Protein AF-0000000086654894 (afdb_homodimer)

Structure (mmCIF, N/CA/C/O backbone):
data_AF-0000000086654894-model_v1
#
loop_
_entity.id
_entity.type
_entity.pdbx_description
1 polymer 'Nicotinate phosphoribosyltransferase'
#
loop_
_atom_site.group_PDB
_atom_site.id
_atom_site.type_symbol
_atom_site.label_atom_id
_atom_site.label_alt_id
_atom_site.label_comp_id
_atom_site.label_asym_id
_atom_site.label_entity_id
_atom_site.label_seq_id
_atom_site.pdbx_PDB_ins_code
_atom_site.Cartn_x
_atom_site.Cartn_y
_atom_site.Cartn_z
_atom_site.occupancy
_atom_site.B_iso_or_equiv
_atom_site.auth_seq_id
_atom_site.auth_comp_id
_atom_site.auth_asym_id
_atom_site.auth_atom_id
_atom_site.pdbx_PDB_model_num
ATOM 1 N N . MET A 1 1 ? 14.734 -8.414 -27.062 1 30.28 1 MET A N 1
ATOM 2 C CA . MET A 1 1 ? 15.023 -7.465 -25.984 1 30.28 1 MET A CA 1
ATOM 3 C C . MET A 1 1 ? 14.812 -6.031 -26.453 1 30.28 1 MET A C 1
ATOM 5 O O . MET A 1 1 ? 15.359 -5.621 -27.484 1 30.28 1 MET A O 1
ATOM 9 N N . MET A 1 2 ? 13.711 -5.523 -26.109 1 38.59 2 MET A N 1
ATOM 10 C CA . MET A 1 2 ? 13.656 -4.133 -26.547 1 38.59 2 MET A CA 1
ATOM 11 C C . MET A 1 2 ? 14.992 -3.436 -26.312 1 38.59 2 MET A C 1
ATOM 13 O O . MET A 1 2 ? 15.648 -3.66 -25.297 1 38.59 2 MET A O 1
ATOM 17 N N . SER A 1 3 ? 15.492 -2.852 -27.281 1 40.12 3 SER A N 1
ATOM 18 C CA . SER A 1 3 ? 16.766 -2.15 -27.141 1 40.12 3 SER A CA 1
ATOM 19 C C . SER A 1 3 ? 16.734 -1.185 -25.953 1 40.12 3 SER A C 1
ATOM 21 O O . SER A 1 3 ? 15.656 -0.736 -25.547 1 40.12 3 SER A O 1
ATOM 23 N N . ASP A 1 4 ? 17.75 -1.019 -25.234 1 44.22 4 ASP A N 1
ATOM 24 C CA . ASP A 1 4 ? 17.953 -0.084 -24.125 1 44.22 4 ASP A CA 1
ATOM 25 C C . ASP A 1 4 ? 17.375 1.287 -24.453 1 44.22 4 ASP A C 1
ATOM 27 O O . ASP A 1 4 ? 16.812 1.954 -23.578 1 44.22 4 ASP A O 1
ATOM 31 N N . ASP A 1 5 ? 17.609 1.62 -25.688 1 45.09 5 ASP A N 1
ATOM 32 C CA . ASP A 1 5 ? 17.203 2.951 -26.125 1 45.09 5 ASP A CA 1
ATOM 33 C C . ASP A 1 5 ? 15.68 3.055 -26.203 1 45.09 5 ASP A C 1
ATOM 35 O O . ASP A 1 5 ? 15.109 4.094 -25.859 1 45.09 5 ASP A O 1
ATOM 39 N N . ASP A 1 6 ? 15.086 2.068 -26.656 1 45.5 6 ASP A N 1
ATOM 40 C CA . ASP A 1 6 ? 13.633 2.062 -26.812 1 45.5 6 ASP A CA 1
ATOM 41 C C . ASP A 1 6 ? 12.945 2.008 -25.438 1 45.5 6 ASP A C 1
ATOM 43 O O . ASP A 1 6 ? 11.883 2.604 -25.25 1 45.5 6 ASP A O 1
ATOM 47 N N . CYS A 1 7 ? 13.547 1.229 -24.688 1 41.44 7 CYS A N 1
ATOM 48 C CA . CYS A 1 7 ? 13.031 1.133 -23.328 1 41.44 7 CYS A CA 1
ATOM 49 C C . CYS A 1 7 ? 13.156 2.467 -22.609 1 41.44 7 CYS A C 1
ATOM 51 O O . CYS A 1 7 ? 12.266 2.852 -21.844 1 41.44 7 CYS A O 1
ATOM 53 N N . LYS A 1 8 ? 14.25 3.074 -22.781 1 43.41 8 LYS A N 1
ATOM 54 C CA . LYS A 1 8 ? 14.492 4.352 -22.125 1 43.41 8 LYS A CA 1
ATOM 55 C C . LYS A 1 8 ? 13.43 5.379 -22.5 1 43.41 8 LYS A C 1
ATOM 57 O O . LYS A 1 8 ? 12.961 6.137 -21.656 1 43.41 8 LYS A O 1
ATOM 62 N N . THR A 1 9 ? 13.289 5.391 -23.812 1 41.38 9 THR A N 1
ATOM 63 C CA . THR A 1 9 ? 12.328 6.379 -24.281 1 41.38 9 THR A CA 1
ATOM 64 C C . THR A 1 9 ? 10.93 6.07 -23.75 1 41.38 9 THR A C 1
ATOM 66 O O . THR A 1 9 ? 10.195 6.977 -23.344 1 41.38 9 THR A O 1
ATOM 69 N N . TRP A 1 10 ? 10.594 4.773 -23.859 1 39.03 10 TRP A N 1
ATOM 70 C CA . TRP A 1 10 ? 9.25 4.41 -23.422 1 39.03 10 TRP A CA 1
ATOM 71 C C . TRP A 1 10 ? 9.102 4.598 -21.906 1 39.03 10 TRP A C 1
ATOM 73 O O . TRP A 1 10 ? 8.07 5.09 -21.438 1 39.03 10 TRP A O 1
ATOM 83 N N . CYS A 1 11 ? 10.156 4.102 -21.219 1 41.5 11 CYS A N 1
ATOM 84 C CA . CYS A 1 11 ? 10.148 4.188 -19.766 1 41.5 11 CYS A CA 1
ATOM 85 C C . CYS A 1 11 ? 10.297 5.633 -19.297 1 41.5 11 CYS A C 1
ATOM 87 O O . CYS A 1 11 ? 9.672 6.039 -18.312 1 41.5 11 CYS A O 1
ATOM 89 N N . GLN A 1 12 ? 11.406 6.223 -19.812 1 41.75 12 GLN A N 1
ATOM 90 C CA . GLN A 1 12 ? 11.75 7.551 -19.328 1 41.75 12 GLN A CA 1
ATOM 91 C C . GLN A 1 12 ? 10.555 8.492 -19.391 1 41.75 12 GLN A C 1
ATOM 93 O O . GLN A 1 12 ? 10.398 9.375 -18.547 1 41.75 12 GLN A O 1
ATOM 98 N N . LEU A 1 13 ? 9.648 8.203 -20.438 1 48.19 13 LEU A N 1
ATOM 99 C CA . LEU A 1 13 ? 8.664 9.242 -20.719 1 48.19 13 LEU A CA 1
ATOM 100 C C . LEU A 1 13 ? 7.359 8.977 -19.969 1 48.19 13 LEU A C 1
ATOM 102 O O . LEU A 1 13 ? 6.504 9.859 -19.859 1 48.19 13 LEU A O 1
ATOM 106 N N . ARG A 1 14 ? 7.332 7.688 -19.297 1 64.69 14 ARG A N 1
ATOM 107 C CA . ARG A 1 14 ? 5.934 7.594 -18.891 1 64.69 14 ARG A CA 1
ATOM 108 C C . ARG A 1 14 ? 5.805 7.461 -17.375 1 64.69 14 ARG A C 1
ATOM 110 O O . ARG A 1 14 ? 6.422 6.582 -16.766 1 64.69 14 ARG A O 1
ATOM 117 N N . GLN A 1 15 ? 5.617 8.516 -16.75 1 73.75 15 GLN A N 1
ATOM 118 C CA . GLN A 1 15 ? 5.215 8.523 -15.352 1 73.75 15 GLN A CA 1
ATOM 119 C C . GLN A 1 15 ? 3.705 8.328 -15.219 1 73.75 15 GLN A C 1
ATOM 121 O O . GLN A 1 15 ? 2.938 8.742 -16.094 1 73.75 15 GLN A O 1
ATOM 126 N N . ASN A 1 16 ? 3.422 7.492 -14.109 1 80.5 16 ASN A N 1
ATOM 127 C CA . ASN A 1 16 ? 2.02 7.316 -13.75 1 80.5 16 ASN A CA 1
ATOM 128 C C . ASN A 1 16 ? 1.263 8.641 -13.766 1 80.5 16 ASN A C 1
ATOM 130 O O . ASN A 1 16 ? 1.67 9.602 -13.109 1 80.5 16 ASN A O 1
ATOM 134 N N . ALA A 1 17 ? 0.176 8.719 -14.445 1 80.5 17 ALA A N 1
ATOM 135 C CA . ALA A 1 17 ? -0.589 9.945 -14.641 1 80.5 17 ALA A CA 1
ATOM 136 C C . ALA A 1 17 ? -1.198 10.422 -13.328 1 80.5 17 ALA A C 1
ATOM 138 O O . ALA A 1 17 ? -1.562 11.594 -13.188 1 80.5 17 ALA A O 1
ATOM 139 N N . VAL A 1 18 ? -1.248 9.508 -12.367 1 89.06 18 VAL A N 1
ATOM 140 C CA . VAL A 1 18 ? -1.782 9.859 -11.055 1 89.06 18 VAL A CA 1
ATOM 141 C C . VAL A 1 18 ? -0.84 10.844 -10.367 1 89.06 18 VAL A C 1
ATOM 143 O O . VAL A 1 18 ? -1.272 11.648 -9.539 1 89.06 18 VAL A O 1
ATOM 146 N N . VAL A 1 19 ? 0.451 10.82 -10.688 1 94.19 19 VAL A N 1
ATOM 147 C CA . VAL A 1 19 ? 1.438 11.727 -10.109 1 94.19 19 VAL A CA 1
ATOM 148 C C . VAL A 1 19 ? 1.34 13.094 -10.773 1 94.19 19 VAL A C 1
ATOM 150 O O . VAL A 1 19 ? 1.906 13.312 -11.852 1 94.19 19 VAL A O 1
ATOM 153 N N . GLN A 1 20 ? 0.674 13.977 -10.164 1 94.88 20 GLN A N 1
ATOM 154 C CA . GLN A 1 20 ? 0.44 15.336 -10.641 1 94.88 20 GLN A CA 1
ATOM 155 C C . GLN A 1 20 ? 0.278 16.312 -9.484 1 94.88 20 GLN A C 1
ATOM 157 O O . GLN A 1 20 ? 0.113 15.898 -8.336 1 94.88 20 GLN A O 1
ATOM 162 N N . PRO A 1 21 ? 0.28 17.594 -9.703 1 95.75 21 PRO A N 1
ATOM 163 C CA . PRO A 1 21 ? 0.321 18.578 -8.617 1 95.75 21 PRO A CA 1
ATOM 164 C C . PRO A 1 21 ? -0.905 18.516 -7.711 1 95.75 21 PRO A C 1
ATOM 166 O O . PRO A 1 21 ? -0.82 18.844 -6.527 1 95.75 21 PRO A O 1
ATOM 169 N N . LEU A 1 22 ? -2.066 18.031 -8.203 1 97 22 LEU A N 1
ATOM 170 C CA . LEU A 1 22 ? -3.279 17.969 -7.395 1 97 22 LEU A CA 1
ATOM 171 C C . LEU A 1 22 ? -3.236 16.781 -6.445 1 97 22 LEU A C 1
ATOM 173 O O . LEU A 1 22 ? -4.051 16.688 -5.523 1 97 22 LEU A O 1
ATOM 177 N N . LEU A 1 23 ? -2.26 15.805 -6.75 1 97.25 23 LEU A N 1
ATOM 178 C CA . LEU A 1 23 ? -2.035 14.75 -5.77 1 97.25 23 LEU A CA 1
ATOM 179 C C . LEU A 1 23 ? -1.363 15.305 -4.516 1 97.25 23 LEU A C 1
ATOM 181 O O . LEU A 1 23 ? -0.184 15.039 -4.273 1 97.25 23 LEU A O 1
ATOM 185 N N . THR A 1 24 ? -2.098 16.078 -3.76 1 98.06 24 THR A N 1
ATOM 186 C CA . THR A 1 24 ? -1.586 16.797 -2.6 1 98.06 24 THR A CA 1
ATOM 187 C C . THR A 1 24 ? -2.68 16.984 -1.552 1 98.06 24 THR A C 1
ATOM 189 O O . THR A 1 24 ? -3.846 16.672 -1.802 1 98.06 24 THR A O 1
ATOM 192 N N . ASP A 1 25 ? -2.318 17.359 -0.374 1 97.88 25 ASP A N 1
ATOM 193 C CA . ASP A 1 25 ? -3.279 17.672 0.675 1 97.88 25 ASP A CA 1
ATOM 194 C C . ASP A 1 25 ? -3.832 19.094 0.495 1 97.88 25 ASP A C 1
ATOM 196 O O . ASP A 1 25 ? -3.105 20 0.097 1 97.88 25 ASP A O 1
ATOM 200 N N . LEU A 1 26 ? -5.031 19.328 0.849 1 97.38 26 LEU A N 1
ATOM 201 C CA . LEU A 1 26 ? -5.691 20.609 0.674 1 97.38 26 LEU A CA 1
ATOM 202 C C . LEU A 1 26 ? -4.945 21.703 1.429 1 97.38 26 LEU A C 1
ATOM 204 O O . LEU A 1 26 ? -4.887 22.859 0.971 1 97.38 26 LEU A O 1
ATOM 208 N N . TYR A 1 27 ? -4.402 21.359 2.596 1 96.75 27 TYR A N 1
ATOM 209 C CA . TYR A 1 27 ? -3.758 22.391 3.4 1 96.75 27 TYR A CA 1
ATOM 210 C C . TYR A 1 27 ? -2.545 22.969 2.682 1 96.75 27 TYR A C 1
ATOM 212 O O . TYR A 1 27 ? -2.115 24.094 2.971 1 96.75 27 TYR A O 1
ATOM 220 N N . GLN A 1 28 ? -1.945 22.25 1.716 1 98.06 28 GLN A N 1
ATOM 221 C CA . GLN A 1 28 ? -0.86 22.812 0.919 1 98.06 28 GLN A CA 1
ATOM 222 C C . GLN A 1 28 ? -1.344 24 0.091 1 98.06 28 GLN A C 1
ATOM 224 O O . GLN A 1 28 ? -0.651 25.016 -0.013 1 98.06 28 GLN A O 1
ATOM 229 N N . ILE A 1 29 ? -2.506 23.891 -0.446 1 97.56 29 ILE A N 1
ATOM 230 C CA . ILE A 1 29 ? -3.08 24.922 -1.303 1 97.56 29 ILE A CA 1
ATOM 231 C C . ILE A 1 29 ? -3.562 26.094 -0.45 1 97.56 29 ILE A C 1
ATOM 233 O O . ILE A 1 29 ? -3.348 27.25 -0.804 1 97.56 29 ILE A O 1
ATOM 237 N N . THR A 1 30 ? -4.238 25.797 0.649 1 97.25 30 THR A N 1
ATOM 238 C CA . THR A 1 30 ? -4.73 26.859 1.505 1 97.25 30 THR A CA 1
ATOM 239 C C . THR A 1 30 ? -3.57 27.656 2.109 1 97.25 30 THR A C 1
ATOM 241 O O . THR A 1 30 ? -3.627 28.875 2.201 1 97.25 30 THR A O 1
ATOM 244 N N . MET A 1 31 ? -2.535 26.969 2.5 1 98 31 MET A N 1
ATOM 245 C CA . MET A 1 31 ? -1.354 27.672 2.994 1 98 31 MET A CA 1
ATOM 246 C C . MET A 1 31 ? -0.723 28.516 1.894 1 98 31 MET A C 1
ATOM 248 O O . MET A 1 31 ? -0.26 29.625 2.148 1 98 31 MET A O 1
ATOM 252 N N . ALA A 1 32 ? -0.694 27.938 0.709 1 97.94 32 ALA A N 1
ATOM 253 C CA . ALA A 1 32 ? -0.158 28.703 -0.413 1 97.94 32 ALA A CA 1
ATOM 254 C C . ALA A 1 32 ? -0.882 30.047 -0.561 1 97.94 32 ALA A C 1
ATOM 256 O O . ALA A 1 32 ? -0.246 31.094 -0.732 1 97.94 32 ALA A O 1
ATOM 257 N N . TYR A 1 33 ? -2.186 30.031 -0.514 1 97.69 33 TYR A N 1
ATOM 258 C CA . TYR A 1 33 ? -2.961 31.266 -0.615 1 97.69 33 TYR A CA 1
ATOM 259 C C . TYR A 1 33 ? -2.66 32.188 0.551 1 97.69 33 TYR A C 1
ATOM 261 O O . TYR A 1 33 ? -2.475 33.406 0.359 1 97.69 33 TYR A O 1
ATOM 269 N N . ALA A 1 34 ? -2.645 31.625 1.759 1 97.44 34 ALA A N 1
ATOM 270 C CA . ALA A 1 34 ? -2.393 32.438 2.941 1 97.44 34 ALA A CA 1
ATOM 271 C C . ALA A 1 34 ? -1.024 33.125 2.861 1 97.44 34 ALA A C 1
ATOM 273 O O . ALA A 1 34 ? -0.879 34.281 3.213 1 97.44 34 ALA A O 1
ATOM 274 N N . TYR A 1 35 ? -0.002 32.344 2.457 1 97.88 35 TYR A N 1
ATOM 275 C CA . TYR A 1 35 ? 1.316 32.938 2.232 1 97.88 35 TYR A CA 1
ATOM 276 C C . TYR A 1 35 ? 1.248 34.062 1.217 1 97.88 35 TYR A C 1
ATOM 278 O O . TYR A 1 35 ? 1.824 35.125 1.431 1 97.88 35 TYR A O 1
ATOM 286 N N . TRP A 1 36 ? 0.594 33.781 0.12 1 97.44 36 TRP A N 1
ATOM 287 C CA . TRP A 1 36 ? 0.449 34.75 -0.967 1 97.44 36 TRP A CA 1
ATOM 288 C C . TRP A 1 36 ? -0.222 36.031 -0.476 1 97.44 36 TRP A C 1
ATOM 290 O O . TRP A 1 36 ? 0.264 37.125 -0.737 1 97.44 36 TRP A O 1
ATOM 300 N N . LYS A 1 37 ? -1.321 35.875 0.218 1 96 37 LYS A N 1
ATOM 301 C CA . LYS A 1 37 ? -2.102 37 0.738 1 96 37 LYS A CA 1
ATOM 302 C C . LYS A 1 37 ? -1.293 37.812 1.747 1 96 37 LYS A C 1
ATOM 304 O O . LYS A 1 37 ? -1.449 39.031 1.84 1 96 37 LYS A O 1
ATOM 309 N N . SER A 1 38 ? -0.415 37.156 2.439 1 95 38 SER A N 1
ATOM 310 C CA . SER A 1 38 ? 0.376 37.781 3.484 1 95 38 SER A CA 1
ATOM 311 C C . SER A 1 38 ? 1.639 38.438 2.908 1 95 38 SER A C 1
ATOM 313 O O . SER A 1 38 ? 2.488 38.906 3.654 1 95 38 SER A O 1
ATOM 315 N N . GLY A 1 39 ? 1.815 38.312 1.611 1 94.06 39 GLY A N 1
ATOM 316 C CA . GLY A 1 39 ? 2.953 38.938 0.965 1 94.06 39 GLY A CA 1
ATOM 317 C C . GLY A 1 39 ? 4.242 38.156 1.118 1 94.06 39 GLY A C 1
ATOM 318 O O . GLY A 1 39 ? 5.332 38.75 1.069 1 94.06 39 GLY A O 1
ATOM 319 N N . LYS A 1 40 ? 4.16 36.906 1.318 1 95.25 40 LYS A N 1
ATOM 320 C CA . LYS A 1 40 ? 5.348 36.094 1.54 1 95.25 40 LYS A CA 1
ATOM 321 C C . LYS A 1 40 ? 5.781 35.406 0.255 1 95.25 40 LYS A C 1
ATOM 323 O O . LYS A 1 40 ? 6.406 34.344 0.299 1 95.25 40 LYS A O 1
ATOM 328 N N . ILE A 1 41 ? 5.438 35.906 -0.871 1 94.38 41 ILE A N 1
ATOM 329 C CA . ILE A 1 41 ? 5.684 35.281 -2.17 1 94.38 41 ILE A CA 1
ATOM 330 C C . ILE A 1 41 ? 7.188 35.188 -2.428 1 94.38 41 ILE A C 1
ATOM 332 O O . ILE A 1 41 ? 7.664 34.281 -3.08 1 94.38 41 ILE A O 1
ATOM 336 N N . ASN A 1 42 ? 7.945 36.125 -1.867 1 93.06 42 ASN A N 1
ATOM 337 C CA . ASN A 1 42 ? 9.367 36.219 -2.174 1 93.06 42 ASN A CA 1
ATOM 338 C C . ASN A 1 42 ? 10.211 35.594 -1.064 1 93.06 42 ASN A C 1
ATOM 340 O O . ASN A 1 42 ? 11.445 35.562 -1.15 1 93.06 42 ASN A O 1
ATOM 344 N N . ASP A 1 43 ? 9.562 35.156 0.006 1 96.88 43 ASP A N 1
ATOM 345 C CA . ASP A 1 43 ? 10.32 34.469 1.047 1 96.88 43 ASP A CA 1
ATOM 346 C C . ASP A 1 43 ? 10.992 33.188 0.502 1 96.88 43 ASP A C 1
ATOM 348 O O . ASP A 1 43 ? 10.422 32.5 -0.347 1 96.88 43 ASP A O 1
ATOM 352 N N . TYR A 1 44 ? 12.211 32.969 0.91 1 98 44 TYR A N 1
ATOM 353 C CA . TYR A 1 44 ? 13.008 31.828 0.476 1 98 44 TYR A CA 1
ATOM 354 C C . TYR A 1 44 ? 13.18 30.828 1.605 1 98 44 TYR A C 1
ATOM 356 O O . TYR A 1 44 ? 13.656 31.172 2.688 1 98 44 TYR A O 1
ATOM 364 N N . ALA A 1 45 ? 12.75 29.562 1.379 1 98.19 45 ALA A N 1
ATOM 365 C CA . ALA A 1 45 ? 12.727 28.578 2.457 1 98.19 45 ALA A CA 1
ATOM 366 C C . ALA A 1 45 ? 13.57 27.344 2.094 1 98.19 45 ALA A C 1
ATOM 368 O O . ALA A 1 45 ? 13.844 27.109 0.917 1 98.19 45 ALA A O 1
ATOM 369 N N . VAL A 1 46 ? 14.008 26.625 3.119 1 98.44 46 VAL A N 1
ATOM 370 C CA . VAL A 1 46 ? 14.711 25.344 3.016 1 98.44 46 VAL A CA 1
ATOM 371 C C . VAL A 1 46 ? 13.945 24.281 3.797 1 98.44 46 VAL A C 1
ATOM 373 O O . VAL A 1 46 ? 13.633 24.469 4.977 1 98.44 46 VAL A O 1
ATOM 376 N N . PHE A 1 47 ? 13.578 23.234 3.107 1 98.56 47 PHE A N 1
ATOM 377 C CA . PHE A 1 47 ? 12.906 22.094 3.729 1 98.56 47 PHE A CA 1
ATOM 378 C C . PHE A 1 47 ? 13.781 20.844 3.643 1 98.56 47 PHE A C 1
ATOM 380 O O . PHE A 1 47 ? 14.477 20.625 2.648 1 98.56 47 PHE A O 1
ATOM 387 N N . ASP A 1 48 ? 13.719 20 4.688 1 98.25 48 ASP A N 1
ATOM 388 C CA . ASP A 1 48 ? 14.336 18.672 4.703 1 98.25 48 ASP A CA 1
ATOM 389 C C . ASP A 1 48 ? 13.273 17.578 4.652 1 98.25 48 ASP A C 1
ATOM 391 O O . ASP A 1 48 ? 12.305 17.609 5.414 1 98.25 48 ASP A O 1
ATOM 395 N N . LEU A 1 49 ? 13.398 16.672 3.711 1 98.69 49 LEU A N 1
ATOM 396 C CA . LEU A 1 49 ? 12.672 15.398 3.742 1 98.69 49 LEU A CA 1
ATOM 397 C C . LEU A 1 49 ? 13.531 14.297 4.348 1 98.69 49 LEU A C 1
ATOM 399 O O . LEU A 1 49 ? 14.594 13.969 3.816 1 98.69 49 LEU A O 1
ATOM 403 N N . PHE A 1 50 ? 13.141 13.734 5.426 1 98.25 50 PHE A N 1
ATOM 404 C CA . PHE A 1 50 ? 13.922 12.727 6.133 1 98.25 50 PHE A CA 1
ATOM 405 C C . PHE A 1 50 ? 13.016 11.805 6.938 1 98.25 50 PHE A C 1
ATOM 407 O O . PHE A 1 50 ? 11.789 11.844 6.785 1 98.25 50 PHE A O 1
ATOM 414 N N . PHE A 1 51 ? 13.516 10.828 7.602 1 97.62 51 PHE A N 1
ATOM 415 C CA . PHE A 1 51 ? 12.805 9.953 8.523 1 97.62 51 PHE A CA 1
ATOM 416 C C . PHE A 1 51 ? 13.523 9.891 9.867 1 97.62 51 PHE A C 1
ATOM 418 O O . PHE A 1 51 ? 14.688 10.266 9.977 1 97.62 51 PHE A O 1
ATOM 425 N N . ARG A 1 52 ? 12.891 9.414 10.875 1 95.69 52 ARG A N 1
ATOM 426 C CA . ARG A 1 52 ? 13.43 9.555 12.227 1 95.69 52 ARG A CA 1
ATOM 427 C C . ARG A 1 52 ? 13.906 8.211 12.766 1 95.69 52 ARG A C 1
ATOM 429 O O . ARG A 1 52 ? 14.688 8.164 13.727 1 95.69 52 ARG A O 1
ATOM 436 N N . LYS A 1 53 ? 13.375 7.172 12.258 1 96.12 53 LYS A N 1
ATOM 437 C CA . LYS A 1 53 ? 13.711 5.832 12.727 1 96.12 53 LYS A CA 1
ATOM 438 C C . LYS A 1 53 ? 13.836 4.855 11.562 1 96.12 53 LYS A C 1
ATOM 440 O O . LYS A 1 53 ? 13.031 4.887 10.633 1 96.12 53 LYS A O 1
ATOM 445 N N . ASN A 1 54 ? 14.883 4 11.68 1 98.06 54 ASN A N 1
ATOM 446 C CA . ASN A 1 54 ? 14.977 2.936 10.688 1 98.06 54 ASN A CA 1
ATOM 447 C C . ASN A 1 54 ? 13.797 1.975 10.781 1 98.06 54 ASN A C 1
ATOM 449 O O . ASN A 1 54 ? 13.242 1.775 11.867 1 98.06 54 ASN A O 1
ATOM 453 N N . PRO A 1 55 ? 13.43 1.411 9.664 1 98 55 PRO A N 1
ATOM 454 C CA . PRO A 1 55 ? 12.289 0.497 9.672 1 98 55 PRO A CA 1
ATOM 455 C C . PRO A 1 55 ? 12.672 -0.927 10.07 1 98 55 PRO A C 1
ATOM 457 O O . PRO A 1 55 ? 13.859 -1.264 10.102 1 98 55 PRO A O 1
ATOM 460 N N . PHE A 1 56 ? 11.641 -1.786 10.438 1 97.25 56 PHE A N 1
ATOM 461 C CA . PHE A 1 56 ? 11.734 -3.229 10.633 1 97.25 56 PHE A CA 1
ATOM 462 C C . PHE A 1 56 ? 12.656 -3.566 11.797 1 97.25 56 PHE A C 1
ATOM 464 O O . PHE A 1 56 ? 13.344 -4.586 11.766 1 97.25 56 PHE A O 1
ATOM 471 N N . GLN A 1 57 ? 12.758 -2.633 12.703 1 95.75 57 GLN A N 1
ATOM 472 C CA . GLN A 1 57 ? 13.656 -2.795 13.844 1 95.75 57 GLN A CA 1
ATOM 473 C C . GLN A 1 57 ? 15.094 -2.992 13.375 1 95.75 57 GLN A C 1
ATOM 475 O O . GLN A 1 57 ? 15.859 -3.727 14.008 1 95.75 57 GLN A O 1
ATOM 480 N N . GLY A 1 58 ? 15.367 -2.441 12.219 1 96.75 58 GLY A N 1
ATOM 481 C CA . GLY A 1 58 ? 16.719 -2.465 11.672 1 96.75 58 GLY A CA 1
ATOM 482 C C . GLY A 1 58 ? 17.469 -1.177 11.906 1 96.75 58 GLY A C 1
ATOM 483 O O . GLY A 1 58 ? 17.016 -0.296 12.633 1 96.75 58 GLY A O 1
ATOM 484 N N . GLU A 1 59 ? 18.703 -1.141 11.289 1 97.69 59 GLU A N 1
ATOM 485 C CA . GLU A 1 59 ? 19.547 0.02 11.57 1 97.69 59 GLU A CA 1
ATOM 486 C C . GLU A 1 59 ? 20.031 0.671 10.281 1 97.69 59 GLU A C 1
ATOM 488 O O . GLU A 1 59 ? 21 1.442 10.297 1 97.69 59 GLU A O 1
ATOM 493 N N . PHE A 1 60 ? 19.359 0.346 9.172 1 98.25 60 PHE A N 1
ATOM 494 C CA . PHE A 1 60 ? 19.656 1.061 7.938 1 98.25 60 PHE A CA 1
ATOM 495 C C . PHE A 1 60 ? 18.406 1.206 7.086 1 98.25 60 PHE A C 1
ATOM 497 O O . PHE A 1 60 ? 17.406 0.515 7.316 1 98.25 60 PHE A O 1
ATOM 504 N N . THR A 1 61 ? 18.422 2.102 6.152 1 98.81 61 THR A N 1
ATOM 505 C CA . THR A 1 61 ? 17.406 2.34 5.137 1 98.81 61 THR A CA 1
ATOM 506 C C . THR A 1 61 ? 18.047 2.568 3.771 1 98.81 61 THR A C 1
ATOM 508 O O . THR A 1 61 ? 19.156 3.096 3.682 1 98.81 61 THR A O 1
ATOM 511 N N . ILE A 1 62 ? 17.438 2.113 2.756 1 98.94 62 ILE A N 1
ATOM 512 C CA . ILE A 1 62 ? 17.859 2.395 1.392 1 98.94 62 ILE A CA 1
ATOM 513 C C . ILE A 1 62 ? 17.062 3.555 0.819 1 98.94 62 ILE A C 1
ATOM 515 O O . ILE A 1 62 ? 15.828 3.545 0.866 1 98.94 62 ILE A O 1
ATOM 519 N N . PHE A 1 63 ? 17.75 4.555 0.317 1 98.88 63 PHE A N 1
ATOM 520 C CA . PHE A 1 63 ? 17.047 5.664 -0.315 1 98.88 63 PHE A CA 1
ATOM 521 C C . PHE A 1 63 ? 16.594 5.289 -1.718 1 98.88 63 PHE A C 1
ATOM 523 O O . PHE A 1 63 ? 17.391 4.832 -2.539 1 98.88 63 PHE A O 1
ATOM 530 N N . ALA A 1 64 ? 15.32 5.461 -2.023 1 98.81 64 ALA A N 1
ATOM 531 C CA . ALA A 1 64 ? 14.727 5.234 -3.338 1 98.81 64 ALA A CA 1
ATOM 532 C C . ALA A 1 64 ? 13.602 6.223 -3.609 1 98.81 64 ALA A C 1
ATOM 534 O O . ALA A 1 64 ? 13.07 6.84 -2.684 1 98.81 64 ALA A O 1
ATOM 535 N N . GLY A 1 65 ? 13.227 6.418 -4.918 1 98.06 65 GLY A N 1
ATOM 536 C CA . GLY A 1 65 ? 12.125 7.281 -5.316 1 98.06 65 GLY A CA 1
ATOM 537 C C . GLY A 1 65 ? 12.586 8.562 -5.988 1 98.06 65 GLY A C 1
ATOM 538 O O . GLY A 1 65 ? 11.773 9.352 -6.465 1 98.06 65 GLY A O 1
ATOM 539 N N . LEU A 1 66 ? 13.891 8.766 -6.098 1 98.5 66 LEU A N 1
ATOM 540 C CA . LEU A 1 66 ? 14.43 10.016 -6.625 1 98.5 66 LEU A CA 1
ATOM 541 C C . LEU A 1 66 ? 14.008 10.219 -8.078 1 98.5 66 LEU A C 1
ATOM 543 O O . LEU A 1 66 ? 13.625 11.328 -8.461 1 98.5 66 LEU A O 1
ATOM 547 N N . GLU A 1 67 ? 14.141 9.18 -8.883 1 96.94 67 GLU A N 1
ATOM 548 C CA . GLU A 1 67 ? 13.781 9.297 -10.297 1 96.94 67 GLU A CA 1
ATOM 549 C C . GLU A 1 67 ? 12.352 9.789 -10.469 1 96.94 67 GLU A C 1
ATOM 551 O O . GLU A 1 67 ? 12.086 10.672 -11.289 1 96.94 67 GLU A O 1
ATOM 556 N N . GLU A 1 68 ? 11.438 9.203 -9.734 1 96.81 68 GLU A N 1
ATOM 557 C CA . GLU A 1 68 ? 10.031 9.602 -9.836 1 96.81 68 GLU A CA 1
ATOM 558 C C . GLU A 1 68 ? 9.836 11.039 -9.375 1 96.81 68 GLU A C 1
ATOM 560 O O . GLU A 1 68 ? 8.977 11.75 -9.898 1 96.81 68 GLU A O 1
ATOM 565 N N . CYS A 1 69 ? 10.57 11.477 -8.352 1 98.12 69 CYS A N 1
ATOM 566 C CA . CYS A 1 69 ? 10.516 12.867 -7.914 1 98.12 69 CYS A CA 1
ATOM 567 C C . CYS A 1 69 ? 10.938 13.812 -9.031 1 98.12 69 CYS A C 1
ATOM 569 O O . CYS A 1 69 ? 10.281 14.828 -9.273 1 98.12 69 CYS A O 1
ATOM 571 N N . ILE A 1 70 ? 12.023 13.453 -9.695 1 97.75 70 ILE A N 1
ATOM 572 C CA . ILE A 1 70 ? 12.555 14.305 -10.75 1 97.75 70 ILE A CA 1
ATOM 573 C C . ILE A 1 70 ? 11.555 14.367 -11.906 1 97.75 70 ILE A C 1
ATOM 575 O O . ILE A 1 70 ? 11.312 15.445 -12.461 1 97.75 70 ILE A O 1
ATOM 579 N N . LYS A 1 71 ? 10.969 13.242 -12.281 1 96.06 71 LYS A N 1
ATOM 580 C CA . LYS A 1 71 ? 9.953 13.211 -13.336 1 96.06 71 LYS A CA 1
ATOM 581 C C . LYS A 1 71 ? 8.766 14.102 -12.977 1 96.06 71 LYS A C 1
ATOM 583 O O . LYS A 1 71 ? 8.219 14.797 -13.836 1 96.06 71 LYS A O 1
ATOM 588 N N . PHE A 1 72 ? 8.414 14.055 -11.789 1 97.31 72 PHE A N 1
ATOM 589 C CA . PHE A 1 72 ? 7.328 14.906 -11.297 1 97.31 72 PHE A CA 1
ATOM 590 C C . PHE A 1 72 ? 7.676 16.375 -11.461 1 97.31 72 PHE A C 1
ATOM 592 O O . PHE A 1 72 ? 6.855 17.172 -11.938 1 97.31 72 PHE A O 1
ATOM 599 N N . LEU A 1 73 ? 8.883 16.719 -11.039 1 97.69 73 LEU A N 1
ATOM 600 C CA . LEU A 1 73 ? 9.328 18.094 -11.148 1 97.69 73 LEU A CA 1
ATOM 601 C C . LEU A 1 73 ? 9.328 18.562 -12.602 1 97.69 73 LEU A C 1
ATOM 603 O O . LEU A 1 73 ? 8.914 19.688 -12.906 1 97.69 73 LEU A O 1
ATOM 607 N N . GLU A 1 74 ? 9.727 17.703 -13.469 1 95.31 74 GLU A N 1
ATOM 608 C CA . GLU A 1 74 ? 9.82 18.031 -14.891 1 95.31 74 GLU A CA 1
ATOM 609 C C . GLU A 1 74 ? 8.438 18.312 -15.477 1 95.31 74 GLU A C 1
ATOM 611 O O . GLU A 1 74 ? 8.305 19.125 -16.391 1 95.31 74 GLU A O 1
ATOM 616 N N . LYS A 1 75 ? 7.445 17.719 -14.891 1 93.69 75 LYS A N 1
ATOM 617 C CA . LYS A 1 75 ? 6.105 17.812 -15.469 1 93.69 75 LYS A CA 1
ATOM 618 C C . LYS A 1 75 ? 5.203 18.703 -14.609 1 93.69 75 LYS A C 1
ATOM 620 O O . LYS A 1 75 ? 3.998 18.781 -14.859 1 93.69 75 LYS A O 1
ATOM 625 N N . PHE A 1 76 ? 5.738 19.344 -13.695 1 96.56 76 PHE A N 1
ATOM 626 C CA . PHE A 1 76 ? 4.945 20.109 -12.734 1 96.56 76 PHE A CA 1
ATOM 627 C C . PHE A 1 76 ? 4.234 21.266 -13.406 1 96.56 76 PHE A C 1
ATOM 629 O O . PHE A 1 76 ? 4.883 22.203 -13.883 1 96.56 76 PHE A O 1
ATOM 636 N N . GLN A 1 77 ? 2.926 21.234 -13.453 1 95.25 77 GLN A N 1
ATOM 637 C CA . GLN A 1 77 ? 2.076 22.281 -14.008 1 95.25 77 GLN A CA 1
ATOM 638 C C . GLN A 1 77 ? 0.611 22.047 -13.656 1 95.25 77 GLN A C 1
ATOM 640 O O . GLN A 1 77 ? 0.109 20.922 -13.773 1 95.25 77 GLN A O 1
ATOM 645 N N . TYR A 1 78 ? -0.027 23.094 -13.148 1 96.94 78 TYR A N 1
ATOM 646 C CA . TYR A 1 78 ? -1.471 23 -12.961 1 96.94 78 TYR A CA 1
ATOM 647 C C . TYR A 1 78 ? -2.205 23.188 -14.281 1 96.94 78 TYR A C 1
ATOM 649 O O . TYR A 1 78 ? -1.916 24.141 -15.031 1 96.94 78 TYR A O 1
ATOM 657 N N . SER A 1 79 ? -3.127 22.328 -14.578 1 94.94 79 SER A N 1
ATOM 658 C CA . SER A 1 79 ? -3.961 22.5 -15.766 1 94.94 79 SER A CA 1
ATOM 659 C C . SER A 1 79 ? -5.094 23.484 -15.5 1 94.94 79 SER A C 1
ATOM 661 O O . SER A 1 79 ? -5.348 23.859 -14.352 1 94.94 79 SER A O 1
ATOM 663 N N . ASN A 1 80 ? -5.746 23.953 -16.594 1 96.06 80 ASN A N 1
ATOM 664 C CA . ASN A 1 80 ? -6.918 24.797 -16.438 1 96.06 80 ASN A CA 1
ATOM 665 C C . ASN A 1 80 ? -8.016 24.109 -15.641 1 96.06 80 ASN A C 1
ATOM 667 O O . ASN A 1 80 ? -8.711 24.75 -14.844 1 96.06 80 ASN A O 1
ATOM 671 N N . SER A 1 81 ? -8.125 22.844 -15.898 1 96 81 SER A N 1
ATOM 672 C CA . SER A 1 81 ? -9.109 22.062 -15.164 1 96 81 SER A CA 1
ATOM 673 C C . SER A 1 81 ? -8.766 22 -13.68 1 96 81 SER A C 1
ATOM 675 O O . SER A 1 81 ? -9.656 22.016 -12.828 1 96 81 SER A O 1
ATOM 677 N N . ASP A 1 82 ? -7.523 21.906 -13.375 1 96.44 82 ASP A N 1
ATOM 678 C CA . ASP A 1 82 ? -7.074 21.906 -11.984 1 96.44 82 ASP A CA 1
ATOM 679 C C . ASP A 1 82 ? -7.422 23.219 -11.297 1 96.44 82 ASP A C 1
ATOM 681 O O . ASP A 1 82 ? -7.945 23.219 -10.18 1 96.44 82 ASP A O 1
ATOM 685 N N . ILE A 1 83 ? -7.133 24.281 -11.945 1 97.69 83 ILE A N 1
ATOM 686 C CA . ILE A 1 83 ? -7.367 25.609 -11.383 1 97.69 83 ILE A CA 1
ATOM 687 C C . ILE A 1 83 ? -8.867 25.812 -11.148 1 97.69 83 ILE A C 1
ATOM 689 O O . ILE A 1 83 ? -9.273 26.359 -10.125 1 97.69 83 ILE A O 1
ATOM 693 N N . LYS A 1 84 ? -9.656 25.391 -12.148 1 97.19 84 LYS A N 1
ATOM 694 C CA . LYS A 1 84 ? -11.109 25.484 -12.008 1 97.19 84 LYS A CA 1
ATOM 695 C C . LYS A 1 84 ? -11.586 24.734 -10.773 1 97.19 84 LYS A C 1
ATOM 697 O O . LYS A 1 84 ? -12.43 25.219 -10.023 1 97.19 84 LYS A O 1
ATOM 702 N N . TYR A 1 85 ? -11.094 23.594 -10.562 1 97.12 85 TYR A N 1
ATOM 703 C CA . TYR A 1 85 ? -11.492 22.797 -9.414 1 97.12 85 TYR A CA 1
ATOM 704 C C . TYR A 1 85 ? -11.039 23.438 -8.117 1 97.12 85 TYR A C 1
ATOM 706 O O . TYR A 1 85 ? -11.805 23.516 -7.148 1 97.12 85 TYR A O 1
ATOM 714 N N . ILE A 1 86 ? -9.781 23.875 -8.039 1 97.44 86 ILE A N 1
ATOM 715 C CA . ILE A 1 86 ? -9.266 24.531 -6.836 1 97.44 86 ILE A CA 1
ATOM 716 C C . ILE A 1 86 ? -10.133 25.734 -6.48 1 97.44 86 ILE A C 1
ATOM 718 O O . ILE A 1 86 ? -10.477 25.938 -5.312 1 97.44 86 ILE A O 1
ATOM 722 N N . LYS A 1 87 ? -10.492 26.469 -7.48 1 96.62 87 LYS A N 1
ATOM 723 C CA . LYS A 1 87 ? -11.352 27.625 -7.281 1 96.62 87 LYS A CA 1
ATOM 724 C C . LYS A 1 87 ? -12.695 27.234 -6.672 1 96.62 87 LYS A C 1
ATOM 726 O O . LYS A 1 87 ? -13.219 27.938 -5.812 1 96.62 87 LYS A O 1
ATOM 731 N N . SER A 1 88 ? -13.203 26.125 -7.086 1 95.81 88 SER A N 1
ATOM 732 C CA . SER A 1 88 ? -14.508 25.672 -6.613 1 95.81 88 SER A CA 1
ATOM 733 C C . SER A 1 88 ? -14.43 25.172 -5.176 1 95.81 88 SER A C 1
ATOM 735 O O . SER A 1 88 ? -15.438 25.141 -4.465 1 95.81 88 SER A O 1
ATOM 737 N N . THR A 1 89 ? -13.289 24.781 -4.723 1 93.81 89 THR A N 1
ATOM 738 C CA . THR A 1 89 ? -13.117 24.188 -3.396 1 93.81 89 THR A CA 1
ATOM 739 C C . THR A 1 89 ? -12.773 25.266 -2.375 1 93.81 89 THR A C 1
ATOM 741 O O . THR A 1 89 ? -13 25.094 -1.177 1 93.81 89 THR A O 1
ATOM 744 N N . MET A 1 90 ? -12.273 26.344 -2.818 1 94.31 90 MET A N 1
ATOM 745 C CA . MET A 1 90 ? -11.852 27.438 -1.937 1 94.31 90 MET A CA 1
ATOM 746 C C . MET A 1 90 ? -12.984 28.422 -1.706 1 94.31 90 MET A C 1
ATOM 748 O O . MET A 1 90 ? -13.93 28.484 -2.496 1 94.31 90 MET A O 1
ATOM 752 N N . PRO A 1 91 ? -12.922 29.141 -0.568 1 93.19 91 PRO A N 1
ATOM 753 C CA . PRO A 1 91 ? -13.961 30.156 -0.33 1 93.19 91 PRO A CA 1
ATOM 754 C C . PRO A 1 91 ? -14.016 31.203 -1.434 1 93.19 91 PRO A C 1
ATOM 756 O O . PRO A 1 91 ? -12.992 31.531 -2.033 1 93.19 91 PRO A O 1
ATOM 759 N N . ALA A 1 92 ? -15.203 31.766 -1.589 1 91 92 ALA A N 1
ATOM 760 C CA . ALA A 1 92 ? -15.414 32.75 -2.625 1 91 92 ALA A CA 1
ATOM 761 C C . ALA A 1 92 ? -14.625 34.031 -2.332 1 91 92 ALA A C 1
ATOM 763 O O . ALA A 1 92 ? -14.375 34.844 -3.232 1 91 92 ALA A O 1
ATOM 764 N N . THR A 1 93 ? -14.234 34.188 -1.155 1 90.69 93 THR A N 1
ATOM 765 C CA . THR A 1 93 ? -13.531 35.406 -0.74 1 90.69 93 THR A CA 1
ATOM 766 C C . THR A 1 93 ? -12.078 35.375 -1.203 1 90.69 93 THR A C 1
ATOM 768 O O . THR A 1 93 ? -11.383 36.375 -1.149 1 90.69 93 THR A O 1
ATOM 771 N N . VAL A 1 94 ? -11.617 34.25 -1.709 1 94.81 94 VAL A N 1
ATOM 772 C CA . VAL A 1 94 ? -10.227 34.125 -2.146 1 94.81 94 VAL A CA 1
ATOM 773 C C . VAL A 1 94 ? -9.969 35.062 -3.33 1 94.81 94 VAL A C 1
ATOM 775 O O . VAL A 1 94 ? -10.812 35.188 -4.227 1 94.81 94 VAL A O 1
ATOM 778 N N . ASP A 1 95 ? -8.867 35.75 -3.312 1 95.81 95 ASP A N 1
ATOM 779 C CA . ASP A 1 95 ? -8.453 36.656 -4.367 1 95.81 95 ASP A CA 1
ATOM 780 C C . ASP A 1 95 ? -8.234 35.938 -5.688 1 95.81 95 ASP A C 1
ATOM 782 O O . ASP A 1 95 ? -7.398 35.031 -5.766 1 95.81 95 ASP A O 1
ATOM 786 N N . PRO A 1 96 ? -8.93 36.312 -6.719 1 96.5 96 PRO A N 1
ATOM 787 C CA . PRO A 1 96 ? -8.797 35.625 -8.008 1 96.5 96 PRO A CA 1
ATOM 788 C C . PRO A 1 96 ? -7.367 35.656 -8.555 1 96.5 96 PRO A C 1
ATOM 790 O O . PRO A 1 96 ? -6.965 34.781 -9.297 1 96.5 96 PRO A O 1
ATOM 793 N N . ALA A 1 97 ? -6.645 36.656 -8.188 1 97.62 97 ALA A N 1
ATOM 794 C CA . ALA A 1 97 ? -5.27 36.781 -8.656 1 97.62 97 ALA A CA 1
ATOM 795 C C . ALA A 1 97 ? -4.414 35.625 -8.164 1 97.62 97 ALA A C 1
ATOM 797 O O . ALA A 1 97 ? -3.391 35.312 -8.773 1 97.62 97 ALA A O 1
ATOM 798 N N . PHE A 1 98 ? -4.816 35.062 -7.129 1 97.75 98 PHE A N 1
ATOM 799 C CA . PHE A 1 98 ? -4.09 33.938 -6.609 1 97.75 98 PHE A CA 1
ATOM 800 C C . PHE A 1 98 ? -4.152 32.75 -7.594 1 97.75 98 PHE A C 1
ATOM 802 O O . PHE A 1 98 ? -3.172 32.031 -7.766 1 97.75 98 PHE A O 1
ATOM 809 N N . PHE A 1 99 ? -5.312 32.562 -8.203 1 97.94 99 PHE A N 1
ATOM 810 C CA . PHE A 1 99 ? -5.465 31.438 -9.133 1 97.94 99 PHE A CA 1
ATOM 811 C C . PHE A 1 99 ? -4.609 31.656 -10.375 1 97.94 99 PHE A C 1
ATOM 813 O O . PHE A 1 99 ? -4.098 30.703 -10.961 1 97.94 99 PHE A O 1
ATOM 820 N N . ASP A 1 100 ? -4.461 32.906 -10.773 1 97.38 100 ASP A N 1
ATOM 821 C CA . ASP A 1 100 ? -3.525 33.219 -11.852 1 97.38 100 ASP A CA 1
ATOM 822 C C . ASP A 1 100 ? -2.088 32.906 -11.438 1 97.38 100 ASP A C 1
ATOM 824 O O . ASP A 1 100 ? -1.307 32.406 -12.242 1 97.38 100 ASP A O 1
ATOM 828 N N . TYR A 1 101 ? -1.822 33.281 -10.227 1 97.12 101 TYR A N 1
ATOM 829 C CA . TYR A 1 101 ? -0.505 32.938 -9.688 1 97.12 101 TYR A CA 1
ATOM 830 C C . TYR A 1 101 ? -0.249 31.453 -9.734 1 97.12 101 TYR A C 1
ATOM 832 O O . TYR A 1 101 ? 0.79 31 -10.227 1 97.12 101 TYR A O 1
ATOM 840 N N . LEU A 1 102 ? -1.202 30.656 -9.219 1 97.06 102 LEU A N 1
ATOM 841 C CA . LEU A 1 102 ? -1.058 29.203 -9.164 1 97.06 102 LEU A CA 1
ATOM 842 C C . LEU A 1 102 ? -0.878 28.625 -10.562 1 97.06 102 LEU A C 1
ATOM 844 O O . LEU A 1 102 ? -0.116 27.672 -10.75 1 97.06 102 LEU A O 1
ATOM 848 N N . LYS A 1 103 ? -1.609 29.141 -11.492 1 96.44 103 LYS A N 1
ATOM 849 C CA . LYS A 1 103 ? -1.553 28.656 -12.867 1 96.44 103 LYS A CA 1
ATOM 850 C C . LYS A 1 103 ? -0.157 28.844 -13.461 1 96.44 103 LYS A C 1
ATOM 852 O O . LYS A 1 103 ? 0.277 28.062 -14.297 1 96.44 103 LYS A O 1
ATOM 857 N N . ASN A 1 104 ? 0.54 29.797 -12.969 1 95.56 104 ASN A N 1
ATOM 858 C CA . ASN A 1 104 ? 1.813 30.172 -13.578 1 95.56 104 ASN A CA 1
ATOM 859 C C . ASN A 1 104 ? 2.994 29.719 -12.719 1 95.56 104 ASN A C 1
ATOM 861 O O . ASN A 1 104 ? 4.148 30.016 -13.039 1 95.56 104 ASN A O 1
ATOM 865 N N . VAL A 1 105 ? 2.717 29.062 -11.664 1 96 105 VAL A N 1
ATOM 866 C CA . VAL A 1 105 ? 3.779 28.547 -10.805 1 96 105 VAL A CA 1
ATOM 867 C C . VAL A 1 105 ? 4.652 27.578 -11.594 1 96 105 VAL A C 1
ATOM 869 O O . VAL A 1 105 ? 4.148 26.781 -12.383 1 96 105 VAL A O 1
ATOM 872 N N . ASN A 1 106 ? 5.906 27.688 -11.477 1 95.88 106 ASN A N 1
ATOM 873 C CA . ASN A 1 106 ? 6.879 26.75 -12.023 1 95.88 106 ASN A CA 1
ATOM 874 C C . ASN A 1 106 ? 8.008 26.484 -11.039 1 95.88 106 ASN A C 1
ATOM 876 O O . ASN A 1 106 ? 8.039 27.047 -9.945 1 95.88 106 ASN A O 1
ATOM 880 N N . LEU A 1 107 ? 8.953 25.641 -11.398 1 97.88 107 LEU A N 1
ATOM 881 C CA . LEU A 1 107 ? 9.945 25.172 -10.445 1 97.88 107 LEU A CA 1
ATOM 882 C C . LEU A 1 107 ? 11.344 25.672 -10.82 1 97.88 107 LEU A C 1
ATOM 884 O O . LEU A 1 107 ? 12.344 25.062 -10.438 1 97.88 107 LEU A O 1
ATOM 888 N N . ASN A 1 108 ? 11.43 26.781 -11.578 1 97.5 108 ASN A N 1
ATOM 889 C CA . ASN A 1 108 ? 12.711 27.297 -12.055 1 97.5 108 ASN A CA 1
ATOM 890 C C . ASN A 1 108 ? 13.57 27.797 -10.898 1 97.5 108 ASN A C 1
ATOM 892 O O . ASN A 1 108 ? 14.805 27.766 -10.977 1 97.5 108 ASN A O 1
ATOM 896 N N . ASP A 1 109 ? 12.945 28.297 -9.852 1 97.81 109 ASP A N 1
ATOM 897 C CA . ASP A 1 109 ? 13.68 28.891 -8.734 1 97.81 109 ASP A CA 1
ATOM 898 C C . ASP A 1 109 ? 13.852 27.891 -7.598 1 97.81 109 ASP A C 1
ATOM 900 O O . ASP A 1 109 ? 14.164 28.266 -6.469 1 97.81 109 ASP A O 1
ATOM 904 N N . VAL A 1 110 ? 13.578 26.625 -7.848 1 98.56 110 VAL A N 1
ATOM 905 C CA . VAL A 1 110 ? 13.711 25.562 -6.855 1 98.56 110 VAL A CA 1
ATOM 906 C C . VAL A 1 110 ? 15.023 24.812 -7.074 1 98.56 110 VAL A C 1
ATOM 908 O O . VAL A 1 110 ? 15.422 24.562 -8.219 1 98.56 110 VAL A O 1
ATOM 911 N N . THR A 1 111 ? 15.719 24.516 -6.055 1 98.81 111 THR A N 1
ATOM 912 C CA . THR A 1 111 ? 16.891 23.641 -6.078 1 98.81 111 THR A CA 1
ATOM 913 C C . THR A 1 111 ? 16.672 22.422 -5.18 1 98.81 111 THR A C 1
ATOM 915 O O . THR A 1 111 ? 16.219 22.562 -4.039 1 98.81 111 THR A O 1
ATOM 918 N N . ILE A 1 112 ? 16.984 21.281 -5.695 1 98.75 112 ILE A N 1
ATOM 919 C CA . ILE A 1 112 ? 16.844 20.062 -4.914 1 98.75 112 ILE A CA 1
ATOM 920 C C . ILE A 1 112 ? 18.219 19.375 -4.789 1 98.75 112 ILE A C 1
ATOM 922 O O . ILE A 1 112 ? 18.844 19.062 -5.797 1 98.75 112 ILE A O 1
ATOM 926 N N . TYR A 1 113 ? 18.672 19.25 -3.574 1 98.69 113 TYR A N 1
ATOM 927 C CA . TYR A 1 113 ? 19.797 18.406 -3.213 1 98.69 113 TYR A CA 1
ATOM 928 C C . TYR A 1 113 ? 19.312 17.016 -2.795 1 98.69 113 TYR A C 1
ATOM 930 O O . TYR A 1 113 ? 18.328 16.891 -2.061 1 98.69 113 TYR A O 1
ATOM 938 N N . ALA A 1 114 ? 19.922 15.984 -3.301 1 98.69 114 ALA A N 1
ATOM 939 C CA . ALA A 1 114 ? 19.484 14.641 -2.939 1 98.69 114 ALA A CA 1
ATOM 940 C C . ALA A 1 114 ? 20.672 13.695 -2.773 1 98.69 114 ALA A C 1
ATOM 942 O O . ALA A 1 114 ? 21.734 13.922 -3.355 1 98.69 114 ALA A O 1
ATOM 943 N N . MET A 1 115 ? 20.469 12.742 -1.948 1 98.06 115 MET A N 1
ATOM 944 C CA . MET A 1 115 ? 21.375 11.602 -1.947 1 98.06 115 MET A CA 1
ATOM 945 C C . MET A 1 115 ? 21.25 10.805 -3.24 1 98.06 115 MET A C 1
ATOM 947 O O . MET A 1 115 ? 20.234 10.906 -3.941 1 98.06 115 MET A O 1
ATOM 951 N N . GLN A 1 116 ? 22.281 10.031 -3.506 1 97.81 116 GLN A N 1
ATOM 952 C CA . GLN A 1 116 ? 22.172 9.156 -4.668 1 97.81 116 GLN A CA 1
ATOM 953 C C . GLN A 1 116 ? 21.188 8.023 -4.414 1 97.81 116 GLN A C 1
ATOM 955 O O . GLN A 1 116 ? 21.219 7.391 -3.354 1 97.81 116 GLN A O 1
ATOM 960 N N . GLU A 1 117 ? 20.297 7.844 -5.348 1 98.5 117 GLU A N 1
ATOM 961 C CA . GLU A 1 117 ? 19.359 6.738 -5.211 1 98.5 117 GLU A CA 1
ATOM 962 C C . GLU A 1 117 ? 20.078 5.402 -5.105 1 98.5 117 GLU A C 1
ATOM 964 O O . GLU A 1 117 ? 21.062 5.168 -5.816 1 98.5 117 GLU A O 1
ATOM 969 N N . GLY A 1 118 ? 19.656 4.566 -4.184 1 98.69 118 GLY A N 1
ATOM 970 C CA . GLY A 1 118 ? 20.297 3.295 -3.922 1 98.69 118 GLY A CA 1
ATOM 971 C C . GLY A 1 118 ? 21.297 3.357 -2.777 1 98.69 118 GLY A C 1
ATOM 972 O O . GLY A 1 118 ? 21.844 2.332 -2.361 1 98.69 118 GLY A O 1
ATOM 973 N N . SER A 1 119 ? 21.5 4.512 -2.174 1 98.5 119 SER A N 1
ATOM 974 C CA . SER A 1 119 ? 22.438 4.672 -1.064 1 98.5 119 SER A CA 1
ATOM 975 C C . SER A 1 119 ? 21.812 4.227 0.253 1 98.5 119 SER A C 1
ATOM 977 O O . SER A 1 119 ? 20.609 4.418 0.472 1 98.5 119 SER A O 1
ATOM 979 N N . VAL A 1 120 ? 22.688 3.627 1.109 1 98.62 120 VAL A N 1
ATOM 980 C CA . VAL A 1 120 ? 22.266 3.396 2.49 1 98.62 120 VAL A CA 1
ATOM 981 C C . VAL A 1 120 ? 22.172 4.73 3.23 1 98.62 120 VAL A C 1
ATOM 983 O O . VAL A 1 120 ? 23.031 5.598 3.068 1 98.62 120 VAL A O 1
ATOM 986 N N . THR A 1 121 ? 21.109 4.922 3.91 1 98.62 121 THR A N 1
ATOM 987 C CA . THR A 1 121 ? 20.859 6.184 4.602 1 98.62 121 THR A CA 1
ATOM 988 C C . THR A 1 121 ? 20.391 5.934 6.035 1 98.62 121 THR A C 1
ATOM 990 O O . THR A 1 121 ? 20.109 4.797 6.41 1 98.62 121 THR A O 1
ATOM 993 N N . PHE A 1 122 ? 20.391 7.004 6.859 1 98.38 122 PHE A N 1
ATOM 994 C CA . PHE A 1 122 ? 20.141 6.867 8.289 1 98.38 122 PHE A CA 1
ATOM 995 C C . PHE A 1 122 ? 19.219 7.973 8.789 1 98.38 122 PHE A C 1
ATOM 997 O O . PHE A 1 122 ? 19.031 8.984 8.109 1 98.38 122 PHE A O 1
ATOM 1004 N N . PRO A 1 123 ? 18.578 7.75 9.93 1 97 123 PRO A N 1
ATOM 1005 C CA . PRO A 1 123 ? 17.641 8.727 10.484 1 97 123 PRO A CA 1
ATOM 1006 C C . PRO A 1 123 ? 18.234 10.117 10.617 1 97 123 PRO A C 1
ATOM 1008 O O . PRO A 1 123 ? 19.406 10.266 11 1 97 123 PRO A O 1
ATOM 1011 N N . ARG A 1 124 ? 17.406 11.156 10.242 1 95.81 124 ARG A N 1
ATOM 1012 C CA . ARG A 1 124 ? 17.703 12.57 10.453 1 95.81 124 ARG A CA 1
ATOM 1013 C C . ARG A 1 124 ? 18.578 13.117 9.344 1 95.81 124 ARG A C 1
ATOM 1015 O O . ARG A 1 124 ? 18.703 14.336 9.188 1 95.81 124 ARG A O 1
ATOM 1022 N N . ILE A 1 125 ? 19.25 12.281 8.617 1 97.69 125 ILE A N 1
ATOM 1023 C CA . ILE A 1 125 ? 19.922 12.758 7.422 1 97.69 125 ILE A CA 1
ATOM 1024 C C . ILE A 1 125 ? 18.906 13.047 6.324 1 97.69 125 ILE A C 1
ATOM 1026 O O . ILE A 1 125 ? 18.156 12.156 5.914 1 97.69 125 ILE A O 1
ATOM 1030 N N . PRO A 1 126 ? 18.844 14.25 5.812 1 98.31 126 PRO A N 1
ATOM 1031 C CA . PRO A 1 126 ? 17.875 14.531 4.754 1 98.31 126 PRO A CA 1
ATOM 1032 C C . PRO A 1 126 ? 18.078 13.648 3.521 1 98.31 126 PRO A C 1
ATOM 1034 O O . PRO A 1 126 ? 19.203 13.523 3.025 1 98.31 126 PRO A O 1
ATOM 1037 N N . LEU A 1 127 ? 17.016 13.031 3.094 1 98.81 127 LEU A N 1
ATOM 1038 C CA . LEU A 1 127 ? 17.031 12.344 1.806 1 98.81 127 LEU A CA 1
ATOM 1039 C C . LEU A 1 127 ? 17 13.344 0.656 1 98.81 127 LEU A C 1
ATOM 1041 O O . LEU A 1 127 ? 17.656 13.141 -0.369 1 98.81 127 LEU A O 1
ATOM 1045 N N . LEU A 1 128 ? 16.203 14.344 0.851 1 98.81 128 LEU A N 1
ATOM 1046 C CA . LEU A 1 128 ? 16.094 15.5 -0.026 1 98.81 128 LEU A CA 1
ATOM 1047 C C . LEU A 1 128 ? 16.172 16.797 0.777 1 98.81 128 LEU A C 1
ATOM 1049 O O . LEU A 1 128 ? 15.547 16.906 1.839 1 98.81 128 LEU A O 1
ATOM 1053 N N . ARG A 1 129 ? 16.938 17.688 0.345 1 98.69 129 ARG A N 1
ATOM 1054 C CA . ARG A 1 129 ? 16.844 19.078 0.769 1 98.69 129 ARG A CA 1
ATOM 1055 C C . ARG A 1 129 ? 16.281 19.953 -0.344 1 98.69 129 ARG A C 1
ATOM 1057 O O . ARG A 1 129 ? 16.828 20 -1.445 1 98.69 129 ARG A O 1
ATOM 1064 N N . VAL A 1 130 ? 15.203 20.578 -0.093 1 98.81 130 VAL A N 1
ATOM 1065 C CA . VAL A 1 130 ? 14.453 21.359 -1.077 1 98.81 130 VAL A CA 1
ATOM 1066 C C . VAL A 1 130 ? 14.516 22.844 -0.721 1 98.81 130 VAL A C 1
ATOM 1068 O O . VAL A 1 130 ? 14.148 23.234 0.386 1 98.81 130 VAL A O 1
ATOM 1071 N N . GLU A 1 131 ? 14.977 23.703 -1.633 1 98.38 131 GLU A N 1
ATOM 1072 C CA . GLU A 1 131 ? 15.094 25.141 -1.392 1 98.38 131 GLU A CA 1
ATOM 1073 C C . GLU A 1 131 ? 14.43 25.938 -2.51 1 98.38 131 GLU A C 1
ATOM 1075 O O . GLU A 1 131 ? 14.461 25.531 -3.674 1 98.38 131 GLU A O 1
ATOM 1080 N N . GLY A 1 132 ? 13.883 27 -2.152 1 98.62 132 GLY A N 1
ATOM 1081 C CA . GLY A 1 132 ? 13.242 27.875 -3.125 1 98.62 132 GLY A CA 1
ATOM 1082 C C . GLY A 1 132 ? 12.203 28.781 -2.512 1 98.62 132 GLY A C 1
ATOM 1083 O O . GLY A 1 132 ? 12.148 28.938 -1.29 1 98.62 132 GLY A O 1
ATOM 1084 N N . PRO A 1 133 ? 11.445 29.5 -3.373 1 98.5 133 PRO A N 1
ATOM 1085 C CA . PRO A 1 133 ? 10.352 30.312 -2.844 1 98.5 133 PRO A CA 1
ATOM 1086 C C . PRO A 1 133 ? 9.414 29.531 -1.934 1 98.5 133 PRO A C 1
ATOM 1088 O O . PRO A 1 133 ? 9.016 28.406 -2.273 1 98.5 133 PRO A O 1
ATOM 1091 N N . LEU A 1 134 ? 9.094 30.094 -0.813 1 98.31 134 LEU A N 1
ATOM 1092 C CA . LEU A 1 134 ? 8.398 29.422 0.277 1 98.31 134 LEU A CA 1
ATOM 1093 C C . LEU A 1 134 ? 7.145 28.719 -0.234 1 98.31 134 LEU A C 1
ATOM 1095 O O . LEU A 1 134 ? 6.953 27.531 0.019 1 98.31 134 LEU A O 1
ATOM 1099 N N . ILE A 1 135 ? 6.305 29.406 -0.993 1 98.38 135 ILE A N 1
ATOM 1100 C CA . ILE A 1 135 ? 5.02 28.875 -1.44 1 98.38 135 ILE A CA 1
ATOM 1101 C C . ILE A 1 135 ? 5.25 27.656 -2.322 1 98.38 135 ILE A C 1
ATOM 1103 O O . ILE A 1 135 ? 4.574 26.641 -2.164 1 98.38 135 ILE A O 1
ATOM 1107 N N . ILE A 1 136 ? 6.219 27.734 -3.197 1 98.38 136 ILE A N 1
ATOM 1108 C CA . ILE A 1 136 ? 6.453 26.703 -4.199 1 98.38 136 ILE A CA 1
ATOM 1109 C C . ILE A 1 136 ? 6.996 25.438 -3.521 1 98.38 136 ILE A C 1
ATOM 1111 O O . ILE A 1 136 ? 6.504 24.328 -3.768 1 98.38 136 ILE A O 1
ATOM 1115 N N . VAL A 1 137 ? 8.008 25.547 -2.684 1 98.5 137 VAL A N 1
ATOM 1116 C CA . VAL A 1 137 ? 8.625 24.375 -2.07 1 98.5 137 VAL A CA 1
ATOM 1117 C C . VAL A 1 137 ? 7.668 23.75 -1.061 1 98.5 137 VAL A C 1
ATOM 1119 O O . VAL A 1 137 ? 7.73 22.547 -0.796 1 98.5 137 VAL A O 1
ATOM 1122 N N . GLN A 1 138 ? 6.754 24.562 -0.483 1 98.06 138 GLN A N 1
ATOM 1123 C CA . GLN A 1 138 ? 5.711 24.031 0.385 1 98.06 138 GLN A CA 1
ATOM 1124 C C . GLN A 1 138 ? 4.742 23.156 -0.401 1 98.06 138 GLN A C 1
ATOM 1126 O O . GLN A 1 138 ? 4.328 22.094 0.079 1 98.06 138 GLN A O 1
ATOM 1131 N N . LEU A 1 139 ? 4.387 23.516 -1.595 1 98.31 139 LEU A N 1
ATOM 1132 C CA . LEU A 1 139 ? 3.436 22.828 -2.449 1 98.31 139 LEU A CA 1
ATOM 1133 C C . LEU A 1 139 ? 3.963 21.438 -2.834 1 98.31 139 LEU A C 1
ATOM 1135 O O . LEU A 1 139 ? 3.186 20.547 -3.178 1 98.31 139 LEU A O 1
ATOM 1139 N N . LEU A 1 140 ? 5.266 21.203 -2.73 1 98.56 140 LEU A N 1
ATOM 1140 C CA . LEU A 1 140 ? 5.883 19.969 -3.199 1 98.56 140 LEU A CA 1
ATOM 1141 C C . LEU A 1 140 ? 5.844 18.906 -2.117 1 98.56 140 LEU A C 1
ATOM 1143 O O . LEU A 1 140 ? 6.07 17.719 -2.396 1 98.56 140 LEU A O 1
ATOM 1147 N N . GLU A 1 141 ? 5.496 19.219 -0.898 1 98.56 141 GLU A N 1
ATOM 1148 C CA . GLU A 1 141 ? 5.66 18.375 0.285 1 98.56 141 GLU A CA 1
ATOM 1149 C C . GLU A 1 141 ? 4.977 17.031 0.103 1 98.56 141 GLU A C 1
ATOM 1151 O O . GLU A 1 141 ? 5.633 15.984 0.144 1 98.56 141 GLU A O 1
ATOM 1156 N N . THR A 1 142 ? 3.699 17.062 -0.153 1 98.44 142 THR A N 1
ATOM 1157 C CA . THR A 1 142 ? 2.891 15.844 -0.106 1 98.44 142 THR A CA 1
ATOM 1158 C C . THR A 1 142 ? 3.318 14.867 -1.195 1 98.44 142 THR A C 1
ATOM 1160 O O . THR A 1 142 ? 3.486 13.672 -0.934 1 98.44 142 THR A O 1
ATOM 1163 N N . THR A 1 143 ? 3.5 15.367 -2.422 1 98.31 143 THR A N 1
ATOM 1164 C CA . THR A 1 143 ? 3.84 14.5 -3.543 1 98.31 143 THR A CA 1
ATOM 1165 C C . THR A 1 143 ? 5.215 13.867 -3.342 1 98.31 143 THR A C 1
ATOM 1167 O O . THR A 1 143 ? 5.398 12.672 -3.584 1 98.31 143 THR A O 1
ATOM 1170 N N . LEU A 1 144 ? 6.188 14.68 -2.896 1 98.75 144 LEU A N 1
ATOM 1171 C CA . LEU A 1 144 ? 7.523 14.148 -2.666 1 98.75 144 LEU A CA 1
ATOM 1172 C C . LEU A 1 144 ? 7.504 13.07 -1.588 1 98.75 144 LEU A C 1
ATOM 1174 O O . LEU A 1 144 ? 8.164 12.039 -1.723 1 98.75 144 LEU A O 1
ATOM 1178 N N . LEU A 1 145 ? 6.766 13.328 -0.536 1 98.75 145 LEU A N 1
ATOM 1179 C CA . LEU A 1 145 ? 6.648 12.336 0.528 1 98.75 145 LEU A CA 1
ATOM 1180 C C . LEU A 1 145 ? 6.031 11.039 0.001 1 98.75 145 LEU A C 1
ATOM 1182 O O . LEU A 1 145 ? 6.5 9.945 0.33 1 98.75 145 LEU A O 1
ATOM 1186 N N . THR A 1 146 ? 4.98 11.125 -0.81 1 98.19 146 THR A N 1
ATOM 1187 C CA . THR A 1 146 ? 4.289 9.969 -1.359 1 98.19 146 THR A CA 1
ATOM 1188 C C . THR A 1 146 ? 5.23 9.141 -2.232 1 98.19 146 THR A C 1
ATOM 1190 O O . THR A 1 146 ? 5.168 7.91 -2.23 1 98.19 146 THR A O 1
ATOM 1193 N N . LEU A 1 147 ? 6.105 9.812 -2.959 1 98.31 147 LEU A N 1
ATOM 1194 C CA . LEU A 1 147 ? 6.969 9.148 -3.932 1 98.31 147 LEU A CA 1
ATOM 1195 C C . LEU A 1 147 ? 8.172 8.516 -3.248 1 98.31 147 LEU A C 1
ATOM 1197 O O . LEU A 1 147 ? 8.711 7.52 -3.732 1 98.31 147 LEU A O 1
ATOM 1201 N N . VAL A 1 148 ? 8.617 8.992 -2.074 1 98.69 148 VAL A N 1
ATOM 1202 C CA . VAL A 1 148 ? 9.859 8.555 -1.448 1 98.69 148 VAL A CA 1
ATOM 1203 C C . VAL A 1 148 ? 9.555 7.527 -0.361 1 98.69 148 VAL A C 1
ATOM 1205 O O . VAL A 1 148 ? 10.297 6.555 -0.192 1 98.69 148 VAL A O 1
ATOM 1208 N N . ASN A 1 149 ? 8.438 7.703 0.365 1 98.62 149 ASN A N 1
ATOM 1209 C CA . ASN A 1 149 ? 8.133 6.93 1.565 1 98.62 149 ASN A CA 1
ATOM 1210 C C . ASN A 1 149 ? 8.094 5.434 1.271 1 98.62 149 ASN A C 1
ATOM 1212 O O . ASN A 1 149 ? 8.875 4.664 1.839 1 98.62 149 ASN A O 1
ATOM 1216 N N . TYR A 1 150 ? 7.223 5.012 0.374 1 98.69 150 TYR A N 1
ATOM 1217 C CA . TYR A 1 150 ? 7.062 3.592 0.081 1 98.69 150 TYR A CA 1
ATOM 1218 C C . TYR A 1 150 ? 8.258 3.057 -0.695 1 98.69 150 TYR A C 1
ATOM 1220 O O . TYR A 1 150 ? 8.703 1.929 -0.466 1 98.69 150 TYR A O 1
ATOM 1228 N N . ALA A 1 151 ? 8.773 3.846 -1.663 1 98.75 151 ALA A N 1
ATOM 1229 C CA . ALA A 1 151 ? 9.906 3.42 -2.482 1 98.75 151 ALA A CA 1
ATOM 1230 C C . ALA A 1 151 ? 11.094 3.035 -1.61 1 98.75 151 ALA A C 1
ATOM 1232 O O . ALA A 1 151 ? 11.68 1.966 -1.79 1 98.75 151 ALA A O 1
ATOM 1233 N N . SER A 1 152 ? 11.445 3.904 -0.655 1 98.94 152 SER A N 1
ATOM 1234 C CA . SER A 1 152 ? 12.578 3.652 0.234 1 98.94 152 SER A CA 1
ATOM 1235 C C . SER A 1 152 ? 12.289 2.48 1.168 1 98.94 152 SER A C 1
ATOM 1237 O O . SER A 1 152 ? 13.172 1.649 1.414 1 98.94 152 SER A O 1
ATOM 1239 N N . LEU A 1 153 ? 11.07 2.412 1.668 1 98.88 153 LEU A N 1
ATOM 1240 C CA . LEU A 1 153 ? 10.672 1.317 2.547 1 98.88 153 LEU A CA 1
ATOM 1241 C C . LEU A 1 153 ? 10.789 -0.024 1.831 1 98.88 153 LEU A C 1
ATOM 1243 O O . LEU A 1 153 ? 11.344 -0.978 2.375 1 98.88 153 LEU A O 1
ATOM 1247 N N . MET A 1 154 ? 10.227 -0.098 0.644 1 98.81 154 MET A N 1
ATOM 1248 C CA . MET A 1 154 ? 10.188 -1.325 -0.146 1 98.81 154 MET A CA 1
ATOM 1249 C C . MET A 1 154 ? 11.586 -1.784 -0.519 1 98.81 154 MET A C 1
ATOM 1251 O O . MET A 1 154 ? 11.898 -2.975 -0.443 1 98.81 154 MET A O 1
ATOM 1255 N N . ALA A 1 155 ? 12.414 -0.833 -0.978 1 98.88 155 ALA A N 1
ATOM 1256 C CA . ALA A 1 155 ? 13.789 -1.169 -1.311 1 98.88 155 ALA A CA 1
ATOM 1257 C C . ALA A 1 155 ? 14.539 -1.705 -0.09 1 98.88 155 ALA A C 1
ATOM 1259 O O . ALA A 1 155 ? 15.336 -2.637 -0.203 1 98.88 155 ALA A O 1
ATOM 1260 N N . THR A 1 156 ? 14.328 -1.084 1.063 1 98.81 156 THR A N 1
ATOM 1261 C CA . THR A 1 156 ? 14.953 -1.53 2.305 1 98.81 156 THR A CA 1
ATOM 1262 C C . THR A 1 156 ? 14.492 -2.941 2.662 1 98.81 156 THR A C 1
ATOM 1264 O O . THR A 1 156 ? 15.312 -3.793 3.018 1 98.81 156 THR A O 1
ATOM 1267 N N . ASN A 1 157 ? 13.18 -3.139 2.576 1 98.62 157 ASN A N 1
ATOM 1268 C CA . ASN A 1 157 ? 12.617 -4.457 2.848 1 98.62 157 ASN A CA 1
ATOM 1269 C C . ASN A 1 157 ? 13.242 -5.527 1.953 1 98.62 157 ASN A C 1
ATOM 1271 O O . ASN A 1 157 ? 13.648 -6.586 2.434 1 98.62 157 ASN A O 1
ATOM 1275 N N . ALA A 1 158 ? 13.305 -5.254 0.713 1 98.75 158 ALA A N 1
ATOM 1276 C CA . ALA A 1 158 ? 13.875 -6.184 -0.262 1 98.75 158 ALA A CA 1
ATOM 1277 C C . ALA A 1 158 ? 15.344 -6.453 0.035 1 98.75 158 ALA A C 1
ATOM 1279 O O . ALA A 1 158 ? 15.812 -7.594 -0.077 1 98.75 158 ALA A O 1
ATOM 1280 N N . ALA A 1 159 ? 16.078 -5.418 0.342 1 98.62 159 ALA A N 1
ATOM 1281 C CA . ALA A 1 159 ? 17.5 -5.574 0.667 1 98.62 159 ALA A CA 1
ATOM 1282 C C . ALA A 1 159 ? 17.688 -6.5 1.863 1 98.62 159 ALA A C 1
ATOM 1284 O O . ALA A 1 159 ? 18.641 -7.285 1.902 1 98.62 159 ALA A O 1
ATOM 1285 N N . ARG A 1 160 ? 16.859 -6.379 2.842 1 97.94 160 ARG A N 1
ATOM 1286 C CA . ARG A 1 160 ? 16.953 -7.242 4.016 1 97.94 160 ARG A CA 1
ATOM 1287 C C . ARG A 1 160 ? 16.703 -8.695 3.643 1 97.94 160 ARG A C 1
ATOM 1289 O O . ARG A 1 160 ? 17.391 -9.594 4.133 1 97.94 160 ARG A O 1
ATOM 1296 N N . TYR A 1 161 ? 15.695 -8.961 2.812 1 98.25 161 TYR A N 1
ATOM 1297 C CA . TYR A 1 161 ? 15.461 -10.312 2.318 1 98.25 161 TYR A CA 1
ATOM 1298 C C . TYR A 1 161 ? 16.703 -10.867 1.622 1 98.25 161 TYR A C 1
ATOM 1300 O O . TYR A 1 161 ? 17.062 -12.023 1.817 1 98.25 161 TYR A O 1
ATOM 1308 N N . ARG A 1 162 ? 17.281 -10.055 0.771 1 98.12 162 ARG A N 1
ATOM 1309 C CA . ARG A 1 162 ? 18.484 -10.461 0.044 1 98.12 162 ARG A CA 1
ATOM 1310 C C . ARG A 1 162 ? 19.609 -10.82 1.005 1 98.12 162 ARG A C 1
ATOM 1312 O O . ARG A 1 162 ? 20.297 -11.828 0.817 1 98.12 162 ARG A O 1
ATOM 1319 N N . LEU A 1 163 ? 19.812 -10.047 2.025 1 97 163 LEU A N 1
ATOM 1320 C CA . LEU A 1 163 ? 20.875 -10.273 3 1 97 163 LEU A CA 1
ATOM 1321 C C . LEU A 1 163 ? 20.688 -11.625 3.688 1 97 163 LEU A C 1
ATOM 1323 O O . LEU A 1 163 ? 21.656 -12.367 3.867 1 97 163 LEU A O 1
ATOM 1327 N N . VAL A 1 164 ? 19.453 -11.961 4.031 1 96.5 164 VAL A N 1
ATOM 1328 C CA . VAL A 1 164 ? 19.219 -13.18 4.805 1 96.5 164 VAL A CA 1
ATOM 1329 C C . VAL A 1 164 ? 19.234 -14.391 3.873 1 96.5 164 VAL A C 1
ATOM 1331 O O . VAL A 1 164 ? 19.609 -15.492 4.281 1 96.5 164 VAL A O 1
ATOM 1334 N N . ALA A 1 165 ? 18.734 -14.203 2.658 1 97.12 165 ALA A N 1
ATOM 1335 C CA . ALA A 1 165 ? 18.656 -15.312 1.708 1 97.12 165 ALA A CA 1
ATOM 1336 C C . ALA A 1 165 ? 20.031 -15.688 1.19 1 97.12 165 ALA A C 1
ATOM 1338 O O . ALA A 1 165 ? 20.297 -16.859 0.888 1 97.12 165 ALA A O 1
ATOM 1339 N N . GLY A 1 166 ? 20.891 -14.68 1.072 1 95.19 166 GLY A N 1
ATOM 1340 C CA . GLY A 1 166 ? 22.219 -14.898 0.502 1 95.19 166 GLY A CA 1
ATOM 1341 C C . GLY A 1 166 ? 22.266 -14.648 -0.994 1 95.19 166 GLY A C 1
ATOM 1342 O O . GLY A 1 166 ? 21.234 -14.57 -1.651 1 95.19 166 GLY A O 1
ATOM 1343 N N . LYS A 1 167 ? 23.484 -14.648 -1.56 1 93.31 167 LYS A N 1
ATOM 1344 C CA . LYS A 1 167 ? 23.703 -14.266 -2.951 1 93.31 167 LYS A CA 1
ATOM 1345 C C . LYS A 1 167 ? 23.391 -15.422 -3.896 1 93.31 167 LYS A C 1
ATOM 1347 O O . LYS A 1 167 ? 23.094 -15.203 -5.074 1 93.31 167 LYS A O 1
ATOM 1352 N N . ASN A 1 168 ? 23.406 -16.562 -3.391 1 95.12 168 ASN A N 1
ATOM 1353 C CA . ASN A 1 168 ? 23.281 -17.734 -4.25 1 95.12 168 ASN A CA 1
ATOM 1354 C C . ASN A 1 168 ? 21.828 -18.141 -4.445 1 95.12 168 ASN A C 1
ATOM 1356 O O . ASN A 1 168 ? 21.516 -18.984 -5.293 1 95.12 168 ASN A O 1
ATOM 1360 N N . ILE A 1 169 ? 20.984 -17.625 -3.668 1 98 169 ILE A N 1
ATOM 1361 C CA . ILE A 1 169 ? 19.562 -17.938 -3.764 1 98 169 ILE A CA 1
ATOM 1362 C C . ILE A 1 169 ? 18.859 -16.922 -4.668 1 98 169 ILE A C 1
ATOM 1364 O O . ILE A 1 169 ? 19.062 -15.719 -4.52 1 98 169 ILE A O 1
ATOM 1368 N N . THR A 1 170 ? 18.078 -17.391 -5.609 1 98.25 170 THR A N 1
ATOM 1369 C CA . THR A 1 170 ? 17.297 -16.5 -6.457 1 98.25 170 THR A CA 1
ATOM 1370 C C . THR A 1 170 ? 16.078 -15.984 -5.715 1 98.25 170 THR A C 1
ATOM 1372 O O . THR A 1 170 ? 15.375 -16.75 -5.055 1 98.25 170 THR A O 1
ATOM 1375 N N . LEU A 1 171 ? 15.828 -14.688 -5.777 1 98.5 171 LEU A N 1
ATOM 1376 C CA . LEU A 1 171 ? 14.656 -14.062 -5.164 1 98.5 171 LEU A CA 1
ATOM 1377 C C . LEU A 1 171 ? 13.734 -13.477 -6.227 1 98.5 171 LEU A C 1
ATOM 1379 O O . LEU A 1 171 ? 14.172 -12.68 -7.062 1 98.5 171 LEU A O 1
ATOM 1383 N N . LEU A 1 172 ? 12.469 -13.844 -6.215 1 98.5 172 LEU A N 1
ATOM 1384 C CA . LEU A 1 172 ? 11.469 -13.352 -7.156 1 98.5 172 LEU A CA 1
ATOM 1385 C C . LEU A 1 172 ? 10.312 -12.688 -6.422 1 98.5 172 LEU A C 1
ATOM 1387 O O . LEU A 1 172 ? 9.836 -13.203 -5.406 1 98.5 172 LEU A O 1
ATOM 1391 N N . GLU A 1 173 ? 9.859 -11.5 -6.887 1 98.31 173 GLU A N 1
ATOM 1392 C CA . GLU A 1 173 ? 8.695 -10.805 -6.336 1 98.31 173 GLU A CA 1
ATOM 1393 C C . GLU A 1 173 ? 7.402 -11.32 -6.949 1 98.31 173 GLU A C 1
ATOM 1395 O O . GLU A 1 173 ? 7.195 -11.211 -8.164 1 98.31 173 GLU A O 1
ATOM 1400 N N . PHE A 1 174 ? 6.492 -11.867 -6.117 1 97.25 174 PHE A N 1
ATOM 1401 C CA . PHE A 1 174 ? 5.242 -12.484 -6.539 1 97.25 174 PHE A CA 1
ATOM 1402 C C . PHE A 1 174 ? 4.047 -11.797 -5.887 1 97.25 174 PHE A C 1
ATOM 1404 O O . PHE A 1 174 ? 3.006 -12.414 -5.672 1 97.25 174 PHE A O 1
ATOM 1411 N N . GLY A 1 175 ? 4.121 -10.5 -5.574 1 96.88 175 GLY A N 1
ATOM 1412 C CA . GLY A 1 175 ? 3.16 -9.945 -4.633 1 96.88 175 GLY A CA 1
ATOM 1413 C C . GLY A 1 175 ? 2.109 -9.078 -5.297 1 96.88 175 GLY A C 1
ATOM 1414 O O . GLY A 1 175 ? 1.293 -8.453 -4.613 1 96.88 175 GLY A O 1
ATOM 1415 N N . LEU A 1 176 ? 1.934 -9.008 -6.625 1 97.62 176 LEU A N 1
ATOM 1416 C CA . LEU A 1 176 ? 1.075 -8.062 -7.328 1 97.62 176 LEU A CA 1
ATOM 1417 C C . LEU A 1 176 ? -0.372 -8.195 -6.863 1 97.62 176 LEU A C 1
ATOM 1419 O O . LEU A 1 176 ? -1.041 -7.188 -6.613 1 97.62 176 LEU A O 1
ATOM 1423 N N . ARG A 1 177 ? -0.854 -9.367 -6.645 1 96.31 177 ARG A N 1
ATOM 1424 C CA . ARG A 1 177 ? -2.258 -9.648 -6.359 1 96.31 177 ARG A CA 1
ATOM 1425 C C . ARG A 1 177 ? -2.654 -9.125 -4.984 1 96.31 177 ARG A C 1
ATOM 1427 O O . ARG A 1 177 ? -3.842 -8.984 -4.688 1 96.31 177 ARG A O 1
ATOM 1434 N N . ARG A 1 178 ? -1.697 -8.844 -4.129 1 96.81 178 ARG A N 1
ATOM 1435 C CA . ARG A 1 178 ? -1.99 -8.453 -2.754 1 96.81 178 ARG A CA 1
ATOM 1436 C C . ARG A 1 178 ? -1.496 -7.039 -2.467 1 96.81 178 ARG A C 1
ATOM 1438 O O . ARG A 1 178 ? -1.63 -6.543 -1.346 1 96.81 178 ARG A O 1
ATOM 1445 N N . ALA A 1 179 ? -0.932 -6.395 -3.469 1 97.69 179 ALA A N 1
ATOM 1446 C CA . ALA A 1 179 ? -0.392 -5.047 -3.309 1 97.69 179 ALA A CA 1
ATOM 1447 C C . ALA A 1 179 ? -1.504 -4.043 -3.027 1 97.69 179 ALA A C 1
ATOM 1449 O O . ALA A 1 179 ? -2.68 -4.32 -3.279 1 97.69 179 ALA A O 1
ATOM 1450 N N . GLN A 1 180 ? -1.18 -2.93 -2.412 1 97.75 180 GLN A N 1
ATOM 1451 C CA . GLN A 1 180 ? -2.158 -1.879 -2.162 1 97.75 180 GLN A CA 1
ATOM 1452 C C . GLN A 1 180 ? -2.33 -0.981 -3.385 1 97.75 180 GLN A C 1
ATOM 1454 O O . GLN A 1 180 ? -1.725 0.09 -3.465 1 97.75 180 GLN A O 1
ATOM 1459 N N . GLY A 1 181 ? -3.209 -1.485 -4.336 1 94.5 181 GLY A N 1
ATOM 1460 C CA . GLY A 1 181 ? -3.506 -0.756 -5.559 1 94.5 181 GLY A CA 1
ATOM 1461 C C . GLY A 1 181 ? -2.576 -1.11 -6.707 1 94.5 181 GLY A C 1
ATOM 1462 O O . GLY A 1 181 ? -1.519 -1.708 -6.492 1 94.5 181 GLY A O 1
ATOM 1463 N N . PRO A 1 182 ? -2.932 -0.667 -7.926 1 95.88 182 PRO A N 1
ATOM 1464 C CA . PRO A 1 182 ? -2.16 -1 -9.125 1 95.88 182 PRO A CA 1
ATOM 1465 C C . PRO A 1 182 ? -0.756 -0.403 -9.109 1 95.88 182 PRO A C 1
ATOM 1467 O O . PRO A 1 182 ? 0.217 -1.096 -9.422 1 95.88 182 PRO A O 1
ATOM 1470 N N . ASP A 1 183 ? -0.64 0.855 -8.672 1 96.06 183 ASP A N 1
ATOM 1471 C CA . ASP A 1 183 ? 0.681 1.476 -8.633 1 96.06 183 ASP A CA 1
ATOM 1472 C C . ASP A 1 183 ? 1.499 0.951 -7.453 1 96.06 183 ASP A C 1
ATOM 1474 O O . ASP A 1 183 ? 2.729 0.904 -7.516 1 96.06 183 ASP A O 1
ATOM 1478 N N . GLY A 1 184 ? 0.78 0.615 -6.348 1 96.31 184 GLY A N 1
ATOM 1479 C CA . GLY A 1 184 ? 1.494 -0.055 -5.273 1 96.31 184 GLY A CA 1
ATOM 1480 C C . GLY A 1 184 ? 2.189 -1.326 -5.719 1 96.31 184 GLY A C 1
ATOM 1481 O O . GLY A 1 184 ? 3.328 -1.589 -5.328 1 96.31 184 GLY A O 1
ATOM 1482 N N . GLY A 1 185 ? 1.487 -2.088 -6.562 1 97.5 185 GLY A N 1
ATOM 1483 C CA . GLY A 1 185 ? 2.07 -3.301 -7.113 1 97.5 185 GLY A CA 1
ATOM 1484 C C . GLY A 1 185 ? 3.227 -3.031 -8.055 1 97.5 185 GLY A C 1
ATOM 1485 O O . GLY A 1 185 ? 4.254 -3.709 -7.996 1 97.5 185 GLY A O 1
ATOM 1486 N N . LEU A 1 186 ? 3.074 -2.049 -8.953 1 96.81 186 LEU A N 1
ATOM 1487 C CA . LEU A 1 186 ? 4.121 -1.679 -9.898 1 96.81 186 LEU A CA 1
ATOM 1488 C C . LEU A 1 186 ? 5.359 -1.169 -9.172 1 96.81 186 LEU A C 1
ATOM 1490 O O . LEU A 1 186 ? 6.484 -1.54 -9.516 1 96.81 186 LEU A O 1
ATOM 1494 N N . SER A 1 187 ? 5.164 -0.308 -8.148 1 97.12 187 SER A N 1
ATOM 1495 C CA . SER A 1 187 ? 6.262 0.222 -7.344 1 97.12 187 SER A CA 1
ATOM 1496 C C . SER A 1 187 ? 6.973 -0.888 -6.578 1 97.12 187 SER A C 1
ATOM 1498 O O . SER A 1 187 ? 8.203 -0.871 -6.449 1 97.12 187 SER A O 1
ATOM 1500 N N . ALA A 1 188 ? 6.176 -1.82 -6.082 1 98.38 188 ALA A N 1
ATOM 1501 C CA . ALA A 1 188 ? 6.773 -2.938 -5.355 1 98.38 188 ALA A CA 1
ATOM 1502 C C . ALA A 1 188 ? 7.727 -3.727 -6.25 1 98.38 188 ALA A C 1
ATOM 1504 O O . ALA A 1 188 ? 8.812 -4.117 -5.816 1 98.38 188 ALA A O 1
ATOM 1505 N N . SER A 1 189 ? 7.301 -3.988 -7.473 1 98.44 189 SER A N 1
ATOM 1506 C CA . SER A 1 189 ? 8.156 -4.707 -8.414 1 98.44 189 SER A CA 1
ATOM 1507 C C . SER A 1 189 ? 9.445 -3.934 -8.688 1 98.44 189 SER A C 1
ATOM 1509 O O . SER A 1 189 ? 10.539 -4.504 -8.648 1 98.44 189 SER A O 1
ATOM 1511 N N . LYS A 1 190 ? 9.312 -2.645 -8.922 1 98.25 190 LYS A N 1
ATOM 1512 C CA . LYS A 1 190 ? 10.438 -1.78 -9.25 1 98.25 190 LYS A CA 1
ATOM 1513 C C . LYS A 1 190 ? 11.445 -1.735 -8.102 1 98.25 190 LYS A C 1
ATOM 1515 O O . LYS A 1 190 ? 12.641 -1.96 -8.305 1 98.25 190 LYS A O 1
ATOM 1520 N N . TYR A 1 191 ? 10.984 -1.538 -6.922 1 98.75 191 TYR A N 1
ATOM 1521 C CA . TYR A 1 191 ? 11.898 -1.234 -5.824 1 98.75 191 TYR A CA 1
ATOM 1522 C C . TYR A 1 191 ? 12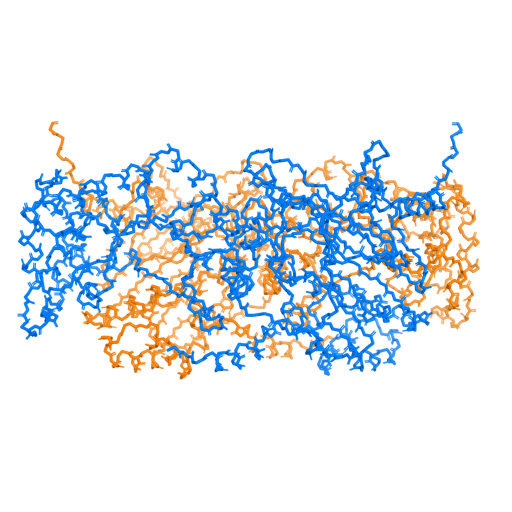.344 -2.51 -5.121 1 98.75 191 TYR A C 1
ATOM 1524 O O . TYR A 1 191 ? 13.352 -2.51 -4.406 1 98.75 191 TYR A O 1
ATOM 1532 N N . SER A 1 192 ? 11.602 -3.652 -5.305 1 98.75 192 SER A N 1
ATOM 1533 C CA . SER A 1 192 ? 12.172 -4.926 -4.883 1 98.75 192 SER A CA 1
ATOM 1534 C C . SER A 1 192 ? 13.398 -5.281 -5.715 1 98.75 192 SER A C 1
ATOM 1536 O O . SER A 1 192 ? 14.391 -5.793 -5.184 1 98.75 192 SER A O 1
ATOM 1538 N N . TYR A 1 193 ? 13.32 -4.996 -7.027 1 98.75 193 TYR A N 1
ATOM 1539 C CA . TYR A 1 193 ? 14.477 -5.207 -7.895 1 98.75 193 TYR A CA 1
ATOM 1540 C C . TYR A 1 193 ? 15.656 -4.352 -7.449 1 98.75 193 TYR A C 1
ATOM 1542 O O . TYR A 1 193 ? 16.781 -4.84 -7.363 1 98.75 193 TYR A O 1
ATOM 1550 N N . VAL A 1 194 ? 15.398 -3.129 -7.113 1 98.62 194 VAL A N 1
ATOM 1551 C CA . VAL A 1 194 ? 16.406 -2.201 -6.609 1 98.62 194 VAL A CA 1
ATOM 1552 C C . VAL A 1 194 ? 17.047 -2.766 -5.344 1 98.62 194 VAL A C 1
ATOM 1554 O O . VAL A 1 194 ? 18.266 -2.672 -5.156 1 98.62 194 VAL A O 1
ATOM 1557 N N . GLY A 1 195 ? 16.266 -3.363 -4.52 1 98.62 195 GLY A N 1
ATOM 1558 C CA . GLY A 1 195 ? 16.719 -3.859 -3.232 1 98.62 195 GLY A CA 1
ATOM 1559 C C . GLY A 1 195 ? 17.469 -5.172 -3.332 1 98.62 195 GLY A C 1
ATOM 1560 O O . GLY A 1 195 ? 18.016 -5.664 -2.338 1 98.62 195 GLY A O 1
ATOM 1561 N N . GLY A 1 196 ? 17.453 -5.801 -4.523 1 98.5 196 GLY A N 1
ATOM 1562 C CA . GLY A 1 196 ? 18.297 -6.973 -4.672 1 98.5 196 GLY A CA 1
ATOM 1563 C C . GLY A 1 196 ? 17.562 -8.18 -5.207 1 98.5 196 GLY A C 1
ATOM 1564 O O . GLY A 1 196 ? 18.156 -9.234 -5.43 1 98.5 196 GLY A O 1
ATOM 1565 N N . PHE A 1 197 ? 16.297 -8.117 -5.43 1 98.62 197 PHE A N 1
ATOM 1566 C CA . PHE A 1 197 ? 15.578 -9.227 -6.039 1 98.62 197 PHE A CA 1
ATOM 1567 C C . PHE A 1 197 ? 16 -9.422 -7.488 1 98.62 197 PHE A C 1
ATOM 1569 O O . PHE A 1 197 ? 16.484 -8.492 -8.133 1 98.62 197 PHE A O 1
ATOM 1576 N N . ASP A 1 198 ? 15.805 -10.617 -7.992 1 98.44 198 ASP A N 1
ATOM 1577 C CA . ASP A 1 198 ? 16.359 -10.984 -9.289 1 98.44 198 ASP A CA 1
ATOM 1578 C C . ASP A 1 198 ? 15.312 -10.836 -10.398 1 98.44 198 ASP A C 1
ATOM 1580 O O . ASP A 1 198 ? 15.656 -10.797 -11.578 1 98.44 198 ASP A O 1
ATOM 1584 N N . GLY A 1 199 ? 14.109 -10.789 -10.039 1 98.12 199 GLY A N 1
ATOM 1585 C CA . GLY A 1 199 ? 13.047 -10.664 -11.016 1 98.12 199 GLY A CA 1
ATOM 1586 C C . GLY A 1 199 ? 11.672 -10.531 -10.391 1 98.12 199 GLY A C 1
ATOM 1587 O O . GLY A 1 199 ? 11.547 -10.445 -9.164 1 98.12 199 GLY A O 1
ATOM 1588 N N . THR A 1 200 ? 10.641 -10.445 -11.227 1 98.44 200 THR A N 1
ATOM 1589 C CA . THR A 1 200 ? 9.25 -10.281 -10.805 1 98.44 200 THR A CA 1
ATOM 1590 C C . THR A 1 200 ? 8.32 -11.109 -11.672 1 98.44 200 THR A C 1
ATOM 1592 O O . THR A 1 200 ? 8.688 -11.516 -12.781 1 98.44 200 THR A O 1
ATOM 1595 N N . SER A 1 201 ? 7.152 -11.43 -11.125 1 97.94 201 SER A N 1
ATOM 1596 C CA . SER A 1 201 ? 6.117 -12.047 -11.945 1 97.94 201 SER A CA 1
ATOM 1597 C C . SER A 1 201 ? 5.316 -11 -12.703 1 97.94 201 SER A C 1
ATOM 1599 O O . SER A 1 201 ? 4.57 -11.328 -13.633 1 97.94 201 SER A O 1
ATOM 1601 N N . ASN A 1 202 ? 5.395 -9.719 -12.391 1 98.38 202 ASN A N 1
ATOM 1602 C CA . ASN A 1 202 ? 4.625 -8.609 -12.938 1 98.38 202 ASN A CA 1
ATOM 1603 C C . ASN A 1 202 ? 5.078 -8.258 -14.352 1 98.38 202 ASN A C 1
ATOM 1605 O O . ASN A 1 202 ? 6.121 -7.625 -14.539 1 98.38 202 ASN A O 1
ATOM 1609 N N . VAL A 1 203 ? 4.238 -8.523 -15.344 1 98.25 203 VAL A N 1
ATOM 1610 C CA . VAL A 1 203 ? 4.609 -8.391 -16.75 1 98.25 203 VAL A CA 1
ATOM 1611 C C . VAL A 1 203 ? 4.719 -6.914 -17.125 1 98.25 203 VAL A C 1
ATOM 1613 O O . VAL A 1 203 ? 5.617 -6.523 -17.875 1 98.25 203 VAL A O 1
ATOM 1616 N N . LEU A 1 204 ? 3.824 -6.09 -16.625 1 97.56 204 LEU A N 1
ATOM 1617 C CA . LEU A 1 204 ? 3.881 -4.664 -16.922 1 97.56 204 LEU A CA 1
ATOM 1618 C C . LEU A 1 204 ? 5.176 -4.051 -16.391 1 97.56 204 LEU A C 1
ATOM 1620 O O . LEU A 1 204 ? 5.777 -3.203 -17.047 1 97.56 204 LEU A O 1
ATOM 1624 N N . ALA A 1 205 ? 5.59 -4.414 -15.18 1 97.56 205 ALA A N 1
ATOM 1625 C CA . ALA A 1 205 ? 6.848 -3.926 -14.617 1 97.56 205 ALA A CA 1
ATOM 1626 C C . ALA A 1 205 ? 8.031 -4.328 -15.492 1 97.56 205 ALA A C 1
ATOM 1628 O O . ALA A 1 205 ? 8.984 -3.561 -15.656 1 97.56 205 ALA A O 1
ATOM 1629 N N . GLY A 1 206 ? 7.992 -5.609 -15.984 1 97.81 206 GLY A N 1
ATOM 1630 C CA . GLY A 1 206 ? 9.031 -6.02 -16.922 1 97.81 206 GLY A CA 1
ATOM 1631 C C . GLY A 1 206 ? 9.125 -5.121 -18.141 1 97.81 206 GLY A C 1
ATOM 1632 O O . GLY A 1 206 ? 10.219 -4.684 -18.5 1 97.81 206 GLY A O 1
ATOM 1633 N N . LYS A 1 207 ? 8 -4.809 -18.719 1 96.69 207 LYS A N 1
ATOM 1634 C CA . LYS A 1 207 ? 7.953 -3.986 -19.922 1 96.69 207 LYS A CA 1
ATOM 1635 C C . LYS A 1 207 ? 8.438 -2.568 -19.641 1 96.69 207 LYS A C 1
ATOM 1637 O O . LYS A 1 207 ? 9.25 -2.023 -20.391 1 96.69 207 LYS A O 1
ATOM 1642 N N . LEU A 1 208 ? 7.977 -1.995 -18.531 1 94.88 208 LEU A N 1
ATOM 1643 C CA . LEU A 1 208 ? 8.203 -0.58 -18.25 1 94.88 208 LEU A CA 1
ATOM 1644 C C . LEU A 1 208 ? 9.609 -0.345 -17.719 1 94.88 208 LEU A C 1
ATOM 1646 O O . LEU A 1 208 ? 10.211 0.696 -17.984 1 94.88 208 LEU A O 1
ATOM 1650 N N . PHE A 1 209 ? 10.164 -1.344 -16.922 1 95.81 209 PHE A N 1
ATOM 1651 C CA . PHE A 1 209 ? 11.391 -1.075 -16.188 1 95.81 209 PHE A CA 1
ATOM 1652 C C . PHE A 1 209 ? 12.5 -2.025 -16.609 1 95.81 209 PHE A C 1
ATOM 1654 O O . PHE A 1 209 ? 13.602 -1.994 -16.062 1 95.81 209 PHE A O 1
ATOM 1661 N N . ASN A 1 210 ? 12.203 -2.916 -17.547 1 95.5 210 ASN A N 1
ATOM 1662 C CA . ASN A 1 210 ? 13.172 -3.896 -18.031 1 95.5 210 ASN A CA 1
ATOM 1663 C C . ASN A 1 210 ? 13.656 -4.809 -16.906 1 95.5 210 ASN A C 1
ATOM 1665 O O . ASN A 1 210 ? 14.859 -5.035 -16.766 1 95.5 210 ASN A O 1
ATOM 1669 N N . ILE A 1 211 ? 12.758 -5.168 -16.078 1 97.69 211 ILE A N 1
ATOM 1670 C CA . ILE A 1 211 ? 13.016 -6.129 -15.016 1 97.69 211 ILE A CA 1
ATOM 1671 C C . ILE A 1 211 ? 12.734 -7.543 -15.523 1 97.69 211 ILE A C 1
ATOM 1673 O O . ILE A 1 211 ? 11.703 -7.789 -16.156 1 97.69 211 ILE A O 1
ATOM 1677 N N . PRO A 1 212 ? 13.664 -8.492 -15.289 1 97.69 212 PRO A N 1
ATOM 1678 C CA . PRO A 1 212 ? 13.383 -9.867 -15.711 1 97.69 212 PRO A CA 1
ATOM 1679 C C . PRO A 1 212 ? 12.078 -10.398 -15.133 1 97.69 212 PRO A C 1
ATOM 1681 O O . PRO A 1 212 ? 11.797 -10.227 -13.945 1 97.69 212 PRO A O 1
ATOM 1684 N N . VAL A 1 213 ? 11.305 -11 -16.016 1 97.5 213 VAL A N 1
ATOM 1685 C CA . VAL A 1 213 ? 10.031 -11.555 -15.57 1 97.5 213 VAL A CA 1
ATOM 1686 C C . VAL A 1 213 ? 10.141 -13.078 -15.477 1 97.5 213 VAL A C 1
ATOM 1688 O O . VAL A 1 213 ? 10.828 -13.703 -16.281 1 97.5 213 VAL A O 1
ATOM 1691 N N . SER A 1 214 ? 9.516 -13.625 -14.414 1 94 214 SER A N 1
ATOM 1692 C CA . SER A 1 214 ? 9.516 -15.062 -14.18 1 94 214 SER A CA 1
ATOM 1693 C C . SER A 1 214 ? 8.148 -15.547 -13.703 1 94 214 SER A C 1
ATOM 1695 O O . SER A 1 214 ? 7.344 -14.75 -13.211 1 94 214 SER A O 1
ATOM 1697 N N . GLY A 1 215 ? 7.914 -16.781 -13.984 1 87.75 215 GLY A N 1
ATOM 1698 C CA . GLY A 1 215 ? 6.672 -17.406 -13.547 1 87.75 215 GLY A CA 1
ATOM 1699 C C . GLY A 1 215 ? 6.582 -18.875 -13.883 1 87.75 215 GLY A C 1
ATOM 1700 O O . GLY A 1 215 ? 7.312 -19.359 -14.75 1 87.75 215 GLY A O 1
ATOM 1701 N N . THR A 1 216 ? 5.812 -19.531 -13.164 1 87.62 216 THR A N 1
ATOM 1702 C CA . THR A 1 216 ? 5.555 -20.938 -13.406 1 87.62 216 THR A CA 1
ATOM 1703 C C . THR A 1 216 ? 4.125 -21.156 -13.891 1 87.62 216 THR A C 1
ATOM 1705 O O . THR A 1 216 ? 3.766 -20.703 -14.984 1 87.62 216 THR A O 1
ATOM 1708 N N . HIS A 1 217 ? 3.375 -21.984 -13.422 1 93.69 217 HIS A N 1
ATOM 1709 C CA . HIS A 1 217 ? 1.938 -22.141 -13.609 1 93.69 217 HIS A CA 1
ATOM 1710 C C . HIS A 1 217 ? 1.218 -22.297 -12.273 1 93.69 217 HIS A C 1
ATOM 1712 O O . HIS A 1 217 ? 1.859 -22.453 -11.234 1 93.69 217 HIS A O 1
ATOM 1718 N N . ALA A 1 218 ? -0.073 -22.141 -12.32 1 94.25 218 ALA A N 1
ATOM 1719 C CA . ALA A 1 218 ? -0.876 -22.156 -11.094 1 94.25 218 ALA A CA 1
ATOM 1720 C C . ALA A 1 218 ? -1.624 -23.469 -10.953 1 94.25 218 ALA A C 1
ATOM 1722 O O . ALA A 1 218 ? -1.565 -24.328 -11.844 1 94.25 218 ALA A O 1
ATOM 1723 N N . HIS A 1 219 ? -2.248 -23.656 -9.828 1 92.88 219 HIS A N 1
ATOM 1724 C CA . HIS A 1 219 ? -3.035 -24.859 -9.547 1 92.88 219 HIS A CA 1
ATOM 1725 C C . HIS A 1 219 ? -4.18 -25.016 -10.539 1 92.88 219 HIS A C 1
ATOM 1727 O O . HIS A 1 219 ? -4.586 -26.141 -10.852 1 92.88 219 HIS A O 1
ATOM 1733 N N . SER A 1 220 ? -4.703 -23.906 -10.992 1 94.88 220 SER A N 1
ATOM 1734 C CA . SER A 1 220 ? -5.809 -23.969 -11.945 1 94.88 220 SER A CA 1
ATOM 1735 C C . SER A 1 220 ? -5.406 -24.719 -13.219 1 94.88 220 SER A C 1
ATOM 1737 O O . SER A 1 220 ? -6.234 -25.391 -13.836 1 94.88 220 SER A O 1
ATOM 1739 N N . TYR A 1 221 ? -4.141 -24.594 -13.641 1 97 221 TYR A N 1
ATOM 1740 C CA . TYR A 1 221 ? -3.691 -25.344 -14.805 1 97 221 TYR A CA 1
ATOM 1741 C C . TYR A 1 221 ? -3.775 -26.844 -14.555 1 97 221 TYR A C 1
ATOM 1743 O O . TYR A 1 221 ? -4.27 -27.594 -15.398 1 97 221 TYR A O 1
ATOM 1751 N N . ILE A 1 222 ? -3.295 -27.281 -13.414 1 95.31 222 ILE A N 1
ATOM 1752 C CA . ILE A 1 222 ? -3.287 -28.688 -13.055 1 95.31 222 ILE A CA 1
ATOM 1753 C C . ILE A 1 222 ? -4.723 -29.203 -12.961 1 95.31 222 ILE A C 1
ATOM 1755 O O . ILE A 1 222 ? -5.051 -30.25 -13.531 1 95.31 222 ILE A O 1
ATOM 1759 N N . THR A 1 223 ? -5.566 -28.438 -12.336 1 92.81 223 THR A N 1
ATOM 1760 C CA . THR A 1 223 ? -6.918 -28.906 -12.07 1 92.81 223 THR A CA 1
ATOM 1761 C C . THR A 1 223 ? -7.789 -28.812 -13.32 1 92.81 223 THR A C 1
ATOM 1763 O O . THR A 1 223 ? -8.898 -29.344 -13.352 1 92.81 223 THR A O 1
ATOM 1766 N N . SER A 1 224 ? -7.312 -28.203 -14.344 1 95.25 224 SER A N 1
ATOM 1767 C CA . SER A 1 224 ? -8.039 -28.172 -15.602 1 95.25 224 SER A CA 1
ATOM 1768 C C . SER A 1 224 ? -7.949 -29.5 -16.328 1 95.25 224 SER A C 1
ATOM 1770 O O . SER A 1 224 ? -8.68 -29.734 -17.297 1 95.25 224 SER A O 1
ATOM 1772 N N . PHE A 1 225 ? -7.078 -30.406 -15.898 1 94.25 225 PHE A N 1
ATOM 1773 C CA . PHE A 1 225 ? -6.969 -31.766 -16.406 1 94.25 225 PHE A CA 1
ATOM 1774 C C . PHE A 1 225 ? -7.516 -32.75 -15.391 1 94.25 225 PHE A C 1
ATOM 1776 O O . PHE A 1 225 ? -6.973 -32.906 -14.297 1 94.25 225 PHE A O 1
ATOM 1783 N N . ILE A 1 226 ? -8.492 -33.5 -15.781 1 87.69 226 ILE A N 1
ATOM 1784 C CA . ILE A 1 226 ? -9.156 -34.406 -14.859 1 87.69 226 ILE A CA 1
ATOM 1785 C C . ILE A 1 226 ? -8.586 -35.812 -15.031 1 87.69 226 ILE A C 1
ATOM 1787 O O . ILE A 1 226 ? -8.391 -36.531 -14.047 1 87.69 226 ILE A O 1
ATOM 1791 N N . SER A 1 227 ? -8.328 -36.188 -16.219 1 91.56 227 SER A N 1
ATOM 1792 C CA . SER A 1 227 ? -7.797 -37.5 -16.562 1 91.56 227 SER A CA 1
ATOM 1793 C C . SER A 1 227 ? -6.809 -37.406 -17.719 1 91.56 227 SER A C 1
ATOM 1795 O O . SER A 1 227 ? -6.621 -36.344 -18.312 1 91.56 227 SER A O 1
ATOM 1797 N N . ILE A 1 228 ? -6.215 -38.531 -18.031 1 95.25 228 ILE A N 1
ATOM 1798 C CA . ILE A 1 228 ? -5.266 -38.625 -19.125 1 95.25 228 ILE A CA 1
ATOM 1799 C C . ILE A 1 228 ? -5.969 -38.281 -20.438 1 95.25 228 ILE A C 1
ATOM 1801 O O . ILE A 1 228 ? -5.348 -37.75 -21.359 1 95.25 228 ILE A O 1
ATOM 1805 N N . ASP A 1 229 ? -7.289 -38.5 -20.5 1 93.38 229 ASP A N 1
ATOM 1806 C CA . ASP A 1 229 ? -8.078 -38.281 -21.719 1 93.38 229 ASP A CA 1
ATOM 1807 C C . ASP A 1 229 ? -8.156 -36.812 -22.047 1 93.38 229 ASP A C 1
ATOM 1809 O O . ASP A 1 229 ? -8.477 -36.438 -23.188 1 93.38 229 ASP A O 1
ATOM 1813 N N . ASP A 1 230 ? -7.863 -36 -21.125 1 93.19 230 ASP A N 1
ATOM 1814 C CA . ASP A 1 230 ? -7.887 -34.531 -21.344 1 93.19 230 ASP A CA 1
ATOM 1815 C C . ASP A 1 230 ? -6.664 -34.094 -22.141 1 93.19 230 ASP A C 1
ATOM 1817 O O . ASP A 1 230 ? -6.629 -32.969 -22.641 1 93.19 230 ASP A O 1
ATOM 1821 N N . LEU A 1 231 ? -5.688 -34.938 -22.172 1 95.25 231 LEU A N 1
ATOM 1822 C CA . LEU A 1 231 ? -4.48 -34.656 -22.938 1 95.25 231 LEU A CA 1
ATOM 1823 C C . LEU A 1 231 ? -4.719 -34.875 -24.422 1 95.25 231 LEU A C 1
ATOM 1825 O O . LEU A 1 231 ? -4.766 -36 -24.891 1 95.25 231 LEU A O 1
ATOM 1829 N N . LYS A 1 232 ? -4.855 -33.844 -25.188 1 91.12 232 LYS A N 1
ATOM 1830 C CA . LYS A 1 232 ? -5.137 -33.969 -26.625 1 91.12 232 LYS A CA 1
ATOM 1831 C C . LYS A 1 232 ? -3.846 -34.094 -27.422 1 91.12 232 LYS A C 1
ATOM 1833 O O . LYS A 1 232 ? -3.732 -35 -28.266 1 91.12 232 LYS A O 1
ATOM 1838 N N . ALA A 1 233 ? -2.924 -33.219 -27.203 1 91.31 233 ALA A N 1
ATOM 1839 C CA . ALA A 1 233 ? -1.599 -33.312 -27.812 1 91.31 233 ALA A CA 1
ATOM 1840 C C . ALA A 1 233 ? -0.646 -34.125 -26.922 1 91.31 233 ALA A C 1
ATOM 1842 O O . ALA A 1 233 ? -0.43 -33.75 -25.766 1 91.31 233 ALA A O 1
ATOM 1843 N N . LYS A 1 234 ? -0.084 -35.188 -27.469 1 95.25 234 LYS A N 1
ATOM 1844 C CA . LYS A 1 234 ? 0.732 -36.031 -26.609 1 95.25 234 LYS A CA 1
ATOM 1845 C C . LYS A 1 234 ? 2.141 -36.188 -27.172 1 95.25 234 LYS A C 1
ATOM 1847 O O . LYS A 1 234 ? 2.996 -36.844 -26.562 1 95.25 234 LYS A O 1
ATOM 1852 N N . THR A 1 235 ? 2.398 -35.594 -28.344 1 96.88 235 THR A N 1
ATOM 1853 C CA . THR A 1 235 ? 3.67 -35.875 -29.016 1 96.88 235 THR A CA 1
ATOM 1854 C C . THR A 1 235 ? 4.582 -34.656 -28.906 1 96.88 235 THR A C 1
ATOM 1856 O O . THR A 1 235 ? 4.113 -33.531 -28.719 1 96.88 235 THR A O 1
ATOM 1859 N N . LEU A 1 236 ? 5.832 -34.844 -28.984 1 97.5 236 LEU A N 1
ATOM 1860 C CA . LEU A 1 236 ? 6.879 -33.812 -28.969 1 97.5 236 LEU A CA 1
ATOM 1861 C C . LEU A 1 236 ? 8.062 -34.25 -29.828 1 97.5 236 LEU A C 1
ATOM 1863 O O . LEU A 1 236 ? 8.469 -35.438 -29.797 1 97.5 236 LEU A O 1
ATOM 1867 N N . ALA A 1 237 ? 8.539 -33.375 -30.625 1 97.12 237 ALA A N 1
ATOM 1868 C CA . ALA A 1 237 ? 9.68 -33.656 -31.484 1 97.12 237 ALA A CA 1
ATOM 1869 C C . ALA A 1 237 ? 10.984 -33.625 -30.688 1 97.12 237 ALA A C 1
ATOM 1871 O O . ALA A 1 237 ? 11.164 -32.781 -29.812 1 97.12 237 ALA A O 1
ATOM 1872 N N . HIS A 1 238 ? 11.82 -34.625 -30.969 1 97.94 238 HIS A N 1
ATOM 1873 C CA . HIS A 1 238 ? 13.164 -34.594 -30.422 1 97.94 238 HIS A CA 1
ATOM 1874 C C . HIS A 1 238 ? 13.906 -33.312 -30.781 1 97.94 238 HIS A C 1
ATOM 1876 O O . HIS A 1 238 ? 13.859 -32.875 -31.938 1 97.94 238 HIS A O 1
ATOM 1882 N N . LYS A 1 239 ? 14.555 -32.75 -29.812 1 96.56 239 LYS A N 1
ATOM 1883 C CA . LYS A 1 239 ? 15.141 -31.406 -29.969 1 96.56 239 LYS A CA 1
ATOM 1884 C C . LYS A 1 239 ? 16.172 -31.406 -31.094 1 96.56 239 LYS A C 1
ATOM 1886 O O . LYS A 1 239 ? 16.219 -30.453 -31.891 1 96.56 239 LYS A O 1
ATOM 1891 N N . GLN A 1 240 ? 16.984 -32.469 -31.344 1 96.44 240 GLN A N 1
ATOM 1892 C CA . GLN A 1 240 ? 18.094 -32.5 -32.281 1 96.44 240 GLN A CA 1
ATOM 1893 C C . GLN A 1 240 ? 17.656 -33.156 -33.594 1 96.44 240 GLN A C 1
ATOM 1895 O O . GLN A 1 240 ? 17.969 -32.625 -34.688 1 96.44 240 GLN A O 1
ATOM 1900 N N . THR A 1 241 ? 16.906 -34.281 -33.562 1 97.19 241 THR A N 1
ATOM 1901 C CA . THR A 1 241 ? 16.641 -35.094 -34.75 1 97.19 241 THR A CA 1
ATOM 1902 C C . THR A 1 241 ? 15.312 -34.688 -35.375 1 97.19 241 THR A C 1
ATOM 1904 O O . THR A 1 241 ? 15.062 -35 -36.531 1 97.19 241 THR A O 1
ATOM 1907 N N . GLY A 1 242 ? 14.391 -34.219 -34.594 1 96 242 GLY A N 1
ATOM 1908 C CA . GLY A 1 242 ? 13.086 -33.844 -35.094 1 96 242 GLY A CA 1
ATOM 1909 C C . GLY A 1 242 ? 12.094 -35 -35.125 1 96 242 GLY A C 1
ATOM 1910 O O . GLY A 1 242 ? 10.922 -34.812 -35.438 1 96 242 GLY A O 1
ATOM 1911 N N . GLU A 1 243 ? 12.609 -36.156 -34.75 1 97.62 243 GLU A N 1
ATOM 1912 C CA . GLU A 1 243 ? 11.719 -37.312 -34.688 1 97.62 243 GLU A CA 1
ATOM 1913 C C . GLU A 1 243 ? 10.641 -37.094 -33.625 1 97.62 243 GLU A C 1
ATOM 1915 O O . GLU A 1 243 ? 10.93 -36.625 -32.531 1 97.62 243 GLU A O 1
ATOM 1920 N N . VAL A 1 244 ? 9.445 -37.406 -33.969 1 98 244 VAL A N 1
ATOM 1921 C CA . VAL A 1 244 ? 8.305 -37.156 -33.094 1 98 244 VAL A CA 1
ATOM 1922 C C . VAL A 1 244 ? 8.07 -38.375 -32.188 1 98 244 VAL A C 1
ATOM 1924 O O . VAL A 1 244 ? 8.023 -39.5 -32.656 1 98 244 VAL A O 1
ATOM 1927 N N . PHE A 1 245 ? 7.945 -38.125 -30.891 1 98.31 245 PHE A N 1
ATOM 1928 C CA . PHE A 1 245 ? 7.719 -39.188 -29.906 1 98.31 245 PHE A CA 1
ATOM 1929 C C . PHE A 1 245 ? 6.441 -38.938 -29.125 1 98.31 245 PHE A C 1
ATOM 1931 O O . PHE A 1 245 ? 5.98 -37.781 -29.031 1 98.31 245 PHE A O 1
ATOM 1938 N N . ASP A 1 246 ? 5.891 -40 -28.609 1 98.25 246 ASP A N 1
ATOM 1939 C CA . ASP A 1 246 ? 4.758 -39.906 -27.688 1 98.25 246 ASP A CA 1
ATOM 1940 C C . ASP A 1 246 ? 5.227 -39.688 -26.25 1 98.25 246 ASP A C 1
ATOM 1942 O O . ASP A 1 246 ? 5.672 -40.625 -25.594 1 98.25 246 ASP A O 1
ATOM 1946 N N . LEU A 1 247 ? 5.047 -38.5 -25.812 1 98.25 247 LEU A N 1
ATOM 1947 C CA . LEU A 1 247 ? 5.562 -38.125 -24.5 1 98.25 247 LEU A CA 1
ATOM 1948 C C . LEU A 1 247 ? 4.754 -38.812 -23.406 1 98.25 247 LEU A C 1
ATOM 1950 O O . LEU A 1 247 ? 5.285 -39.094 -22.328 1 98.25 247 LEU A O 1
ATOM 1954 N N . LEU A 1 248 ? 3.449 -39 -23.578 1 98.19 248 LEU A N 1
ATOM 1955 C CA . LEU A 1 248 ? 2.631 -39.719 -22.609 1 98.19 248 LEU A CA 1
ATOM 1956 C C . LEU A 1 248 ? 3.154 -41.156 -22.391 1 98.19 248 LEU A C 1
ATOM 1958 O O . LEU A 1 248 ? 3.256 -41.594 -21.25 1 98.19 248 LEU A O 1
ATOM 1962 N N . GLU A 1 249 ? 3.443 -41.812 -23.469 1 98.19 249 GLU A N 1
ATOM 1963 C CA . GLU A 1 249 ? 3.965 -43.188 -23.375 1 98.19 249 GLU A CA 1
ATOM 1964 C C . GLU A 1 249 ? 5.293 -43.219 -22.625 1 98.19 249 GLU A C 1
ATOM 1966 O O . GLU A 1 249 ? 5.492 -44.031 -21.734 1 98.19 249 GLU A O 1
ATOM 1971 N N . LEU A 1 250 ? 6.191 -42.312 -23.047 1 98.56 250 LEU A N 1
ATOM 1972 C CA . LEU A 1 250 ? 7.5 -42.25 -22.422 1 98.56 250 LEU A CA 1
ATOM 1973 C C . LEU A 1 250 ? 7.371 -41.938 -20.922 1 98.56 250 LEU A C 1
ATOM 1975 O O . LEU A 1 250 ? 7.977 -42.594 -20.094 1 98.56 250 LEU A O 1
ATOM 1979 N N . ALA A 1 251 ? 6.613 -40.938 -20.578 1 98.62 251 ALA A N 1
ATOM 1980 C CA . ALA A 1 251 ? 6.441 -40.5 -19.188 1 98.62 251 ALA A CA 1
ATOM 1981 C C . ALA A 1 251 ? 5.785 -41.594 -18.344 1 98.62 251 ALA A C 1
ATOM 1983 O O . ALA A 1 251 ? 6.137 -41.781 -17.188 1 98.62 251 ALA A O 1
ATOM 1984 N N . SER A 1 252 ? 4.805 -42.281 -18.953 1 98 252 SER A N 1
ATOM 1985 C CA . SER A 1 252 ? 4.137 -43.344 -18.234 1 98 252 SER A CA 1
ATOM 1986 C C . SER A 1 252 ? 5.105 -44.5 -17.922 1 98 252 SER A C 1
ATOM 1988 O O . SER A 1 252 ? 5.059 -45.062 -16.828 1 98 252 SER A O 1
ATOM 1990 N N . LYS A 1 253 ? 5.914 -44.844 -18.859 1 98.19 253 LYS A N 1
ATOM 1991 C CA . LYS A 1 253 ? 6.938 -45.844 -18.641 1 98.19 253 LYS A CA 1
ATOM 1992 C C . LYS A 1 253 ? 7.863 -45.438 -17.5 1 98.19 253 LYS A C 1
ATOM 1994 O O . LYS A 1 253 ? 8.18 -46.281 -16.641 1 98.19 253 LYS A O 1
ATOM 1999 N N . TYR A 1 254 ? 8.281 -44.219 -17.531 1 98.38 254 TYR A N 1
ATOM 2000 C CA . TYR A 1 254 ? 9.172 -43.75 -16.469 1 98.38 254 TYR A CA 1
ATOM 2001 C C . TYR A 1 254 ? 8.445 -43.719 -15.125 1 98.38 254 TYR A C 1
ATOM 2003 O O . TYR A 1 254 ? 9.039 -44 -14.086 1 98.38 254 TYR A O 1
ATOM 2011 N N . ARG A 1 255 ? 7.191 -43.188 -15.133 1 98 255 ARG A N 1
ATOM 2012 C CA . ARG A 1 255 ? 6.422 -43.125 -13.898 1 98 255 ARG A CA 1
ATOM 2013 C C . ARG A 1 255 ? 6.395 -44.5 -13.219 1 98 255 ARG A C 1
ATOM 2015 O O . ARG A 1 255 ? 6.566 -44.594 -12 1 98 255 ARG A O 1
ATOM 2022 N N . ASP A 1 256 ? 6.207 -45.562 -13.992 1 97.38 256 ASP A N 1
ATOM 2023 C CA . ASP A 1 256 ? 6.188 -46.938 -13.484 1 97.38 256 ASP A CA 1
ATOM 2024 C C . ASP A 1 256 ? 7.57 -47.344 -12.984 1 97.38 256 ASP A C 1
ATOM 2026 O O . ASP A 1 256 ? 7.691 -48 -11.938 1 97.38 256 ASP A O 1
ATOM 2030 N N . ALA A 1 257 ? 8.508 -47 -13.656 1 97.5 257 ALA A N 1
ATOM 2031 C CA . ALA A 1 257 ? 9.867 -47.469 -13.398 1 97.5 257 ALA A CA 1
ATOM 2032 C C . ALA A 1 257 ? 10.43 -46.812 -12.125 1 97.5 257 ALA A C 1
ATOM 2034 O O . ALA A 1 257 ? 11.211 -47.438 -11.406 1 97.5 257 ALA A O 1
ATOM 2035 N N . ILE A 1 258 ? 9.977 -45.594 -11.828 1 97.19 258 ILE A N 1
ATOM 2036 C CA . ILE A 1 258 ? 10.68 -44.906 -10.766 1 97.19 258 ILE A CA 1
ATOM 2037 C C . ILE A 1 258 ? 9.82 -44.844 -9.508 1 97.19 258 ILE A C 1
ATOM 2039 O O . ILE A 1 258 ? 10.258 -44.375 -8.461 1 97.19 258 ILE A O 1
ATOM 2043 N N . ALA A 1 259 ? 8.648 -45.281 -9.547 1 95.75 259 ALA A N 1
ATOM 2044 C CA . ALA A 1 259 ? 7.73 -45.219 -8.414 1 95.75 259 ALA A CA 1
ATOM 2045 C C . ALA A 1 259 ? 8.367 -45.812 -7.164 1 95.75 259 ALA A C 1
ATOM 2047 O O . ALA A 1 259 ? 8.305 -45.219 -6.086 1 95.75 259 ALA A O 1
ATOM 2048 N N . ASP A 1 260 ? 8.984 -46.938 -7.305 1 92.12 260 ASP A N 1
ATOM 2049 C CA . ASP A 1 260 ? 9.594 -47.625 -6.168 1 92.12 260 ASP A CA 1
ATOM 2050 C C . ASP A 1 260 ? 10.812 -46.844 -5.656 1 92.12 260 ASP A C 1
ATOM 2052 O O . ASP A 1 260 ? 11.102 -46.875 -4.457 1 92.12 260 ASP A O 1
ATOM 2056 N N . ASP A 1 261 ? 11.531 -46.281 -6.531 1 91.19 261 ASP A N 1
ATOM 2057 C CA . ASP A 1 261 ? 12.727 -45.531 -6.164 1 91.19 261 ASP A CA 1
ATOM 2058 C C . ASP A 1 261 ? 12.383 -44.406 -5.199 1 91.19 261 ASP A C 1
ATOM 2060 O O . ASP A 1 261 ? 13.211 -44 -4.371 1 91.19 261 ASP A O 1
ATOM 2064 N N . ILE A 1 262 ? 11.156 -43.938 -5.32 1 90.19 262 ILE A N 1
ATOM 2065 C CA . ILE A 1 262 ? 10.836 -42.75 -4.523 1 90.19 262 ILE A CA 1
ATOM 2066 C C . ILE A 1 262 ? 9.844 -43.125 -3.426 1 90.19 262 ILE A C 1
ATOM 2068 O O . ILE A 1 262 ? 9.25 -42.25 -2.793 1 90.19 262 ILE A O 1
ATOM 2072 N N . GLY A 1 263 ? 9.688 -44.406 -3.285 1 86.44 263 GLY A N 1
ATOM 2073 C CA . GLY A 1 263 ? 8.812 -44.906 -2.236 1 86.44 263 GLY A CA 1
ATOM 2074 C C . GLY A 1 263 ? 7.344 -44.625 -2.504 1 86.44 263 GLY A C 1
ATOM 2075 O O . GLY A 1 263 ? 6.562 -44.438 -1.569 1 86.44 263 GLY A O 1
ATOM 2076 N N . GLY A 1 264 ? 7.008 -44.531 -3.764 1 87.31 264 GLY A N 1
ATOM 2077 C CA . GLY A 1 264 ? 5.629 -44.219 -4.125 1 87.31 264 GLY A CA 1
ATOM 2078 C C . GLY A 1 264 ? 4.93 -45.375 -4.809 1 87.31 264 GLY A C 1
ATOM 2079 O O . GLY A 1 264 ? 5.535 -46.438 -5.039 1 87.31 264 GLY A O 1
ATOM 2080 N N . ILE A 1 265 ? 3.611 -45.219 -4.938 1 89.19 265 ILE A N 1
ATOM 2081 C CA . ILE A 1 265 ? 2.75 -46.156 -5.652 1 89.19 265 ILE A CA 1
ATOM 2082 C C . ILE A 1 265 ? 2.043 -45.438 -6.801 1 89.19 265 ILE A C 1
ATOM 2084 O O . ILE A 1 265 ? 1.372 -44.406 -6.582 1 89.19 265 ILE A O 1
ATOM 2088 N N . VAL A 1 266 ? 2.188 -45.969 -7.98 1 91.38 266 VAL A N 1
ATOM 2089 C CA . VAL A 1 266 ? 1.69 -45.312 -9.188 1 91.38 266 VAL A CA 1
ATOM 2090 C C . VAL A 1 266 ? 0.189 -45.062 -9.055 1 91.38 266 VAL A C 1
ATOM 2092 O O . VAL A 1 266 ? -0.308 -44 -9.461 1 91.38 266 VAL A O 1
ATOM 2095 N N . SER A 1 267 ? -0.486 -46 -8.469 1 89 267 SER A N 1
ATOM 2096 C CA . SER A 1 267 ? -1.94 -45.906 -8.391 1 89 267 SER A CA 1
ATOM 2097 C C . SER A 1 267 ? -2.375 -44.781 -7.469 1 89 267 SER A C 1
ATOM 2099 O O . SER A 1 267 ? -3.527 -44.344 -7.508 1 89 267 SER A O 1
ATOM 2101 N N . GLU A 1 268 ? -1.482 -44.25 -6.719 1 88.38 268 GLU A N 1
ATOM 2102 C CA . GLU A 1 268 ? -1.789 -43.156 -5.789 1 88.38 268 GLU A CA 1
ATOM 2103 C C . GLU A 1 268 ? -1.551 -41.812 -6.434 1 88.38 268 GLU A C 1
ATOM 2105 O O . GLU A 1 268 ? -2.023 -40.781 -5.934 1 88.38 268 GLU A O 1
ATOM 2110 N N . ALA A 1 269 ? -0.863 -41.844 -7.484 1 92.06 269 ALA A N 1
ATOM 2111 C CA . ALA A 1 269 ? -0.541 -40.594 -8.164 1 92.06 269 ALA A CA 1
ATOM 2112 C C . ALA A 1 269 ? -1.676 -40.156 -9.086 1 92.06 269 ALA A C 1
ATOM 2114 O O . ALA A 1 269 ? -2.367 -41 -9.664 1 92.06 269 ALA A O 1
ATOM 2115 N N . SER A 1 270 ? -1.891 -38.906 -9.211 1 92.12 270 SER A N 1
ATOM 2116 C CA . SER A 1 270 ? -2.977 -38.375 -10.016 1 92.12 270 SER A CA 1
ATOM 2117 C C . SER A 1 270 ? -2.656 -38.438 -11.5 1 92.12 270 SER A C 1
ATOM 2119 O O . SER A 1 270 ? -1.663 -37.875 -11.961 1 92.12 270 SER A O 1
ATOM 2121 N N . ASP A 1 271 ? -3.533 -39.062 -12.273 1 95 271 ASP A N 1
ATOM 2122 C CA . ASP A 1 271 ? -3.398 -39.125 -13.727 1 95 271 ASP A CA 1
ATOM 2123 C C . ASP A 1 271 ? -3.658 -37.781 -14.367 1 95 271 ASP A C 1
ATOM 2125 O O . ASP A 1 271 ? -3.049 -37.438 -15.383 1 95 271 ASP A O 1
ATOM 2129 N N . GLY A 1 272 ? -4.621 -37.031 -13.766 1 93.75 272 GLY A N 1
ATOM 2130 C CA . GLY A 1 272 ? -4.871 -35.688 -14.242 1 93.75 272 GLY A CA 1
ATOM 2131 C C . GLY A 1 272 ? -3.662 -34.781 -14.117 1 93.75 272 GLY A C 1
ATOM 2132 O O . GLY A 1 272 ? -3.408 -33.938 -15 1 93.75 272 GLY A O 1
ATOM 2133 N N . GLU A 1 273 ? -2.99 -34.938 -13.023 1 95.44 273 GLU A N 1
ATOM 2134 C CA . GLU A 1 273 ? -1.774 -34.156 -12.812 1 95.44 273 GLU A CA 1
ATOM 2135 C C . GLU A 1 273 ? -0.703 -34.531 -13.836 1 95.44 273 GLU A C 1
ATOM 2137 O O . GLU A 1 273 ? -0.031 -33.656 -14.375 1 95.44 273 GLU A O 1
ATOM 2142 N N . LEU A 1 274 ? -0.519 -35.812 -14.109 1 97.69 274 LEU A N 1
ATOM 2143 C CA . LEU A 1 274 ? 0.43 -36.25 -15.133 1 97.69 274 LEU A CA 1
ATOM 2144 C C . LEU A 1 274 ? 0.086 -35.625 -16.484 1 97.69 274 LEU A C 1
ATOM 2146 O O . LEU A 1 274 ? 0.967 -35.125 -17.188 1 97.69 274 LEU A O 1
ATOM 2150 N N . ALA A 1 275 ? -1.208 -35.719 -16.828 1 97.88 275 ALA A N 1
ATOM 2151 C CA . ALA A 1 275 ? -1.671 -35.156 -18.094 1 97.88 275 ALA A CA 1
ATOM 2152 C C . ALA A 1 275 ? -1.353 -33.656 -18.188 1 97.88 275 ALA A C 1
ATOM 2154 O O . ALA A 1 275 ? -0.892 -33.188 -19.219 1 97.88 275 ALA A O 1
ATOM 2155 N N . ALA A 1 276 ? -1.634 -32.969 -17.125 1 97.56 276 ALA A N 1
ATOM 2156 C CA . ALA A 1 276 ? -1.385 -31.516 -17.078 1 97.56 276 ALA A CA 1
ATOM 2157 C C . ALA A 1 276 ? 0.101 -31.203 -17.25 1 97.56 276 ALA A C 1
ATOM 2159 O O . ALA A 1 276 ? 0.469 -30.281 -17.984 1 97.56 276 ALA A O 1
ATOM 2160 N N . LEU A 1 277 ? 0.96 -31.938 -16.547 1 98.25 277 LEU A N 1
ATOM 2161 C CA . LEU A 1 277 ? 2.398 -31.703 -16.609 1 98.25 277 LEU A CA 1
ATOM 2162 C C . LEU A 1 277 ? 2.949 -32.031 -18 1 98.25 277 LEU A C 1
ATOM 2164 O O . LEU A 1 277 ? 3.816 -31.297 -18.5 1 98.25 277 LEU A O 1
ATOM 2168 N N . ILE A 1 278 ? 2.457 -33.125 -18.609 1 98.56 278 ILE A N 1
ATOM 2169 C CA . ILE A 1 278 ? 2.867 -33.438 -19.969 1 98.56 278 ILE A CA 1
ATOM 2170 C C . ILE A 1 278 ? 2.465 -32.344 -20.922 1 98.56 278 ILE A C 1
ATOM 2172 O O . ILE A 1 278 ? 3.266 -31.906 -21.766 1 98.56 278 ILE A O 1
ATOM 2176 N N . SER A 1 279 ? 1.224 -31.891 -20.781 1 98.12 279 SER A N 1
ATOM 2177 C CA . SER A 1 279 ? 0.724 -30.812 -21.625 1 98.12 279 SER A CA 1
ATOM 2178 C C . SER A 1 279 ? 1.59 -29.562 -21.5 1 98.12 279 SER A C 1
ATOM 2180 O O . SER A 1 279 ? 1.92 -28.938 -22.5 1 98.12 279 SER A O 1
ATOM 2182 N N . TYR A 1 280 ? 1.944 -29.219 -20.281 1 98.06 280 TYR A N 1
ATOM 2183 C CA . TYR A 1 280 ? 2.775 -28.047 -20.047 1 98.06 280 TYR A CA 1
ATOM 2184 C C . TYR A 1 280 ? 4.176 -28.234 -20.609 1 98.06 280 TYR A C 1
ATOM 2186 O O . TYR A 1 280 ? 4.77 -27.312 -21.156 1 98.06 280 TYR A O 1
ATOM 2194 N N . ALA A 1 281 ? 4.723 -29.406 -20.5 1 98 281 ALA A N 1
ATOM 2195 C CA . ALA A 1 281 ? 6.039 -29.734 -21.031 1 98 281 ALA A CA 1
ATOM 2196 C C . ALA A 1 281 ? 6.059 -29.625 -22.547 1 98 281 ALA A C 1
ATOM 2198 O O . ALA A 1 281 ? 7.062 -29.219 -23.141 1 98 281 ALA A O 1
ATOM 2199 N N . ILE A 1 282 ? 5.004 -30.062 -23.156 1 97.62 282 ILE A N 1
ATOM 2200 C CA . ILE A 1 282 ? 4.906 -29.984 -24.609 1 97.62 282 ILE A CA 1
ATOM 2201 C C . ILE A 1 282 ? 4.895 -28.516 -25.047 1 97.62 282 ILE A C 1
ATOM 2203 O O . ILE A 1 282 ? 5.535 -28.156 -26.031 1 97.62 282 ILE A O 1
ATOM 2207 N N . ALA A 1 283 ? 4.207 -27.703 -24.281 1 96.69 283 ALA A N 1
ATOM 2208 C CA . ALA A 1 283 ? 4.145 -26.281 -24.578 1 96.69 283 ALA A CA 1
ATOM 2209 C C . ALA A 1 283 ? 5.492 -25.609 -24.344 1 96.69 283 ALA A C 1
ATOM 2211 O O . ALA A 1 283 ? 5.891 -24.719 -25.094 1 96.69 283 ALA A O 1
ATOM 2212 N N . PHE A 1 284 ? 6.164 -26.016 -23.266 1 96.69 284 PHE A N 1
ATOM 2213 C CA . PHE A 1 284 ? 7.422 -25.391 -22.875 1 96.69 284 PHE A CA 1
ATOM 2214 C C . PHE A 1 284 ? 8.484 -26.453 -22.594 1 96.69 284 PHE A C 1
ATOM 2216 O O . PHE A 1 284 ? 8.977 -26.562 -21.469 1 96.69 284 PHE A O 1
ATOM 2223 N N . PRO A 1 285 ? 8.977 -27.078 -23.578 1 96.56 285 PRO A N 1
ATOM 2224 C CA . PRO A 1 285 ? 9.906 -28.188 -23.359 1 96.56 285 PRO A CA 1
ATOM 2225 C C . PRO A 1 285 ? 11.25 -27.719 -22.797 1 96.56 285 PRO A C 1
ATOM 2227 O O . PRO A 1 285 ? 11.938 -28.469 -22.109 1 96.56 285 PRO A O 1
ATOM 2230 N N . GLU A 1 286 ? 11.617 -26.453 -23.047 1 95.31 286 GLU A N 1
ATOM 2231 C CA . GLU A 1 286 ? 12.906 -25.953 -22.594 1 95.31 286 GLU A CA 1
ATOM 2232 C C . GLU A 1 286 ? 12.773 -25.172 -21.297 1 95.31 286 GLU A C 1
ATOM 2234 O O . GLU A 1 286 ? 13.773 -24.734 -20.719 1 95.31 286 GLU A O 1
ATOM 2239 N N . ARG A 1 287 ? 11.586 -24.922 -20.859 1 95.12 287 ARG A N 1
ATOM 2240 C CA . ARG A 1 287 ? 11.344 -24.141 -19.672 1 95.12 287 ARG A CA 1
ATOM 2241 C C . ARG A 1 287 ? 10.336 -24.828 -18.75 1 95.12 287 ARG A C 1
ATOM 2243 O O . ARG A 1 287 ? 9.477 -24.172 -18.156 1 95.12 287 ARG A O 1
ATOM 2250 N N . PHE A 1 288 ? 10.453 -26.109 -18.719 1 97.25 288 PHE A N 1
ATOM 2251 C CA . PHE A 1 288 ? 9.477 -26.891 -17.969 1 97.25 288 PHE A CA 1
ATOM 2252 C C . PHE A 1 288 ? 9.727 -26.781 -16.469 1 97.25 288 PHE A C 1
ATOM 2254 O O . PHE A 1 288 ? 10.758 -27.234 -15.969 1 97.25 288 PHE A O 1
ATOM 2261 N N . THR A 1 289 ? 8.93 -26.062 -15.75 1 97.31 289 THR A N 1
ATOM 2262 C CA . THR A 1 289 ? 8.828 -25.938 -14.305 1 97.31 289 THR A CA 1
ATOM 2263 C C . THR A 1 289 ? 7.422 -26.297 -13.828 1 97.31 289 THR A C 1
ATOM 2265 O O . THR A 1 289 ? 6.43 -25.812 -14.383 1 97.31 289 THR A O 1
ATOM 2268 N N . ALA A 1 290 ? 7.352 -27.094 -12.766 1 97.38 290 ALA A N 1
ATOM 2269 C CA . ALA A 1 290 ? 6.027 -27.625 -12.438 1 97.38 290 ALA A CA 1
ATOM 2270 C C . ALA A 1 290 ? 5.684 -27.375 -10.977 1 97.38 290 ALA A C 1
ATOM 2272 O O . ALA A 1 290 ? 6.539 -27.516 -10.094 1 97.38 290 ALA A O 1
ATOM 2273 N N . LEU A 1 291 ? 4.492 -26.906 -10.766 1 96.19 291 LEU A N 1
ATOM 2274 C CA . LEU A 1 291 ? 3.898 -26.906 -9.438 1 96.19 291 LEU A CA 1
ATOM 2275 C C . LEU A 1 291 ? 3.514 -28.328 -9.016 1 96.19 291 LEU A C 1
ATOM 2277 O O . LEU A 1 291 ? 2.789 -29.016 -9.734 1 96.19 291 LEU A O 1
ATOM 2281 N N . VAL A 1 292 ? 3.928 -28.781 -7.766 1 95.19 292 VAL A N 1
ATOM 2282 C CA . VAL A 1 292 ? 3.846 -30.219 -7.512 1 95.19 292 VAL A CA 1
ATOM 2283 C C . VAL A 1 292 ? 3.021 -30.484 -6.25 1 95.19 292 VAL A C 1
ATOM 2285 O O . VAL A 1 292 ? 3.002 -31.594 -5.73 1 95.19 292 VAL A O 1
ATOM 2288 N N . ASP A 1 293 ? 2.322 -29.453 -5.754 1 91.56 293 ASP A N 1
ATOM 2289 C CA . ASP A 1 293 ? 1.641 -29.656 -4.477 1 91.56 293 ASP A CA 1
ATOM 2290 C C . ASP A 1 293 ? 0.127 -29.531 -4.641 1 91.56 293 ASP A C 1
ATOM 2292 O O . ASP A 1 293 ? -0.58 -29.188 -3.691 1 91.56 293 ASP A O 1
ATOM 2296 N N . THR A 1 294 ? -0.433 -29.703 -5.816 1 89.38 294 THR A N 1
ATOM 2297 C CA . THR A 1 294 ? -1.869 -29.594 -6.047 1 89.38 294 THR A CA 1
ATOM 2298 C C . THR A 1 294 ? -2.621 -30.703 -5.328 1 89.38 294 THR A C 1
ATOM 2300 O O . THR A 1 294 ? -3.688 -30.469 -4.754 1 89.38 294 THR A O 1
ATOM 2303 N N . TYR A 1 295 ? -2.078 -31.953 -5.352 1 87.5 295 TYR A N 1
ATOM 2304 C CA . TYR A 1 295 ? -2.713 -33.094 -4.703 1 87.5 295 TYR A CA 1
ATOM 2305 C C . TYR A 1 295 ? -1.869 -33.594 -3.537 1 87.5 295 TYR A C 1
ATOM 2307 O O . TYR A 1 295 ? -2.309 -33.562 -2.385 1 87.5 295 TYR A O 1
ATOM 2315 N N . ASP A 1 296 ? -0.707 -34.031 -3.852 1 88.25 296 ASP A N 1
ATOM 2316 C CA . ASP A 1 296 ? 0.293 -34.469 -2.873 1 88.25 296 ASP A CA 1
ATOM 2317 C C . ASP A 1 296 ? 1.706 -34.281 -3.428 1 88.25 296 ASP A C 1
ATOM 2319 O O . ASP A 1 296 ? 1.994 -34.719 -4.547 1 88.25 296 ASP A O 1
ATOM 2323 N N . VAL A 1 297 ? 2.539 -33.781 -2.594 1 91.94 297 VAL A N 1
ATOM 2324 C CA . VAL A 1 297 ? 3.871 -33.438 -3.078 1 91.94 297 VAL A CA 1
ATOM 2325 C C . VAL A 1 297 ? 4.652 -34.688 -3.391 1 91.94 297 VAL A C 1
ATOM 2327 O O . VAL A 1 297 ? 5.141 -34.875 -4.512 1 91.94 297 VAL A O 1
ATOM 2330 N N . LYS A 1 298 ? 4.797 -35.625 -2.486 1 88.69 298 LYS A N 1
ATOM 2331 C CA . LYS A 1 298 ? 5.672 -36.781 -2.613 1 88.69 298 LYS A CA 1
ATOM 2332 C C . LYS A 1 298 ? 4.996 -37.906 -3.408 1 88.69 298 LYS A C 1
ATOM 2334 O O . LYS A 1 298 ? 5.59 -38.438 -4.332 1 88.69 298 LYS A O 1
ATOM 2339 N N . ARG A 1 299 ? 3.727 -38.125 -3.176 1 88.62 299 ARG A N 1
ATOM 2340 C CA . ARG A 1 299 ? 3.041 -39.312 -3.715 1 88.62 299 ARG A CA 1
ATOM 2341 C C . ARG A 1 299 ? 2.596 -39.062 -5.152 1 88.62 299 ARG A C 1
ATOM 2343 O O . ARG A 1 299 ? 2.373 -40 -5.906 1 88.62 299 ARG A O 1
ATOM 2350 N N . SER A 1 300 ? 2.439 -37.844 -5.488 1 93.31 300 SER A N 1
ATOM 2351 C CA . SER A 1 300 ? 1.915 -37.594 -6.824 1 93.31 300 SER A CA 1
ATOM 2352 C C . SER A 1 300 ? 2.783 -36.562 -7.57 1 93.31 300 SER A C 1
ATOM 2354 O O . SER A 1 300 ? 3.334 -36.875 -8.633 1 93.31 300 SER A O 1
ATOM 2356 N N . GLY A 1 301 ? 2.975 -35.438 -6.996 1 95.5 301 GLY A N 1
ATOM 2357 C CA . GLY A 1 301 ? 3.613 -34.312 -7.684 1 95.5 301 GLY A CA 1
ATOM 2358 C C . GLY A 1 301 ? 5.035 -34.625 -8.117 1 95.5 301 GLY A C 1
ATOM 2359 O O . GLY A 1 301 ? 5.363 -34.5 -9.305 1 95.5 301 GLY A O 1
ATOM 2360 N N . ILE A 1 302 ? 5.867 -35.031 -7.223 1 97.44 302 ILE A N 1
ATOM 2361 C CA . ILE A 1 302 ? 7.277 -35.281 -7.504 1 97.44 302 ILE A CA 1
ATOM 2362 C C . ILE A 1 302 ? 7.41 -36.469 -8.453 1 97.44 302 ILE A C 1
ATOM 2364 O O . ILE A 1 302 ? 8.219 -36.438 -9.383 1 97.44 302 ILE A O 1
ATOM 2368 N N . LEU A 1 303 ? 6.637 -37.531 -8.242 1 97.56 303 LEU A N 1
ATOM 2369 C CA . LEU A 1 303 ? 6.656 -38.688 -9.117 1 97.56 303 LEU A CA 1
ATOM 2370 C C . LEU A 1 303 ? 6.324 -38.312 -10.555 1 97.56 303 LEU A C 1
ATOM 2372 O O . LEU A 1 303 ? 7.055 -38.656 -11.484 1 97.56 303 LEU A O 1
ATOM 2376 N N . ASN A 1 304 ? 5.215 -37.562 -10.695 1 98.19 304 ASN A N 1
ATOM 2377 C CA . ASN A 1 304 ? 4.77 -37.156 -12.031 1 98.19 304 ASN A CA 1
ATOM 2378 C C . ASN A 1 304 ? 5.77 -36.219 -12.688 1 98.19 304 ASN A C 1
ATOM 2380 O O . ASN A 1 304 ? 6.035 -36.344 -13.883 1 98.19 304 ASN A O 1
ATOM 2384 N N . PHE A 1 305 ? 6.32 -35.344 -11.945 1 98.5 305 PHE A N 1
ATOM 2385 C CA . PHE A 1 305 ? 7.305 -34.406 -12.492 1 98.5 305 PHE A CA 1
ATOM 2386 C C . PHE A 1 305 ? 8.531 -35.156 -13 1 98.5 305 PHE A C 1
ATOM 2388 O O . PHE A 1 305 ? 8.984 -34.938 -14.125 1 98.5 305 PHE A O 1
ATOM 2395 N N . CYS A 1 306 ? 9.078 -36 -12.156 1 98.69 306 CYS A N 1
ATOM 2396 C CA . CYS A 1 306 ? 10.289 -36.719 -12.516 1 98.69 306 CYS A CA 1
ATOM 2397 C C . CYS A 1 306 ? 10.062 -37.594 -13.75 1 98.69 306 CYS A C 1
ATOM 2399 O O . CYS A 1 306 ? 10.93 -37.688 -14.617 1 98.69 306 CYS A O 1
ATOM 2401 N N . ALA A 1 307 ? 8.922 -38.219 -13.812 1 98.69 307 ALA A N 1
ATOM 2402 C CA . ALA A 1 307 ? 8.586 -39.031 -14.977 1 98.69 307 ALA A CA 1
ATOM 2403 C C . ALA A 1 307 ? 8.617 -38.188 -16.25 1 98.69 307 ALA A C 1
ATOM 2405 O O . ALA A 1 307 ? 9.211 -38.594 -17.25 1 98.69 307 ALA A O 1
ATOM 2406 N N . VAL A 1 308 ? 7.992 -37.031 -16.203 1 98.81 308 VAL A N 1
ATOM 2407 C CA . VAL A 1 308 ? 7.918 -36.156 -17.359 1 98.81 308 VAL A CA 1
ATOM 2408 C C . VAL A 1 308 ? 9.305 -35.625 -17.688 1 98.81 308 VAL A C 1
ATOM 2410 O O . VAL A 1 308 ? 9.688 -35.5 -18.844 1 98.81 308 VAL A O 1
ATOM 2413 N N . ALA A 1 309 ? 10.039 -35.25 -16.656 1 98.81 309 ALA A N 1
ATOM 2414 C CA . ALA A 1 309 ? 11.375 -34.688 -16.828 1 98.81 309 ALA A CA 1
ATOM 2415 C C . ALA A 1 309 ? 12.305 -35.719 -17.484 1 98.81 309 ALA A C 1
ATOM 2417 O O . ALA A 1 309 ? 13.117 -35.344 -18.344 1 98.81 309 ALA A O 1
ATOM 2418 N N . LEU A 1 310 ? 12.242 -36.938 -17.047 1 98.75 310 LEU A N 1
ATOM 2419 C CA . LEU A 1 310 ? 13.047 -38 -17.641 1 98.75 310 LEU A CA 1
ATOM 2420 C C . LEU A 1 310 ? 12.648 -38.25 -19.094 1 98.75 310 LEU A C 1
ATOM 2422 O O . LEU A 1 310 ? 13.508 -38.5 -19.953 1 98.75 310 LEU A O 1
ATOM 2426 N N . ALA A 1 311 ? 11.336 -38.25 -19.328 1 98.81 311 ALA A N 1
ATOM 2427 C CA . ALA A 1 311 ? 10.859 -38.375 -20.719 1 98.81 311 ALA A CA 1
ATOM 2428 C C . ALA A 1 311 ? 11.398 -37.25 -21.594 1 98.81 311 ALA A C 1
ATOM 2430 O O . ALA A 1 311 ? 11.797 -37.5 -22.734 1 98.81 311 ALA A O 1
ATOM 2431 N N . LEU A 1 312 ? 11.398 -36 -21.109 1 98.69 312 LEU A N 1
ATOM 2432 C CA . LEU A 1 312 ? 11.961 -34.875 -21.828 1 98.69 312 LEU A CA 1
ATOM 2433 C C . LEU A 1 312 ? 13.445 -35.094 -22.109 1 98.69 312 LEU A C 1
ATOM 2435 O O . LEU A 1 312 ? 13.93 -34.719 -23.188 1 98.69 312 LEU A O 1
ATOM 2439 N N . ASN A 1 313 ? 14.117 -35.625 -21.109 1 98.56 313 ASN A N 1
ATOM 2440 C CA . ASN A 1 313 ? 15.539 -35.906 -21.281 1 98.56 313 ASN A CA 1
ATOM 2441 C C . ASN A 1 313 ? 15.781 -36.844 -22.469 1 98.56 313 ASN A C 1
ATOM 2443 O O . ASN A 1 313 ? 16.75 -36.656 -23.203 1 98.56 313 ASN A O 1
ATOM 2447 N N . ASP A 1 314 ? 14.938 -37.844 -22.688 1 98.25 314 ASP A N 1
ATOM 2448 C CA . ASP A 1 314 ? 15.039 -38.75 -23.812 1 98.25 314 ASP A CA 1
ATOM 2449 C C . ASP A 1 314 ? 14.977 -38 -25.141 1 98.25 314 ASP A C 1
ATOM 2451 O O . ASP A 1 314 ? 15.461 -38.469 -26.172 1 98.25 314 ASP A O 1
ATOM 2455 N N . LEU A 1 315 ? 14.344 -36.906 -25.125 1 98.31 315 LEU A N 1
ATOM 2456 C CA . LEU A 1 315 ? 14.172 -36.125 -26.344 1 98.31 315 LEU A CA 1
ATOM 2457 C C . LEU A 1 315 ? 15.156 -34.938 -26.375 1 98.31 315 LEU A C 1
ATOM 2459 O O . LEU A 1 315 ? 14.977 -34 -27.141 1 98.31 315 LEU A O 1
ATOM 2463 N N . ASP A 1 316 ? 16.109 -34.906 -25.484 1 98 316 ASP A N 1
ATOM 2464 C CA . ASP A 1 316 ? 17.234 -33.969 -25.422 1 98 316 ASP A CA 1
ATOM 2465 C C . ASP A 1 316 ? 16.812 -32.625 -24.875 1 98 316 ASP A C 1
ATOM 2467 O O . ASP A 1 316 ? 17.359 -31.594 -25.25 1 98 316 ASP A O 1
ATOM 2471 N N . TYR A 1 317 ? 15.695 -32.594 -24.156 1 98.06 317 TYR A N 1
ATOM 2472 C CA . TYR A 1 317 ? 15.305 -31.391 -23.406 1 98.06 317 TYR A CA 1
ATOM 2473 C C . TYR A 1 317 ? 15.68 -31.547 -21.938 1 98.06 317 TYR A C 1
ATOM 2475 O O . TYR A 1 317 ? 15.867 -32.656 -21.438 1 98.06 317 TYR A O 1
ATOM 2483 N N . LYS A 1 318 ? 15.898 -30.453 -21.25 1 97.94 318 LYS A N 1
ATOM 2484 C CA . LYS A 1 318 ? 16.188 -30.422 -19.828 1 97.94 318 LYS A CA 1
ATOM 2485 C C . LYS A 1 318 ? 15.125 -29.625 -19.062 1 97.94 318 LYS A C 1
ATOM 2487 O O . LYS A 1 318 ? 14.922 -28.438 -19.344 1 97.94 318 LYS A O 1
ATOM 2492 N N . ALA A 1 319 ? 14.438 -30.328 -18.188 1 98.06 319 ALA A N 1
ATOM 2493 C CA . ALA A 1 319 ? 13.508 -29.625 -17.297 1 98.06 319 ALA A CA 1
ATOM 2494 C C . ALA A 1 319 ? 14.25 -28.625 -16.422 1 98.06 319 ALA A C 1
ATOM 2496 O O . ALA A 1 319 ? 15.461 -28.734 -16.219 1 98.06 319 ALA A O 1
ATOM 2497 N N . ILE A 1 320 ? 13.547 -27.609 -15.914 1 97.5 320 ILE A N 1
ATOM 2498 C CA . ILE A 1 320 ? 14.156 -26.578 -15.094 1 97.5 320 ILE A CA 1
ATOM 2499 C C . ILE A 1 320 ? 14.023 -26.938 -13.617 1 97.5 320 ILE A C 1
ATOM 2501 O O . ILE A 1 320 ? 14.953 -26.734 -12.828 1 97.5 320 ILE A O 1
ATOM 2505 N N . GLY A 1 321 ? 12.805 -27.344 -13.227 1 98.06 321 GLY A N 1
ATOM 2506 C CA . GLY A 1 321 ? 12.633 -27.688 -11.82 1 98.06 321 GLY A CA 1
ATOM 2507 C C . GLY A 1 321 ? 11.18 -27.672 -11.375 1 98.06 321 GLY A C 1
ATOM 2508 O O . GLY A 1 321 ? 10.281 -27.922 -12.18 1 98.06 321 GLY A O 1
ATOM 2509 N N . ILE A 1 322 ? 10.992 -27.531 -10 1 98.31 322 ILE A N 1
ATOM 2510 C CA . ILE A 1 322 ? 9.656 -27.625 -9.43 1 98.31 322 ILE A CA 1
ATOM 2511 C C . ILE A 1 322 ? 9.398 -26.422 -8.531 1 98.31 322 ILE A C 1
ATOM 2513 O O . ILE A 1 322 ? 10.32 -25.672 -8.188 1 98.31 322 ILE A O 1
ATOM 2517 N N . ARG A 1 323 ? 8.148 -26.188 -8.203 1 97.69 323 ARG A N 1
ATOM 2518 C CA . ARG A 1 323 ? 7.746 -25.188 -7.215 1 97.69 323 ARG A CA 1
ATOM 2519 C C . ARG A 1 323 ? 6.922 -25.828 -6.102 1 97.69 323 ARG A C 1
ATOM 2521 O O . ARG A 1 323 ? 6.004 -26.609 -6.367 1 97.69 323 ARG A O 1
ATOM 2528 N N . LEU A 1 324 ? 7.348 -25.578 -4.898 1 96.06 324 LEU A N 1
ATOM 2529 C CA . LEU A 1 324 ? 6.629 -25.953 -3.684 1 96.06 324 LEU A CA 1
ATOM 2530 C C . LEU A 1 324 ? 5.852 -24.766 -3.129 1 96.06 324 LEU A C 1
ATOM 2532 O O . LEU A 1 324 ? 6.426 -23.703 -2.893 1 96.06 324 LEU A O 1
ATOM 2536 N N . ASP A 1 325 ? 4.543 -24.891 -2.873 1 92.06 325 ASP A N 1
ATOM 2537 C CA . ASP A 1 325 ? 3.725 -23.781 -2.402 1 92.06 325 ASP A CA 1
ATOM 2538 C C . ASP A 1 325 ? 2.994 -24.141 -1.111 1 92.06 325 ASP A C 1
ATOM 2540 O O . ASP A 1 325 ? 2.049 -23.453 -0.714 1 92.06 325 ASP A O 1
ATOM 2544 N N . SER A 1 326 ? 3.312 -25.281 -0.513 1 89 326 SER A N 1
ATOM 2545 C CA . SER A 1 326 ? 2.66 -25.672 0.733 1 89 326 SER A CA 1
ATOM 2546 C C . SER A 1 326 ? 3.492 -26.703 1.492 1 89 326 SER A C 1
ATOM 2548 O O . SER A 1 326 ? 4.48 -27.219 0.968 1 89 326 SER A O 1
ATOM 2550 N N . GLY A 1 327 ? 3.102 -26.906 2.742 1 89 327 GLY A N 1
ATOM 2551 C CA . GLY A 1 327 ? 3.738 -27.922 3.561 1 89 327 GLY A CA 1
ATOM 2552 C C . GLY A 1 327 ? 5.016 -27.438 4.223 1 89 327 GLY A C 1
ATOM 2553 O O . GLY A 1 327 ? 5.285 -26.25 4.266 1 89 327 GLY A O 1
ATOM 2554 N N . ASP A 1 328 ? 5.703 -28.375 4.832 1 94 328 ASP A N 1
ATOM 2555 C CA . ASP A 1 328 ? 6.996 -28.109 5.453 1 94 328 ASP A CA 1
ATOM 2556 C C . ASP A 1 328 ? 8.086 -27.938 4.398 1 94 328 ASP A C 1
ATOM 2558 O O . ASP A 1 328 ? 8.719 -28.922 3.992 1 94 328 ASP A O 1
ATOM 2562 N N . LEU A 1 329 ? 8.375 -26.734 4.117 1 96.31 329 LEU A N 1
ATOM 2563 C CA . LEU A 1 329 ? 9.219 -26.406 2.975 1 96.31 329 LEU A CA 1
ATOM 2564 C C . LEU A 1 329 ? 10.625 -26.969 3.164 1 96.31 329 LEU A C 1
ATOM 2566 O O . LEU A 1 329 ? 11.258 -27.406 2.201 1 96.31 329 LEU A O 1
ATOM 2570 N N . ALA A 1 330 ? 11.172 -26.875 4.352 1 97.25 330 ALA A N 1
ATOM 2571 C CA . ALA A 1 330 ? 12.5 -27.422 4.605 1 97.25 330 ALA A CA 1
ATOM 2572 C C . ALA A 1 330 ? 12.531 -28.938 4.355 1 97.25 330 ALA A C 1
ATOM 2574 O O . ALA A 1 330 ? 13.383 -29.422 3.611 1 97.25 330 ALA A O 1
ATOM 2575 N N . TYR A 1 331 ? 11.617 -29.641 4.938 1 97.38 331 TYR A N 1
ATOM 2576 C CA . TYR A 1 331 ? 11.539 -31.078 4.777 1 97.38 331 TYR A CA 1
ATOM 2577 C C . TYR A 1 331 ? 11.328 -31.453 3.316 1 97.38 331 TYR A C 1
ATOM 2579 O O . TYR A 1 331 ? 12.039 -32.312 2.785 1 97.38 331 TYR A O 1
ATOM 2587 N N . LEU A 1 332 ? 10.367 -30.828 2.684 1 97 332 LEU A N 1
ATOM 2588 C CA . LEU A 1 332 ? 10 -31.188 1.317 1 97 332 LEU A CA 1
ATOM 2589 C C . LEU A 1 332 ? 11.133 -30.859 0.349 1 97 332 LEU A C 1
ATOM 2591 O O . LEU A 1 332 ? 11.352 -31.594 -0.622 1 97 332 LEU A O 1
ATOM 2595 N N . SER A 1 333 ? 11.844 -29.75 0.559 1 98.25 333 SER A N 1
ATOM 2596 C CA . SER A 1 333 ? 12.961 -29.406 -0.317 1 98.25 333 SER A CA 1
ATOM 2597 C C . SER A 1 333 ? 14.078 -30.438 -0.203 1 98.25 333 SER A C 1
ATOM 2599 O O . SER A 1 333 ? 14.672 -30.844 -1.211 1 98.25 333 SER A O 1
ATOM 2601 N N . ASN A 1 334 ? 14.414 -30.875 1.001 1 98.38 334 ASN A N 1
ATOM 2602 C CA . ASN A 1 334 ? 15.445 -31.875 1.214 1 98.38 334 ASN A CA 1
ATOM 2603 C C . ASN A 1 334 ? 15.047 -33.219 0.598 1 98.38 334 ASN A C 1
ATOM 2605 O O . ASN A 1 334 ? 15.859 -33.875 -0.074 1 98.38 334 ASN A O 1
ATOM 2609 N N . ALA A 1 335 ? 13.797 -33.625 0.88 1 97.19 335 ALA A N 1
ATOM 2610 C CA . ALA A 1 335 ? 13.305 -34.875 0.316 1 97.19 335 ALA A CA 1
ATOM 2611 C C . ALA A 1 335 ? 13.352 -34.844 -1.209 1 97.19 335 ALA A C 1
ATOM 2613 O O . ALA A 1 335 ? 13.727 -35.844 -1.843 1 97.19 335 ALA A O 1
ATOM 2614 N N . THR A 1 336 ? 12.953 -33.75 -1.765 1 98 336 THR A N 1
ATOM 2615 C CA . THR A 1 336 ? 12.938 -33.594 -3.213 1 98 336 THR A CA 1
ATOM 2616 C C . THR A 1 336 ? 14.352 -33.656 -3.779 1 98 336 THR A C 1
ATOM 2618 O O . THR A 1 336 ? 14.594 -34.344 -4.781 1 98 336 THR A O 1
ATOM 2621 N N . ARG A 1 337 ? 15.297 -32.969 -3.18 1 98.56 337 ARG A N 1
ATOM 2622 C CA . ARG A 1 337 ? 16.688 -32.969 -3.623 1 98.56 337 ARG A CA 1
ATOM 2623 C C . ARG A 1 337 ? 17.266 -34.375 -3.584 1 98.56 337 ARG A C 1
ATOM 2625 O O . ARG A 1 337 ? 17.953 -34.812 -4.508 1 98.56 337 ARG A O 1
ATOM 2632 N N . ASP A 1 338 ? 16.969 -35.094 -2.562 1 98.12 338 ASP A N 1
ATOM 2633 C CA . ASP A 1 338 ? 17.422 -36.469 -2.445 1 98.12 338 ASP A CA 1
ATOM 2634 C C . ASP A 1 338 ? 16.922 -37.312 -3.619 1 98.12 338 ASP A C 1
ATOM 2636 O O . ASP A 1 338 ? 17.672 -38.125 -4.168 1 98.12 338 ASP A O 1
ATOM 2640 N N . ILE A 1 339 ? 15.711 -37.156 -3.959 1 98 339 ILE A N 1
ATOM 2641 C CA . ILE A 1 339 ? 15.109 -37.906 -5.062 1 98 339 ILE A CA 1
ATOM 2642 C C . ILE A 1 339 ? 15.805 -37.531 -6.371 1 98 339 ILE A C 1
ATOM 2644 O O . ILE A 1 339 ? 16.125 -38.406 -7.176 1 98 339 ILE A O 1
ATOM 2648 N N . PHE A 1 340 ? 16 -36.219 -6.602 1 98.5 340 PHE A N 1
ATOM 2649 C CA . PHE A 1 340 ? 16.688 -35.781 -7.805 1 98.5 340 PHE A CA 1
ATOM 2650 C C . PHE A 1 340 ? 18.062 -36.406 -7.922 1 98.5 340 PHE A C 1
ATOM 2652 O O . PHE A 1 340 ? 18.453 -36.875 -8.992 1 98.5 340 PHE A O 1
ATOM 2659 N N . GLU A 1 341 ? 18.781 -36.406 -6.824 1 98.44 341 GLU A N 1
ATOM 2660 C CA . GLU A 1 341 ? 20.141 -36.938 -6.805 1 98.44 341 GLU A CA 1
ATOM 2661 C C . GLU A 1 341 ? 20.125 -38.469 -7.062 1 98.44 341 GLU A C 1
ATOM 2663 O O . GLU A 1 341 ? 20.953 -38.969 -7.809 1 98.44 341 GLU A O 1
ATOM 2668 N N . LYS A 1 342 ? 19.203 -39.125 -6.426 1 98.06 342 LYS A N 1
ATOM 2669 C CA . LYS A 1 342 ? 19.062 -40.562 -6.613 1 98.06 342 LYS A CA 1
ATOM 2670 C C . LYS A 1 342 ? 18.812 -40.906 -8.078 1 98.06 342 LYS A C 1
ATOM 2672 O O . LYS A 1 342 ? 19.438 -41.812 -8.625 1 98.06 342 LYS A O 1
ATOM 2677 N N . LEU A 1 343 ? 17.891 -40.219 -8.711 1 98.19 343 LEU A N 1
ATOM 2678 C CA . LEU A 1 343 ? 17.547 -40.5 -10.102 1 98.19 343 LEU A CA 1
ATOM 2679 C C . LEU A 1 343 ? 18.672 -40.094 -11.031 1 98.19 343 LEU A C 1
ATOM 2681 O O . LEU A 1 343 ? 18.891 -40.719 -12.07 1 98.19 343 LEU A O 1
ATOM 2685 N N . ALA A 1 344 ? 19.375 -39 -10.672 1 98.56 344 ALA A N 1
ATOM 2686 C CA . ALA A 1 344 ? 20.531 -38.562 -11.453 1 98.56 344 ALA A CA 1
ATOM 2687 C C . ALA A 1 344 ? 21.562 -39.688 -11.547 1 98.56 344 ALA A C 1
ATOM 2689 O O . ALA A 1 344 ? 22.156 -39.906 -12.609 1 98.56 344 ALA A O 1
ATOM 2690 N N . VAL A 1 345 ? 21.797 -40.375 -10.477 1 98.12 345 VAL A N 1
ATOM 2691 C CA . VAL A 1 345 ? 22.766 -41.469 -10.422 1 98.12 345 VAL A CA 1
ATOM 2692 C C . VAL A 1 345 ? 22.203 -42.656 -11.18 1 98.12 345 VAL A C 1
ATOM 2694 O O . VAL A 1 345 ? 22.906 -43.25 -12.016 1 98.12 345 VAL A O 1
ATOM 2697 N N . LYS A 1 346 ? 20.969 -43.031 -10.898 1 98.06 346 LYS A N 1
ATOM 2698 C CA . LYS A 1 346 ? 20.344 -44.219 -11.477 1 98.06 346 LYS A CA 1
ATOM 2699 C C . LYS A 1 346 ? 20.375 -44.156 -13 1 98.06 346 LYS A C 1
ATOM 2701 O O . LYS A 1 346 ? 20.641 -45.156 -13.664 1 98.06 346 LYS A O 1
ATOM 2706 N N . TYR A 1 347 ? 20.109 -43 -13.531 1 98.12 347 TYR A N 1
ATOM 2707 C CA . TYR A 1 347 ? 19.969 -42.906 -14.984 1 98.12 347 TYR A CA 1
ATOM 2708 C C . TYR A 1 347 ? 21.172 -42.219 -15.594 1 98.12 347 TYR A C 1
ATOM 2710 O O . TYR A 1 347 ? 21.188 -41.906 -16.797 1 98.12 347 TYR A O 1
ATOM 2718 N N . ASN A 1 348 ? 22.234 -41.906 -14.891 1 98.06 348 ASN A N 1
ATOM 2719 C CA . ASN A 1 348 ? 23.484 -41.281 -15.32 1 98.06 348 ASN A CA 1
ATOM 2720 C C . ASN A 1 348 ? 23.234 -39.969 -16.047 1 98.06 348 ASN A C 1
ATOM 2722 O O . ASN A 1 348 ? 23.688 -39.781 -17.188 1 98.06 348 ASN A O 1
ATOM 2726 N N . ILE A 1 349 ? 22.469 -39.094 -15.508 1 98.19 349 ILE A N 1
ATOM 2727 C CA . ILE A 1 349 ? 22.141 -37.75 -15.984 1 98.19 349 ILE A CA 1
ATOM 2728 C C . ILE A 1 349 ? 22.453 -36.75 -14.898 1 98.19 349 ILE A C 1
ATOM 2730 O O . ILE A 1 349 ? 21.531 -36.219 -14.258 1 98.19 349 ILE A O 1
ATOM 2734 N N . PRO A 1 350 ? 23.641 -36.219 -14.742 1 97.94 350 PRO A N 1
ATOM 2735 C CA . PRO A 1 350 ? 24.094 -35.375 -13.617 1 97.94 350 PRO A CA 1
ATOM 2736 C C . PRO A 1 350 ? 23.297 -34.094 -13.469 1 97.94 350 PRO A C 1
ATOM 2738 O O . PRO A 1 350 ? 23.078 -33.625 -12.344 1 97.94 350 PRO A O 1
ATOM 2741 N N . TRP A 1 351 ? 22.844 -33.469 -14.555 1 97.81 351 TRP A N 1
ATOM 2742 C CA . TRP A 1 351 ? 22.141 -32.219 -14.469 1 97.81 351 TRP A CA 1
ATOM 2743 C C . TRP A 1 351 ? 20.828 -32.375 -13.688 1 97.81 351 TRP A C 1
ATOM 2745 O O . TRP A 1 351 ? 20.328 -31.391 -13.117 1 97.81 351 TRP A O 1
ATOM 2755 N N . PHE A 1 352 ? 20.25 -33.562 -13.633 1 98.56 352 PHE A N 1
ATOM 2756 C CA . PHE A 1 352 ? 19 -33.844 -12.961 1 98.56 352 PHE A CA 1
ATOM 2757 C C . PHE A 1 352 ? 19.109 -33.562 -11.461 1 98.56 352 PHE A C 1
ATOM 2759 O O . PHE A 1 352 ? 18.125 -33.188 -10.82 1 98.56 352 PHE A O 1
ATOM 2766 N N . ALA A 1 353 ? 20.312 -33.719 -10.891 1 98.38 353 ALA A N 1
ATOM 2767 C CA . ALA A 1 353 ? 20.562 -33.469 -9.477 1 98.38 353 ALA A CA 1
ATOM 2768 C C . ALA A 1 353 ? 20.5 -31.984 -9.148 1 98.38 353 ALA A C 1
ATOM 2770 O O . ALA A 1 353 ? 20.344 -31.594 -7.988 1 98.38 353 ALA A O 1
ATOM 2771 N N . GLN A 1 354 ? 20.578 -31.172 -10.188 1 97.81 354 GLN A N 1
ATOM 2772 C CA . GLN A 1 354 ? 20.688 -29.719 -9.992 1 97.81 354 GLN A CA 1
ATOM 2773 C C . GLN A 1 354 ? 19.391 -29.016 -10.344 1 97.81 354 GLN A C 1
ATOM 2775 O O . GLN A 1 354 ? 19.359 -27.781 -10.445 1 97.81 354 GLN A O 1
ATOM 2780 N N . LEU A 1 355 ? 18.344 -29.797 -10.531 1 98.62 355 LEU A N 1
ATOM 2781 C CA . LEU A 1 355 ? 17.047 -29.219 -10.82 1 98.62 355 LEU A CA 1
ATOM 2782 C C . LEU A 1 355 ? 16.672 -28.172 -9.766 1 98.62 355 LEU A C 1
ATOM 2784 O O . LEU A 1 355 ? 16.922 -28.375 -8.578 1 98.62 355 LEU A O 1
ATOM 2788 N N . THR A 1 356 ? 16.109 -27.109 -10.203 1 98.38 356 THR A N 1
ATOM 2789 C CA . THR A 1 356 ? 15.789 -25.984 -9.328 1 98.38 356 THR A CA 1
ATOM 2790 C C . THR A 1 356 ? 14.578 -26.312 -8.453 1 98.38 356 THR A C 1
ATOM 2792 O O . THR A 1 356 ? 13.586 -26.859 -8.938 1 98.38 356 THR A O 1
ATOM 2795 N N . ILE A 1 357 ? 14.633 -25.984 -7.223 1 98.56 357 ILE A N 1
ATOM 2796 C CA . ILE A 1 357 ? 13.516 -26.078 -6.289 1 98.56 357 ILE A CA 1
ATOM 2797 C C . ILE A 1 357 ? 13.094 -24.688 -5.855 1 98.56 357 ILE A C 1
ATOM 2799 O O . ILE A 1 357 ? 13.812 -24 -5.121 1 98.56 357 ILE A O 1
ATOM 2803 N N . VAL A 1 358 ? 11.922 -24.266 -6.309 1 98.06 358 VAL A N 1
ATOM 2804 C CA . VAL A 1 358 ? 11.344 -22.969 -5.957 1 98.06 358 VAL A CA 1
ATOM 2805 C C . VAL A 1 358 ? 10.367 -23.141 -4.789 1 98.06 358 VAL A C 1
ATOM 2807 O O . VAL A 1 358 ? 9.602 -24.109 -4.746 1 98.06 358 VAL A O 1
ATOM 2810 N N . ALA A 1 359 ? 10.453 -22.281 -3.832 1 97.44 359 ALA A N 1
ATOM 2811 C CA . ALA A 1 359 ? 9.508 -22.281 -2.717 1 97.44 359 ALA A CA 1
ATOM 2812 C C . ALA A 1 359 ? 8.734 -20.969 -2.66 1 97.44 359 ALA A C 1
ATOM 2814 O O . ALA A 1 359 ? 9.312 -19.891 -2.859 1 97.44 359 ALA A O 1
ATOM 2815 N N . SER A 1 360 ? 7.504 -21.141 -2.539 1 94.19 360 SER A N 1
ATOM 2816 C CA . SER A 1 360 ? 6.609 -20.016 -2.361 1 94.19 360 SER A CA 1
ATOM 2817 C C . SER A 1 360 ? 5.52 -20.312 -1.337 1 94.19 360 SER A C 1
ATOM 2819 O O . SER A 1 360 ? 5.18 -21.484 -1.117 1 94.19 360 SER A O 1
ATOM 2821 N N . ASN A 1 361 ? 5.191 -19.516 -0.312 1 88.25 361 ASN A N 1
ATOM 2822 C CA . ASN A 1 361 ? 4.121 -19.641 0.672 1 88.25 361 ASN A CA 1
ATOM 2823 C C . ASN A 1 361 ? 4.441 -18.859 1.948 1 88.25 361 ASN A C 1
ATOM 2825 O O . ASN A 1 361 ? 5.047 -19.406 2.873 1 88.25 361 ASN A O 1
ATOM 2829 N N . ASP A 1 362 ? 3.904 -17.703 1.935 1 87.25 362 ASP A N 1
ATOM 2830 C CA . ASP A 1 362 ? 3.961 -16.875 3.137 1 87.25 362 ASP A CA 1
ATOM 2831 C C . ASP A 1 362 ? 5.398 -16.719 3.633 1 87.25 362 ASP A C 1
ATOM 2833 O O . ASP A 1 362 ? 5.668 -16.891 4.824 1 87.25 362 ASP A O 1
ATOM 2837 N N . ILE A 1 363 ? 6.312 -16.594 2.738 1 95.75 363 ILE A N 1
ATOM 2838 C CA . ILE A 1 363 ? 7.727 -16.422 3.062 1 95.75 363 ILE A CA 1
ATOM 2839 C C . ILE A 1 363 ? 7.988 -14.992 3.518 1 95.75 363 ILE A C 1
ATOM 2841 O O . ILE A 1 363 ? 7.562 -14.039 2.863 1 95.75 363 ILE A O 1
ATOM 2845 N N . ASN A 1 364 ? 8.57 -14.828 4.66 1 95.81 364 ASN A N 1
ATOM 2846 C CA . ASN A 1 364 ? 9.086 -13.555 5.152 1 95.81 364 ASN A CA 1
ATOM 2847 C C . ASN A 1 364 ? 10.523 -13.688 5.648 1 95.81 364 ASN A C 1
ATOM 2849 O O . ASN A 1 364 ? 11.148 -14.734 5.473 1 95.81 364 ASN A O 1
ATOM 2853 N N . GLU A 1 365 ? 11.086 -12.648 6.168 1 95.88 365 GLU A N 1
ATOM 2854 C CA . GLU A 1 365 ? 12.477 -12.633 6.605 1 95.88 365 GLU A CA 1
ATOM 2855 C C . GLU A 1 365 ? 12.742 -13.719 7.641 1 95.88 365 GLU A C 1
ATOM 2857 O O . GLU A 1 365 ? 13.719 -14.469 7.523 1 95.88 365 GLU A O 1
ATOM 2862 N N . GLU A 1 366 ? 11.922 -13.844 8.633 1 95.62 366 GLU A N 1
ATOM 2863 C CA . GLU A 1 366 ? 12.078 -14.812 9.711 1 95.62 366 GLU A CA 1
ATOM 2864 C C . GLU A 1 366 ? 11.984 -16.25 9.188 1 95.62 366 GLU A C 1
ATOM 2866 O O . GLU A 1 366 ? 12.711 -17.125 9.648 1 95.62 366 GLU A O 1
ATOM 2871 N N . THR A 1 367 ? 11.07 -16.453 8.281 1 96.31 367 THR A N 1
ATOM 2872 C CA . THR A 1 367 ? 10.914 -17.781 7.691 1 96.31 367 THR A CA 1
ATOM 2873 C C . THR A 1 367 ? 12.18 -18.188 6.957 1 96.31 367 THR A C 1
ATOM 2875 O O . THR A 1 367 ? 12.602 -19.359 7.035 1 96.31 367 THR A O 1
ATOM 2878 N N . ILE A 1 368 ? 12.781 -17.281 6.238 1 97.5 368 ILE A N 1
ATOM 2879 C CA . ILE A 1 368 ? 14 -17.594 5.5 1 97.5 368 ILE A CA 1
ATOM 2880 C C . ILE A 1 368 ? 15.109 -17.953 6.477 1 97.5 368 ILE A C 1
ATOM 2882 O O . ILE A 1 368 ? 15.852 -18.922 6.254 1 97.5 368 ILE A O 1
ATOM 2886 N N . ILE A 1 369 ? 15.258 -17.203 7.547 1 96.38 369 ILE A N 1
ATOM 2887 C CA . ILE A 1 369 ? 16.266 -17.484 8.562 1 96.38 369 ILE A CA 1
ATOM 2888 C C . ILE A 1 369 ? 16.047 -18.891 9.133 1 96.38 369 ILE A C 1
ATOM 2890 O O . ILE A 1 369 ? 17 -19.656 9.266 1 96.38 369 ILE A O 1
ATOM 2894 N N . SER A 1 370 ? 14.82 -19.188 9.422 1 96.69 370 SER A N 1
ATOM 2895 C CA . SER A 1 370 ? 14.477 -20.5 9.961 1 96.69 370 SER A CA 1
ATOM 2896 C C . SER A 1 370 ? 14.812 -21.609 8.969 1 96.69 370 SER A C 1
ATOM 2898 O O . SER A 1 370 ? 15.336 -22.656 9.352 1 96.69 370 SER A O 1
ATOM 2900 N N . LEU A 1 371 ? 14.469 -21.391 7.738 1 97.5 371 LEU A N 1
ATOM 2901 C CA . LEU A 1 371 ? 14.75 -22.359 6.695 1 97.5 371 LEU A CA 1
ATOM 2902 C C . LEU A 1 371 ? 16.25 -22.578 6.547 1 97.5 371 LEU A C 1
ATOM 2904 O O . LEU A 1 371 ? 16.703 -23.703 6.359 1 97.5 371 LEU A O 1
ATOM 2908 N N . ASN A 1 372 ? 17 -21.5 6.602 1 96.44 372 ASN A N 1
ATOM 2909 C CA . ASN A 1 372 ? 18.453 -21.609 6.551 1 96.44 372 ASN A CA 1
ATOM 2910 C C . ASN A 1 372 ? 19 -22.484 7.688 1 96.44 372 ASN A C 1
ATOM 2912 O O . ASN A 1 372 ? 19.875 -23.312 7.477 1 96.44 372 ASN A O 1
ATOM 2916 N N . GLU A 1 373 ? 18.5 -22.266 8.852 1 96.69 373 GLU A N 1
ATOM 2917 C CA . GLU A 1 373 ? 18.922 -23.031 10.023 1 96.69 373 GLU A CA 1
ATOM 2918 C C . GLU A 1 373 ? 18.609 -24.516 9.859 1 96.69 373 GLU A C 1
ATOM 2920 O O . GLU A 1 373 ? 19.312 -25.359 10.414 1 96.69 373 GLU A O 1
ATOM 2925 N N . GLN A 1 374 ? 17.625 -24.75 9.086 1 97.06 374 GLN A N 1
ATOM 2926 C CA . GLN A 1 374 ? 17.188 -26.141 8.875 1 97.06 374 GLN A CA 1
ATOM 2927 C C . GLN A 1 374 ? 17.922 -26.766 7.688 1 97.06 374 GLN A C 1
ATOM 2929 O O . GLN A 1 374 ? 17.609 -27.891 7.293 1 97.06 374 GLN A O 1
ATOM 2934 N N . SER A 1 375 ? 18.812 -26.078 7.098 1 96.88 375 SER A N 1
ATOM 2935 C CA . SER A 1 375 ? 19.609 -26.547 5.98 1 96.88 375 SER A CA 1
ATOM 2936 C C . SER A 1 375 ? 18.734 -27.016 4.82 1 96.88 375 SER A C 1
ATOM 2938 O O . SER A 1 375 ? 18.891 -28.141 4.328 1 96.88 375 SER A O 1
ATOM 2940 N N . HIS A 1 376 ? 17.891 -26.172 4.43 1 97.75 376 HIS A N 1
ATOM 2941 C CA . HIS A 1 376 ? 16.984 -26.469 3.328 1 97.75 376 HIS A CA 1
ATOM 2942 C C . HIS A 1 376 ? 17.734 -26.578 2.008 1 97.75 376 HIS A C 1
ATOM 2944 O O . HIS A 1 376 ? 18.938 -26.25 1.938 1 97.75 376 HIS A O 1
ATOM 2950 N N . LYS A 1 377 ? 17.078 -27.078 0.928 1 98.5 377 LYS A N 1
ATOM 2951 C CA . LYS A 1 377 ? 17.672 -27.219 -0.398 1 98.5 377 LYS A CA 1
ATOM 2952 C C . LYS A 1 377 ? 16.938 -26.375 -1.429 1 98.5 377 LYS A C 1
ATOM 2954 O O . LYS A 1 377 ? 16.875 -26.734 -2.605 1 98.5 377 LYS A O 1
ATOM 2959 N N . ILE A 1 378 ? 16.312 -25.312 -0.996 1 98.44 378 ILE A N 1
ATOM 2960 C CA . ILE A 1 378 ? 15.594 -24.391 -1.869 1 98.44 378 ILE A CA 1
ATOM 2961 C C . ILE A 1 378 ? 16.594 -23.547 -2.662 1 98.44 378 ILE A C 1
ATOM 2963 O O . ILE A 1 378 ? 17.562 -23.031 -2.105 1 98.44 378 ILE A O 1
ATOM 2967 N N . ASP A 1 379 ? 16.312 -23.406 -3.975 1 98.44 379 ASP A N 1
ATOM 2968 C CA . ASP A 1 379 ? 17.219 -22.641 -4.848 1 98.44 379 ASP A CA 1
ATOM 2969 C C . ASP A 1 379 ? 16.656 -21.266 -5.148 1 98.44 379 ASP A C 1
ATOM 2971 O O . ASP A 1 379 ? 17.391 -20.359 -5.57 1 98.44 379 ASP A O 1
ATOM 2975 N N . CYS A 1 380 ? 15.383 -21.125 -4.992 1 98.12 380 CYS A N 1
ATOM 2976 C CA . CYS A 1 380 ? 14.688 -19.906 -5.383 1 98.12 380 CYS A CA 1
ATOM 2977 C C . CYS A 1 380 ? 13.492 -19.656 -4.48 1 98.12 380 CYS A C 1
ATOM 2979 O O . CYS A 1 380 ? 12.719 -20.562 -4.191 1 98.12 380 CYS A O 1
ATOM 2981 N N . PHE A 1 381 ? 13.312 -18.422 -3.975 1 98.31 381 PHE A N 1
ATOM 2982 C CA . PHE A 1 381 ? 12.141 -18.031 -3.211 1 98.31 381 PHE A CA 1
ATOM 2983 C C . PHE A 1 381 ? 11.25 -17.109 -4.035 1 98.31 381 PHE A C 1
ATOM 2985 O O . PHE A 1 381 ? 11.727 -16.125 -4.613 1 98.31 381 PHE A O 1
ATOM 2992 N N . GLY A 1 382 ? 9.977 -17.438 -4.234 1 97.69 382 GLY A N 1
ATOM 2993 C CA . GLY A 1 382 ? 8.945 -16.5 -4.656 1 97.69 382 GLY A CA 1
ATOM 2994 C C . GLY A 1 382 ? 8.211 -15.852 -3.496 1 97.69 382 GLY A C 1
ATOM 2995 O O . GLY A 1 382 ? 7.492 -16.531 -2.76 1 97.69 382 GLY A O 1
ATOM 2996 N N . ILE A 1 383 ? 8.383 -14.594 -3.297 1 98.12 383 ILE A N 1
ATOM 2997 C CA . ILE A 1 383 ? 7.871 -13.922 -2.109 1 98.12 383 ILE A CA 1
ATOM 2998 C C . ILE A 1 383 ? 6.809 -12.898 -2.514 1 98.12 383 ILE A C 1
ATOM 3000 O O . ILE A 1 383 ? 7.043 -12.07 -3.395 1 98.12 383 ILE A O 1
ATOM 3004 N N . GLY A 1 384 ? 5.66 -12.945 -1.847 1 96.94 384 GLY A N 1
ATOM 3005 C CA . GLY A 1 384 ? 4.535 -12.141 -2.287 1 96.94 384 GLY A CA 1
ATOM 3006 C C . GLY A 1 384 ? 4.074 -11.133 -1.245 1 96.94 384 GLY A C 1
ATOM 3007 O O . GLY A 1 384 ? 4.676 -10.07 -1.094 1 96.94 384 GLY A O 1
ATOM 3008 N N . THR A 1 385 ? 3.107 -11.453 -0.407 1 97.31 385 THR A N 1
ATOM 3009 C CA . THR A 1 385 ? 2.338 -10.57 0.463 1 97.31 385 THR A CA 1
ATOM 3010 C C . THR A 1 385 ? 3.25 -9.875 1.467 1 97.31 385 THR A C 1
ATOM 3012 O O . THR A 1 385 ? 3.189 -8.648 1.62 1 97.31 385 THR A O 1
ATOM 3015 N N . HIS A 1 386 ? 4.117 -10.594 2.156 1 97.19 386 HIS A N 1
ATOM 3016 C CA . HIS A 1 386 ? 4.957 -10.047 3.213 1 97.19 386 HIS A CA 1
ATOM 3017 C C . HIS A 1 386 ? 5.945 -9.031 2.656 1 97.19 386 HIS A C 1
ATOM 3019 O O . HIS A 1 386 ? 6.309 -8.07 3.342 1 97.19 386 HIS A O 1
ATOM 3025 N N . LEU A 1 387 ? 6.305 -9.266 1.425 1 98.31 387 LEU A N 1
ATOM 3026 C CA . LEU A 1 387 ? 7.25 -8.359 0.782 1 98.31 387 LEU A CA 1
ATOM 3027 C C . LEU A 1 387 ? 6.551 -7.09 0.304 1 98.31 387 LEU A C 1
ATOM 3029 O O . LEU A 1 387 ? 6.902 -5.984 0.727 1 98.31 387 LEU A O 1
ATOM 3033 N N . VAL A 1 388 ? 5.484 -7.184 -0.473 1 98.19 388 VAL A N 1
ATOM 3034 C CA . VAL A 1 388 ? 4.957 -6.062 -1.242 1 98.19 388 VAL A CA 1
ATOM 3035 C C . VAL A 1 388 ? 4.18 -5.125 -0.321 1 98.19 388 VAL A C 1
ATOM 3037 O O . VAL A 1 388 ? 4.07 -3.926 -0.594 1 98.19 388 VAL A O 1
ATOM 3040 N N . THR A 1 389 ? 3.631 -5.609 0.8 1 98.12 389 THR A N 1
ATOM 3041 C CA . THR A 1 389 ? 2.889 -4.758 1.725 1 98.12 389 THR A CA 1
ATOM 3042 C C . THR A 1 389 ? 3.793 -4.27 2.854 1 98.12 389 THR A C 1
ATOM 3044 O O . THR A 1 389 ? 3.369 -3.473 3.693 1 98.12 389 THR A O 1
ATOM 3047 N N . CYS A 1 390 ? 5.031 -4.758 2.84 1 98.12 390 CYS A N 1
ATOM 3048 C CA . CYS A 1 390 ? 5.879 -4.512 4 1 98.12 390 CYS A CA 1
ATOM 3049 C C . CYS A 1 390 ? 5.133 -4.812 5.297 1 98.12 390 CYS A C 1
ATOM 3051 O O . CYS A 1 390 ? 5.07 -3.971 6.191 1 98.12 390 CYS A O 1
ATOM 3053 N N . GLN A 1 391 ? 4.684 -6.02 5.402 1 95.88 391 GLN A N 1
ATOM 3054 C CA . GLN A 1 391 ? 3.689 -6.414 6.391 1 95.88 391 GLN A CA 1
ATOM 3055 C C . GLN A 1 391 ? 4.156 -6.078 7.805 1 95.88 391 GLN A C 1
ATOM 3057 O O . GLN A 1 391 ? 3.355 -5.668 8.648 1 95.88 391 GLN A O 1
ATOM 3062 N N . ARG A 1 392 ? 5.422 -6.18 8.133 1 94.69 392 ARG A N 1
ATOM 3063 C CA . ARG A 1 392 ? 5.961 -5.922 9.461 1 94.69 392 ARG A CA 1
ATOM 3064 C C . ARG A 1 392 ? 5.809 -4.453 9.844 1 94.69 392 ARG A C 1
ATOM 3066 O O . ARG A 1 392 ? 5.668 -4.121 11.016 1 94.69 392 ARG A O 1
ATOM 3073 N N . GLN A 1 393 ? 5.945 -3.617 8.828 1 97.12 393 GLN A N 1
ATOM 3074 C CA . GLN A 1 393 ? 5.844 -2.17 8.969 1 97.12 393 GLN A CA 1
ATOM 3075 C C . GLN A 1 393 ? 5.488 -1.51 7.641 1 97.12 393 GLN A C 1
ATOM 3077 O O . GLN A 1 393 ? 6.379 -1.147 6.867 1 97.12 393 GLN A O 1
ATOM 3082 N N . PRO A 1 394 ? 4.273 -1.19 7.477 1 97.5 394 PRO A N 1
ATOM 3083 C CA . PRO A 1 394 ? 3.809 -0.852 6.129 1 97.5 394 PRO A CA 1
ATOM 3084 C C . PRO A 1 394 ? 4.07 0.607 5.766 1 97.5 394 PRO A C 1
ATOM 3086 O O . PRO A 1 394 ? 3.674 1.06 4.688 1 97.5 394 PRO A O 1
ATOM 3089 N N . ALA A 1 395 ? 4.766 1.423 6.645 1 97.56 395 ALA A N 1
ATOM 3090 C CA . ALA A 1 395 ? 5.156 2.793 6.316 1 97.56 395 ALA A CA 1
ATOM 3091 C C . ALA A 1 395 ? 6.492 3.152 6.961 1 97.56 395 ALA A C 1
ATOM 3093 O O . ALA A 1 395 ? 6.773 2.748 8.094 1 97.56 395 ALA A O 1
ATOM 3094 N N . LEU A 1 396 ? 7.328 3.916 6.234 1 97.94 396 LEU A N 1
ATOM 3095 C CA . LEU A 1 396 ? 8.625 4.359 6.742 1 97.94 396 LEU A CA 1
ATOM 3096 C C . LEU A 1 396 ? 8.461 5.539 7.695 1 97.94 396 LEU A C 1
ATOM 3098 O O . LEU A 1 396 ? 9.219 5.672 8.656 1 97.94 396 LEU A O 1
ATOM 3102 N N . GLY A 1 397 ? 7.527 6.41 7.398 1 96.56 397 GLY A N 1
ATOM 3103 C CA . GLY A 1 397 ? 7.297 7.562 8.25 1 96.56 397 GLY A CA 1
ATOM 3104 C C . GLY A 1 397 ? 8.164 8.758 7.898 1 96.56 397 GLY A C 1
ATOM 3105 O O . GLY A 1 397 ? 8.672 9.445 8.781 1 96.56 397 GLY A O 1
ATOM 3106 N N . CYS A 1 398 ? 8.344 9.031 6.664 1 97.69 398 CYS A N 1
ATOM 3107 C CA . CYS A 1 398 ? 9.07 10.219 6.234 1 97.69 398 CYS A CA 1
ATOM 3108 C C . CYS A 1 398 ? 8.32 11.492 6.625 1 97.69 398 CYS A C 1
ATOM 3110 O O . CYS A 1 398 ? 7.094 11.492 6.703 1 97.69 398 CYS A O 1
ATOM 3112 N N . VAL A 1 399 ? 9.086 12.516 6.891 1 96.94 399 VAL A N 1
ATOM 3113 C CA . VAL A 1 399 ? 8.531 13.828 7.215 1 96.94 399 VAL A CA 1
ATOM 3114 C C . VAL A 1 399 ? 9.188 14.898 6.344 1 96.94 399 VAL A C 1
ATOM 3116 O O . VAL A 1 399 ? 10.219 14.648 5.719 1 96.94 399 VAL A O 1
ATOM 3119 N N . TYR A 1 400 ? 8.594 15.953 6.191 1 97.69 400 TYR A N 1
ATOM 3120 C CA . TYR A 1 400 ? 9.008 17.141 5.457 1 97.69 400 TYR A CA 1
ATOM 3121 C C . TYR A 1 400 ? 8.922 18.375 6.34 1 97.69 400 TYR A C 1
ATOM 3123 O O . TYR A 1 400 ? 7.824 18.844 6.672 1 97.69 400 TYR A O 1
ATOM 3131 N N . LYS A 1 401 ? 10.109 18.984 6.707 1 96.75 401 LYS A N 1
ATOM 3132 C CA . LYS A 1 401 ? 10.117 20.031 7.727 1 96.75 401 LYS A CA 1
ATOM 3133 C C . LYS A 1 401 ? 10.883 21.266 7.246 1 96.75 401 LYS A C 1
ATOM 3135 O O . LYS A 1 401 ? 11.969 21.141 6.684 1 96.75 401 LYS A O 1
ATOM 3140 N N . MET A 1 402 ? 10.297 22.406 7.457 1 96.81 402 MET A N 1
ATOM 3141 C CA . MET A 1 402 ? 11 23.656 7.195 1 96.81 402 MET A CA 1
ATOM 3142 C C . MET A 1 402 ? 12.133 23.859 8.195 1 96.81 402 MET A C 1
ATOM 3144 O O . MET A 1 402 ? 11.914 23.828 9.406 1 96.81 402 MET A O 1
ATOM 3148 N N . VAL A 1 403 ? 13.336 24.109 7.73 1 96.5 403 VAL A N 1
ATOM 3149 C CA . VAL A 1 403 ? 14.469 24.219 8.641 1 96.5 403 VAL A CA 1
ATOM 3150 C C . VAL A 1 403 ? 15.062 25.625 8.578 1 96.5 403 VAL A C 1
ATOM 3152 O O . VAL A 1 403 ? 15.867 26 9.438 1 96.5 403 VAL A O 1
ATOM 3155 N N . GLU A 1 404 ? 14.688 26.328 7.578 1 96.19 404 GLU A N 1
ATOM 3156 C CA . GLU A 1 404 ? 15.203 27.688 7.398 1 96.19 404 GLU A CA 1
ATOM 3157 C C . GLU A 1 404 ? 14.266 28.516 6.531 1 96.19 404 GLU A C 1
ATOM 3159 O O . GLU A 1 404 ? 13.633 28 5.609 1 96.19 404 GLU A O 1
ATOM 3164 N N . ILE A 1 405 ? 14.117 29.812 6.812 1 96.12 405 ILE A N 1
ATOM 3165 C CA . ILE A 1 405 ? 13.398 30.766 5.969 1 96.12 405 ILE A CA 1
ATOM 3166 C C . ILE A 1 405 ? 14.125 32.094 5.965 1 96.12 405 ILE A C 1
ATOM 3168 O O . ILE A 1 405 ? 14.445 32.656 7.023 1 96.12 405 ILE A O 1
ATOM 3172 N N . ASN A 1 406 ? 14.422 32.656 4.801 1 95.81 406 ASN A N 1
ATOM 3173 C CA . ASN A 1 406 ? 15.156 33.875 4.637 1 95.81 406 ASN A CA 1
ATOM 3174 C C . ASN A 1 406 ? 16.438 33.906 5.473 1 95.81 406 ASN A C 1
ATOM 3176 O O . ASN A 1 406 ? 16.688 34.844 6.223 1 95.81 406 ASN A O 1
ATOM 3180 N N . ASP A 1 407 ? 17.141 32.781 5.461 1 93.25 407 ASP A N 1
ATOM 3181 C CA . ASP A 1 407 ? 18.453 32.594 6.074 1 93.25 407 ASP A CA 1
ATOM 3182 C C . ASP A 1 407 ? 18.344 32.562 7.598 1 93.25 407 ASP A C 1
ATOM 3184 O O . ASP A 1 407 ? 19.344 32.719 8.297 1 93.25 407 ASP A O 1
ATOM 3188 N N . GLN A 1 408 ? 17.188 32.469 8.078 1 91.75 408 GLN A N 1
ATOM 3189 C CA . GLN A 1 408 ? 16.969 32.312 9.508 1 91.75 408 GLN A CA 1
ATOM 3190 C C . GLN A 1 408 ? 16.562 30.891 9.852 1 91.75 408 GLN A C 1
ATOM 3192 O O . GLN A 1 408 ? 15.539 30.406 9.375 1 91.75 408 GLN A O 1
ATOM 3197 N N . PRO A 1 409 ? 17.312 30.266 10.703 1 92.25 409 PRO A N 1
ATOM 3198 C CA . PRO A 1 409 ? 16.984 28.891 11.086 1 92.25 409 PRO A CA 1
ATOM 3199 C C . PRO A 1 409 ? 15.641 28.797 11.82 1 92.25 409 PRO A C 1
ATOM 3201 O O . PRO A 1 409 ? 15.297 29.688 12.609 1 92.25 409 PRO A O 1
ATOM 3204 N N . ARG A 1 410 ? 14.938 27.734 11.531 1 88.19 410 ARG A N 1
ATOM 3205 C CA . ARG A 1 410 ? 13.656 27.484 12.164 1 88.19 410 ARG A CA 1
ATOM 3206 C C . ARG A 1 410 ? 13.656 26.141 12.891 1 88.19 410 ARG A C 1
ATOM 3208 O O . ARG A 1 410 ? 14.258 25.172 12.414 1 88.19 410 ARG A O 1
ATOM 3215 N N . ILE A 1 411 ? 13.008 26.109 14.086 1 81.94 411 ILE A N 1
ATOM 3216 C CA . ILE A 1 411 ? 12.945 24.875 14.859 1 81.94 411 ILE A CA 1
ATOM 3217 C C . ILE A 1 411 ? 11.539 24.672 15.406 1 81.94 411 ILE A C 1
ATOM 3219 O O . ILE A 1 411 ? 10.875 25.641 15.789 1 81.94 411 ILE A O 1
ATOM 3223 N N . LYS A 1 412 ? 10.953 23.531 15.172 1 77.62 412 LYS A N 1
ATOM 3224 C CA . LYS A 1 412 ? 9.742 23.156 15.898 1 77.62 412 LYS A CA 1
ATOM 3225 C C . LYS A 1 412 ? 10.078 22.562 17.25 1 77.62 412 LYS A C 1
ATOM 3227 O O . LYS A 1 412 ? 10.867 21.609 17.344 1 77.62 412 LYS A O 1
ATOM 3232 N N . LEU A 1 413 ? 9.531 23.203 18.297 1 74.06 413 LEU A N 1
ATOM 3233 C CA . LEU A 1 413 ? 9.742 22.641 19.625 1 74.06 413 LEU A CA 1
ATOM 3234 C C . LEU A 1 413 ? 8.789 21.484 19.891 1 74.06 413 LEU A C 1
ATOM 3236 O O . LEU A 1 413 ? 7.641 21.5 19.453 1 74.06 413 LEU A O 1
ATOM 3240 N N . SER A 1 414 ? 9.305 20.344 20.266 1 66.88 414 SER A N 1
ATOM 3241 C CA . SER A 1 414 ? 8.469 19.188 20.594 1 66.88 414 SER A CA 1
ATOM 3242 C C . SER A 1 414 ? 8.617 18.812 22.062 1 66.88 414 SER A C 1
ATOM 3244 O O . SER A 1 414 ? 9.656 19.062 22.688 1 66.88 414 SER A O 1
ATOM 3246 N N . GLN A 1 415 ? 7.465 18.344 22.516 1 65.25 415 GLN A N 1
ATOM 3247 C CA . GLN A 1 415 ? 7.523 17.797 23.859 1 65.25 415 GLN A CA 1
ATOM 3248 C C . GLN A 1 415 ? 8.445 16.578 23.922 1 65.25 415 GLN A C 1
ATOM 3250 O O . GLN A 1 415 ? 8.992 16.266 24.984 1 65.25 415 GLN A O 1
ATOM 3255 N N . GLU A 1 416 ? 8.461 16 22.781 1 68.62 416 GLU A N 1
ATOM 3256 C CA . GLU A 1 416 ? 9.359 14.859 22.672 1 68.62 416 GLU A CA 1
ATOM 3257 C C . GLU A 1 416 ? 10.648 15.242 21.938 1 68.62 416 GLU A C 1
ATOM 3259 O O . GLU A 1 416 ? 10.625 15.531 20.734 1 68.62 416 GLU A O 1
ATOM 3264 N N . VAL A 1 417 ? 11.711 15.156 22.594 1 68.12 417 VAL A N 1
ATOM 3265 C CA . VAL A 1 417 ? 13.008 15.539 22.062 1 68.12 417 VAL A CA 1
ATOM 3266 C C . VAL A 1 417 ? 13.289 14.773 20.766 1 68.12 417 VAL A C 1
ATOM 3268 O O . VAL A 1 417 ? 13.859 15.32 19.828 1 68.12 417 VAL A O 1
ATOM 3271 N N . GLY A 1 418 ? 12.828 13.586 20.781 1 72.62 418 GLY A N 1
ATOM 3272 C CA . GLY A 1 418 ? 13.062 12.742 19.625 1 72.62 418 GLY A CA 1
ATOM 3273 C C . GLY A 1 418 ? 12.352 13.234 18.375 1 72.62 418 GLY A C 1
ATOM 3274 O O . GLY A 1 418 ? 12.734 12.883 17.25 1 72.62 418 GLY A O 1
ATOM 3275 N N . LYS A 1 419 ? 11.469 14.172 18.438 1 77 419 LYS A N 1
ATOM 3276 C CA . LYS A 1 419 ? 10.695 14.656 17.297 1 77 419 LYS A CA 1
ATOM 3277 C C . LYS A 1 419 ? 11.156 16.047 16.875 1 77 419 LYS A C 1
ATOM 3279 O O . LYS A 1 419 ? 10.648 16.594 15.891 1 77 419 LYS A O 1
ATOM 3284 N N . MET A 1 420 ? 12.164 16.453 17.453 1 79.5 420 MET A N 1
ATOM 3285 C CA . MET A 1 420 ? 12.688 17.75 17.078 1 79.5 420 MET A CA 1
ATOM 3286 C C . MET A 1 420 ? 13.461 17.688 15.766 1 79.5 420 MET A C 1
ATOM 3288 O O . MET A 1 420 ? 14.172 16.703 15.516 1 79.5 420 MET A O 1
ATOM 3292 N N . ASN A 1 421 ? 13.273 18.672 14.977 1 87.19 421 ASN A N 1
ATOM 3293 C CA . ASN A 1 421 ? 14.07 18.719 13.75 1 87.19 421 ASN A CA 1
ATOM 3294 C C . ASN A 1 421 ? 15.367 19.484 13.953 1 87.19 421 ASN A C 1
ATOM 3296 O O . ASN A 1 421 ? 15.469 20.312 14.867 1 87.19 421 ASN A O 1
ATOM 3300 N N . ILE A 1 422 ? 16.344 19.266 13.18 1 92.06 422 ILE A N 1
ATOM 3301 C CA . ILE A 1 422 ? 17.609 19.984 13.203 1 92.06 422 ILE A CA 1
ATOM 3302 C C . ILE A 1 422 ? 17.5 21.234 12.336 1 92.06 422 ILE A C 1
ATOM 3304 O O . ILE A 1 422 ? 17.281 21.141 11.125 1 92.06 422 ILE A O 1
ATOM 3308 N N . PRO A 1 423 ? 17.641 22.391 12.891 1 93.44 423 PRO A N 1
ATOM 3309 C CA . PRO A 1 423 ? 17.359 23.656 12.195 1 93.44 423 PRO A CA 1
ATOM 3310 C C . PRO A 1 423 ? 18.469 24.031 11.219 1 93.44 423 PRO A C 1
ATOM 3312 O O . PRO A 1 423 ? 19.594 23.562 11.336 1 93.44 423 PRO A O 1
ATOM 3315 N N . GLY A 1 424 ? 18.109 24.906 10.25 1 95 424 GLY A N 1
ATOM 3316 C CA . GLY A 1 424 ? 19.062 25.516 9.344 1 95 424 GLY A CA 1
ATOM 3317 C C . GLY A 1 424 ? 19.391 24.656 8.141 1 95 424 GLY A C 1
ATOM 3318 O O . GLY A 1 424 ? 19.094 23.453 8.133 1 95 424 GLY A O 1
ATOM 3319 N N . LYS A 1 425 ? 20 25.312 7.191 1 96.62 425 LYS A N 1
ATOM 3320 C CA . LYS A 1 425 ? 20.531 24.609 6.027 1 96.62 425 LYS A CA 1
ATOM 3321 C C . LYS A 1 425 ? 21.766 23.812 6.387 1 96.62 425 LYS A C 1
ATOM 3323 O O . LYS A 1 425 ? 22.703 24.328 7.012 1 96.62 425 LYS A O 1
ATOM 3328 N N . LYS A 1 426 ? 21.75 22.531 5.988 1 97.44 426 LYS A N 1
ATOM 3329 C CA . LYS A 1 426 ? 22.828 21.656 6.422 1 97.44 426 LYS A CA 1
ATOM 3330 C C . LYS A 1 426 ? 23.438 20.906 5.238 1 97.44 426 LYS A C 1
ATOM 3332 O O . LYS A 1 426 ? 22.75 20.656 4.242 1 97.44 426 LYS A O 1
ATOM 3337 N N . ASN A 1 427 ? 24.672 20.625 5.383 1 98 427 ASN A N 1
ATOM 3338 C CA . ASN A 1 427 ? 25.344 19.641 4.559 1 98 427 ASN A CA 1
ATOM 3339 C C . ASN A 1 427 ? 25.609 18.359 5.332 1 98 427 ASN A C 1
ATOM 3341 O O . ASN A 1 427 ? 25.797 18.391 6.547 1 98 427 ASN A O 1
ATOM 3345 N N . ALA A 1 428 ? 25.562 17.281 4.652 1 98.56 428 ALA A N 1
ATOM 3346 C CA . ALA A 1 428 ? 25.797 15.977 5.281 1 98.56 428 ALA A CA 1
ATOM 3347 C C . ALA A 1 428 ? 26.984 15.266 4.645 1 98.56 428 ALA A C 1
ATOM 3349 O O . ALA A 1 428 ? 27.172 15.32 3.428 1 98.56 428 ALA A O 1
ATOM 3350 N N . TYR A 1 429 ? 27.844 14.664 5.461 1 98.62 429 TYR A N 1
ATOM 3351 C CA . TYR A 1 429 ? 29 13.906 5.027 1 98.62 429 TYR A CA 1
ATOM 3352 C C . TYR A 1 429 ? 29.047 12.539 5.703 1 98.62 429 TYR A C 1
ATOM 3354 O O . TYR A 1 429 ? 28.594 12.391 6.84 1 98.62 429 TYR A O 1
ATOM 3362 N N . ARG A 1 430 ? 29.547 11.609 5.027 1 98.5 430 ARG A N 1
ATOM 3363 C CA . ARG A 1 430 ? 29.875 10.312 5.602 1 98.5 430 ARG A CA 1
ATOM 3364 C C . ARG A 1 430 ? 31.375 10.141 5.762 1 98.5 430 ARG A C 1
ATOM 3366 O O . ARG A 1 430 ? 32.125 10.305 4.801 1 98.5 430 ARG A O 1
ATOM 3373 N N . LEU A 1 431 ? 31.797 9.781 6.934 1 98.31 431 LEU A N 1
ATOM 3374 C CA . LEU A 1 431 ? 33.219 9.578 7.25 1 98.31 431 LEU A CA 1
ATOM 3375 C C . LEU A 1 431 ? 33.531 8.086 7.316 1 98.31 431 LEU A C 1
ATOM 3377 O O . LEU A 1 431 ? 32.812 7.316 7.961 1 98.31 431 LEU A O 1
ATOM 3381 N N . TYR A 1 432 ? 34.594 7.75 6.652 1 97.75 432 TYR A N 1
ATOM 3382 C CA . TYR A 1 432 ? 35 6.352 6.594 1 97.75 432 TYR A CA 1
ATOM 3383 C C . TYR A 1 432 ? 36.281 6.125 7.367 1 97.75 432 TYR A C 1
ATOM 3385 O O . TYR A 1 432 ? 37.094 7.039 7.508 1 97.75 432 TYR A O 1
ATOM 3393 N N . GLY A 1 433 ? 36.375 4.934 7.828 1 95.06 433 GLY A N 1
ATOM 3394 C CA . GLY A 1 433 ? 37.594 4.52 8.477 1 95.06 433 GLY A CA 1
ATOM 3395 C C . GLY A 1 433 ? 38.594 3.902 7.52 1 95.06 433 GLY A C 1
ATOM 3396 O O . GLY A 1 433 ? 38.312 3.742 6.332 1 95.06 433 GLY A O 1
ATOM 3397 N N . ALA A 1 434 ? 39.75 3.576 8.102 1 93.56 434 ALA A N 1
ATOM 3398 C CA . ALA A 1 434 ? 40.844 2.996 7.312 1 93.56 434 ALA A CA 1
ATOM 3399 C C . ALA A 1 434 ? 40.438 1.631 6.758 1 93.56 434 ALA A C 1
ATOM 3401 O O . ALA A 1 434 ? 40.938 1.218 5.703 1 93.56 434 ALA A O 1
ATOM 3402 N N . ASP A 1 435 ? 39.594 1.042 7.41 1 94 435 ASP A N 1
ATOM 3403 C CA . ASP A 1 435 ? 39.156 -0.289 7 1 94 435 ASP A CA 1
ATOM 3404 C C . ASP A 1 435 ? 38.125 -0.206 5.875 1 94 435 ASP A C 1
ATOM 3406 O O . ASP A 1 435 ? 37.688 -1.231 5.348 1 94 435 ASP A O 1
ATOM 3410 N N . GLY A 1 436 ? 37.688 0.946 5.551 1 93.12 436 GLY A N 1
ATOM 3411 C CA . GLY A 1 436 ? 36.75 1.116 4.441 1 93.12 436 GLY A CA 1
ATOM 3412 C C . GLY A 1 436 ? 35.312 1.146 4.875 1 93.12 436 GLY A C 1
ATOM 3413 O O . GLY A 1 436 ? 34.406 1.38 4.055 1 93.12 436 GLY A O 1
ATOM 3414 N N . TYR A 1 437 ? 35.094 0.949 6.16 1 96.56 437 TYR A N 1
ATOM 3415 C CA . TYR A 1 437 ? 33.719 0.971 6.672 1 96.56 437 TYR A CA 1
ATOM 3416 C C . TYR A 1 437 ? 33.281 2.395 6.992 1 96.56 437 TYR A C 1
ATOM 3418 O O . TYR A 1 437 ? 34.125 3.227 7.398 1 96.56 437 TYR A O 1
ATOM 3426 N N . ALA A 1 438 ? 32 2.611 6.738 1 97.5 438 ALA A N 1
ATOM 3427 C CA . ALA A 1 438 ? 31.406 3.865 7.188 1 97.5 438 ALA A CA 1
ATOM 3428 C C . ALA A 1 438 ? 31.375 3.949 8.711 1 97.5 438 ALA A C 1
ATOM 3430 O O . ALA A 1 438 ? 30.953 3.012 9.383 1 97.5 438 ALA A O 1
ATOM 3431 N N . LEU A 1 439 ? 31.891 5.023 9.211 1 96.62 439 LEU A N 1
ATOM 3432 C CA . LEU A 1 439 ? 32 5.176 10.656 1 96.62 439 LEU A CA 1
ATOM 3433 C C . LEU A 1 439 ? 30.828 5.984 11.211 1 96.62 439 LEU A C 1
ATOM 3435 O O . LEU A 1 439 ? 30.281 5.656 12.266 1 96.62 439 LEU A O 1
ATOM 3439 N N . ILE A 1 440 ? 30.562 7.055 10.523 1 97.44 440 ILE A N 1
ATOM 3440 C CA . ILE A 1 440 ? 29.609 8 11.07 1 97.44 440 ILE A CA 1
ATOM 3441 C C . ILE A 1 440 ? 29.125 8.953 9.969 1 97.44 440 ILE A C 1
ATOM 3443 O O . ILE A 1 440 ? 29.875 9.242 9.031 1 97.44 440 ILE A O 1
ATOM 3447 N N . ASP A 1 441 ? 27.859 9.289 9.953 1 98.44 441 ASP A N 1
ATOM 3448 C CA . ASP A 1 441 ? 27.359 10.422 9.188 1 98.44 441 ASP A CA 1
ATOM 3449 C C . ASP A 1 441 ? 27.328 11.688 10.047 1 98.44 441 ASP A C 1
ATOM 3451 O O . ASP A 1 441 ? 26.938 11.641 11.219 1 98.44 441 ASP A O 1
ATOM 3455 N N . ILE A 1 442 ? 27.734 12.781 9.477 1 98.25 442 ILE A N 1
ATOM 3456 C CA . ILE A 1 442 ? 27.797 14.016 10.25 1 98.25 442 ILE A CA 1
ATOM 3457 C C . ILE A 1 442 ? 27.062 15.133 9.5 1 98.25 442 ILE A C 1
ATOM 3459 O O . ILE A 1 442 ? 27.219 15.266 8.281 1 98.25 442 ILE A O 1
ATOM 3463 N N . LEU A 1 443 ? 26.172 15.789 10.172 1 98.31 443 LEU A N 1
ATOM 3464 C CA . LEU A 1 443 ? 25.516 17 9.672 1 98.31 443 LEU A CA 1
ATOM 3465 C C . LEU A 1 443 ? 26.266 18.25 10.117 1 98.31 443 LEU A C 1
ATOM 3467 O O . LEU A 1 443 ? 26.703 18.344 11.266 1 98.31 443 LEU A O 1
ATOM 3471 N N . GLN A 1 444 ? 26.438 19.141 9.172 1 97.5 444 GLN A N 1
ATOM 3472 C CA . GLN A 1 444 ? 27.078 20.422 9.43 1 97.5 444 GLN A CA 1
ATOM 3473 C C . GLN A 1 444 ? 26.266 21.578 8.859 1 97.5 444 GLN A C 1
ATOM 3475 O O . GLN A 1 444 ? 25.484 21.391 7.914 1 97.5 444 GLN A O 1
ATOM 3480 N N . ARG A 1 445 ? 26.422 22.719 9.508 1 96.19 445 ARG A N 1
ATOM 3481 C CA . ARG A 1 445 ? 25.844 23.891 8.867 1 96.19 445 ARG A CA 1
ATOM 3482 C C . ARG A 1 445 ? 26.422 24.094 7.469 1 96.19 445 ARG A C 1
ATOM 3484 O O . ARG A 1 445 ? 27.594 23.812 7.234 1 96.19 445 ARG A O 1
ATOM 3491 N N . SER A 1 446 ? 25.609 24.625 6.605 1 95.31 446 SER A N 1
ATOM 3492 C CA . SER A 1 446 ? 26.031 24.75 5.211 1 95.31 446 SER A CA 1
ATOM 3493 C C . SER A 1 446 ? 27.219 25.703 5.078 1 95.31 446 SER A C 1
ATOM 3495 O O . SER A 1 446 ? 27.953 25.641 4.086 1 95.31 446 SER A O 1
ATOM 3497 N N . THR A 1 447 ? 27.5 26.516 6.062 1 94.5 447 THR A N 1
ATOM 3498 C CA . THR A 1 447 ? 28.578 27.5 6.016 1 94.5 447 THR A CA 1
ATOM 3499 C C . THR A 1 447 ? 29.891 26.906 6.516 1 94.5 447 THR A C 1
ATOM 3501 O O . THR A 1 447 ? 30.953 27.516 6.359 1 94.5 447 THR A O 1
ATOM 3504 N N . GLU A 1 448 ? 29.812 25.734 7.121 1 96.38 448 GLU A N 1
ATOM 3505 C CA . GLU A 1 448 ? 31 25.094 7.656 1 96.38 448 GLU A CA 1
ATOM 3506 C C . GLU A 1 448 ? 31.828 24.453 6.543 1 96.38 448 GLU A C 1
ATOM 3508 O O . GLU A 1 448 ? 31.281 24.016 5.531 1 96.38 448 GLU A O 1
ATOM 3513 N N . GLU A 1 449 ? 33.094 24.469 6.797 1 96.31 449 GLU A N 1
ATOM 3514 C CA . GLU A 1 449 ? 33.969 23.734 5.867 1 96.31 449 GLU A CA 1
ATOM 3515 C C . GLU A 1 449 ? 33.75 22.234 5.992 1 96.31 449 GLU A C 1
ATOM 3517 O O . GLU A 1 449 ? 33.5 21.719 7.09 1 96.31 449 GLU A O 1
ATOM 3522 N N . ALA A 1 450 ? 33.938 21.547 4.895 1 97.25 450 ALA A N 1
ATOM 3523 C CA . ALA A 1 450 ? 33.781 20.094 4.891 1 97.25 450 ALA A CA 1
ATOM 3524 C C . ALA A 1 450 ? 34.875 19.438 5.746 1 97.25 450 ALA A C 1
ATOM 3526 O O . ALA A 1 450 ? 36 19.953 5.836 1 97.25 450 ALA A O 1
ATOM 3527 N N . PRO A 1 451 ? 34.5 18.297 6.402 1 97.25 451 PRO A N 1
ATOM 3528 C CA . PRO A 1 451 ? 35.562 17.562 7.086 1 97.25 451 PRO A CA 1
ATOM 3529 C C . PRO A 1 451 ? 36.719 17.156 6.152 1 97.25 451 PRO A C 1
ATOM 3531 O O . PRO A 1 451 ? 36.469 16.875 4.973 1 97.25 451 PRO A O 1
ATOM 3534 N N . GLN A 1 452 ? 37.875 17.172 6.703 1 97.12 452 GLN A N 1
ATOM 3535 C CA . GLN A 1 452 ? 39.062 16.828 5.898 1 97.12 452 GLN A CA 1
ATOM 3536 C C . GLN A 1 452 ? 39.625 15.469 6.289 1 97.12 452 GLN A C 1
ATOM 3538 O O . GLN A 1 452 ? 39.594 15.094 7.461 1 97.12 452 GLN A O 1
ATOM 3543 N N . ILE A 1 453 ? 40.188 14.859 5.289 1 96.69 453 ILE A N 1
ATOM 3544 C CA . ILE A 1 453 ? 40.812 13.57 5.508 1 96.69 453 ILE A CA 1
ATOM 3545 C C . ILE A 1 453 ? 41.969 13.727 6.5 1 96.69 453 ILE A C 1
ATOM 3547 O O . ILE A 1 453 ? 42.719 14.695 6.438 1 96.69 453 ILE A O 1
ATOM 3551 N N . LYS A 1 454 ? 42.125 12.82 7.422 1 95.5 454 LYS A N 1
ATOM 3552 C CA . LYS A 1 454 ? 43.219 12.703 8.391 1 95.5 454 LYS A CA 1
ATOM 3553 C C . LYS A 1 454 ? 43.156 13.844 9.406 1 95.5 454 LYS A C 1
ATOM 3555 O O . LYS A 1 454 ? 44.125 14.055 10.156 1 95.5 454 LYS A O 1
ATOM 3560 N N . GLN A 1 455 ? 42.125 14.594 9.43 1 96.06 455 GLN A N 1
ATOM 3561 C CA . GLN A 1 455 ? 41.938 15.633 10.438 1 96.06 455 GLN A CA 1
ATOM 3562 C C . GLN A 1 455 ? 40.875 15.234 11.453 1 96.06 455 GLN A C 1
ATOM 3564 O O . GLN A 1 455 ? 39.844 14.711 11.086 1 96.06 455 GLN A O 1
ATOM 3569 N N . LYS A 1 456 ? 41.25 15.5 12.594 1 95.69 456 LYS A N 1
ATOM 3570 C CA . LYS A 1 456 ? 40.344 15.164 13.695 1 95.69 456 LYS A CA 1
ATOM 3571 C C . LYS A 1 456 ? 39.062 15.969 13.625 1 95.69 456 LYS A C 1
ATOM 3573 O O . LYS A 1 456 ? 39.094 17.188 13.492 1 95.69 456 LYS A O 1
ATOM 3578 N N . VAL A 1 457 ? 37.906 15.266 13.734 1 96 457 VAL A N 1
ATOM 3579 C CA . VAL A 1 457 ? 36.594 15.891 13.68 1 96 457 VAL A CA 1
ATOM 3580 C C . VAL A 1 457 ? 35.812 15.547 14.945 1 96 457 VAL A C 1
ATOM 3582 O O . VAL A 1 457 ? 35.656 14.375 15.297 1 96 457 VAL A O 1
ATOM 3585 N N . LEU A 1 458 ? 35.406 16.531 15.664 1 96.69 458 LEU A N 1
ATOM 3586 C CA . LEU A 1 458 ? 34.531 16.297 16.828 1 96.69 458 LEU A CA 1
ATOM 3587 C C . LEU A 1 458 ? 33.094 16.047 16.406 1 96.69 458 LEU A C 1
ATOM 3589 O O . LEU A 1 458 ? 32.469 16.938 15.82 1 96.69 458 LEU A O 1
ATOM 3593 N N . CYS A 1 459 ? 32.562 14.867 16.656 1 97.12 459 CYS A N 1
ATOM 3594 C CA . CYS A 1 459 ? 31.203 14.453 16.328 1 97.12 459 CYS A CA 1
ATOM 3595 C C . CYS A 1 459 ? 30.328 14.328 17.578 1 97.12 459 CYS A C 1
ATOM 3597 O O . CYS A 1 459 ? 30.688 13.617 18.516 1 97.12 459 CYS A O 1
ATOM 3599 N N . ARG A 1 460 ? 29.172 14.953 17.469 1 96.62 460 ARG A N 1
ATOM 3600 C CA . ARG A 1 460 ? 28.312 14.977 18.656 1 96.62 460 ARG A CA 1
ATOM 3601 C C . ARG A 1 460 ? 26.906 14.484 18.328 1 96.62 460 ARG A C 1
ATOM 3603 O O . ARG A 1 460 ? 26.391 14.727 17.234 1 96.62 460 ARG A O 1
ATOM 3610 N N . HIS A 1 461 ? 26.344 13.758 19.312 1 93.88 461 HIS A N 1
ATOM 3611 C CA . HIS A 1 461 ? 24.922 13.469 19.172 1 93.88 461 HIS A CA 1
ATOM 3612 C C . HIS A 1 461 ? 24.094 14.742 19.25 1 93.88 461 HIS A C 1
ATOM 3614 O O . HIS A 1 461 ? 24.344 15.602 20.094 1 93.88 461 HIS A O 1
ATOM 3620 N N . PRO A 1 462 ? 23.109 14.828 18.438 1 90.25 462 PRO A N 1
ATOM 3621 C CA . PRO A 1 462 ? 22.375 16.094 18.375 1 90.25 462 PRO A CA 1
ATOM 3622 C C . PRO A 1 462 ? 21.656 16.406 19.688 1 90.25 462 PRO A C 1
ATOM 3624 O O . PRO A 1 462 ? 21.453 17.578 20.016 1 90.25 462 PRO A O 1
ATOM 3627 N N . PHE A 1 463 ? 21.25 15.391 20.484 1 87.81 463 PHE A N 1
ATOM 3628 C CA . PHE A 1 463 ? 20.359 15.664 21.609 1 87.81 463 PHE A CA 1
ATOM 3629 C C . PHE A 1 463 ? 20.906 15.094 22.906 1 87.81 463 PHE A C 1
ATOM 3631 O O . PHE A 1 463 ? 20.391 15.375 23.984 1 87.81 463 PHE A O 1
ATOM 3638 N N . GLN A 1 464 ? 21.922 14.273 22.797 1 89.69 464 GLN A N 1
ATOM 3639 C CA . GLN A 1 464 ? 22.547 13.703 23.984 1 89.69 464 GLN A CA 1
ATOM 3640 C C . GLN A 1 464 ? 23.953 14.273 24.188 1 89.69 464 GLN A C 1
ATOM 3642 O O . GLN A 1 464 ? 24.906 13.812 23.562 1 89.69 464 GLN A O 1
ATOM 3647 N N . GLU A 1 465 ? 24.141 15.016 25.141 1 87.06 465 GLU A N 1
ATOM 3648 C CA . GLU A 1 465 ? 25.359 15.781 25.375 1 87.06 465 GLU A CA 1
ATOM 3649 C C . GLU A 1 465 ? 26.547 14.859 25.656 1 87.06 465 GLU A C 1
ATOM 3651 O O . GLU A 1 465 ? 27.672 15.148 25.25 1 87.06 465 GLU A O 1
ATOM 3656 N N . SER A 1 466 ? 26.281 13.789 26.297 1 90.69 466 SER A N 1
ATOM 3657 C CA . SER A 1 466 ? 27.359 12.898 26.734 1 90.69 466 SER A CA 1
ATOM 3658 C C . SER A 1 466 ? 27.891 12.062 25.578 1 90.69 466 SER A C 1
ATOM 3660 O O . SER A 1 466 ? 28.984 11.492 25.656 1 90.69 466 SER A O 1
ATOM 3662 N N . LYS A 1 467 ? 27.188 12.047 24.562 1 93.31 467 LYS A N 1
ATOM 3663 C CA . LYS A 1 467 ? 27.578 11.211 23.438 1 93.31 467 LYS A CA 1
ATOM 3664 C C . LYS A 1 467 ? 28.359 12.008 22.406 1 93.31 467 LYS A C 1
ATOM 3666 O O . LYS A 1 467 ? 27.781 12.656 21.531 1 93.31 467 LYS A O 1
ATOM 3671 N N . ARG A 1 468 ? 29.641 11.984 22.5 1 93.31 468 ARG A N 1
ATOM 3672 C CA . ARG A 1 468 ? 30.547 12.664 21.578 1 93.31 468 ARG A CA 1
ATOM 3673 C C . ARG A 1 468 ? 31.781 11.812 21.297 1 93.31 468 ARG A C 1
ATOM 3675 O O . ARG A 1 468 ? 32.156 10.961 22.109 1 93.31 468 ARG A O 1
ATOM 3682 N N . ALA A 1 469 ? 32.312 11.992 20.172 1 94.94 469 ALA A N 1
ATOM 3683 C CA . ALA A 1 469 ? 33.5 11.242 19.781 1 94.94 469 ALA A CA 1
ATOM 3684 C C . ALA A 1 469 ? 34.344 12.008 18.75 1 94.94 469 ALA A C 1
ATOM 3686 O O . ALA A 1 469 ? 33.781 12.836 18.016 1 94.94 469 ALA A O 1
ATOM 3687 N N . TYR A 1 470 ? 35.625 11.844 18.812 1 96.62 470 TYR A N 1
ATOM 3688 C CA . TYR A 1 470 ? 36.5 12.32 17.75 1 96.62 470 TYR A CA 1
ATOM 3689 C C . TYR A 1 470 ? 36.688 11.258 16.672 1 96.62 470 TYR A C 1
ATOM 3691 O O . TYR A 1 470 ? 36.875 10.086 16.984 1 96.62 470 TYR A O 1
ATOM 3699 N N . VAL A 1 471 ? 36.562 11.672 15.406 1 96.69 471 VAL A N 1
ATOM 3700 C CA . VAL A 1 471 ? 36.75 10.758 14.281 1 96.69 471 VAL A CA 1
ATOM 3701 C C . VAL A 1 471 ? 37.844 11.289 13.352 1 96.69 471 VAL A C 1
ATOM 3703 O O . VAL A 1 471 ? 37.875 12.484 13.07 1 96.69 471 VAL A O 1
ATOM 3706 N N . ILE A 1 472 ? 38.781 10.469 12.961 1 97.19 472 ILE A N 1
ATOM 3707 C CA . ILE A 1 472 ? 39.781 10.789 11.953 1 97.19 472 ILE A CA 1
ATOM 3708 C C . ILE A 1 472 ? 39.5 10 10.672 1 97.19 472 ILE A C 1
ATOM 3710 O O . ILE A 1 472 ? 39.969 8.875 10.516 1 97.19 472 ILE A O 1
ATOM 3714 N N . PRO A 1 473 ? 38.812 10.656 9.758 1 97.25 473 PRO A N 1
ATOM 3715 C CA . PRO A 1 473 ? 38.375 9.898 8.586 1 97.25 473 PRO A CA 1
ATOM 3716 C C . PRO A 1 473 ? 39.5 9.664 7.582 1 97.25 473 PRO A C 1
ATOM 3718 O O . PRO A 1 473 ? 40.344 10.531 7.383 1 97.25 473 PRO A O 1
ATOM 3721 N N . THR A 1 474 ? 39.469 8.555 6.945 1 97.5 474 THR A N 1
ATOM 3722 C CA . THR A 1 474 ? 40.375 8.25 5.836 1 97.5 474 THR A CA 1
ATOM 3723 C C . THR A 1 474 ? 39.719 8.609 4.5 1 97.5 474 THR A C 1
ATOM 3725 O O . THR A 1 474 ? 40.406 8.719 3.48 1 97.5 474 THR A O 1
ATOM 3728 N N . HIS A 1 475 ? 38.469 8.727 4.488 1 97.38 475 HIS A N 1
ATOM 3729 C CA . HIS A 1 475 ? 37.688 9.156 3.338 1 97.38 475 HIS A CA 1
ATOM 3730 C C . HIS A 1 475 ? 36.438 9.953 3.775 1 97.38 475 HIS A C 1
ATOM 3732 O O . HIS A 1 475 ? 35.812 9.617 4.781 1 97.38 475 HIS A O 1
ATOM 3738 N N . VAL A 1 476 ? 36.188 11.047 3.105 1 98.12 476 VAL A N 1
ATOM 3739 C CA . VAL A 1 476 ? 35.031 11.891 3.373 1 98.12 476 VAL A CA 1
ATOM 3740 C C . VAL A 1 476 ? 34.125 11.961 2.133 1 98.12 476 VAL A C 1
ATOM 3742 O O . VAL A 1 476 ? 34.594 12.336 1.053 1 98.12 476 VAL A O 1
ATOM 3745 N N . GLU A 1 477 ? 32.875 11.562 2.285 1 98.06 477 GLU A N 1
ATOM 3746 C CA . GLU A 1 477 ? 31.969 11.562 1.158 1 98.06 477 GLU A CA 1
ATOM 3747 C C . GLU A 1 477 ? 30.812 12.531 1.393 1 98.06 477 GLU A C 1
ATOM 3749 O O . GLU A 1 477 ? 30.016 12.344 2.318 1 98.06 477 GLU A O 1
ATOM 3754 N N . PRO A 1 478 ? 30.719 13.633 0.536 1 98.31 478 PRO A N 1
ATOM 3755 C CA . PRO A 1 478 ? 29.484 14.398 0.58 1 98.31 478 PRO A CA 1
ATOM 3756 C C . PRO A 1 478 ? 28.25 13.57 0.193 1 98.31 478 PRO A C 1
ATOM 3758 O O . PRO A 1 478 ? 28.297 12.836 -0.801 1 98.31 478 PRO A O 1
ATOM 3761 N N . LEU A 1 479 ? 27.203 13.672 0.947 1 98.56 479 LEU A N 1
ATOM 3762 C CA . LEU A 1 479 ? 26.078 12.75 0.768 1 98.56 479 LEU A CA 1
ATOM 3763 C C . LEU A 1 479 ? 25.078 13.312 -0.237 1 98.56 479 LEU A C 1
ATOM 3765 O O . LEU A 1 479 ? 24.234 12.578 -0.754 1 98.56 479 LEU A O 1
ATOM 3769 N N . HIS A 1 480 ? 25.109 14.648 -0.505 1 98.5 480 HIS A N 1
ATOM 3770 C CA . HIS A 1 480 ? 24.109 15.242 -1.386 1 98.5 480 HIS A CA 1
ATOM 3771 C C . HIS A 1 480 ? 24.75 15.812 -2.645 1 98.5 480 HIS A C 1
ATOM 3773 O O . HIS A 1 480 ? 25.891 16.281 -2.607 1 98.5 480 HIS A O 1
ATOM 3779 N N . LYS A 1 481 ? 24.062 15.734 -3.707 1 98 481 LYS A N 1
ATOM 3780 C CA . LYS A 1 481 ? 24.344 16.406 -4.969 1 98 481 LYS A CA 1
ATOM 3781 C C . LYS A 1 481 ? 23.156 17.234 -5.438 1 98 481 LYS A C 1
ATOM 3783 O O . LYS A 1 481 ? 22.016 16.984 -5.02 1 98 481 LYS A O 1
ATOM 3788 N N . VAL A 1 482 ? 23.406 18.234 -6.234 1 98.56 482 VAL A N 1
ATOM 3789 C CA . VAL A 1 482 ? 22.328 19.016 -6.812 1 98.56 482 VAL A CA 1
ATOM 3790 C C . VAL A 1 482 ? 21.719 18.25 -7.988 1 98.56 482 VAL A C 1
ATOM 3792 O O . VAL A 1 482 ? 22.375 18.016 -9 1 98.56 482 VAL A O 1
ATOM 3795 N N . TYR A 1 483 ? 20.469 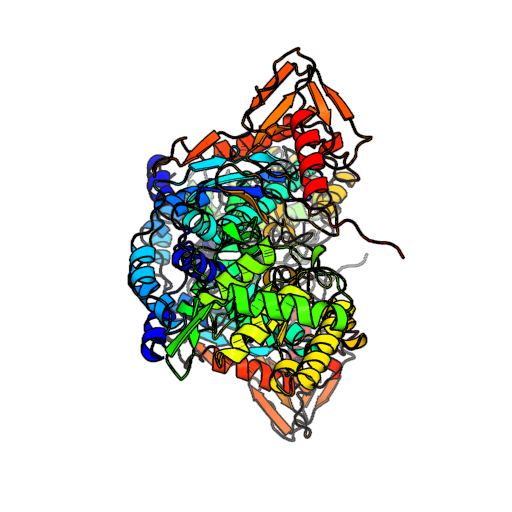17.859 -7.879 1 98.56 483 TYR A N 1
ATOM 3796 C CA . TYR A 1 483 ? 19.828 17.094 -8.93 1 98.56 483 TYR A CA 1
ATOM 3797 C C . TYR A 1 483 ? 18.875 17.969 -9.742 1 98.56 483 TYR A C 1
ATOM 3799 O O . TYR A 1 483 ? 18.562 17.656 -10.891 1 98.56 483 TYR A O 1
ATOM 3807 N N . TRP A 1 484 ? 18.375 19.031 -9.211 1 98.62 484 TRP A N 1
ATOM 3808 C CA . TRP A 1 484 ? 17.453 19.953 -9.875 1 98.62 484 TRP A CA 1
ATOM 3809 C C . TRP A 1 484 ? 17.844 21.406 -9.586 1 98.62 484 TRP A C 1
ATOM 3811 O O . TRP A 1 484 ? 18.016 21.781 -8.43 1 98.62 484 TRP A O 1
ATOM 3821 N N . LYS A 1 485 ? 17.984 22.188 -10.531 1 98.44 485 LYS A N 1
ATOM 3822 C CA . LYS A 1 485 ? 18.297 23.625 -10.43 1 98.44 485 LYS A CA 1
ATOM 3823 C C . LYS A 1 485 ? 17.953 24.344 -11.719 1 98.44 485 LYS A C 1
ATOM 3825 O O . LYS A 1 485 ? 18.125 23.812 -12.812 1 98.44 485 LYS A O 1
ATOM 3830 N N . ASN A 1 486 ? 17.422 25.516 -11.594 1 97.25 486 ASN A N 1
ATOM 3831 C CA . ASN A 1 486 ? 17.094 26.359 -12.734 1 97.25 486 ASN A CA 1
ATOM 3832 C C . ASN A 1 486 ? 16.141 25.641 -13.695 1 97.25 486 ASN A C 1
ATOM 3834 O O . ASN A 1 486 ? 16.328 25.703 -14.914 1 97.25 486 ASN A O 1
ATOM 3838 N N . GLY A 1 487 ? 15.32 24.828 -13.164 1 96.69 487 GLY A N 1
ATOM 3839 C CA . GLY A 1 487 ? 14.266 24.188 -13.938 1 96.69 487 GLY A CA 1
ATOM 3840 C C . GLY A 1 487 ? 14.75 23 -14.734 1 96.69 487 GLY A C 1
ATOM 3841 O O . GLY A 1 487 ? 14.07 22.547 -15.664 1 96.69 487 GLY A O 1
ATOM 3842 N N . LYS A 1 488 ? 15.891 22.5 -14.336 1 96.81 488 LYS A N 1
ATOM 3843 C CA . LYS A 1 488 ? 16.438 21.406 -15.133 1 96.81 488 LYS A CA 1
ATOM 3844 C C . LYS A 1 488 ? 17.125 20.359 -14.25 1 96.81 488 LYS A C 1
ATOM 3846 O O . LYS A 1 488 ? 17.562 20.688 -13.141 1 96.81 488 LYS A O 1
ATOM 3851 N N . LEU A 1 489 ? 17.188 19.141 -14.766 1 97.25 489 LEU A N 1
ATOM 3852 C CA . LEU A 1 489 ? 17.969 18.062 -14.156 1 97.25 489 LEU A CA 1
ATOM 3853 C C . LEU A 1 489 ? 19.453 18.344 -14.258 1 97.25 489 LEU A C 1
ATOM 3855 O O . LEU A 1 489 ? 19.969 18.672 -15.336 1 97.25 489 LEU A O 1
ATOM 3859 N N . CYS A 1 490 ? 20.203 18.203 -13.188 1 97.62 490 CYS A N 1
ATOM 3860 C CA . CYS A 1 490 ? 21.609 18.625 -13.164 1 97.62 490 CYS A CA 1
ATOM 3861 C C . CYS A 1 490 ? 22.531 17.406 -13.164 1 97.62 490 CYS A C 1
ATOM 3863 O O . CYS A 1 490 ? 23.719 17.531 -13.477 1 97.62 490 CYS A O 1
ATOM 3865 N N . GLU A 1 491 ? 22.109 16.297 -12.695 1 95.44 491 GLU A N 1
ATOM 3866 C CA . GLU A 1 491 ? 22.844 15.039 -12.688 1 95.44 491 GLU A CA 1
ATOM 3867 C C . GLU A 1 491 ? 22.078 13.953 -13.445 1 95.44 491 GLU A C 1
ATOM 3869 O O . GLU A 1 491 ? 20.859 13.852 -13.328 1 95.44 491 GLU A O 1
ATOM 3874 N N . PRO A 1 492 ? 22.828 13.25 -14.273 1 94.88 492 PRO A N 1
ATOM 3875 C CA . PRO A 1 492 ? 22.109 12.164 -14.93 1 94.88 492 PRO A CA 1
ATOM 3876 C C . PRO A 1 492 ? 21.516 11.164 -13.945 1 94.88 492 PRO A C 1
ATOM 3878 O O . PRO A 1 492 ? 22.125 10.859 -12.922 1 94.88 492 PRO A O 1
ATOM 3881 N N . LEU A 1 493 ? 20.344 10.688 -14.258 1 95.56 493 LEU A N 1
ATOM 3882 C CA . LEU A 1 493 ? 19.703 9.672 -13.422 1 95.56 493 LEU A CA 1
ATOM 3883 C C . LEU A 1 493 ? 20.219 8.281 -13.773 1 95.56 493 LEU A C 1
ATOM 3885 O O . LEU A 1 493 ? 20.406 7.957 -14.945 1 95.56 493 LEU A O 1
ATOM 3889 N N . PRO A 1 494 ? 20.469 7.527 -12.789 1 96.31 494 PRO A N 1
ATOM 3890 C CA . PRO A 1 494 ? 20.969 6.168 -13.031 1 96.31 494 PRO A CA 1
ATOM 3891 C C . PRO A 1 494 ? 19.891 5.227 -13.555 1 96.31 494 PRO A C 1
ATOM 3893 O O . PRO A 1 494 ? 18.703 5.492 -13.383 1 96.31 494 PRO A O 1
ATOM 3896 N N . THR A 1 495 ? 20.328 4.199 -14.242 1 95.38 495 THR A N 1
ATOM 3897 C CA . THR A 1 495 ? 19.422 3.113 -14.609 1 95.38 495 THR A CA 1
ATOM 3898 C C . THR A 1 495 ? 19.062 2.277 -13.383 1 95.38 495 THR A C 1
ATOM 3900 O O . THR A 1 495 ? 19.703 2.393 -12.336 1 95.38 495 THR A O 1
ATOM 3903 N N . LEU A 1 496 ? 18.078 1.49 -13.562 1 96.44 496 LEU A N 1
ATOM 3904 C CA . LEU A 1 496 ? 17.625 0.658 -12.453 1 96.44 496 LEU A CA 1
ATOM 3905 C C . LEU A 1 496 ? 18.734 -0.304 -12.016 1 96.44 496 LEU A C 1
ATOM 3907 O O . LEU A 1 496 ? 18.891 -0.557 -10.82 1 96.44 496 LEU A O 1
ATOM 3911 N N . ILE A 1 497 ? 19.469 -0.881 -12.914 1 96.88 497 ILE A N 1
ATOM 3912 C CA . ILE A 1 497 ? 20.547 -1.814 -12.617 1 96.88 497 ILE A CA 1
ATOM 3913 C C . ILE A 1 497 ? 21.656 -1.094 -11.852 1 96.88 497 ILE A C 1
ATOM 3915 O O . ILE A 1 497 ? 22.234 -1.65 -10.914 1 96.88 497 ILE A O 1
ATOM 3919 N N . GLN A 1 498 ? 21.938 0.148 -12.273 1 97.62 498 GLN A N 1
ATOM 3920 C CA . GLN A 1 498 ? 22.953 0.941 -11.586 1 97.62 498 GLN A CA 1
ATOM 3921 C C . GLN A 1 498 ? 22.547 1.225 -10.141 1 97.62 498 GLN A C 1
ATOM 3923 O O . GLN A 1 498 ? 23.375 1.217 -9.242 1 97.62 498 GLN A O 1
ATOM 3928 N N . ILE A 1 499 ? 21.281 1.518 -9.938 1 98.56 499 ILE A N 1
ATOM 3929 C CA . ILE A 1 499 ? 20.781 1.766 -8.586 1 98.56 499 ILE A CA 1
ATOM 3930 C C . ILE A 1 499 ? 20.906 0.494 -7.75 1 98.56 499 ILE A C 1
ATOM 3932 O O . ILE A 1 499 ? 21.328 0.542 -6.598 1 98.56 499 ILE A O 1
ATOM 3936 N N . ARG A 1 500 ? 20.469 -0.615 -8.312 1 98.25 500 ARG A N 1
ATOM 3937 C CA . ARG A 1 500 ? 20.562 -1.91 -7.648 1 98.25 500 ARG A CA 1
ATOM 3938 C C . ARG A 1 500 ? 22 -2.203 -7.238 1 98.25 500 ARG A C 1
ATOM 3940 O O . ARG A 1 500 ? 22.266 -2.652 -6.117 1 98.25 500 ARG A O 1
ATOM 3947 N N . ASP A 1 501 ? 22.969 -2.002 -8.133 1 98.06 501 ASP A N 1
ATOM 3948 C CA . ASP A 1 501 ? 24.375 -2.203 -7.84 1 98.06 501 ASP A CA 1
ATOM 3949 C C . ASP A 1 501 ? 24.844 -1.291 -6.707 1 98.06 501 ASP A C 1
ATOM 3951 O O . ASP A 1 501 ? 25.625 -1.706 -5.852 1 98.06 501 ASP A O 1
ATOM 3955 N N . ARG A 1 502 ? 24.391 -0.075 -6.734 1 98.31 502 ARG A N 1
ATOM 3956 C CA . ARG A 1 502 ? 24.766 0.868 -5.684 1 98.31 502 ARG A CA 1
ATOM 3957 C C . ARG A 1 502 ? 24.266 0.396 -4.324 1 98.31 502 ARG A C 1
ATOM 3959 O O . ARG A 1 502 ? 24.938 0.595 -3.307 1 98.31 502 ARG A O 1
ATOM 3966 N N . VAL A 1 503 ? 23.031 -0.163 -4.273 1 98.69 503 VAL A N 1
ATOM 3967 C CA . VAL A 1 503 ? 22.516 -0.712 -3.023 1 98.69 503 VAL A CA 1
ATOM 3968 C C . VAL A 1 503 ? 23.5 -1.733 -2.463 1 98.69 503 VAL A C 1
ATOM 3970 O O . VAL A 1 503 ? 23.859 -1.67 -1.287 1 98.69 503 VAL A O 1
ATOM 3973 N N . GLN A 1 504 ? 23.953 -2.639 -3.273 1 97.06 504 GLN A N 1
ATOM 3974 C CA . GLN A 1 504 ? 24.875 -3.691 -2.846 1 97.06 504 GLN A CA 1
ATOM 3975 C C . GLN A 1 504 ? 26.219 -3.107 -2.4 1 97.06 504 GLN A C 1
ATOM 3977 O O . GLN A 1 504 ? 26.75 -3.498 -1.362 1 97.06 504 GLN A O 1
ATOM 3982 N N . GLU A 1 505 ? 26.703 -2.193 -3.189 1 97.25 505 GLU A N 1
ATOM 3983 C CA . GLU A 1 505 ? 28 -1.574 -2.875 1 97.25 505 GLU A CA 1
ATOM 3984 C C . GLU A 1 505 ? 27.922 -0.768 -1.582 1 97.25 505 GLU A C 1
ATOM 3986 O O . GLU A 1 505 ? 28.828 -0.81 -0.762 1 97.25 505 GLU A O 1
ATOM 3991 N N . SER A 1 506 ? 26.844 -0.046 -1.468 1 97.81 506 SER A N 1
ATOM 3992 C CA . SER A 1 506 ? 26.656 0.783 -0.281 1 97.81 506 SER A CA 1
ATOM 3993 C C . SER A 1 506 ? 26.531 -0.072 0.977 1 97.81 506 SER A C 1
ATOM 3995 O O . SER A 1 506 ? 27.078 0.276 2.025 1 97.81 506 SER A O 1
ATOM 3997 N N . LEU A 1 507 ? 25.859 -1.163 0.906 1 97.81 507 LEU A N 1
ATOM 3998 C CA . LEU A 1 507 ? 25.672 -2.055 2.047 1 97.81 507 LEU A CA 1
ATOM 3999 C C . LEU A 1 507 ? 27 -2.68 2.465 1 97.81 507 LEU A C 1
ATOM 4001 O O . LEU A 1 507 ? 27.219 -2.963 3.646 1 97.81 507 LEU A O 1
ATOM 4005 N N . LYS A 1 508 ? 27.875 -2.865 1.528 1 96.31 508 LYS A N 1
ATOM 4006 C CA . LYS A 1 508 ? 29.188 -3.455 1.814 1 96.31 508 LYS A CA 1
ATOM 4007 C C . LYS A 1 508 ? 30.031 -2.523 2.68 1 96.31 508 LYS A C 1
ATOM 4009 O O . LYS A 1 508 ? 30.969 -2.969 3.35 1 96.31 508 LYS A O 1
ATOM 4014 N N . THR A 1 509 ? 29.703 -1.266 2.648 1 96.75 509 THR A N 1
ATOM 4015 C CA . THR A 1 509 ? 30.469 -0.298 3.426 1 96.75 509 THR A CA 1
ATOM 4016 C C . THR A 1 509 ? 30.031 -0.307 4.887 1 96.75 509 THR A C 1
ATOM 4018 O O . THR A 1 509 ? 30.672 0.312 5.738 1 96.75 509 THR A O 1
ATOM 4021 N N . LEU A 1 510 ? 28.984 -0.989 5.27 1 97.5 510 LEU A N 1
ATOM 4022 C CA . LEU A 1 510 ? 28.516 -1.082 6.648 1 97.5 510 LEU A CA 1
ATOM 4023 C C . LEU A 1 510 ? 29.094 -2.309 7.34 1 97.5 510 LEU A C 1
ATOM 4025 O O . LEU A 1 510 ? 29.219 -3.375 6.734 1 97.5 510 LEU A O 1
ATOM 4029 N N . ARG A 1 511 ? 29.438 -2.098 8.516 1 96.31 511 ARG A N 1
ATOM 4030 C CA . ARG A 1 511 ? 29.859 -3.242 9.32 1 96.31 511 ARG A CA 1
ATOM 4031 C C . ARG A 1 511 ? 28.719 -4.238 9.484 1 96.31 511 ARG A C 1
ATOM 4033 O O . ARG A 1 511 ? 27.547 -3.857 9.469 1 96.31 511 ARG A O 1
ATOM 4040 N N . ASN A 1 512 ? 29.047 -5.449 9.773 1 95.12 512 ASN A N 1
ATOM 4041 C CA . ASN A 1 512 ? 28.062 -6.52 9.875 1 95.12 512 ASN A CA 1
ATOM 4042 C C . ASN A 1 512 ? 27.141 -6.324 11.078 1 95.12 512 ASN A C 1
ATOM 4044 O O . ASN A 1 512 ? 25.984 -6.723 11.047 1 95.12 512 ASN A O 1
ATOM 4048 N N . ASP A 1 513 ? 27.625 -5.719 12.102 1 96.12 513 ASP A N 1
ATOM 4049 C CA . ASP A 1 513 ? 26.828 -5.562 13.305 1 96.12 513 ASP A CA 1
ATOM 4050 C C . ASP A 1 513 ? 25.656 -4.598 13.078 1 96.12 513 ASP A C 1
ATOM 4052 O O . ASP A 1 513 ? 24.672 -4.625 13.805 1 96.12 513 ASP A O 1
ATOM 4056 N N . HIS A 1 514 ? 25.781 -3.703 12.039 1 96.94 514 HIS A N 1
ATOM 4057 C CA . HIS A 1 514 ? 24.688 -2.811 11.68 1 96.94 514 HIS A CA 1
ATOM 4058 C C . HIS A 1 514 ? 23.625 -3.541 10.875 1 96.94 514 HIS A C 1
ATOM 4060 O O . HIS A 1 514 ? 22.469 -3.088 10.789 1 96.94 514 HIS A O 1
ATOM 4066 N N . LYS A 1 515 ? 23.984 -4.652 10.25 1 96.31 515 LYS A N 1
ATOM 4067 C CA . LYS A 1 515 ? 23.125 -5.305 9.266 1 96.31 515 LYS A CA 1
ATOM 4068 C C . LYS A 1 515 ? 22.469 -6.551 9.852 1 96.31 515 LYS A C 1
ATOM 4070 O O . LYS A 1 515 ? 21.656 -7.199 9.188 1 96.31 515 LYS A O 1
ATOM 4075 N N . ARG A 1 516 ? 22.703 -6.77 11.141 1 93.56 516 ARG A N 1
ATOM 4076 C CA . ARG A 1 516 ? 22.156 -7.969 11.766 1 93.56 516 ARG A CA 1
ATOM 4077 C C . ARG A 1 516 ? 20.641 -7.879 11.883 1 93.56 516 ARG A C 1
ATOM 4079 O O . ARG A 1 516 ? 20.078 -6.785 12 1 93.56 516 ARG A O 1
ATOM 4086 N N . ASN A 1 517 ? 20.047 -9.07 11.867 1 88.75 517 ASN A N 1
ATOM 4087 C CA . ASN A 1 517 ? 18.594 -9.148 11.969 1 88.75 517 ASN A CA 1
ATOM 4088 C C . ASN A 1 517 ? 18.125 -8.922 13.406 1 88.75 517 ASN A C 1
ATOM 4090 O O . ASN A 1 517 ? 17.031 -8.383 13.633 1 88.75 517 ASN A O 1
ATOM 4094 N N . LEU A 1 518 ? 18.938 -9.406 14.297 1 90.06 518 LEU A N 1
ATOM 4095 C CA . LEU A 1 518 ? 18.547 -9.32 15.703 1 90.06 518 LEU A CA 1
ATOM 4096 C C . LEU A 1 518 ? 19.438 -8.336 16.453 1 90.06 518 LEU A C 1
ATOM 4098 O O . LEU A 1 518 ? 20.656 -8.492 16.484 1 90.06 518 LEU A O 1
ATOM 4102 N N . ASN A 1 519 ? 18.906 -7.328 17.016 1 92.5 519 ASN A N 1
ATOM 4103 C CA . ASN A 1 519 ? 19.562 -6.332 17.859 1 92.5 519 ASN A CA 1
ATOM 4104 C C . ASN A 1 519 ? 20.766 -5.719 17.141 1 92.5 519 ASN A C 1
ATOM 4106 O O . ASN A 1 519 ? 21.875 -5.719 17.688 1 92.5 519 ASN A O 1
ATOM 4110 N N . PRO A 1 520 ? 20.516 -5.242 16.031 1 95.94 520 PRO A N 1
ATOM 4111 C CA . PRO A 1 520 ? 21.625 -4.59 15.344 1 95.94 520 PRO A CA 1
ATOM 4112 C C . PRO A 1 520 ? 22.156 -3.373 16.109 1 95.94 520 PRO A C 1
ATOM 4114 O O . PRO A 1 520 ? 21.391 -2.709 16.812 1 95.94 520 PRO A O 1
ATOM 4117 N N . THR A 1 521 ? 23.469 -3.156 15.938 1 96.19 521 THR A N 1
ATOM 4118 C CA . THR A 1 521 ? 24.078 -1.989 16.562 1 96.19 521 THR A CA 1
ATOM 4119 C C . THR A 1 521 ? 23.672 -0.709 15.836 1 96.19 521 THR A C 1
ATOM 4121 O O . THR A 1 521 ? 23.766 -0.621 14.609 1 96.19 521 THR A O 1
ATOM 4124 N N . PRO A 1 522 ? 23.266 0.202 16.547 1 94.88 522 PRO A N 1
ATOM 4125 C CA . PRO A 1 522 ? 22.875 1.46 15.906 1 94.88 522 PRO A CA 1
ATOM 4126 C C . PRO A 1 522 ? 24.031 2.15 15.188 1 94.88 522 PRO A C 1
ATOM 4128 O O . PRO A 1 522 ? 25.156 2.158 15.703 1 94.88 522 PRO A O 1
ATOM 4131 N N . TYR A 1 523 ? 23.766 2.576 14.023 1 95.88 523 TYR A N 1
ATOM 4132 C CA . TYR A 1 523 ? 24.719 3.416 13.305 1 95.88 523 TYR A CA 1
ATOM 4133 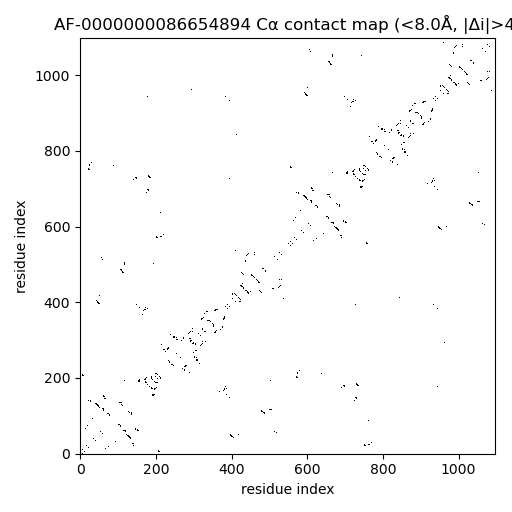C C . TYR A 1 523 ? 24.719 4.832 13.867 1 95.88 523 TYR A C 1
ATOM 4135 O O . TYR A 1 523 ? 23.688 5.348 14.289 1 95.88 523 TYR A O 1
ATOM 4143 N N . LYS A 1 524 ? 25.828 5.5 13.867 1 94.5 524 LYS A N 1
ATOM 4144 C CA . LYS A 1 524 ? 25.953 6.809 14.5 1 94.5 524 LYS A CA 1
ATOM 4145 C C . LYS A 1 524 ? 25.672 7.934 13.508 1 94.5 524 LYS A C 1
ATOM 4147 O O . LYS A 1 524 ? 26.25 7.965 12.422 1 94.5 524 LYS A O 1
ATOM 4152 N N . VAL A 1 525 ? 24.812 8.719 13.844 1 96.56 525 VAL A N 1
ATOM 4153 C CA . VAL A 1 525 ? 24.547 9.992 13.172 1 96.56 525 VAL A CA 1
ATOM 4154 C C . VAL A 1 525 ? 24.859 11.148 14.117 1 96.56 525 VAL A C 1
ATOM 4156 O O . VAL A 1 525 ? 24.328 11.203 15.234 1 96.56 525 VAL A O 1
ATOM 4159 N N . ALA A 1 526 ? 25.703 12.047 13.648 1 97.5 526 ALA A N 1
ATOM 4160 C CA . ALA A 1 526 ? 26.188 13.117 14.523 1 97.5 526 ALA A CA 1
ATOM 4161 C C . ALA A 1 526 ? 26.016 14.484 13.867 1 97.5 526 ALA A C 1
ATOM 4163 O O . ALA A 1 526 ? 25.641 14.578 12.703 1 97.5 526 ALA A O 1
ATOM 4164 N N . VAL A 1 527 ? 26.219 15.461 14.664 1 97.5 527 VAL A N 1
ATOM 4165 C CA . VAL A 1 527 ? 26.312 16.844 14.195 1 97.5 527 VAL A CA 1
ATOM 4166 C C . VAL A 1 527 ? 27.688 17.406 14.578 1 97.5 527 VAL A C 1
ATOM 4168 O O . VAL A 1 527 ? 28.359 16.891 15.477 1 97.5 527 VAL A O 1
ATOM 4171 N N . SER A 1 528 ? 28.094 18.391 13.797 1 97.12 528 SER A N 1
ATOM 4172 C CA . SER A 1 528 ? 29.344 19.078 14.156 1 97.12 528 SER A CA 1
ATOM 4173 C C . SER A 1 528 ? 29.203 19.812 15.477 1 97.12 528 SER A C 1
ATOM 4175 O O . SER A 1 528 ? 28.094 20.047 15.953 1 97.12 528 SER A O 1
ATOM 4177 N N . ASP A 1 529 ? 30.359 20.141 16.016 1 95.31 529 ASP A N 1
ATOM 4178 C CA . ASP A 1 529 ? 30.359 20.922 17.25 1 95.31 529 ASP A CA 1
ATOM 4179 C C . ASP A 1 529 ? 29.641 22.266 17.047 1 95.31 529 ASP A C 1
ATOM 4181 O O . ASP A 1 529 ? 28.906 22.719 17.922 1 95.31 529 ASP A O 1
ATOM 4185 N N . ASN A 1 530 ? 29.906 22.828 15.969 1 95.31 530 ASN A N 1
ATOM 4186 C CA . ASN A 1 530 ? 29.281 24.109 15.641 1 95.31 530 ASN A CA 1
ATOM 4187 C C . ASN A 1 530 ? 27.766 23.969 15.531 1 95.31 530 ASN A C 1
ATOM 4189 O O . ASN A 1 530 ? 27.016 24.781 16.078 1 95.31 530 ASN A O 1
ATOM 4193 N N . LEU A 1 531 ? 27.312 23.016 14.836 1 95.31 531 LEU A N 1
ATOM 4194 C CA . LEU A 1 531 ? 25.875 22.781 14.672 1 95.31 531 LEU A CA 1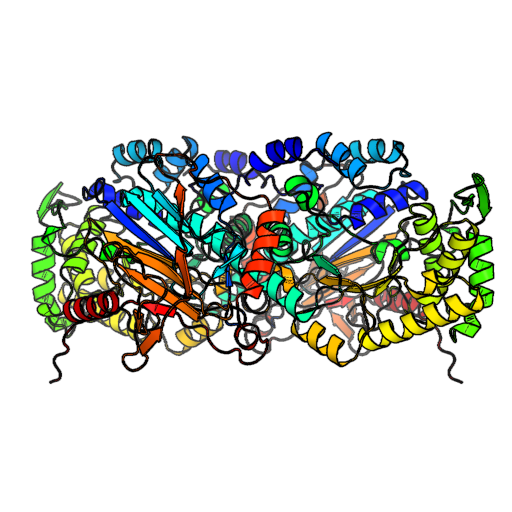
ATOM 4195 C C . LEU A 1 531 ? 25.234 22.422 16 1 95.31 531 LEU A C 1
ATOM 4197 O O . LEU A 1 531 ? 24.109 22.844 16.281 1 95.31 531 LEU A O 1
ATOM 4201 N N . TYR A 1 532 ? 25.953 21.625 16.766 1 94.5 532 TYR A N 1
ATOM 4202 C CA . TYR A 1 532 ? 25.438 21.266 18.094 1 94.5 532 TYR A CA 1
ATOM 4203 C C . TYR A 1 532 ? 25.172 22.516 18.922 1 94.5 532 TYR A C 1
ATOM 4205 O O . TYR A 1 532 ? 24.094 22.656 19.5 1 94.5 532 TYR A O 1
ATOM 4213 N N . SER A 1 533 ? 26.141 23.375 18.953 1 92.69 533 SER A N 1
ATOM 4214 C CA . SER A 1 533 ? 26 24.625 19.703 1 92.69 533 SER A CA 1
ATOM 4215 C C . SER A 1 533 ? 24.875 25.484 19.141 1 92.69 533 SER A C 1
ATOM 4217 O O . SER A 1 533 ? 24.141 26.125 19.891 1 92.69 533 SER A O 1
ATOM 4219 N N . PHE A 1 534 ? 24.875 25.469 17.906 1 91.06 534 PHE A N 1
ATOM 4220 C CA . PHE A 1 534 ? 23.844 26.234 17.219 1 91.06 534 PHE A CA 1
ATOM 4221 C C . PHE A 1 534 ? 22.453 25.766 17.609 1 91.06 534 PHE A C 1
ATOM 4223 O O . PHE A 1 534 ? 21.562 26.562 17.906 1 91.06 534 PHE A O 1
ATOM 4230 N N . ILE A 1 535 ? 22.188 24.453 17.594 1 89.62 535 ILE A N 1
ATOM 4231 C CA . ILE A 1 535 ? 20.906 23.844 17.953 1 89.62 535 ILE A CA 1
ATOM 4232 C C . ILE A 1 535 ? 20.547 24.219 19.391 1 89.62 535 ILE A C 1
ATOM 4234 O O . ILE A 1 535 ? 19.422 24.641 19.656 1 89.62 535 ILE A O 1
ATOM 4238 N N . HIS A 1 536 ? 21.469 24.078 20.25 1 86.75 536 HIS A N 1
ATOM 4239 C CA . HIS A 1 536 ? 21.234 24.328 21.672 1 86.75 536 HIS A CA 1
ATOM 4240 C C . HIS A 1 536 ? 20.922 25.797 21.922 1 86.75 536 HIS A C 1
ATOM 4242 O O . HIS A 1 536 ? 20.062 26.125 22.734 1 86.75 536 HIS A O 1
ATOM 4248 N N . ASN A 1 537 ? 21.656 26.641 21.281 1 87.12 537 ASN A N 1
ATOM 4249 C CA . ASN A 1 537 ? 21.391 28.062 21.422 1 87.12 537 ASN A CA 1
ATOM 4250 C C . ASN A 1 537 ? 20 28.438 20.922 1 87.12 537 ASN A C 1
ATOM 4252 O O . ASN A 1 537 ? 19.297 29.219 21.562 1 87.12 537 ASN A O 1
ATOM 4256 N N . LEU A 1 538 ? 19.688 27.906 19.844 1 84.44 538 LEU A N 1
ATOM 4257 C CA . LEU A 1 538 ? 18.375 28.188 19.266 1 84.44 538 LEU A CA 1
ATOM 4258 C C . LEU A 1 538 ? 17.266 27.625 20.141 1 84.44 538 LEU A C 1
ATOM 4260 O O . LEU A 1 538 ? 16.203 28.25 20.281 1 84.44 538 LEU A O 1
ATOM 4264 N N . TRP A 1 539 ? 17.469 26.422 20.656 1 80.75 539 TRP A N 1
ATOM 4265 C CA . TRP A 1 539 ? 16.5 25.812 21.547 1 80.75 539 TRP A CA 1
ATOM 4266 C C . TRP A 1 539 ? 16.281 26.656 22.797 1 80.75 539 TRP A C 1
ATOM 4268 O O . TRP A 1 539 ? 15.141 26.875 23.203 1 80.75 539 TRP A O 1
ATOM 4278 N N . LEU A 1 540 ? 17.297 27.188 23.375 1 78.25 540 LEU A N 1
ATOM 4279 C CA . LEU A 1 540 ? 17.234 28.031 24.562 1 78.25 540 LEU A CA 1
ATOM 4280 C C . LEU A 1 540 ? 16.5 29.328 24.281 1 78.25 540 LEU A C 1
ATOM 4282 O O . LEU A 1 540 ? 15.781 29.844 25.141 1 78.25 540 LEU A O 1
ATOM 4286 N N . GLN A 1 541 ? 16.672 29.766 23.156 1 76.25 541 GLN A N 1
ATOM 4287 C CA . GLN A 1 541 ? 16.047 31.031 22.75 1 76.25 541 GLN A CA 1
ATOM 4288 C C . GLN A 1 541 ? 14.539 30.859 22.562 1 76.25 541 GLN A C 1
ATOM 4290 O O . GLN A 1 541 ? 13.773 31.797 22.766 1 76.25 541 GLN A O 1
ATOM 4295 N N . ASN A 1 542 ? 14.148 29.688 22.219 1 73.31 542 ASN A N 1
ATOM 4296 C CA . ASN A 1 542 ? 12.75 29.5 21.828 1 73.31 542 ASN A CA 1
ATOM 4297 C C . ASN A 1 542 ? 11.969 28.75 22.891 1 73.31 542 ASN A C 1
ATOM 4299 O O . ASN A 1 542 ? 10.742 28.734 22.875 1 73.31 542 ASN A O 1
ATOM 4303 N N . ALA A 1 543 ? 12.625 28.047 23.828 1 70.06 543 ALA A N 1
ATOM 4304 C CA . ALA A 1 543 ? 11.961 27.281 24.875 1 70.06 543 ALA A CA 1
ATOM 4305 C C . ALA A 1 543 ? 11.367 28.203 25.938 1 70.06 543 ALA A C 1
ATOM 4307 O O . ALA A 1 543 ? 12.055 29.094 26.453 1 70.06 543 ALA A O 1
ATOM 4308 N N . PRO A 1 544 ? 10.07 27.938 26.219 1 64.25 544 PRO A N 1
ATOM 4309 C CA . PRO A 1 544 ? 9.484 28.766 27.281 1 64.25 544 PRO A CA 1
ATOM 4310 C C . PRO A 1 544 ? 10.141 28.516 28.641 1 64.25 544 PRO A C 1
ATOM 4312 O O . PRO A 1 544 ? 10.555 27.406 28.938 1 64.25 544 PRO A O 1
ATOM 4315 N N . ILE A 1 545 ? 10.477 29.547 29.359 1 59.59 545 ILE A N 1
ATOM 4316 C CA . ILE A 1 545 ? 10.977 29.438 30.734 1 59.59 545 ILE A CA 1
ATOM 4317 C C . ILE A 1 545 ? 9.805 29.391 31.703 1 59.59 545 ILE A C 1
ATOM 4319 O O . ILE A 1 545 ? 9 30.328 31.766 1 59.59 545 ILE A O 1
ATOM 4323 N N . GLY A 1 546 ? 9.516 28.109 32.156 1 58.5 546 GLY A N 1
ATOM 4324 C CA . GLY A 1 546 ? 8.43 27.953 33.094 1 58.5 546 GLY A CA 1
ATOM 4325 C C . GLY A 1 546 ? 8.711 28.609 34.438 1 58.5 546 GLY A C 1
ATOM 4326 O O . GLY A 1 546 ? 9.867 28.781 34.812 1 58.5 546 GLY A O 1
ATOM 4327 N N . GLU A 1 547 ? 7.68 29.406 34.906 1 53.38 547 GLU A N 1
ATOM 4328 C CA . GLU A 1 547 ? 7.766 29.906 36.281 1 53.38 547 GLU A CA 1
ATOM 4329 C C . GLU A 1 547 ? 7.176 28.922 37.25 1 53.38 547 GLU A C 1
ATOM 4331 O O . GLU A 1 547 ? 6.082 28.391 37.062 1 53.38 547 GLU A O 1
ATOM 4336 N N . LEU A 1 548 ? 8.047 28.234 37.969 1 54.38 548 LEU A N 1
ATOM 4337 C CA . LEU A 1 548 ? 7.551 27.391 39.031 1 54.38 548 LEU A CA 1
ATOM 4338 C C . LEU A 1 548 ? 7.234 28.219 40.281 1 54.38 548 LEU A C 1
ATOM 4340 O O . LEU A 1 548 ? 8.016 29.094 40.656 1 54.38 548 LEU A O 1
ATOM 4344 N N . SER A 1 549 ? 5.902 28.375 40.5 1 44.34 549 SER A N 1
ATOM 4345 C CA . SER A 1 549 ? 5.57 28.938 41.812 1 44.34 549 SER A CA 1
ATOM 4346 C C . SER A 1 549 ? 5.262 27.828 42.812 1 44.34 549 SER A C 1
ATOM 4348 O O . SER A 1 549 ? 4.809 26.75 42.438 1 44.34 549 SER A O 1
ATOM 4350 N N . MET B 1 1 ? -19.422 23.766 -7.633 1 30.44 1 MET B N 1
ATOM 4351 C CA . MET B 1 1 ? -19.562 22.312 -7.59 1 30.44 1 MET B CA 1
ATOM 4352 C C . MET B 1 1 ? -19.625 21.734 -9 1 30.44 1 MET B C 1
ATOM 4354 O O . MET B 1 1 ? -20.438 22.172 -9.82 1 30.44 1 MET B O 1
ATOM 4358 N N . MET B 1 2 ? -18.531 21.25 -9.414 1 38.69 2 MET B N 1
ATOM 4359 C CA . MET B 1 2 ? -18.734 20.656 -10.727 1 38.69 2 MET B CA 1
ATOM 4360 C C . MET B 1 2 ? -20.047 19.875 -10.773 1 38.69 2 MET B C 1
ATOM 4362 O O . MET B 1 2 ? -20.406 19.203 -9.805 1 38.69 2 MET B O 1
ATOM 4366 N N . SER B 1 3 ? -20.828 20.141 -11.688 1 40.59 3 SER B N 1
ATOM 4367 C CA . SER B 1 3 ? -22.094 19.422 -11.805 1 40.59 3 SER B CA 1
ATOM 4368 C C . SER B 1 3 ? -21.875 17.906 -11.789 1 40.59 3 SER B C 1
ATOM 4370 O O . SER B 1 3 ? -20.797 17.422 -12.109 1 40.59 3 SER B O 1
ATOM 4372 N N . ASP B 1 4 ? -22.719 17.156 -11.211 1 44 4 ASP B N 1
ATOM 4373 C CA . ASP B 1 4 ? -22.75 15.695 -11.172 1 44 4 ASP B CA 1
ATOM 4374 C C . ASP B 1 4 ? -22.406 15.094 -12.531 1 44 4 ASP B C 1
ATOM 4376 O O . ASP B 1 4 ? -21.719 14.07 -12.609 1 44 4 ASP B O 1
ATOM 4380 N N . ASP B 1 5 ? -22.969 15.75 -13.5 1 44.97 5 ASP B N 1
ATOM 4381 C CA . ASP B 1 5 ? -22.812 15.242 -14.859 1 44.97 5 ASP B CA 1
ATOM 4382 C C . ASP B 1 5 ? -21.375 15.398 -15.344 1 44.97 5 ASP B C 1
ATOM 4384 O O . ASP B 1 5 ? -20.844 14.531 -16.031 1 44.97 5 ASP B O 1
ATOM 4388 N N . ASP B 1 6 ? -20.797 16.469 -15.023 1 45.69 6 ASP B N 1
ATOM 4389 C CA . ASP B 1 6 ? -19.422 16.734 -15.453 1 45.69 6 ASP B CA 1
ATOM 4390 C C . ASP B 1 6 ? -18.438 15.844 -14.719 1 45.69 6 ASP B C 1
ATOM 4392 O O . ASP B 1 6 ? -17.422 15.43 -15.289 1 45.69 6 ASP B O 1
ATOM 4396 N N . CYS B 1 7 ? -18.766 15.727 -13.531 1 41.66 7 CYS B N 1
ATOM 4397 C CA . CYS B 1 7 ? -17.938 14.836 -12.727 1 41.66 7 CYS B CA 1
ATOM 4398 C C . CYS B 1 7 ? -18.016 13.398 -13.234 1 41.66 7 CYS B C 1
ATOM 4400 O O . CYS B 1 7 ? -17.016 12.688 -13.266 1 41.66 7 CYS B O 1
ATOM 4402 N N . LYS B 1 8 ? -19.172 13.016 -13.547 1 43.53 8 LYS B N 1
ATOM 4403 C CA . LYS B 1 8 ? -19.375 11.648 -14.031 1 43.53 8 LYS B CA 1
ATOM 4404 C C . LYS B 1 8 ? -18.547 11.375 -15.281 1 43.53 8 LYS B C 1
ATOM 4406 O O . LYS B 1 8 ? -17.969 10.305 -15.43 1 43.53 8 LYS B O 1
ATOM 4411 N N . THR B 1 9 ? -18.719 12.359 -16.156 1 41.88 9 THR B N 1
ATOM 4412 C CA . THR B 1 9 ? -18.016 12.164 -17.406 1 41.88 9 THR B CA 1
ATOM 4413 C C . THR B 1 9 ? -16.5 12.133 -17.188 1 41.88 9 THR B C 1
ATOM 4415 O O . THR B 1 9 ? -15.797 11.312 -17.781 1 41.88 9 THR B O 1
ATOM 4418 N N . TRP B 1 10 ? -16.062 13.102 -16.375 1 39.59 10 TRP B N 1
ATOM 4419 C CA . TRP B 1 10 ? -14.625 13.18 -16.156 1 39.59 10 TRP B CA 1
ATOM 4420 C C . TRP B 1 10 ? -14.125 11.961 -15.375 1 39.59 10 TRP B C 1
ATOM 4422 O O . TRP B 1 10 ? -13.078 11.398 -15.695 1 39.59 10 TRP B O 1
ATOM 4432 N N . CYS B 1 11 ? -14.922 11.656 -14.344 1 41.78 11 CYS B N 1
ATOM 4433 C CA . CYS B 1 11 ? -14.562 10.523 -13.492 1 41.78 11 CYS B CA 1
ATOM 4434 C C . CYS B 1 11 ? -14.75 9.203 -14.234 1 41.78 11 CYS B C 1
ATOM 4436 O O . CYS B 1 11 ? -13.953 8.281 -14.07 1 41.78 11 CYS B O 1
ATOM 4438 N N . GLN B 1 12 ? -16.016 9.07 -14.734 1 41.94 12 GLN B N 1
ATOM 4439 C CA . GLN B 1 12 ? -16.375 7.789 -15.344 1 41.94 12 GLN B CA 1
ATOM 4440 C C . GLN B 1 12 ? -15.32 7.359 -16.359 1 41.94 12 GLN B C 1
ATOM 4442 O O . GLN B 1 12 ? -15.047 6.168 -16.516 1 41.94 12 GLN B O 1
ATOM 4447 N N . LEU B 1 13 ? -14.672 8.422 -17.016 1 48.03 13 LEU B N 1
ATOM 4448 C CA . LEU B 1 13 ? -13.883 8.055 -18.188 1 48.03 13 LEU B CA 1
ATOM 4449 C C . LEU B 1 13 ? -12.422 7.809 -17.797 1 48.03 13 LEU B C 1
ATOM 4451 O O . LEU B 1 13 ? -11.664 7.238 -18.594 1 48.03 13 LEU B O 1
ATOM 4455 N N . ARG B 1 14 ? -12.102 8.164 -16.438 1 63.03 14 ARG B N 1
ATOM 4456 C CA . ARG B 1 14 ? -10.648 8.078 -16.438 1 63.03 14 ARG B CA 1
ATOM 4457 C C . ARG B 1 14 ? -10.164 7.035 -15.438 1 63.03 14 ARG B C 1
ATOM 4459 O O . ARG B 1 14 ? -10.508 7.102 -14.258 1 63.03 14 ARG B O 1
ATOM 4466 N N . GLN B 1 15 ? -9.992 5.898 -15.875 1 72.38 15 GLN B N 1
ATOM 4467 C CA . GLN B 1 15 ? -9.289 4.875 -15.109 1 72.38 15 GLN B CA 1
ATOM 4468 C C . GLN B 1 15 ? -7.773 5.062 -15.195 1 72.38 15 GLN B C 1
ATOM 4470 O O . GLN B 1 15 ? -7.258 5.52 -16.219 1 72.38 15 GLN B O 1
ATOM 4475 N N . ASN B 1 16 ? -7.184 4.816 -13.945 1 79.38 16 ASN B N 1
ATOM 4476 C CA . ASN B 1 16 ? -5.727 4.812 -13.875 1 79.38 16 ASN B CA 1
ATOM 4477 C C . ASN B 1 16 ? -5.109 4.02 -15.023 1 79.38 16 ASN B C 1
ATOM 4479 O O . ASN B 1 16 ? -5.465 2.861 -15.242 1 79.38 16 ASN B O 1
ATOM 4483 N N . ALA B 1 17 ? -4.219 4.586 -15.75 1 80.12 17 ALA B N 1
ATOM 4484 C CA . ALA B 1 17 ? -3.619 3.99 -16.938 1 80.12 17 ALA B CA 1
ATOM 4485 C C . ALA B 1 17 ? -2.789 2.762 -16.578 1 80.12 17 ALA B C 1
ATOM 4487 O O . ALA B 1 17 ? -2.516 1.917 -17.438 1 80.12 17 ALA B O 1
ATOM 4488 N N . VAL B 1 18 ? -2.449 2.684 -15.305 1 89.06 18 VAL B N 1
ATOM 4489 C CA . VAL B 1 18 ? -1.679 1.532 -14.844 1 89.06 18 VAL B CA 1
ATOM 4490 C C . VAL B 1 18 ? -2.539 0.273 -14.922 1 89.06 18 VAL B C 1
ATOM 4492 O O . VAL B 1 18 ? -2.018 -0.833 -15.086 1 89.06 18 VAL B O 1
ATOM 4495 N N . VAL B 1 19 ? -3.863 0.398 -14.82 1 94.25 19 VAL B N 1
ATOM 4496 C CA . VAL B 1 19 ? -4.785 -0.733 -14.898 1 94.25 19 VAL B CA 1
ATOM 4497 C C . VAL B 1 19 ? -4.984 -1.14 -16.359 1 94.25 19 VAL B C 1
ATOM 4499 O O . VAL B 1 19 ? -5.812 -0.556 -17.062 1 94.25 19 VAL B O 1
ATOM 4502 N N . GLN B 1 20 ? -4.285 -2.115 -16.766 1 94.88 20 GLN B N 1
ATOM 4503 C CA . GLN B 1 20 ? -4.309 -2.641 -18.125 1 94.88 20 GLN B CA 1
ATOM 4504 C C . GLN B 1 20 ? -3.984 -4.133 -18.141 1 94.88 20 GLN B C 1
ATOM 4506 O O . GLN B 1 20 ? -3.523 -4.684 -17.141 1 94.88 20 GLN B O 1
ATOM 4511 N N . PRO B 1 21 ? -4.16 -4.82 -19.25 1 95.75 21 PRO B N 1
ATOM 4512 C CA . PRO B 1 21 ? -4.047 -6.281 -19.281 1 95.75 21 PRO B CA 1
ATOM 4513 C C . PRO B 1 21 ? -2.648 -6.777 -18.922 1 95.75 21 PRO B C 1
ATOM 4515 O O . PRO B 1 21 ? -2.494 -7.883 -18.391 1 95.75 21 PRO B O 1
ATOM 4518 N N . LEU B 1 22 ? -1.589 -5.965 -19.141 1 97 22 LEU B N 1
ATOM 4519 C CA . LEU B 1 22 ? -0.224 -6.395 -18.844 1 97 22 LEU B CA 1
ATOM 4520 C C . LEU B 1 22 ? 0.07 -6.309 -17.359 1 97 22 LEU B C 1
ATOM 4522 O O . LEU B 1 22 ? 1.08 -6.84 -16.891 1 97 22 LEU B O 1
ATOM 4526 N N . LEU B 1 23 ? -0.849 -5.539 -16.609 1 97.31 23 LEU B N 1
ATOM 4527 C CA . LEU B 1 23 ? -0.741 -5.586 -15.156 1 97.31 23 LEU B CA 1
ATOM 4528 C C . LEU B 1 23 ? -1.164 -6.953 -14.625 1 97.31 23 LEU B C 1
ATOM 4530 O O . LEU B 1 23 ? -2.225 -7.082 -14.008 1 97.31 23 LEU B O 1
ATOM 4534 N N . THR B 1 24 ? -0.356 -7.957 -14.875 1 98.06 24 THR B N 1
ATOM 4535 C CA . THR B 1 24 ? -0.658 -9.344 -14.562 1 98.06 24 THR B CA 1
ATOM 4536 C C . THR B 1 24 ? 0.622 -10.133 -14.281 1 98.06 24 THR B C 1
ATOM 4538 O O . THR B 1 24 ? 1.725 -9.609 -14.461 1 98.06 24 THR B O 1
ATOM 4541 N N . ASP B 1 25 ? 0.499 -11.289 -13.75 1 97.88 25 ASP B N 1
ATOM 4542 C CA . ASP B 1 25 ? 1.637 -12.18 -13.539 1 97.88 25 ASP B CA 1
ATOM 4543 C C . ASP B 1 25 ? 1.987 -12.93 -14.82 1 97.88 25 ASP B C 1
ATOM 4545 O O . ASP B 1 25 ? 1.098 -13.328 -15.578 1 97.88 25 ASP B O 1
ATOM 4549 N N . LEU B 1 26 ? 3.209 -13.219 -15.047 1 97.44 26 LEU B N 1
ATOM 4550 C CA . LEU B 1 26 ? 3.674 -13.883 -16.25 1 97.44 26 LEU B CA 1
ATOM 4551 C C . LEU B 1 26 ? 3.012 -15.25 -16.422 1 97.44 26 LEU B C 1
ATOM 4553 O O . LEU B 1 26 ? 2.734 -15.68 -17.531 1 97.44 26 LEU B O 1
ATOM 4557 N N . TYR B 1 27 ? 2.793 -15.938 -15.297 1 96.75 27 TYR B N 1
ATOM 4558 C CA . TYR B 1 27 ? 2.246 -17.281 -15.398 1 96.75 27 TYR B CA 1
ATOM 4559 C C . TYR B 1 27 ? 0.847 -17.266 -16 1 96.75 27 TYR B C 1
ATOM 4561 O O . TYR B 1 27 ? 0.383 -18.266 -16.547 1 96.75 27 TYR B O 1
ATOM 4569 N N . GLN B 1 28 ? 0.108 -16.141 -15.945 1 98.06 28 GLN B N 1
ATOM 4570 C CA . GLN B 1 28 ? -1.182 -16.031 -16.625 1 98.06 28 GLN B CA 1
ATOM 4571 C C . GLN B 1 28 ? -1.024 -16.156 -18.125 1 98.06 28 GLN B C 1
ATOM 4573 O O . GLN B 1 28 ? -1.819 -16.844 -18.781 1 98.06 28 GLN B O 1
ATOM 4578 N N . ILE B 1 29 ? -0.008 -15.562 -18.656 1 97.62 29 ILE B N 1
ATOM 4579 C CA . ILE B 1 29 ? 0.246 -15.562 -20.094 1 97.62 29 ILE B CA 1
ATOM 4580 C C . ILE B 1 29 ? 0.787 -16.922 -20.531 1 97.62 29 ILE B C 1
ATOM 4582 O O . ILE B 1 29 ? 0.38 -17.453 -21.562 1 97.62 29 ILE B O 1
ATOM 4586 N N . THR B 1 30 ? 1.726 -17.469 -19.75 1 97.31 30 THR B N 1
ATOM 4587 C CA . THR B 1 30 ? 2.287 -18.766 -20.125 1 97.31 30 THR B CA 1
ATOM 4588 C C . THR B 1 30 ? 1.222 -19.844 -20.047 1 97.31 30 THR B C 1
ATOM 4590 O O . THR B 1 30 ? 1.169 -20.734 -20.922 1 97.31 30 THR B O 1
ATOM 4593 N N . MET B 1 31 ? 0.379 -19.781 -19.062 1 98 31 MET B N 1
ATOM 4594 C CA . MET B 1 31 ? -0.724 -20.75 -19 1 98 31 MET B CA 1
ATOM 4595 C C . MET B 1 31 ? -1.672 -20.562 -20.188 1 98 31 MET B C 1
ATOM 4597 O O . MET B 1 31 ? -2.172 -21.531 -20.75 1 98 31 MET B O 1
ATOM 4601 N N . ALA B 1 32 ? -1.921 -19.312 -20.5 1 98 32 ALA B N 1
ATOM 4602 C CA . ALA B 1 32 ? -2.775 -19.047 -21.656 1 98 32 ALA B CA 1
ATOM 4603 C C . ALA B 1 32 ? -2.244 -19.75 -22.906 1 98 32 ALA B C 1
ATOM 4605 O O . ALA B 1 32 ? -3.008 -20.391 -23.641 1 98 32 ALA B O 1
ATOM 4606 N N . TYR B 1 33 ? -0.971 -19.641 -23.156 1 97.69 33 TYR B N 1
ATOM 4607 C CA . TYR B 1 33 ? -0.37 -20.297 -24.312 1 97.69 33 TYR B CA 1
ATOM 4608 C C . TYR B 1 33 ? -0.49 -21.812 -24.203 1 97.69 33 TYR B C 1
ATOM 4610 O O . TYR B 1 33 ? -0.838 -22.5 -25.172 1 97.69 33 TYR B O 1
ATOM 4618 N N . ALA B 1 34 ? -0.163 -22.344 -23.016 1 97.5 34 ALA B N 1
ATOM 4619 C CA . ALA B 1 34 ? -0.22 -23.781 -22.812 1 97.5 34 ALA B CA 1
ATOM 4620 C C . ALA B 1 34 ? -1.632 -24.312 -23.047 1 97.5 34 ALA B C 1
ATOM 4622 O O . ALA B 1 34 ? -1.812 -25.375 -23.656 1 97.5 34 ALA B O 1
ATOM 4623 N N . TYR B 1 35 ? -2.643 -23.609 -22.5 1 97.88 35 TYR B N 1
ATOM 4624 C CA . TYR B 1 35 ? -4.027 -23.969 -22.766 1 97.88 35 TYR B CA 1
ATOM 4625 C C . TYR B 1 35 ? -4.309 -23.969 -24.266 1 97.88 35 TYR B C 1
ATOM 4627 O O . TYR B 1 35 ? -4.926 -24.891 -24.797 1 97.88 35 TYR B O 1
ATOM 4635 N N . TRP B 1 36 ? -3.9 -22.891 -24.906 1 97.5 36 TRP B N 1
ATOM 4636 C CA . TRP B 1 36 ? -4.105 -22.719 -26.344 1 97.5 36 TRP B CA 1
ATOM 4637 C C . TRP B 1 36 ? -3.479 -23.859 -27.125 1 97.5 36 TRP B C 1
ATOM 4639 O O . TRP B 1 36 ? -4.121 -24.453 -28 1 97.5 36 TRP B O 1
ATOM 4649 N N . LYS B 1 37 ? -2.229 -24.172 -26.828 1 96.06 37 LYS B N 1
ATOM 4650 C CA . LYS B 1 37 ? -1.472 -25.219 -27.5 1 96.06 37 LYS B CA 1
ATOM 4651 C C . LYS B 1 37 ? -2.109 -26.578 -27.281 1 96.06 37 LYS B C 1
ATOM 4653 O O . LYS B 1 37 ? -2.061 -27.453 -28.156 1 96.06 37 LYS B O 1
ATOM 4658 N N . SER B 1 38 ? -2.742 -26.75 -26.156 1 95 38 SER B N 1
ATOM 4659 C CA . SER B 1 38 ? -3.338 -28.031 -25.781 1 95 38 SER B CA 1
ATOM 4660 C C . SER B 1 38 ? -4.758 -28.156 -26.328 1 95 38 SER B C 1
ATOM 4662 O O . SER B 1 38 ? -5.465 -29.109 -26.016 1 95 38 SER B O 1
ATOM 4664 N N . GLY B 1 39 ? -5.211 -27.141 -27.031 1 94.06 39 GLY B N 1
ATOM 4665 C CA . GLY B 1 39 ? -6.527 -27.203 -27.656 1 94.06 39 GLY B CA 1
ATOM 4666 C C . GLY B 1 39 ? -7.66 -26.922 -26.688 1 94.06 39 GLY B C 1
ATOM 4667 O O . GLY B 1 39 ? -8.781 -27.406 -26.891 1 94.06 39 GLY B O 1
ATOM 4668 N N . LYS B 1 40 ? -7.406 -26.234 -25.656 1 95.31 40 LYS B N 1
ATOM 4669 C CA . LYS B 1 40 ? -8.414 -25.969 -24.641 1 95.31 40 LYS B CA 1
ATOM 4670 C C . LYS B 1 40 ? -9.055 -24.594 -24.844 1 95.31 40 LYS B C 1
ATOM 4672 O O . LYS B 1 40 ? -9.547 -24 -23.891 1 95.31 40 LYS B O 1
ATOM 4677 N N . ILE B 1 41 ? -9.039 -24.062 -26 1 94.44 41 ILE B N 1
ATOM 4678 C CA . ILE B 1 41 ? -9.516 -22.719 -26.312 1 94.44 41 ILE B CA 1
ATOM 4679 C C . ILE B 1 41 ? -11.016 -22.625 -26.078 1 94.44 41 ILE B C 1
ATOM 4681 O O . ILE B 1 41 ? -11.531 -21.578 -25.688 1 94.44 41 ILE B O 1
ATOM 4685 N N . ASN B 1 42 ? -11.719 -23.734 -26.234 1 93.12 42 ASN B N 1
ATOM 4686 C CA . ASN B 1 42 ? -13.172 -23.703 -26.156 1 93.12 42 ASN B CA 1
ATOM 4687 C C . ASN B 1 42 ? -13.672 -24.203 -24.797 1 93.12 42 ASN B C 1
ATOM 4689 O O . ASN B 1 42 ? -14.875 -24.25 -24.547 1 93.12 42 ASN B O 1
ATOM 4693 N N . ASP B 1 43 ? -12.758 -24.625 -23.938 1 96.88 43 ASP B N 1
ATOM 4694 C CA . ASP B 1 43 ? -13.188 -25.031 -22.594 1 96.88 43 ASP B CA 1
ATOM 4695 C C . ASP B 1 43 ? -13.82 -23.844 -21.859 1 96.88 43 ASP B C 1
ATOM 4697 O O . ASP B 1 43 ? -13.398 -22.703 -22.016 1 96.88 43 ASP B O 1
ATOM 4701 N N . TYR B 1 44 ? -14.883 -24.125 -21.156 1 98 44 TYR B N 1
ATOM 4702 C CA . TYR B 1 44 ? -15.641 -23.125 -20.406 1 98 44 TYR B CA 1
ATOM 4703 C C . TYR B 1 44 ? -15.445 -23.312 -18.906 1 98 44 TYR B C 1
ATOM 4705 O O . TYR B 1 44 ? -15.695 -24.391 -18.375 1 98 44 TYR B O 1
ATOM 4713 N N . ALA B 1 45 ? -14.945 -22.266 -18.219 1 98.19 45 ALA B N 1
ATOM 4714 C CA . ALA B 1 45 ? -14.586 -22.406 -16.812 1 98.19 45 ALA B CA 1
ATOM 4715 C C . ALA B 1 45 ? -15.352 -21.406 -15.938 1 98.19 45 ALA B C 1
ATOM 4717 O O . ALA B 1 45 ? -15.859 -20.406 -16.438 1 98.19 45 ALA B O 1
ATOM 4718 N N . VAL B 1 46 ? -15.469 -21.734 -14.656 1 98.44 46 VAL B N 1
ATOM 4719 C CA . VAL B 1 46 ? -16.031 -20.875 -13.617 1 98.44 46 VAL B CA 1
ATOM 4720 C C . VAL B 1 46 ? -15.008 -20.672 -12.508 1 98.44 46 VAL B C 1
ATOM 4722 O O . VAL B 1 46 ? -14.453 -21.625 -11.969 1 98.44 46 VAL B O 1
ATOM 4725 N N . PHE B 1 47 ? -14.695 -19.422 -12.25 1 98.56 47 PHE B N 1
ATOM 4726 C CA . PHE B 1 47 ? -13.789 -19.047 -11.164 1 98.56 47 PHE B CA 1
ATOM 4727 C C . PHE B 1 47 ? -14.523 -18.25 -10.102 1 98.56 47 PHE B C 1
ATOM 4729 O O . PHE B 1 47 ? -15.406 -17.438 -10.414 1 98.56 47 PHE B O 1
ATOM 4736 N N . ASP B 1 48 ? -14.141 -18.438 -8.828 1 98.25 48 ASP B N 1
ATOM 4737 C CA . ASP B 1 48 ? -14.594 -17.641 -7.699 1 98.25 48 ASP B CA 1
ATOM 4738 C C . ASP B 1 48 ? -13.469 -16.75 -7.164 1 98.25 48 ASP B C 1
ATOM 4740 O O . ASP B 1 48 ? -12.359 -17.234 -6.926 1 98.25 48 ASP B O 1
ATOM 4744 N N . LEU B 1 49 ? -13.711 -15.469 -7.059 1 98.69 49 LEU B N 1
ATOM 4745 C CA . LEU B 1 49 ? -12.867 -14.578 -6.27 1 98.69 49 LEU B CA 1
ATOM 4746 C C . LEU B 1 49 ? -13.445 -14.375 -4.875 1 98.69 49 LEU B C 1
ATOM 4748 O O . LEU B 1 49 ? -14.562 -13.875 -4.727 1 98.69 49 LEU B O 1
ATOM 4752 N N . PHE B 1 50 ? -12.766 -14.758 -3.863 1 98.25 50 PHE B N 1
ATOM 4753 C CA . PHE B 1 50 ? -13.258 -14.695 -2.492 1 98.25 50 PHE B CA 1
ATOM 4754 C C . PHE B 1 50 ? -12.094 -14.578 -1.507 1 98.25 50 PHE B C 1
ATOM 4756 O O . PHE B 1 50 ? -10.953 -14.367 -1.91 1 98.25 50 PHE B O 1
ATOM 4763 N N . PHE B 1 51 ? -12.328 -14.469 -0.246 1 97.62 51 PHE B N 1
ATOM 4764 C CA . PHE B 1 51 ? -11.336 -14.5 0.824 1 97.62 51 PHE B CA 1
ATOM 4765 C C . PHE B 1 51 ? -11.719 -15.523 1.885 1 97.62 51 PHE B C 1
ATOM 4767 O O . PHE B 1 51 ? -12.867 -15.969 1.941 1 97.62 51 PHE B O 1
ATOM 4774 N N . ARG B 1 52 ? -10.828 -15.891 2.73 1 95.75 52 ARG B N 1
ATOM 4775 C CA . ARG B 1 52 ? -11.055 -17.047 3.602 1 95.75 52 ARG B CA 1
ATOM 4776 C C . ARG B 1 52 ? -11.258 -16.609 5.047 1 95.75 52 ARG B C 1
ATOM 4778 O O . ARG B 1 52 ? -11.789 -17.359 5.863 1 95.75 52 ARG B O 1
ATOM 4785 N N . LYS B 1 53 ? -10.758 -15.469 5.375 1 96.19 53 LYS B N 1
ATOM 4786 C CA . LYS B 1 53 ? -10.836 -14.961 6.742 1 96.19 53 LYS B CA 1
ATOM 4787 C C . LYS B 1 53 ? -11.117 -13.461 6.758 1 96.19 53 LYS B C 1
ATOM 4789 O O . LYS B 1 53 ? -10.555 -12.711 5.961 1 96.19 53 LYS B O 1
ATOM 4794 N N . ASN B 1 54 ? -12.031 -13.086 7.691 1 98.06 54 ASN B N 1
ATOM 4795 C CA . ASN B 1 54 ? -12.234 -11.656 7.875 1 98.06 54 ASN B CA 1
ATOM 4796 C C . ASN B 1 54 ? -10.969 -10.969 8.383 1 98.06 54 ASN B C 1
ATOM 4798 O O . ASN B 1 54 ? -10.164 -11.578 9.086 1 98.06 54 ASN B O 1
ATOM 4802 N N . PRO B 1 55 ? -10.812 -9.719 7.996 1 98 55 PRO B N 1
ATOM 4803 C CA . PRO B 1 55 ? -9.602 -9.008 8.422 1 98 55 PRO B CA 1
ATOM 4804 C C . PRO B 1 55 ? -9.734 -8.391 9.812 1 98 55 PRO B C 1
ATOM 4806 O O . PRO B 1 55 ? -10.844 -8.312 10.352 1 98 55 PRO B O 1
ATOM 4809 N N . PHE B 1 56 ? -8.57 -7.996 10.453 1 97.31 56 PHE B N 1
ATOM 4810 C CA . PHE B 1 56 ? -8.453 -7.191 11.664 1 97.31 56 PHE B CA 1
ATOM 4811 C C . PHE B 1 56 ? -9.055 -7.926 12.859 1 97.31 56 PHE B C 1
ATOM 4813 O O . PHE B 1 56 ? -9.617 -7.305 13.758 1 97.31 56 PHE B O 1
ATOM 4820 N N . GLN B 1 57 ? -9.039 -9.234 12.766 1 95.75 57 GLN B N 1
ATOM 4821 C CA . GLN B 1 57 ? -9.633 -10.062 13.805 1 95.75 57 GLN B CA 1
ATOM 4822 C C . GLN B 1 57 ? -11.117 -9.742 13.984 1 95.75 57 GLN B C 1
ATOM 4824 O O . GLN B 1 57 ? -11.641 -9.805 15.102 1 95.75 57 GLN B O 1
ATOM 4829 N N . GLY B 1 58 ? -11.688 -9.273 12.906 1 96.75 58 GLY B N 1
ATOM 4830 C CA . GLY B 1 58 ? -13.117 -8.992 12.891 1 96.75 58 GLY B CA 1
ATOM 4831 C C . GLY B 1 58 ? -13.938 -10.102 12.266 1 96.75 58 GLY B C 1
ATOM 4832 O O . GLY B 1 58 ? -13.414 -11.172 11.969 1 96.75 58 GLY B O 1
ATOM 4833 N N . GLU B 1 59 ? -15.273 -9.789 12.125 1 97.69 59 GLU B N 1
ATOM 4834 C CA . GLU B 1 59 ? -16.141 -10.852 11.633 1 97.69 59 GLU B CA 1
ATOM 4835 C C . GLU B 1 59 ? -16.984 -10.383 10.453 1 97.69 59 GLU B C 1
ATOM 4837 O O . GLU B 1 59 ? -17.984 -11 10.109 1 97.69 59 GLU B O 1
ATOM 4842 N N . PHE B 1 60 ? -16.547 -9.266 9.836 1 98.25 60 PHE B N 1
ATOM 4843 C CA . PHE B 1 60 ? -17.188 -8.859 8.594 1 98.25 60 PHE B CA 1
ATOM 4844 C C . PHE B 1 60 ? -16.188 -8.195 7.66 1 98.25 60 PHE B C 1
ATOM 4846 O O . PHE B 1 60 ? -15.102 -7.801 8.094 1 98.25 60 PHE B O 1
ATOM 4853 N N . THR B 1 61 ? -16.516 -8.102 6.414 1 98.81 61 THR B N 1
ATOM 4854 C CA . THR B 1 61 ? -15.781 -7.406 5.363 1 98.81 61 THR B CA 1
ATOM 4855 C C . THR B 1 61 ? -16.734 -6.613 4.473 1 98.81 61 THR B C 1
ATOM 4857 O O . THR B 1 61 ? -17.891 -7.008 4.285 1 98.81 61 THR B O 1
ATOM 4860 N N . ILE B 1 62 ? -16.328 -5.5 4.023 1 98.94 62 ILE B N 1
ATOM 4861 C CA . ILE B 1 62 ? -17.094 -4.723 3.053 1 98.94 62 ILE B CA 1
ATOM 4862 C C . ILE B 1 62 ? -16.562 -4.988 1.646 1 98.94 62 ILE B C 1
ATOM 4864 O O . ILE B 1 62 ? -15.352 -4.891 1.402 1 98.94 62 ILE B O 1
ATOM 4868 N N . PHE B 1 63 ? -17.453 -5.352 0.745 1 98.88 63 PHE B N 1
ATOM 4869 C CA . PHE B 1 63 ? -17.031 -5.555 -0.637 1 98.88 63 PHE B CA 1
ATOM 4870 C C . PHE B 1 63 ? -16.859 -4.219 -1.352 1 98.88 63 PHE B C 1
ATOM 4872 O O . PHE B 1 63 ? -17.781 -3.391 -1.354 1 98.88 63 PHE B O 1
ATOM 4879 N N . ALA B 1 64 ? -15.727 -3.975 -1.963 1 98.81 64 ALA B N 1
ATOM 4880 C CA . ALA B 1 64 ? -15.43 -2.789 -2.762 1 98.81 64 ALA B CA 1
ATOM 4881 C C . ALA B 1 64 ? -14.5 -3.131 -3.924 1 98.81 64 ALA B C 1
ATOM 4883 O O . ALA B 1 64 ? -13.844 -4.172 -3.914 1 98.81 64 ALA B O 1
ATOM 4884 N N . GLY B 1 65 ? -14.453 -2.254 -4.984 1 98.06 65 GLY B N 1
ATOM 4885 C CA . GLY B 1 65 ? -13.57 -2.422 -6.129 1 98.06 65 GLY B CA 1
ATOM 4886 C C . GLY B 1 65 ? -14.305 -2.824 -7.395 1 98.06 65 GLY B C 1
ATOM 4887 O O . GLY B 1 65 ? -13.703 -2.912 -8.469 1 98.06 65 GLY B O 1
ATOM 4888 N N . LEU B 1 66 ? -15.609 -3.012 -7.324 1 98.44 66 LEU B N 1
ATOM 4889 C CA . LEU B 1 66 ? -16.391 -3.506 -8.453 1 98.44 66 LEU B CA 1
ATOM 4890 C C . LEU B 1 66 ? -16.328 -2.527 -9.625 1 98.44 66 LEU B C 1
ATOM 4892 O O . LEU B 1 66 ? -16.156 -2.938 -10.773 1 98.44 66 LEU B O 1
ATOM 4896 N N . GLU B 1 67 ? -16.531 -1.252 -9.328 1 96.88 67 GLU B N 1
ATOM 4897 C CA . GLU B 1 67 ? -16.516 -0.249 -10.391 1 96.88 67 GLU B CA 1
ATOM 4898 C C . GLU B 1 67 ? -15.219 -0.308 -11.188 1 96.88 67 GLU B C 1
ATOM 4900 O O . GLU B 1 67 ? -15.242 -0.262 -12.422 1 96.88 67 GLU B O 1
ATOM 4905 N N . GLU B 1 68 ? -14.102 -0.363 -10.508 1 96.75 68 GLU B N 1
ATOM 4906 C CA . GLU B 1 68 ? -12.812 -0.406 -11.188 1 96.75 68 GLU B CA 1
ATOM 4907 C C . GLU B 1 68 ? -12.656 -1.685 -12.008 1 96.75 68 GLU B C 1
ATOM 4909 O O . GLU B 1 68 ? -12.023 -1.682 -13.062 1 96.75 68 GLU B O 1
ATOM 4914 N N . CYS B 1 69 ? -13.188 -2.805 -11.508 1 98.06 69 CYS B N 1
ATOM 4915 C CA . CYS B 1 69 ? -13.18 -4.051 -12.273 1 98.06 69 CYS B CA 1
ATOM 4916 C C . CYS B 1 69 ? -13.938 -3.895 -13.586 1 98.06 69 CYS B C 1
ATOM 4918 O O . CYS B 1 69 ? -13.461 -4.324 -14.633 1 98.06 69 CYS B O 1
ATOM 4920 N N . ILE B 1 70 ? -15.109 -3.277 -13.492 1 97.75 70 ILE B N 1
ATOM 4921 C CA . ILE B 1 70 ? -15.953 -3.113 -14.672 1 97.75 70 ILE B CA 1
ATOM 4922 C C . ILE B 1 70 ? -15.25 -2.199 -15.68 1 97.75 70 ILE B C 1
ATOM 4924 O O . ILE B 1 70 ? -15.242 -2.48 -16.875 1 97.75 70 ILE B O 1
ATOM 4928 N N . LYS B 1 71 ? -14.648 -1.109 -15.211 1 96 71 LYS B N 1
ATOM 4929 C CA . LYS B 1 71 ? -13.906 -0.21 -16.094 1 96 71 LYS B CA 1
ATOM 4930 C C . LYS B 1 71 ? -12.766 -0.945 -16.797 1 96 71 LYS B C 1
ATOM 4932 O O . LYS B 1 71 ? -12.508 -0.714 -17.969 1 96 71 LYS B O 1
ATOM 4937 N N . PHE B 1 72 ? -12.148 -1.756 -16.078 1 97.25 72 PHE B N 1
ATOM 4938 C CA . PHE B 1 72 ? -11.078 -2.568 -16.641 1 97.25 72 PHE B CA 1
ATOM 4939 C C . PHE B 1 72 ? -11.602 -3.463 -17.766 1 97.25 72 PHE B C 1
ATOM 4941 O O . PHE B 1 72 ? -11 -3.553 -18.828 1 97.25 72 PHE B O 1
ATOM 4948 N N . LEU B 1 73 ? -12.711 -4.129 -17.469 1 97.69 73 LEU B N 1
ATOM 4949 C CA . LEU B 1 73 ? -13.305 -5.016 -18.453 1 97.69 73 LEU B CA 1
ATOM 4950 C C . LEU B 1 73 ? -13.688 -4.246 -19.719 1 97.69 73 LEU B C 1
ATOM 4952 O O . LEU B 1 73 ? -13.469 -4.73 -20.828 1 97.69 73 LEU B O 1
ATOM 4956 N N . GLU B 1 74 ? -14.18 -3.084 -19.547 1 95.31 74 GLU B N 1
ATOM 4957 C CA . GLU B 1 74 ? -14.625 -2.254 -20.656 1 95.31 74 GLU B CA 1
ATOM 4958 C C . GLU B 1 74 ? -13.453 -1.873 -21.562 1 95.31 74 GLU B C 1
ATOM 4960 O O . GLU B 1 74 ? -13.625 -1.729 -22.781 1 95.31 74 GLU B O 1
ATOM 4965 N N . LYS B 1 75 ? -12.297 -1.799 -20.984 1 93.62 75 LYS B N 1
ATOM 4966 C CA . LYS B 1 75 ? -11.141 -1.305 -21.734 1 93.62 75 LYS B CA 1
ATOM 4967 C C . LYS B 1 75 ? -10.164 -2.432 -22.031 1 93.62 75 LYS B C 1
ATOM 4969 O O . LYS B 1 75 ? -9.062 -2.186 -22.531 1 93.62 75 LYS B O 1
ATOM 4974 N N . PHE B 1 76 ? -10.547 -3.594 -21.828 1 96.56 76 PHE B N 1
ATOM 4975 C CA . PHE B 1 76 ? -9.633 -4.727 -21.953 1 96.56 76 PHE B CA 1
ATOM 4976 C C . PHE B 1 76 ? -9.227 -4.934 -23.406 1 96.56 76 PHE B C 1
ATOM 4978 O O . PHE B 1 76 ? -10.055 -5.281 -24.25 1 96.56 76 PHE B O 1
ATOM 4985 N N . GLN B 1 77 ? -7.961 -4.727 -23.703 1 95.19 77 GLN B N 1
ATOM 4986 C CA . GLN B 1 77 ? -7.371 -4.93 -25.016 1 95.19 77 GLN B CA 1
ATOM 4987 C C . GLN B 1 77 ? -5.848 -4.883 -24.953 1 95.19 77 GLN B C 1
ATOM 4989 O O . GLN B 1 77 ? -5.273 -3.994 -24.328 1 95.19 77 GLN B O 1
ATOM 4994 N N . TYR B 1 78 ? -5.223 -5.898 -25.547 1 96.88 78 TYR B N 1
ATOM 4995 C CA . TYR B 1 78 ? -3.771 -5.828 -25.703 1 96.88 78 TYR B CA 1
ATOM 4996 C C . TYR B 1 78 ? -3.383 -4.906 -26.844 1 96.88 78 TYR B C 1
ATOM 4998 O O . TYR B 1 78 ? -3.928 -5.012 -27.953 1 96.88 78 TYR B O 1
ATOM 5006 N N . SER B 1 79 ? -2.465 -4.004 -26.594 1 94.94 79 SER B N 1
ATOM 5007 C CA . SER B 1 79 ? -1.946 -3.162 -27.672 1 94.94 79 SER B CA 1
ATOM 5008 C C . SER B 1 79 ? -0.891 -3.896 -28.484 1 94.94 79 SER B C 1
ATOM 5010 O O . SER B 1 79 ? -0.414 -4.961 -28.094 1 94.94 79 SER B O 1
ATOM 5012 N N . ASN B 1 80 ? -0.565 -3.338 -29.672 1 96.06 80 ASN B N 1
ATOM 5013 C CA . ASN B 1 80 ? 0.52 -3.898 -30.469 1 96.06 80 ASN B CA 1
ATOM 5014 C C . ASN B 1 80 ? 1.835 -3.914 -29.703 1 96.06 80 ASN B C 1
ATOM 5016 O O . ASN B 1 80 ? 2.623 -4.852 -29.828 1 96.06 80 ASN B O 1
ATOM 5020 N N . SER B 1 81 ? 2.014 -2.863 -28.953 1 96 81 SER B N 1
ATOM 5021 C CA . SER B 1 81 ? 3.217 -2.787 -28.141 1 96 81 SER B CA 1
ATOM 5022 C C . SER B 1 81 ? 3.225 -3.877 -27.078 1 96 81 SER B C 1
ATOM 5024 O O . SER B 1 81 ? 4.281 -4.426 -26.75 1 96 81 SER B O 1
ATOM 5026 N N . ASP B 1 82 ? 2.102 -4.16 -26.531 1 96.44 82 ASP B N 1
ATOM 5027 C CA . ASP B 1 82 ? 1.982 -5.234 -25.547 1 96.44 82 ASP B CA 1
ATOM 5028 C C . ASP B 1 82 ? 2.344 -6.582 -26.156 1 96.44 82 ASP B C 1
ATOM 5030 O O . ASP B 1 82 ? 3.104 -7.355 -25.578 1 96.44 82 ASP B O 1
ATOM 5034 N N . ILE B 1 83 ? 1.809 -6.852 -27.297 1 97.69 83 ILE B N 1
ATOM 5035 C CA . ILE B 1 83 ? 2.029 -8.125 -27.969 1 97.69 83 ILE B CA 1
ATOM 5036 C C . ILE B 1 83 ? 3.51 -8.273 -28.312 1 97.69 83 ILE B C 1
ATOM 5038 O O . ILE B 1 83 ? 4.082 -9.359 -28.156 1 97.69 83 ILE B O 1
ATOM 5042 N N . LYS B 1 84 ? 4.09 -7.176 -28.812 1 97.19 84 LYS B N 1
ATOM 5043 C CA . LYS B 1 84 ? 5.516 -7.199 -29.125 1 97.19 84 LYS B CA 1
ATOM 5044 C C . LYS B 1 84 ? 6.344 -7.551 -27.891 1 97.19 84 LYS B C 1
ATOM 5046 O O . LYS B 1 84 ? 7.277 -8.352 -27.969 1 97.19 84 LYS B O 1
ATOM 5051 N N . TYR B 1 85 ? 6.023 -6.988 -26.797 1 97.12 85 TYR B N 1
ATOM 5052 C CA . TYR B 1 85 ? 6.754 -7.266 -25.578 1 97.12 85 TYR B CA 1
ATOM 5053 C C . TYR B 1 85 ? 6.547 -8.703 -25.125 1 97.12 85 TYR B C 1
ATOM 5055 O O . TYR B 1 85 ? 7.5 -9.391 -24.734 1 97.12 85 TYR B O 1
ATOM 5063 N N . ILE B 1 86 ? 5.305 -9.195 -25.109 1 97.44 86 ILE B N 1
ATOM 5064 C CA . ILE B 1 86 ? 5.008 -10.562 -24.719 1 97.44 86 ILE B CA 1
ATOM 5065 C C . ILE B 1 86 ? 5.812 -11.539 -25.578 1 97.44 86 ILE B C 1
ATOM 5067 O O . ILE B 1 86 ? 6.387 -12.5 -25.062 1 97.44 86 ILE B O 1
ATOM 5071 N N . LYS B 1 87 ? 5.848 -11.25 -26.828 1 96.69 87 LYS B N 1
ATOM 5072 C CA . LYS B 1 87 ? 6.602 -12.086 -27.766 1 96.69 87 LYS B CA 1
ATOM 5073 C C . LYS B 1 87 ? 8.078 -12.133 -27.375 1 96.69 87 LYS B C 1
ATOM 5075 O O . LYS B 1 87 ? 8.719 -13.18 -27.469 1 96.69 87 LYS B O 1
ATOM 5080 N N . SER B 1 88 ? 8.594 -11.039 -26.938 1 95.88 88 SER B N 1
ATOM 5081 C CA . SER B 1 88 ? 10.016 -10.953 -26.594 1 95.88 88 SER B CA 1
ATOM 5082 C C . SER B 1 88 ? 10.32 -11.695 -25.297 1 95.88 88 SER B C 1
ATOM 5084 O O . SER B 1 88 ? 11.461 -12.094 -25.062 1 95.88 88 SER B O 1
ATOM 5086 N N . THR B 1 89 ? 9.367 -11.883 -24.469 1 93.94 89 THR B N 1
ATOM 5087 C CA . THR B 1 89 ? 9.562 -12.492 -23.156 1 93.94 89 THR B CA 1
ATOM 5088 C C . THR B 1 89 ? 9.344 -14 -23.234 1 93.94 89 THR B C 1
ATOM 5090 O O . THR B 1 89 ? 9.852 -14.75 -22.391 1 93.94 89 THR B O 1
ATOM 5093 N N . MET B 1 90 ? 8.648 -14.438 -24.203 1 94.44 90 MET B N 1
ATOM 5094 C CA . MET B 1 90 ? 8.328 -15.852 -24.344 1 94.44 90 MET B CA 1
ATOM 5095 C C . MET B 1 90 ? 9.383 -16.562 -25.188 1 94.44 90 MET B C 1
ATOM 5097 O O . MET B 1 90 ? 10.117 -15.922 -25.938 1 94.44 90 MET B O 1
ATOM 5101 N N . PRO B 1 91 ? 9.516 -17.891 -24.984 1 93.31 91 PRO B N 1
ATOM 5102 C CA . PRO B 1 91 ? 10.461 -18.625 -25.812 1 93.31 91 PRO B CA 1
ATOM 5103 C C . PRO B 1 91 ? 10.156 -18.516 -27.312 1 93.31 91 PRO B C 1
ATOM 5105 O O . PRO B 1 91 ? 8.992 -18.391 -27.703 1 93.31 91 PRO B O 1
ATOM 5108 N N . ALA B 1 92 ? 11.211 -18.641 -28.094 1 91.19 92 ALA B N 1
ATOM 5109 C CA . ALA B 1 92 ? 11.078 -18.516 -29.547 1 91.19 92 ALA B CA 1
ATOM 5110 C C . ALA B 1 92 ? 10.242 -19.656 -30.109 1 91.19 92 ALA B C 1
ATOM 5112 O O . ALA B 1 92 ? 9.711 -19.562 -31.219 1 91.19 92 ALA B O 1
ATOM 5113 N N . THR B 1 93 ? 10.125 -20.672 -29.391 1 90.88 93 THR B N 1
ATOM 5114 C CA . THR B 1 93 ? 9.414 -21.859 -29.859 1 90.88 93 THR B CA 1
ATOM 5115 C C . THR B 1 93 ? 7.902 -21.641 -29.797 1 90.88 93 THR B C 1
ATOM 5117 O O . THR B 1 93 ? 7.137 -22.438 -30.359 1 90.88 93 THR B O 1
ATOM 5120 N N . VAL B 1 94 ? 7.453 -20.594 -29.203 1 94.94 94 VAL B N 1
ATOM 5121 C CA . VAL B 1 94 ? 6.023 -20.328 -29.062 1 94.94 94 VAL B CA 1
ATOM 5122 C C . VAL B 1 94 ? 5.41 -20.094 -30.438 1 94.94 94 VAL B C 1
ATOM 5124 O O . VAL B 1 94 ? 6.004 -19.438 -31.297 1 94.94 94 VAL B O 1
ATOM 5127 N N . ASP B 1 95 ? 4.266 -20.672 -30.688 1 95.88 95 ASP B N 1
ATOM 5128 C CA . ASP B 1 95 ? 3.533 -20.547 -31.938 1 95.88 95 ASP B CA 1
ATOM 5129 C C . ASP B 1 95 ? 3.096 -19.109 -32.188 1 95.88 95 ASP B C 1
ATOM 5131 O O . ASP B 1 95 ? 2.357 -18.531 -31.375 1 95.88 95 ASP B O 1
ATOM 5135 N N . PRO B 1 96 ? 3.49 -18.531 -33.281 1 96.5 96 PRO B N 1
ATOM 5136 C CA . PRO B 1 96 ? 3.137 -17.141 -33.562 1 96.5 96 PRO B CA 1
ATOM 5137 C C . PRO B 1 96 ? 1.627 -16.906 -33.594 1 96.5 96 PRO B C 1
ATOM 5139 O O . PRO B 1 96 ? 1.158 -15.805 -33.312 1 96.5 96 PRO B O 1
ATOM 5142 N N . ALA B 1 97 ? 0.906 -17.922 -33.938 1 97.62 97 ALA B N 1
ATOM 5143 C CA . ALA B 1 97 ? -0.548 -17.812 -34.031 1 97.62 97 ALA B CA 1
ATOM 5144 C C . ALA B 1 97 ? -1.146 -17.484 -32.656 1 97.62 97 ALA B C 1
ATOM 5146 O O . ALA B 1 97 ? -2.242 -16.922 -32.562 1 97.62 97 ALA B O 1
ATOM 5147 N N . PHE B 1 98 ? -0.464 -17.844 -31.688 1 97.81 98 PHE B N 1
ATOM 5148 C CA . PHE B 1 98 ? -0.929 -17.531 -30.344 1 97.81 98 PHE B CA 1
ATOM 5149 C C . PHE B 1 98 ? -0.971 -16.016 -30.109 1 97.81 98 PHE B C 1
ATOM 5151 O O . PHE B 1 98 ? -1.887 -15.508 -29.469 1 97.81 98 PHE B O 1
ATOM 5158 N N . PHE B 1 99 ? 0.041 -15.312 -30.609 1 98 99 PHE B N 1
ATOM 5159 C CA . PHE B 1 99 ? 0.09 -13.867 -30.406 1 98 99 PHE B CA 1
ATOM 5160 C C . PHE B 1 99 ? -1.043 -13.188 -31.156 1 98 99 PHE B C 1
ATOM 5162 O O . PHE B 1 99 ? -1.574 -12.172 -30.703 1 98 99 PHE B O 1
ATOM 5169 N N . ASP B 1 100 ? -1.405 -13.719 -32.312 1 97.38 100 ASP B N 1
ATOM 5170 C CA . ASP B 1 100 ? -2.588 -13.242 -33 1 97.38 100 ASP B CA 1
ATOM 5171 C C . ASP B 1 100 ? -3.854 -13.477 -32.188 1 97.38 100 ASP B C 1
ATOM 5173 O O . ASP B 1 100 ? -4.742 -12.625 -32.156 1 97.38 100 ASP B O 1
ATOM 5177 N N . TYR B 1 101 ? -3.871 -14.648 -31.641 1 97.19 101 TYR B N 1
ATOM 5178 C CA . TYR B 1 101 ? -4.992 -14.969 -30.766 1 97.19 101 TYR B CA 1
ATOM 5179 C C . TYR B 1 101 ? -5.094 -13.969 -29.609 1 97.19 101 TYR B C 1
ATOM 5181 O O . TYR B 1 101 ? -6.168 -13.414 -29.359 1 97.19 101 TYR B O 1
ATOM 5189 N N . LEU B 1 102 ? -3.977 -13.719 -28.922 1 97.06 102 LEU B N 1
ATOM 5190 C CA . LEU B 1 102 ? -3.955 -12.805 -27.781 1 97.06 102 LEU B CA 1
ATOM 5191 C C . LEU B 1 102 ? -4.387 -11.406 -28.203 1 97.06 102 LEU B C 1
ATOM 5193 O O . LEU B 1 102 ? -5.07 -10.711 -27.453 1 97.06 102 LEU B O 1
ATOM 5197 N N . LYS B 1 103 ? -3.943 -10.992 -29.328 1 96.5 103 LYS B N 1
ATOM 5198 C CA . LYS B 1 103 ? -4.266 -9.656 -29.844 1 96.5 103 LYS B CA 1
ATOM 5199 C C . LYS B 1 103 ? -5.77 -9.492 -30.031 1 96.5 103 LYS B C 1
ATOM 5201 O O . LYS B 1 103 ? -6.301 -8.391 -29.891 1 96.5 103 LYS B O 1
ATOM 5206 N N . ASN B 1 104 ? -6.434 -10.562 -30.281 1 95.62 104 ASN B N 1
ATOM 5207 C CA . ASN B 1 104 ? -7.844 -10.492 -30.641 1 95.62 104 ASN B CA 1
ATOM 5208 C C . ASN B 1 104 ? -8.742 -10.945 -29.5 1 95.62 104 ASN B C 1
ATOM 5210 O O . ASN B 1 104 ? -9.969 -11.008 -29.656 1 95.62 104 ASN B O 1
ATOM 5214 N N . VAL B 1 105 ? -8.172 -11.266 -28.406 1 96.06 105 VAL B N 1
ATOM 5215 C CA . VAL B 1 105 ? -8.945 -11.664 -27.234 1 96.06 105 VAL B CA 1
ATOM 5216 C C . VAL B 1 105 ? -9.867 -10.523 -26.812 1 96.06 105 VAL B C 1
ATOM 5218 O O . VAL B 1 105 ? -9.477 -9.352 -26.844 1 96.06 105 VAL B O 1
ATOM 5221 N N . ASN B 1 106 ? -11.062 -10.805 -26.547 1 95.88 106 ASN B N 1
ATOM 5222 C CA . ASN B 1 106 ? -12.031 -9.875 -25.969 1 95.88 106 ASN B CA 1
ATOM 5223 C C . ASN B 1 106 ? -12.875 -10.539 -24.891 1 95.88 106 ASN B C 1
ATOM 5225 O O . ASN B 1 106 ? -12.703 -11.727 -24.609 1 95.88 106 ASN B O 1
ATOM 5229 N N . LEU B 1 107 ? -13.789 -9.812 -24.281 1 97.88 107 LEU B N 1
ATOM 5230 C CA . LEU B 1 107 ? -14.484 -10.312 -23.094 1 97.88 107 LEU B CA 1
ATOM 5231 C C . LEU B 1 107 ? -15.977 -10.5 -23.391 1 97.88 107 LEU B C 1
ATOM 5233 O O . LEU B 1 107 ? -16.797 -10.484 -22.469 1 97.88 107 LEU B O 1
ATOM 5237 N N . ASN B 1 108 ? -16.344 -10.695 -24.656 1 97.5 108 ASN B N 1
ATOM 5238 C CA . ASN B 1 108 ? -17.734 -10.82 -25.062 1 97.5 108 ASN B CA 1
ATOM 5239 C C . ASN B 1 108 ? -18.359 -12.102 -24.516 1 97.5 108 ASN B C 1
ATOM 5241 O O . ASN B 1 108 ? -19.562 -12.148 -24.25 1 97.5 108 ASN B O 1
ATOM 5245 N N . ASP B 1 109 ? -17.562 -13.133 -24.344 1 97.81 109 ASP B N 1
ATOM 5246 C CA . ASP B 1 109 ? -18.078 -14.43 -23.906 1 97.81 109 ASP B CA 1
ATOM 5247 C C . ASP B 1 109 ? -17.891 -14.617 -22.406 1 97.81 109 ASP B C 1
ATOM 5249 O O . ASP B 1 109 ? -17.969 -15.742 -21.906 1 97.81 109 ASP B O 1
ATOM 5253 N N . VAL B 1 110 ? -17.562 -13.57 -21.688 1 98.56 110 VAL B N 1
ATOM 5254 C CA . VAL B 1 110 ? -17.344 -13.609 -20.25 1 98.56 110 VAL B CA 1
ATOM 5255 C C . VAL B 1 110 ? -18.594 -13.086 -19.531 1 98.56 110 VAL B C 1
ATOM 5257 O O . VAL B 1 110 ? -19.219 -12.117 -19.984 1 98.56 110 VAL B O 1
ATOM 5260 N N . THR B 1 111 ? -19 -13.703 -18.516 1 98.75 111 THR B N 1
ATOM 5261 C CA . THR B 1 111 ? -20.047 -13.234 -17.609 1 98.75 111 THR B CA 1
ATOM 5262 C C . THR B 1 111 ? -19.5 -13.062 -16.188 1 98.75 111 THR B C 1
ATOM 5264 O O . THR B 1 111 ? -18.828 -13.953 -15.68 1 98.75 111 THR B O 1
ATOM 5267 N N . ILE B 1 112 ? -19.812 -11.961 -15.609 1 98.75 112 ILE B N 1
ATOM 5268 C CA . ILE B 1 112 ? -19.375 -11.711 -14.234 1 98.75 112 ILE B CA 1
ATOM 5269 C C . ILE B 1 112 ? -20.594 -11.492 -13.344 1 98.75 112 ILE B C 1
ATOM 5271 O O . ILE B 1 112 ? -21.406 -10.594 -13.594 1 98.75 112 ILE B O 1
ATOM 5275 N N . TYR B 1 113 ? -20.75 -12.359 -12.383 1 98.69 113 TYR B N 1
ATOM 5276 C CA . TYR B 1 113 ? -21.672 -12.172 -11.258 1 98.69 113 TYR B CA 1
ATOM 5277 C C . TYR B 1 113 ? -20.969 -11.508 -10.086 1 98.69 113 TYR B C 1
ATOM 5279 O O . TYR B 1 113 ? -19.828 -11.867 -9.75 1 98.69 113 TYR B O 1
ATOM 5287 N N . ALA B 1 114 ? -21.562 -10.508 -9.5 1 98.69 114 ALA B N 1
ATOM 5288 C CA . ALA B 1 114 ? -20.906 -9.836 -8.375 1 98.69 114 ALA B CA 1
ATOM 5289 C C . ALA B 1 114 ? -21.922 -9.461 -7.305 1 98.69 114 ALA B C 1
ATOM 5291 O O . ALA B 1 114 ? -23.109 -9.289 -7.594 1 98.69 114 ALA B O 1
ATOM 5292 N N . MET B 1 115 ? -21.453 -9.414 -6.125 1 98.06 115 MET B N 1
ATOM 5293 C CA . MET B 1 115 ? -22.203 -8.75 -5.066 1 98.06 115 MET B CA 1
ATOM 5294 C C . MET B 1 115 ? -22.297 -7.246 -5.324 1 98.06 115 MET B C 1
ATOM 5296 O O . MET B 1 115 ? -21.484 -6.695 -6.078 1 98.06 115 MET B O 1
ATOM 5300 N N . GLN B 1 116 ? -23.281 -6.641 -4.684 1 97.81 116 GLN B N 1
ATOM 5301 C CA . GLN B 1 116 ? -23.344 -5.188 -4.797 1 97.81 116 GLN B CA 1
ATOM 5302 C C . GLN B 1 116 ? -22.219 -4.52 -4.027 1 97.81 116 GLN B C 1
ATOM 5304 O O . GLN B 1 116 ? -21.938 -4.883 -2.883 1 97.81 116 GLN B O 1
ATOM 5309 N N . GLU B 1 117 ? -21.547 -3.621 -4.691 1 98.5 117 GLU B N 1
ATOM 5310 C CA . GLU B 1 117 ? -20.484 -2.889 -4.004 1 98.5 117 GLU B CA 1
ATOM 5311 C C . GLU B 1 117 ? -21.031 -2.152 -2.781 1 98.5 117 GLU B C 1
ATOM 5313 O O . GLU B 1 117 ? -22.125 -1.574 -2.832 1 98.5 117 GLU B O 1
ATOM 5318 N N . GLY B 1 118 ? -20.312 -2.229 -1.679 1 98.69 118 GLY B N 1
ATOM 5319 C CA . GLY B 1 118 ? -20.75 -1.643 -0.422 1 98.69 118 GLY B CA 1
ATOM 5320 C C . GLY B 1 118 ? -21.453 -2.635 0.483 1 98.69 118 GLY B C 1
ATOM 5321 O O . GLY B 1 118 ? -21.766 -2.318 1.631 1 98.69 118 GLY B O 1
ATOM 5322 N N . SER B 1 119 ? -21.641 -3.873 0.059 1 98.5 119 SER B N 1
ATOM 5323 C CA . SER B 1 119 ? -22.312 -4.898 0.857 1 98.5 119 SER B CA 1
ATOM 5324 C C . SER B 1 119 ? -21.359 -5.508 1.881 1 98.5 119 SER B C 1
ATOM 5326 O O . SER B 1 119 ? -20.172 -5.68 1.604 1 98.5 119 SER B O 1
ATOM 5328 N N . VAL B 1 120 ? -21.938 -5.824 3.068 1 98.62 120 VAL B N 1
ATOM 5329 C CA . VAL B 1 120 ? -21.203 -6.648 4.02 1 98.62 120 VAL B CA 1
ATOM 5330 C C . VAL B 1 120 ? -21.078 -8.07 3.48 1 98.62 120 VAL B C 1
ATOM 5332 O O . VAL B 1 120 ? -22.047 -8.617 2.934 1 98.62 120 VAL B O 1
ATOM 5335 N N . THR B 1 121 ? -19.906 -8.594 3.521 1 98.62 121 THR B N 1
ATOM 5336 C CA . THR B 1 121 ? -19.641 -9.922 2.971 1 98.62 121 THR B CA 1
ATOM 5337 C C . THR B 1 121 ? -18.844 -10.766 3.957 1 98.62 121 THR B C 1
ATOM 5339 O O . THR B 1 121 ? -18.375 -10.258 4.977 1 98.62 121 THR B O 1
ATOM 5342 N N . PHE B 1 122 ? -18.766 -12.086 3.686 1 98.38 122 PHE B N 1
ATOM 5343 C CA . PHE B 1 122 ? -18.188 -13.031 4.633 1 98.38 122 PHE B CA 1
ATOM 5344 C C . PHE B 1 122 ? -17.297 -14.039 3.92 1 98.38 122 PHE B C 1
ATOM 5346 O O . PHE B 1 122 ? -17.375 -14.188 2.697 1 98.38 122 PHE B O 1
ATOM 5353 N N . PRO B 1 123 ? -16.391 -14.672 4.664 1 97.06 123 PRO B N 1
ATOM 5354 C CA . PRO B 1 123 ? -15.445 -15.633 4.078 1 97.06 123 PRO B CA 1
ATOM 5355 C C . PRO B 1 123 ? -16.141 -16.719 3.262 1 97.06 123 PRO B C 1
ATOM 5357 O O . PRO B 1 123 ? -17.203 -17.219 3.662 1 97.06 123 PRO B O 1
ATOM 5360 N N . ARG B 1 124 ? -15.531 -17.031 2.07 1 95.81 124 ARG B N 1
ATOM 5361 C CA . ARG B 1 124 ? -15.906 -18.156 1.224 1 95.81 124 ARG B CA 1
ATOM 5362 C C . ARG B 1 124 ? -17.078 -17.797 0.312 1 95.81 124 ARG B C 1
ATOM 5364 O O . ARG B 1 124 ? -17.359 -18.5 -0.662 1 95.81 124 ARG B O 1
ATOM 5371 N N . ILE B 1 125 ? -17.797 -16.781 0.632 1 97.69 125 ILE B N 1
ATOM 5372 C CA . ILE B 1 125 ? -18.781 -16.281 -0.322 1 97.69 125 ILE B CA 1
ATOM 5373 C C . ILE B 1 125 ? -18.078 -15.562 -1.465 1 97.69 125 ILE B C 1
ATOM 5375 O O . ILE B 1 125 ? -17.359 -14.594 -1.238 1 97.69 125 ILE B O 1
ATOM 5379 N N . PRO B 1 126 ? -18.266 -15.984 -2.689 1 98.31 126 PRO B N 1
ATOM 5380 C CA . PRO B 1 126 ? -17.594 -15.289 -3.791 1 98.31 126 PRO B CA 1
ATOM 5381 C C . PRO B 1 126 ? -17.984 -13.812 -3.877 1 98.31 126 PRO B C 1
ATOM 5383 O O . PRO B 1 126 ? -19.172 -13.477 -3.846 1 98.31 126 PRO B O 1
ATOM 5386 N N . LEU B 1 127 ? -16.984 -12.969 -3.936 1 98.81 127 LEU B N 1
ATOM 5387 C CA . LEU B 1 127 ? -17.234 -11.562 -4.242 1 98.81 127 LEU B CA 1
ATOM 5388 C C . LEU B 1 127 ? -17.578 -11.375 -5.715 1 98.81 127 LEU B C 1
ATOM 5390 O O . LEU B 1 127 ? -18.422 -10.547 -6.066 1 98.81 127 LEU B O 1
ATOM 5394 N N . LEU B 1 128 ? -16.844 -12.094 -6.516 1 98.81 128 LEU B N 1
ATOM 5395 C CA . LEU B 1 128 ? -17.062 -12.211 -7.949 1 98.81 128 LEU B CA 1
ATOM 5396 C C . LEU B 1 128 ? -17.078 -13.672 -8.383 1 98.81 128 LEU B C 1
ATOM 5398 O O . LEU B 1 128 ? -16.25 -14.469 -7.93 1 98.81 128 LEU B O 1
ATOM 5402 N N . ARG B 1 129 ? -18.016 -14.031 -9.141 1 98.69 129 ARG B N 1
ATOM 5403 C CA . ARG B 1 129 ? -17.969 -15.266 -9.922 1 98.69 129 ARG B CA 1
ATOM 5404 C C . ARG B 1 129 ? -17.766 -14.961 -11.398 1 98.69 129 ARG B C 1
ATOM 5406 O O . ARG B 1 129 ? -18.562 -14.25 -12.016 1 98.69 129 ARG B O 1
ATOM 5413 N N . VAL B 1 130 ? -16.734 -15.445 -11.945 1 98.81 130 VAL B N 1
ATOM 5414 C CA . VAL B 1 130 ? -16.312 -15.156 -13.312 1 98.81 130 VAL B CA 1
ATOM 5415 C C . VAL B 1 130 ? -16.453 -16.422 -14.172 1 98.81 130 VAL B C 1
ATOM 5417 O O . VAL B 1 130 ? -15.875 -17.453 -13.852 1 98.81 130 VAL B O 1
ATOM 5420 N N . GLU B 1 131 ? -17.188 -16.359 -15.281 1 98.31 131 GLU B N 1
ATOM 5421 C CA . GLU B 1 131 ? -17.391 -17.5 -16.172 1 98.31 131 GLU B CA 1
ATOM 5422 C C . GLU B 1 131 ? -17.094 -17.141 -17.609 1 98.31 131 GLU B C 1
ATOM 5424 O O . GLU B 1 131 ? -17.344 -16.016 -18.047 1 98.31 131 GLU B O 1
ATOM 5429 N N . GLY B 1 132 ? -16.594 -18.062 -18.297 1 98.62 132 GLY B N 1
ATOM 5430 C CA . GLY B 1 132 ? -16.281 -17.859 -19.703 1 98.62 132 GLY B CA 1
ATOM 5431 C C . GLY B 1 132 ? -15.234 -18.812 -20.234 1 98.62 132 GLY B C 1
ATOM 5432 O O . GLY B 1 132 ? -14.914 -19.812 -19.578 1 98.62 132 GLY B O 1
ATOM 5433 N N . PRO B 1 133 ? -14.766 -18.578 -21.469 1 98.5 133 PRO B N 1
ATOM 5434 C CA . PRO B 1 133 ? -13.664 -19.391 -21.984 1 98.5 133 PRO B CA 1
ATOM 5435 C C . PRO B 1 133 ? -12.469 -19.438 -21.047 1 98.5 133 PRO B C 1
ATOM 5437 O O . PRO B 1 133 ? -12.047 -18.406 -20.516 1 98.5 133 PRO B O 1
ATOM 5440 N N . LEU B 1 134 ? -11.969 -20.625 -20.828 1 98.31 134 LEU B N 1
ATOM 5441 C CA . LEU B 1 134 ? -10.969 -20.922 -19.797 1 98.31 134 LEU B CA 1
ATOM 5442 C C . LEU B 1 134 ? -9.797 -19.938 -19.891 1 98.31 134 LEU B C 1
ATOM 5444 O O . LEU B 1 134 ? -9.43 -19.312 -18.891 1 98.31 134 LEU B O 1
ATOM 5448 N N . ILE B 1 135 ? -9.234 -19.75 -21.078 1 98.38 135 ILE B N 1
ATOM 5449 C CA . ILE B 1 135 ? -8.039 -18.938 -21.266 1 98.38 135 ILE B CA 1
ATOM 5450 C C . ILE B 1 135 ? -8.328 -17.484 -20.859 1 98.38 135 ILE B C 1
ATOM 5452 O O . ILE B 1 135 ? -7.539 -16.859 -20.172 1 98.38 135 ILE B O 1
ATOM 5456 N N . ILE B 1 136 ? -9.477 -16.984 -21.25 1 98.38 136 ILE B N 1
ATOM 5457 C CA . ILE B 1 136 ? -9.828 -15.578 -21.078 1 98.38 136 ILE B CA 1
ATOM 5458 C C . ILE B 1 136 ? -10.07 -15.297 -19.594 1 98.38 136 ILE B C 1
ATOM 5460 O O . ILE B 1 136 ? -9.531 -14.328 -19.047 1 98.38 136 ILE B O 1
ATOM 5464 N N . VAL B 1 137 ? -10.867 -16.094 -18.906 1 98.5 137 VAL B N 1
ATOM 5465 C CA . VAL B 1 137 ? -11.203 -15.828 -17.5 1 98.5 137 VAL B CA 1
ATOM 5466 C C . VAL B 1 137 ? -9.977 -16.062 -16.625 1 98.5 137 VAL B C 1
ATOM 5468 O O . VAL B 1 137 ? -9.852 -15.461 -15.555 1 98.5 137 VAL B O 1
ATOM 5471 N N . GLN B 1 138 ? -9.047 -16.938 -17.078 1 98 138 GLN B N 1
ATOM 5472 C CA . GLN B 1 138 ? -7.785 -17.125 -16.359 1 98 138 GLN B CA 1
ATOM 5473 C C . GLN B 1 138 ? -6.934 -15.852 -16.438 1 98 138 GLN B C 1
ATOM 5475 O O . GLN B 1 138 ? -6.312 -15.461 -15.445 1 98 138 GLN B O 1
ATOM 5480 N N . LEU B 1 139 ? -6.898 -15.172 -17.547 1 98.31 139 LEU B N 1
ATOM 5481 C CA . LEU B 1 139 ? -6.102 -13.969 -17.797 1 98.31 139 LEU B CA 1
ATOM 5482 C C . LEU B 1 139 ? -6.562 -12.828 -16.891 1 98.31 139 LEU B C 1
ATOM 5484 O O . LEU B 1 139 ? -5.797 -11.898 -16.625 1 98.31 139 LEU B O 1
ATOM 5488 N N . LEU B 1 140 ? -7.777 -12.891 -16.359 1 98.56 140 LEU B N 1
ATOM 5489 C CA . LEU B 1 140 ? -8.359 -11.789 -15.594 1 98.56 140 LEU B CA 1
ATOM 5490 C C . LEU B 1 140 ? -7.957 -11.875 -14.125 1 98.56 140 LEU B C 1
ATOM 5492 O O . LEU B 1 140 ? -8.125 -10.914 -13.375 1 98.56 140 LEU B O 1
ATOM 5496 N N . GLU B 1 141 ? -7.375 -12.945 -13.656 1 98.56 141 GLU B N 1
ATOM 5497 C CA . GLU B 1 141 ? -7.172 -13.281 -12.25 1 98.56 141 GLU B CA 1
ATOM 5498 C C . GLU B 1 141 ? -6.414 -12.18 -11.523 1 98.56 141 GLU B C 1
ATOM 5500 O O . GLU B 1 141 ? -6.93 -11.586 -10.578 1 98.56 141 GLU B O 1
ATOM 5505 N N . THR B 1 142 ? -5.242 -11.875 -12.008 1 98.44 142 THR B N 1
ATOM 5506 C CA . THR B 1 142 ? -4.32 -11.023 -11.266 1 98.44 142 THR B CA 1
ATOM 5507 C C . THR B 1 142 ? -4.883 -9.609 -11.133 1 98.44 142 THR B C 1
ATOM 5509 O O . THR B 1 142 ? -4.859 -9.023 -10.055 1 98.44 142 THR B O 1
ATOM 5512 N N . THR B 1 143 ? -5.395 -9.055 -12.242 1 98.31 143 THR B N 1
ATOM 5513 C CA . THR B 1 143 ? -5.891 -7.684 -12.234 1 98.31 143 THR B CA 1
ATOM 5514 C C . THR B 1 143 ? -7.109 -7.555 -11.32 1 98.31 143 THR B C 1
ATOM 5516 O O . THR B 1 143 ? -7.215 -6.598 -10.547 1 98.31 143 THR B O 1
ATOM 5519 N N . LEU B 1 144 ? -8.031 -8.523 -11.422 1 98.75 144 LEU B N 1
ATOM 5520 C CA . LEU B 1 144 ? -9.219 -8.484 -10.578 1 98.75 144 LEU B CA 1
ATOM 5521 C C . LEU B 1 144 ? -8.836 -8.555 -9.102 1 98.75 144 LEU B C 1
ATOM 5523 O O . LEU B 1 144 ? -9.398 -7.84 -8.273 1 98.75 144 LEU B O 1
ATOM 5527 N N . LEU B 1 145 ? -7.914 -9.422 -8.789 1 98.75 145 LEU B N 1
ATOM 5528 C CA . LEU B 1 145 ? -7.453 -9.539 -7.414 1 98.75 145 LEU B CA 1
ATOM 5529 C C . LEU B 1 145 ? -6.844 -8.227 -6.93 1 98.75 145 LEU B C 1
ATOM 5531 O O . LEU B 1 145 ? -7.102 -7.797 -5.805 1 98.75 145 LEU B O 1
ATOM 5535 N N . THR B 1 146 ? -6.016 -7.578 -7.75 1 98.19 146 THR B N 1
ATOM 5536 C CA . THR B 1 146 ? -5.352 -6.328 -7.398 1 98.19 146 THR B CA 1
ATOM 5537 C C . THR B 1 146 ? -6.375 -5.23 -7.125 1 98.19 146 THR B C 1
ATOM 5539 O O . THR B 1 146 ? -6.184 -4.402 -6.23 1 98.19 146 THR B O 1
ATOM 5542 N N . LEU B 1 147 ? -7.461 -5.227 -7.875 1 98.31 147 LEU B N 1
ATOM 5543 C CA . LEU B 1 147 ? -8.453 -4.156 -7.809 1 98.31 147 LEU B CA 1
ATOM 5544 C C . LEU B 1 147 ? -9.391 -4.363 -6.629 1 98.31 147 LEU B C 1
ATOM 5546 O O . LEU B 1 147 ? -9.922 -3.396 -6.074 1 98.31 147 LEU B O 1
ATOM 5550 N N . VAL B 1 148 ? -9.609 -5.598 -6.133 1 98.69 148 VAL B N 1
ATOM 5551 C CA . VAL B 1 148 ? -10.617 -5.895 -5.129 1 98.69 148 VAL B CA 1
ATOM 5552 C C . VAL B 1 148 ? -9.969 -5.988 -3.75 1 98.69 148 VAL B C 1
ATOM 5554 O O . VAL B 1 148 ? -10.547 -5.543 -2.754 1 98.69 148 VAL B O 1
ATOM 5557 N N . ASN B 1 149 ? -8.742 -6.523 -3.68 1 98.62 149 ASN B N 1
ATOM 5558 C CA . ASN B 1 149 ? -8.102 -6.867 -2.418 1 98.62 149 ASN B CA 1
ATOM 5559 C C . ASN B 1 149 ? -7.969 -5.652 -1.505 1 98.62 149 ASN B C 1
ATOM 5561 O O . ASN B 1 149 ? -8.508 -5.645 -0.396 1 98.62 149 ASN B O 1
ATOM 5565 N N . TYR B 1 150 ? -7.289 -4.613 -1.958 1 98.69 150 TYR B N 1
ATOM 5566 C CA . TYR B 1 150 ? -7.051 -3.436 -1.13 1 98.69 150 TYR B CA 1
ATOM 5567 C C . TYR B 1 150 ? -8.328 -2.627 -0.952 1 98.69 150 TYR B C 1
ATOM 5569 O O . TYR B 1 150 ? -8.594 -2.092 0.128 1 98.69 150 TYR B O 1
ATOM 5577 N N . ALA B 1 151 ? -9.125 -2.49 -2.035 1 98.75 151 ALA B N 1
ATOM 5578 C CA . ALA B 1 151 ? -10.367 -1.718 -1.981 1 98.75 151 ALA B CA 1
ATOM 5579 C C . ALA B 1 151 ? -11.281 -2.229 -0.874 1 98.75 151 ALA B C 1
ATOM 5581 O O . ALA B 1 151 ? -11.781 -1.445 -0.061 1 98.75 151 ALA B O 1
ATOM 5582 N N . SER B 1 152 ? -11.492 -3.549 -0.826 1 98.94 152 SER B N 1
ATOM 5583 C CA . SER B 1 152 ? -12.359 -4.152 0.181 1 98.94 152 SER B CA 1
ATOM 5584 C C . SER B 1 152 ? -11.75 -4.039 1.574 1 98.94 152 SER B C 1
ATOM 5586 O O . SER B 1 152 ? -12.461 -3.76 2.545 1 98.94 152 SER B O 1
ATOM 5588 N N . LEU B 1 153 ? -10.453 -4.242 1.661 1 98.88 153 LEU B N 1
ATOM 5589 C CA . LEU B 1 153 ? -9.75 -4.121 2.936 1 98.88 153 LEU B CA 1
ATOM 5590 C C . LEU B 1 153 ? -9.891 -2.713 3.5 1 98.88 153 LEU B C 1
ATOM 5592 O O . LEU B 1 153 ? -10.211 -2.539 4.68 1 98.88 153 LEU B O 1
ATOM 5596 N N . MET B 1 154 ? -9.609 -1.725 2.674 1 98.81 154 MET B N 1
ATOM 5597 C CA . MET B 1 154 ? -9.617 -0.319 3.07 1 98.81 154 MET B CA 1
ATOM 5598 C C . MET B 1 154 ? -11.016 0.117 3.494 1 98.81 154 MET B C 1
ATOM 5600 O O . MET B 1 154 ? -11.18 0.822 4.492 1 98.81 154 MET B O 1
ATOM 5604 N N . ALA B 1 155 ? -12.016 -0.264 2.695 1 98.88 155 ALA B N 1
ATOM 5605 C CA . ALA B 1 155 ? -13.391 0.062 3.047 1 98.88 155 ALA B CA 1
ATOM 5606 C C . ALA B 1 155 ? -13.781 -0.561 4.387 1 98.88 155 ALA B C 1
ATOM 5608 O O . ALA B 1 155 ? -14.484 0.059 5.188 1 98.88 155 ALA B O 1
ATOM 5609 N N . THR B 1 156 ? -13.375 -1.801 4.609 1 98.81 156 THR B N 1
ATOM 5610 C CA . THR B 1 156 ? -13.648 -2.486 5.867 1 98.81 156 THR B CA 1
ATOM 5611 C C . THR B 1 156 ? -12.984 -1.766 7.035 1 98.81 156 THR B C 1
ATOM 5613 O O . THR B 1 156 ? -13.602 -1.548 8.078 1 98.81 156 THR B O 1
ATOM 5616 N N . ASN B 1 157 ? -11.711 -1.439 6.82 1 98.62 157 ASN B N 1
ATOM 5617 C CA . ASN B 1 157 ? -10.969 -0.706 7.844 1 98.62 157 ASN B CA 1
ATOM 5618 C C . ASN B 1 157 ? -11.664 0.601 8.211 1 98.62 157 ASN B C 1
ATOM 5620 O O . ASN B 1 157 ? -11.836 0.908 9.391 1 98.62 157 ASN B O 1
ATOM 5624 N N . ALA B 1 158 ? -12.039 1.34 7.242 1 98.75 158 ALA B N 1
ATOM 5625 C CA . ALA B 1 158 ? -12.719 2.619 7.438 1 98.75 158 ALA B CA 1
ATOM 5626 C C . ALA B 1 158 ? -14.047 2.43 8.164 1 98.75 158 ALA B C 1
ATOM 5628 O O . ALA B 1 158 ? -14.398 3.223 9.039 1 98.75 158 ALA B O 1
ATOM 5629 N N . ALA B 1 159 ? -14.789 1.435 7.762 1 98.62 159 ALA B N 1
ATOM 5630 C CA . ALA B 1 159 ? -16.062 1.15 8.406 1 98.62 159 ALA B CA 1
ATOM 5631 C C . ALA B 1 159 ? -15.883 0.864 9.891 1 98.62 159 ALA B C 1
ATOM 5633 O O . ALA B 1 159 ? -16.719 1.261 10.711 1 98.62 159 ALA B O 1
ATOM 5634 N N . ARG B 1 160 ? -14.883 0.143 10.234 1 97.94 160 ARG B N 1
ATOM 5635 C CA . ARG B 1 160 ? -14.602 -0.161 11.641 1 97.94 160 ARG B CA 1
ATOM 5636 C C . ARG B 1 160 ? -14.305 1.11 12.422 1 97.94 160 ARG B C 1
ATOM 5638 O O . ARG B 1 160 ? -14.766 1.274 13.555 1 97.94 160 ARG B O 1
ATOM 5645 N N . TYR B 1 161 ? -13.492 2.006 11.859 1 98.25 161 TYR B N 1
ATOM 5646 C CA . TYR B 1 161 ? -13.242 3.295 12.492 1 98.25 161 TYR B CA 1
ATOM 5647 C C . TYR B 1 161 ? -14.539 4.047 12.742 1 98.25 161 TYR B C 1
ATOM 5649 O O . TYR B 1 161 ? -14.727 4.641 13.805 1 98.25 161 TYR B O 1
ATOM 5657 N N . ARG B 1 162 ? -15.375 4.082 11.734 1 98.12 162 ARG B N 1
ATOM 5658 C CA . ARG B 1 162 ? -16.656 4.762 11.852 1 98.12 162 ARG B CA 1
ATOM 5659 C C . ARG B 1 162 ? -17.5 4.176 12.977 1 98.12 162 ARG B C 1
ATOM 5661 O O . ARG B 1 162 ? -18.094 4.914 13.766 1 98.12 162 ARG B O 1
ATOM 5668 N N . LEU B 1 163 ? -17.531 2.891 13.102 1 97 163 LEU B N 1
ATOM 5669 C CA . LEU B 1 163 ? -18.312 2.217 14.133 1 97 163 LEU B CA 1
ATOM 5670 C C . LEU B 1 163 ? -17.844 2.621 15.523 1 97 163 LEU B C 1
ATOM 5672 O O . LEU B 1 163 ? -18.656 2.891 16.406 1 97 163 LEU B O 1
ATOM 5676 N N . VAL B 1 164 ? -16.547 2.715 15.703 1 96.5 164 VAL B N 1
ATOM 5677 C CA . VAL B 1 164 ? -16.016 2.977 17.047 1 96.5 164 VAL B CA 1
ATOM 5678 C C . VAL B 1 164 ? -16.109 4.469 17.344 1 96.5 164 VAL B C 1
ATOM 5680 O O . VAL B 1 164 ? -16.266 4.863 18.5 1 96.5 164 VAL B O 1
ATOM 5683 N N . ALA B 1 165 ? -15.922 5.297 16.312 1 97.12 165 ALA B N 1
ATOM 5684 C CA . ALA B 1 165 ? -15.945 6.742 16.516 1 97.12 165 ALA B CA 1
ATOM 5685 C C . ALA B 1 165 ? -17.359 7.23 16.797 1 97.12 165 ALA B C 1
ATOM 5687 O O . ALA B 1 165 ? -17.562 8.203 17.516 1 97.12 165 ALA B O 1
ATOM 5688 N N . GLY B 1 166 ? -18.328 6.555 16.172 1 95.12 166 GLY B N 1
ATOM 5689 C CA . GLY B 1 166 ? -19.719 6.988 16.266 1 95.12 166 GLY B CA 1
ATOM 5690 C C . GLY B 1 166 ? -20.125 7.922 15.156 1 95.12 166 GLY B C 1
ATOM 5691 O O . GLY B 1 166 ? -19.281 8.461 14.438 1 95.12 166 GLY B O 1
ATOM 5692 N N . LYS B 1 167 ? -21.438 8.211 15.062 1 93.25 167 LYS B N 1
ATOM 5693 C CA . LYS B 1 167 ? -22.016 8.961 13.945 1 93.25 167 LYS B CA 1
ATOM 5694 C C . LYS B 1 167 ? -21.797 10.461 14.125 1 93.25 167 LYS B C 1
ATOM 5696 O O . LYS B 1 167 ? -21.812 11.211 13.156 1 93.25 167 LYS B O 1
ATOM 5701 N N . ASN B 1 168 ? -21.578 10.852 15.297 1 95.12 168 ASN B N 1
ATOM 5702 C CA . ASN B 1 168 ? -21.547 12.281 15.594 1 95.12 168 ASN B CA 1
ATOM 5703 C C . ASN B 1 168 ? -20.141 12.844 15.43 1 95.12 168 ASN B C 1
ATOM 5705 O O . ASN B 1 168 ? -19.953 14.062 15.445 1 95.12 168 ASN B O 1
ATOM 5709 N N . ILE B 1 169 ? -19.188 12.008 15.359 1 98 169 ILE B N 1
ATOM 5710 C CA . ILE B 1 169 ? -17.797 12.438 15.211 1 98 169 ILE B CA 1
ATOM 5711 C C . ILE B 1 169 ? -17.438 12.516 13.727 1 98 169 ILE B C 1
ATOM 5713 O O . ILE B 1 169 ? -17.719 11.578 12.969 1 98 169 ILE B O 1
ATOM 5717 N N . THR B 1 170 ? -16.859 13.594 13.289 1 98.25 170 THR B N 1
ATOM 5718 C CA . THR B 1 170 ? -16.391 13.711 11.922 1 98.25 170 THR B CA 1
ATOM 5719 C C . THR B 1 170 ? -15.078 12.945 11.727 1 98.25 170 THR B C 1
ATOM 5721 O O . THR B 1 170 ? -14.172 13.039 12.555 1 98.25 170 THR B O 1
ATOM 5724 N N . LEU B 1 171 ? -14.984 12.156 10.68 1 98.5 171 LEU B N 1
ATOM 5725 C CA . LEU B 1 171 ? -13.773 11.406 10.336 1 98.5 171 LEU B CA 1
ATOM 5726 C C . LEU B 1 171 ? -13.188 11.898 9.023 1 98.5 171 LEU B C 1
ATOM 5728 O O . LEU B 1 171 ? -13.883 11.945 8 1 98.5 171 LEU B O 1
ATOM 5732 N N . LEU B 1 172 ? -11.914 12.266 9.016 1 98.5 172 LEU B N 1
ATOM 5733 C CA . LEU B 1 172 ? -11.219 12.734 7.82 1 98.5 172 LEU B CA 1
ATOM 5734 C C . LEU B 1 172 ? -9.992 11.867 7.531 1 98.5 172 LEU B C 1
ATOM 5736 O O . LEU B 1 172 ? -9.25 11.516 8.445 1 98.5 172 LEU B O 1
ATOM 5740 N N . GLU B 1 173 ? -9.789 11.469 6.258 1 98.31 173 GLU B N 1
ATOM 5741 C CA . GLU B 1 173 ? -8.609 10.719 5.824 1 98.31 173 GLU B CA 1
ATOM 5742 C C . GLU B 1 173 ? -7.445 11.648 5.516 1 98.31 173 GLU B C 1
ATOM 5744 O O . GLU B 1 173 ? -7.531 12.492 4.621 1 98.31 173 GLU B O 1
ATOM 5749 N N . PHE B 1 174 ? -6.312 11.5 6.242 1 97.31 174 PHE B N 1
ATOM 5750 C CA . PHE B 1 174 ? -5.137 12.359 6.141 1 97.31 174 PHE B CA 1
ATOM 5751 C C . PHE B 1 174 ? -3.902 11.539 5.77 1 97.31 174 PHE B C 1
ATOM 5753 O O . PHE B 1 174 ? -2.779 11.906 6.117 1 97.31 174 PHE B O 1
ATOM 5760 N N . GLY B 1 175 ? -4.039 10.43 5.035 1 96.88 175 GLY B N 1
ATOM 5761 C CA . GLY B 1 175 ? -2.949 9.469 5.004 1 96.88 175 GLY B CA 1
ATOM 5762 C C . GLY B 1 175 ? -2.176 9.484 3.699 1 96.88 175 GLY B C 1
ATOM 5763 O O . GLY B 1 175 ? -1.29 8.656 3.486 1 96.88 175 GLY B O 1
ATOM 5764 N N . LEU B 1 176 ? -2.33 10.438 2.762 1 97.62 176 LEU B N 1
ATOM 5765 C CA . LEU B 1 176 ? -1.752 10.414 1.423 1 97.62 176 LEU B CA 1
ATOM 5766 C C . LEU B 1 176 ? -0.231 10.312 1.487 1 97.62 176 LEU B C 1
ATOM 5768 O O . LEU B 1 176 ? 0.376 9.531 0.75 1 97.62 176 LEU B O 1
ATOM 5772 N N . ARG B 1 177 ? 0.402 10.984 2.381 1 96.25 177 ARG B N 1
ATOM 5773 C CA . ARG B 1 177 ? 1.854 11.117 2.451 1 96.25 177 ARG B CA 1
ATOM 5774 C C . ARG B 1 177 ? 2.504 9.797 2.846 1 96.25 177 ARG B C 1
ATOM 5776 O O . ARG B 1 177 ? 3.709 9.609 2.664 1 96.25 177 ARG B O 1
ATOM 5783 N N . ARG B 1 178 ? 1.746 8.859 3.385 1 96.75 178 ARG B N 1
ATOM 5784 C CA . ARG B 1 178 ? 2.312 7.613 3.898 1 96.75 178 ARG B CA 1
ATOM 5785 C C . ARG B 1 178 ? 1.753 6.41 3.148 1 96.75 178 ARG B C 1
ATOM 5787 O O . ARG B 1 178 ? 2.096 5.266 3.457 1 96.75 178 ARG B O 1
ATOM 5794 N N . ALA B 1 179 ? 0.897 6.664 2.178 1 97.69 179 ALA B N 1
ATOM 5795 C CA . ALA B 1 179 ? 0.273 5.59 1.408 1 97.69 179 ALA B CA 1
ATOM 5796 C C . ALA B 1 179 ? 1.311 4.828 0.588 1 97.69 179 ALA B C 1
ATOM 5798 O O . ALA B 1 179 ? 2.412 5.328 0.351 1 97.69 179 ALA B O 1
ATOM 5799 N N . GLN B 1 180 ? 1.035 3.596 0.239 1 97.81 180 GLN B N 1
ATOM 5800 C CA . GLN B 1 180 ? 1.935 2.812 -0.601 1 97.81 180 GLN B CA 1
ATOM 5801 C C . GLN B 1 180 ? 1.725 3.131 -2.078 1 97.81 180 GLN B C 1
ATOM 5803 O O . GLN B 1 180 ? 1.012 2.412 -2.779 1 97.81 180 GLN B O 1
ATOM 5808 N N . GLY B 1 181 ? 2.404 4.262 -2.525 1 94.5 181 GLY B N 1
ATOM 5809 C CA . GLY B 1 181 ? 2.332 4.703 -3.908 1 94.5 181 GLY B CA 1
ATOM 5810 C C . GLY B 1 181 ? 1.21 5.695 -4.16 1 94.5 181 GLY B C 1
ATOM 5811 O O . GLY B 1 181 ? 0.297 5.824 -3.344 1 94.5 181 GLY B O 1
ATOM 5812 N N . PRO B 1 182 ? 1.23 6.348 -5.336 1 95.88 182 PRO B N 1
ATOM 5813 C CA . PRO B 1 182 ? 0.247 7.379 -5.672 1 95.88 182 PRO B CA 1
ATOM 5814 C C . PRO B 1 182 ? -1.172 6.828 -5.785 1 95.88 182 PRO B C 1
ATOM 5816 O O . PRO B 1 182 ? -2.113 7.418 -5.254 1 95.88 182 PRO B O 1
ATOM 5819 N N . ASP B 1 183 ? -1.308 5.656 -6.406 1 95.88 183 ASP B N 1
ATOM 5820 C CA . ASP B 1 183 ? -2.641 5.078 -6.547 1 95.88 183 ASP B CA 1
ATOM 5821 C C . ASP B 1 183 ? -3.117 4.469 -5.23 1 95.88 183 ASP B C 1
ATOM 5823 O O . ASP B 1 183 ? -4.32 4.426 -4.961 1 95.88 183 ASP B O 1
ATOM 5827 N N . GLY B 1 184 ? -2.145 3.947 -4.445 1 96.25 184 GLY B N 1
ATOM 5828 C CA . GLY B 1 184 ? -2.525 3.52 -3.109 1 96.25 184 GLY B CA 1
ATOM 5829 C C . GLY B 1 184 ? -3.164 4.625 -2.289 1 96.25 184 GLY B C 1
ATOM 5830 O O . GLY B 1 184 ? -4.148 4.391 -1.587 1 96.25 184 GLY B O 1
ATOM 5831 N N . GLY B 1 185 ? -2.588 5.828 -2.418 1 97.5 185 GLY B N 1
ATOM 5832 C CA . GLY B 1 185 ? -3.146 6.98 -1.732 1 97.5 185 GLY B CA 1
ATOM 5833 C C . GLY B 1 185 ? -4.508 7.387 -2.262 1 97.5 185 GLY B C 1
ATOM 5834 O O . GLY B 1 185 ? -5.418 7.691 -1.485 1 97.5 185 GLY B O 1
ATOM 5835 N N . LEU B 1 186 ? -4.672 7.406 -3.588 1 96.81 186 LEU B N 1
ATOM 5836 C CA . LEU B 1 186 ? -5.941 7.762 -4.219 1 96.81 186 LEU B CA 1
ATOM 5837 C C . LEU B 1 186 ? -7.027 6.758 -3.854 1 96.81 186 LEU B C 1
ATOM 5839 O O . LEU B 1 186 ? -8.156 7.145 -3.539 1 96.81 186 LEU B O 1
ATOM 5843 N N . SER B 1 187 ? -6.691 5.449 -3.887 1 97.12 187 SER B N 1
ATOM 5844 C CA . SER B 1 187 ? -7.629 4.391 -3.521 1 97.12 187 SER B CA 1
ATOM 5845 C C . SER B 1 187 ? -8.023 4.484 -2.053 1 97.12 187 SER B C 1
ATOM 5847 O O . SER B 1 187 ? -9.188 4.25 -1.699 1 97.12 187 SER B O 1
ATOM 5849 N N . ALA B 1 188 ? -7.047 4.816 -1.228 1 98.38 188 ALA B N 1
ATOM 5850 C CA . ALA B 1 188 ? -7.344 4.961 0.196 1 98.38 188 ALA B CA 1
ATOM 5851 C C . ALA B 1 188 ? -8.391 6.047 0.431 1 98.38 188 ALA B C 1
ATOM 5853 O O . ALA B 1 188 ? -9.297 5.871 1.242 1 98.38 188 ALA B O 1
ATOM 5854 N N . SER B 1 189 ? -8.227 7.168 -0.247 1 98.5 189 SER B N 1
ATOM 5855 C CA . SER B 1 189 ? -9.195 8.25 -0.117 1 98.5 189 SER B CA 1
ATOM 5856 C C . SER B 1 189 ? -10.586 7.812 -0.571 1 98.5 189 SER B C 1
ATOM 5858 O O . SER B 1 189 ? -11.57 8.047 0.124 1 98.5 189 SER B O 1
ATOM 5860 N N . LYS B 1 190 ? -10.641 7.145 -1.699 1 98.25 190 LYS B N 1
ATOM 5861 C CA . LYS B 1 190 ? -11.898 6.691 -2.287 1 98.25 190 LYS B CA 1
ATOM 5862 C C . LYS B 1 190 ? -12.617 5.711 -1.364 1 98.25 190 LYS B C 1
ATOM 5864 O O . LYS B 1 190 ? -13.797 5.887 -1.055 1 98.25 190 LYS B O 1
ATOM 5869 N N . TYR B 1 191 ? -11.922 4.758 -0.869 1 98.75 191 TYR B N 1
ATOM 5870 C CA . TYR B 1 191 ? -12.586 3.65 -0.19 1 98.75 191 TYR B CA 1
ATOM 5871 C C . TYR B 1 191 ? -12.727 3.936 1.301 1 98.75 191 TYR B C 1
ATOM 5873 O O . TYR B 1 191 ? -13.539 3.303 1.982 1 98.75 191 TYR B O 1
ATOM 5881 N N . SER B 1 192 ? -11.93 4.898 1.861 1 98.75 192 SER B N 1
ATOM 5882 C CA . SER B 1 192 ? -12.258 5.379 3.201 1 98.75 192 SER B CA 1
ATOM 5883 C C . SER B 1 192 ? -13.602 6.102 3.217 1 98.75 192 SER B C 1
ATOM 5885 O O . SER B 1 192 ? -14.383 5.949 4.156 1 98.75 192 SER B O 1
ATOM 5887 N N . TYR B 1 193 ? -13.852 6.891 2.15 1 98.75 193 TYR B N 1
ATOM 5888 C CA . TYR B 1 193 ? -15.148 7.555 2.021 1 98.75 193 TYR B CA 1
ATOM 5889 C C . TYR B 1 193 ? -16.281 6.535 1.941 1 98.75 193 TYR B C 1
ATOM 5891 O O . TYR B 1 193 ? -17.297 6.676 2.615 1 98.75 193 TYR B O 1
ATOM 5899 N N . VAL B 1 194 ? -16.062 5.488 1.194 1 98.62 194 VAL B N 1
ATOM 5900 C CA . VAL B 1 194 ? -17.031 4.398 1.056 1 98.62 194 VAL B CA 1
ATOM 5901 C C . VAL B 1 194 ? -17.297 3.77 2.422 1 98.62 194 VAL B C 1
ATOM 5903 O O . VAL B 1 194 ? -18.438 3.443 2.748 1 98.62 194 VAL B O 1
ATOM 5906 N N . GLY B 1 195 ? -16.297 3.646 3.205 1 98.62 195 GLY B N 1
ATOM 5907 C CA . GLY B 1 195 ? -16.391 2.977 4.492 1 98.62 195 GLY B CA 1
ATOM 5908 C C . GLY B 1 195 ? -17 3.85 5.57 1 98.62 195 GLY B C 1
ATOM 5909 O O . GLY B 1 195 ? -17.234 3.389 6.691 1 98.62 195 GLY B O 1
ATOM 5910 N N . GLY B 1 196 ? -17.203 5.152 5.266 1 98.5 196 GLY B N 1
ATOM 5911 C CA . GLY B 1 196 ? -17.938 5.949 6.234 1 98.5 196 GLY B CA 1
ATOM 5912 C C . GLY B 1 196 ? -17.219 7.227 6.625 1 98.5 196 GLY B C 1
ATOM 5913 O O . GLY B 1 196 ? -17.734 8.031 7.398 1 98.5 196 GLY B O 1
ATOM 5914 N N . PHE B 1 197 ? -16.062 7.477 6.145 1 98.62 197 PHE B N 1
ATOM 5915 C CA . PHE B 1 197 ? -15.375 8.742 6.414 1 98.62 197 PHE B CA 1
ATOM 5916 C C . PHE B 1 197 ? -16.094 9.898 5.742 1 98.62 197 PHE B C 1
ATOM 5918 O O . PHE B 1 197 ? -16.812 9.703 4.754 1 98.62 197 PHE B O 1
ATOM 5925 N N . ASP B 1 198 ? -15.898 11.094 6.27 1 98.44 198 ASP B N 1
ATOM 5926 C CA . ASP B 1 198 ? -16.688 12.242 5.844 1 98.44 198 ASP B CA 1
ATOM 5927 C C . ASP B 1 198 ? -15.945 13.062 4.797 1 98.44 198 ASP B C 1
ATOM 5929 O O . ASP B 1 198 ? -16.547 13.883 4.102 1 98.44 198 ASP B O 1
ATOM 5933 N N . GLY B 1 199 ? -14.703 12.883 4.703 1 98.12 199 GLY B N 1
ATOM 5934 C CA . GLY B 1 199 ? -13.906 13.641 3.748 1 98.12 199 GLY B CA 1
ATOM 5935 C C . GLY B 1 199 ? -12.445 13.227 3.73 1 98.12 199 GLY B C 1
ATOM 5936 O O . GLY B 1 199 ? -12.062 12.266 4.406 1 98.12 199 GLY B O 1
ATOM 5937 N N . THR B 1 200 ? -11.648 13.898 2.91 1 98.44 200 THR B N 1
ATOM 5938 C CA . THR B 1 200 ? -10.227 13.617 2.736 1 98.44 200 THR B CA 1
ATOM 5939 C C . THR B 1 200 ? -9.438 14.914 2.588 1 98.44 200 THR B C 1
ATOM 5941 O O . THR B 1 200 ? -10 15.961 2.271 1 98.44 200 THR B O 1
ATOM 5944 N N . SER B 1 201 ? -8.148 14.836 2.912 1 97.94 201 SER B N 1
ATOM 5945 C CA . SER B 1 201 ? -7.27 15.961 2.611 1 97.94 201 SER B CA 1
ATOM 5946 C C . SER B 1 201 ? -6.773 15.906 1.169 1 97.94 201 SER B C 1
ATOM 5948 O O . SER B 1 201 ? -6.234 16.891 0.655 1 97.94 201 SER B O 1
ATOM 5950 N N . ASN B 1 202 ? -6.918 14.82 0.437 1 98.38 202 ASN B N 1
ATOM 5951 C CA . ASN B 1 202 ? -6.414 14.562 -0.909 1 98.38 202 ASN B CA 1
ATOM 5952 C C . ASN B 1 202 ? -7.211 15.336 -1.959 1 98.38 202 ASN B C 1
ATOM 5954 O O . ASN B 1 202 ? -8.328 14.945 -2.303 1 98.38 202 ASN B O 1
ATOM 5958 N N . VAL B 1 203 ? -6.59 16.328 -2.586 1 98.25 203 VAL B N 1
ATOM 5959 C CA . VAL B 1 203 ? -7.285 17.25 -3.484 1 98.25 203 VAL B CA 1
ATOM 5960 C C . VAL B 1 203 ? -7.629 16.531 -4.789 1 98.25 203 VAL B C 1
ATOM 5962 O O . VAL B 1 203 ? -8.711 16.734 -5.348 1 98.25 203 VAL B O 1
ATOM 5965 N N . LEU B 1 204 ? -6.734 15.703 -5.285 1 97.56 204 LEU B N 1
ATOM 5966 C CA . LEU B 1 204 ? -7.008 14.969 -6.512 1 97.56 204 LEU B CA 1
ATOM 5967 C C . LEU B 1 204 ? -8.203 14.031 -6.336 1 97.56 204 LEU B C 1
ATOM 5969 O O . LEU B 1 204 ? -9.023 13.891 -7.246 1 97.56 204 LEU B O 1
ATOM 5973 N N . ALA B 1 205 ? -8.297 13.336 -5.211 1 97.56 205 ALA B N 1
ATOM 5974 C CA . ALA B 1 205 ? -9.43 12.469 -4.93 1 97.56 205 ALA B CA 1
ATOM 5975 C C . ALA B 1 205 ? -10.734 13.258 -4.914 1 97.56 205 ALA B C 1
ATOM 5977 O O . ALA B 1 205 ? -11.773 12.773 -5.371 1 97.56 205 ALA B O 1
ATOM 5978 N N . GLY B 1 206 ? -10.672 14.484 -4.293 1 97.81 206 GLY B N 1
ATOM 5979 C CA . GLY B 1 206 ? -11.852 15.336 -4.344 1 97.81 206 GLY B CA 1
ATOM 5980 C C . GLY B 1 206 ? -12.312 15.625 -5.758 1 97.81 206 GLY B C 1
ATOM 5981 O O . GLY B 1 206 ? -13.5 15.492 -6.066 1 97.81 206 GLY B O 1
ATOM 5982 N N . LYS B 1 207 ? -11.391 15.961 -6.617 1 96.69 207 LYS B N 1
ATOM 5983 C CA . LYS B 1 207 ? -11.703 16.312 -8 1 96.69 207 LYS B CA 1
ATOM 5984 C C . LYS B 1 207 ? -12.258 15.109 -8.758 1 96.69 207 LYS B C 1
ATOM 5986 O O . LYS B 1 207 ? -13.266 15.219 -9.453 1 96.69 207 LYS B O 1
ATOM 5991 N N . LEU B 1 208 ? -11.609 13.953 -8.57 1 94.88 208 LEU B N 1
ATOM 5992 C CA . LEU B 1 208 ? -11.914 12.789 -9.398 1 94.88 208 LEU B CA 1
ATOM 5993 C C . LEU B 1 208 ? -13.18 12.086 -8.906 1 94.88 208 LEU B C 1
ATOM 5995 O O . LEU B 1 208 ? -13.93 11.523 -9.703 1 94.88 208 LEU B O 1
ATOM 5999 N N . PHE B 1 209 ? -13.43 12.102 -7.543 1 95.81 209 PHE B N 1
ATOM 6000 C CA . PHE B 1 209 ? -14.477 11.25 -6.992 1 95.81 209 PHE B CA 1
ATOM 6001 C C . PHE B 1 209 ? -15.555 12.086 -6.305 1 95.81 209 PHE B C 1
ATOM 6003 O O . PHE B 1 209 ? -16.484 11.539 -5.719 1 95.81 209 PHE B O 1
ATOM 6010 N N . ASN B 1 210 ? -15.391 13.398 -6.285 1 95.56 210 ASN B N 1
ATOM 6011 C CA . ASN B 1 210 ? -16.328 14.305 -5.648 1 95.56 210 ASN B CA 1
ATOM 6012 C C . ASN B 1 210 ? -16.453 14.031 -4.152 1 95.56 210 ASN B C 1
ATOM 6014 O O . ASN B 1 210 ? -17.562 13.953 -3.619 1 95.56 210 ASN B O 1
ATOM 6018 N N . ILE B 1 211 ? -15.359 13.758 -3.574 1 97.75 211 ILE B N 1
ATOM 6019 C CA . ILE B 1 211 ? -15.266 13.586 -2.129 1 97.75 211 ILE B CA 1
ATOM 6020 C C . ILE B 1 211 ? -14.961 14.922 -1.469 1 97.75 211 ILE B C 1
ATOM 6022 O O . ILE B 1 211 ? -14.078 15.664 -1.923 1 97.75 211 ILE B O 1
ATOM 6026 N N . PRO B 1 212 ? -15.711 15.289 -0.417 1 97.69 212 PRO B N 1
ATOM 6027 C CA . PRO B 1 212 ? -15.391 16.547 0.268 1 97.69 212 PRO B CA 1
ATOM 6028 C C . PRO B 1 212 ? -13.938 16.609 0.726 1 97.69 212 PRO B C 1
ATOM 6030 O O . PRO B 1 212 ? -13.414 15.648 1.288 1 97.69 212 PRO B O 1
ATOM 6033 N N . VAL B 1 213 ? -13.328 17.734 0.441 1 97.44 213 VAL B N 1
ATOM 6034 C CA . VAL B 1 213 ? -11.938 17.906 0.844 1 97.44 213 VAL B CA 1
ATOM 6035 C C . VAL B 1 213 ? -11.859 18.844 2.047 1 97.44 213 VAL B C 1
ATOM 6037 O O . VAL B 1 213 ? -12.648 19.781 2.16 1 97.44 213 VAL B O 1
ATOM 6040 N N . SER B 1 214 ? -10.953 18.484 2.979 1 94.06 214 SER B N 1
ATOM 6041 C CA . SER B 1 214 ? -10.75 19.266 4.195 1 94.06 214 SER B CA 1
ATOM 6042 C C . SER B 1 214 ? -9.266 19.375 4.535 1 94.06 214 SER B C 1
ATOM 6044 O O . SER B 1 214 ? -8.453 18.578 4.07 1 94.06 214 SER B O 1
ATOM 6046 N N . GLY B 1 215 ? -8.977 20.438 5.234 1 87.5 215 GLY B N 1
ATOM 6047 C CA . GLY B 1 215 ? -7.609 20.656 5.676 1 87.5 215 GLY B CA 1
ATOM 6048 C C . GLY B 1 215 ? -7.449 21.906 6.527 1 87.5 215 GLY B C 1
ATOM 6049 O O . GLY B 1 215 ? -8.305 22.781 6.504 1 87.5 215 GLY B O 1
ATOM 6050 N N . THR B 1 216 ? -6.465 21.891 7.289 1 87.38 216 THR B N 1
ATOM 6051 C CA . THR B 1 216 ? -6.125 23.031 8.125 1 87.38 216 THR B CA 1
ATOM 6052 C C . THR B 1 216 ? -4.832 23.688 7.641 1 87.38 216 THR B C 1
ATOM 6054 O O . THR B 1 216 ? -4.789 24.25 6.547 1 87.38 216 THR B O 1
ATOM 6057 N N . HIS B 1 217 ? -3.908 23.953 8.383 1 93.69 217 HIS B N 1
ATOM 6058 C CA . HIS B 1 217 ? -2.543 24.344 8.039 1 93.69 217 HIS B CA 1
ATOM 6059 C C . HIS B 1 217 ? -1.526 23.531 8.836 1 93.69 217 HIS B C 1
ATOM 6061 O O . HIS B 1 217 ? -1.892 22.812 9.766 1 93.69 217 HIS B O 1
ATOM 6067 N N . ALA B 1 218 ? -0.305 23.578 8.383 1 94.31 218 ALA B N 1
ATOM 6068 C CA . ALA B 1 218 ? 0.755 22.766 8.992 1 94.31 218 ALA B CA 1
ATOM 6069 C C . ALA B 1 218 ? 1.642 23.625 9.891 1 94.31 218 ALA B C 1
ATOM 6071 O O . ALA B 1 218 ? 1.467 24.844 9.977 1 94.31 218 ALA B O 1
ATOM 6072 N N . HIS B 1 219 ? 2.523 22.984 10.602 1 92.88 219 HIS B N 1
ATOM 6073 C CA . HIS B 1 219 ? 3.467 23.656 11.492 1 92.88 219 HIS B CA 1
ATOM 6074 C C . HIS B 1 219 ? 4.367 24.609 10.719 1 92.88 219 HIS B C 1
ATOM 6076 O O . HIS B 1 219 ? 4.805 25.625 11.258 1 92.88 219 HIS B O 1
ATOM 6082 N N . SER B 1 220 ? 4.648 24.266 9.5 1 94.94 220 SER B N 1
ATOM 6083 C CA . SER B 1 220 ? 5.504 25.125 8.68 1 94.94 220 SER B CA 1
ATOM 6084 C C . SER B 1 220 ? 4.906 26.516 8.523 1 94.94 220 SER B C 1
ATOM 6086 O O . SER B 1 220 ? 5.637 27.5 8.445 1 94.94 220 SER B O 1
ATOM 6088 N N . TYR B 1 221 ? 3.58 26.625 8.469 1 97 221 TYR B N 1
ATOM 6089 C CA . TYR B 1 221 ? 2.955 27.938 8.383 1 97 221 TYR B CA 1
ATOM 6090 C C . TYR B 1 221 ? 3.248 28.75 9.633 1 97 221 TYR B C 1
ATOM 6092 O O . TYR B 1 221 ? 3.609 29.938 9.539 1 97 221 TYR B O 1
ATOM 6100 N N . ILE B 1 222 ? 3.086 28.141 10.781 1 95.31 222 ILE B N 1
ATOM 6101 C CA . ILE B 1 222 ? 3.309 28.812 12.055 1 95.31 222 ILE B CA 1
ATOM 6102 C C . ILE B 1 222 ? 4.773 29.234 12.164 1 95.31 222 ILE B C 1
ATOM 6104 O O . ILE B 1 222 ? 5.07 30.391 12.5 1 95.31 222 ILE B O 1
ATOM 6108 N N . THR B 1 223 ? 5.648 28.359 11.797 1 92.88 223 THR B N 1
ATOM 6109 C CA . THR B 1 223 ? 7.07 28.609 12.008 1 92.88 223 THR B CA 1
ATOM 6110 C C . THR B 1 223 ? 7.617 29.562 10.945 1 92.88 223 THR B C 1
ATOM 6112 O O . THR B 1 223 ? 8.734 30.062 11.078 1 92.88 223 THR B O 1
ATOM 6115 N N . SER B 1 224 ? 6.852 29.859 9.961 1 95.31 224 SER B N 1
ATOM 6116 C CA . SER B 1 224 ? 7.27 30.844 8.961 1 95.31 224 SER B CA 1
ATOM 6117 C C . SER B 1 224 ? 7.152 32.281 9.508 1 95.31 224 SER B C 1
ATOM 6119 O O . SER B 1 224 ? 7.664 33.219 8.898 1 95.31 224 SER B O 1
ATOM 6121 N N . PHE B 1 225 ? 6.508 32.469 10.641 1 94.31 225 PHE B N 1
ATOM 6122 C CA . PHE B 1 225 ? 6.426 33.719 11.352 1 94.31 225 PHE B CA 1
ATOM 6123 C C . PHE B 1 225 ? 7.289 33.719 12.602 1 94.31 225 PHE B C 1
ATOM 6125 O O . PHE B 1 225 ? 7.027 32.938 13.531 1 94.31 225 PHE B O 1
ATOM 6132 N N . ILE B 1 226 ? 8.234 34.562 12.664 1 87.75 226 ILE B N 1
ATOM 6133 C CA . ILE B 1 226 ? 9.18 34.562 13.773 1 87.75 226 ILE B CA 1
ATOM 6134 C C . ILE B 1 226 ? 8.734 35.562 14.836 1 87.75 226 ILE B C 1
ATOM 6136 O O . ILE B 1 226 ? 8.852 35.312 16.031 1 87.75 226 ILE B O 1
ATOM 6140 N N . SER B 1 227 ? 8.242 36.688 14.414 1 91.62 227 SER B N 1
ATOM 6141 C CA . SER B 1 227 ? 7.785 37.75 15.297 1 91.62 227 SER B CA 1
ATOM 6142 C C . SER B 1 227 ? 6.555 38.438 14.727 1 91.62 227 SER B C 1
ATOM 6144 O O . SER B 1 227 ? 6.129 38.156 13.609 1 91.62 227 SER B O 1
ATOM 6146 N N . ILE B 1 228 ? 6.027 39.344 15.492 1 95.31 228 ILE B N 1
ATOM 6147 C CA . ILE B 1 228 ? 4.867 40.125 15.078 1 95.31 228 ILE B CA 1
ATOM 6148 C C . ILE B 1 228 ? 5.207 40.938 13.828 1 95.31 228 ILE B C 1
ATOM 6150 O O . ILE B 1 228 ? 4.344 41.188 12.984 1 95.31 228 ILE B O 1
ATOM 6154 N N . ASP B 1 229 ? 6.5 41.281 13.656 1 93.5 229 ASP B N 1
ATOM 6155 C CA . ASP B 1 229 ? 6.965 42.094 12.547 1 93.5 229 ASP B CA 1
ATOM 6156 C C . ASP B 1 229 ? 6.809 41.375 11.219 1 93.5 229 ASP B C 1
ATOM 6158 O O . ASP B 1 229 ? 6.816 42 10.156 1 93.5 229 ASP B O 1
ATOM 6162 N N . ASP B 1 230 ? 6.641 40.125 11.273 1 93.25 230 ASP B N 1
ATOM 6163 C CA . ASP B 1 230 ? 6.461 39.312 10.062 1 93.25 230 ASP B CA 1
ATOM 6164 C C . ASP B 1 230 ? 5.047 39.469 9.508 1 93.25 230 ASP B C 1
ATOM 6166 O O . ASP B 1 230 ? 4.777 39.094 8.367 1 93.25 230 ASP B O 1
ATOM 6170 N N . LEU B 1 231 ? 4.188 39.969 10.344 1 95.25 231 LEU B N 1
ATOM 6171 C CA . LEU B 1 231 ? 2.814 40.219 9.922 1 95.25 231 LEU B CA 1
ATOM 6172 C C . LEU B 1 231 ? 2.725 41.5 9.086 1 95.25 231 LEU B C 1
ATOM 6174 O O . LEU B 1 231 ? 2.781 42.594 9.625 1 95.25 231 LEU B O 1
ATOM 6178 N N . LYS B 1 232 ? 2.58 41.406 7.816 1 91.06 232 LYS B N 1
ATOM 6179 C CA . LYS B 1 232 ? 2.535 42.562 6.918 1 91.06 232 LYS B CA 1
ATOM 6180 C C . LYS B 1 232 ? 1.12 43.125 6.816 1 91.06 232 LYS B C 1
ATOM 6182 O O . LYS B 1 232 ? 0.913 44.312 6.973 1 91.06 232 LYS B O 1
ATOM 6187 N N . ALA B 1 233 ? 0.194 42.25 6.523 1 91.31 233 ALA B N 1
ATOM 6188 C CA . ALA B 1 233 ? -1.216 42.656 6.52 1 91.31 233 ALA B CA 1
ATOM 6189 C C . ALA B 1 233 ? -1.855 42.406 7.883 1 91.31 233 ALA B C 1
ATOM 6191 O O . ALA B 1 233 ? -1.839 41.281 8.398 1 91.31 233 ALA B O 1
ATOM 6192 N N . LYS B 1 234 ? -2.408 43.438 8.461 1 95.25 234 LYS B N 1
ATOM 6193 C CA . LYS B 1 234 ? -2.918 43.312 9.82 1 95.25 234 LYS B CA 1
ATOM 6194 C C . LYS B 1 234 ? -4.395 43.688 9.898 1 95.25 234 LYS B C 1
ATOM 6196 O O . LYS B 1 234 ? -5.016 43.562 10.961 1 95.25 234 LYS B O 1
ATOM 6201 N N . THR B 1 235 ? -4.969 44.125 8.781 1 96.94 235 THR B N 1
ATOM 6202 C CA . THR B 1 235 ? -6.324 44.656 8.836 1 96.94 235 THR B CA 1
ATOM 6203 C C . THR B 1 235 ? -7.312 43.688 8.211 1 96.94 235 THR B C 1
ATOM 6205 O O . THR B 1 235 ? -6.93 42.844 7.395 1 96.94 235 THR B O 1
ATOM 6208 N N . LEU B 1 236 ? -8.523 43.75 8.609 1 97.5 236 LEU B N 1
ATOM 6209 C CA . LEU B 1 236 ? -9.641 42.969 8.102 1 97.5 236 LEU B CA 1
ATOM 6210 C C . LEU B 1 236 ? -10.938 43.75 8.148 1 97.5 236 LEU B C 1
ATOM 6212 O O . LEU B 1 236 ? -11.195 44.469 9.117 1 97.5 236 LEU B O 1
ATOM 6216 N N . ALA B 1 237 ? -11.664 43.688 7.086 1 97.12 237 ALA B N 1
ATOM 6217 C CA . ALA B 1 237 ? -12.938 44.406 7.016 1 97.12 237 ALA B CA 1
ATOM 6218 C C . ALA B 1 237 ? -14.023 43.656 7.793 1 97.12 237 ALA B C 1
ATOM 6220 O O . ALA B 1 237 ? -14.086 42.438 7.754 1 97.12 237 ALA B O 1
ATOM 6221 N N . HIS B 1 238 ? -14.789 44.469 8.531 1 97.94 238 HIS B N 1
ATOM 6222 C CA . HIS B 1 238 ? -15.961 43.906 9.18 1 97.94 238 HIS B CA 1
ATOM 6223 C C . HIS B 1 238 ? -16.891 43.25 8.164 1 97.94 238 HIS B C 1
ATOM 6225 O O . HIS B 1 238 ? -17.156 43.812 7.102 1 97.94 238 HIS B O 1
ATOM 6231 N N . LYS B 1 239 ? -17.359 42.062 8.508 1 96.56 239 LYS B N 1
ATOM 6232 C CA . LYS B 1 239 ? -18.109 41.25 7.559 1 96.56 239 LYS B CA 1
ATOM 6233 C C . LYS B 1 239 ? -19.359 41.938 7.07 1 96.56 239 LYS B C 1
ATOM 6235 O O . LYS B 1 239 ? -19.688 41.906 5.883 1 96.56 239 LYS B O 1
ATOM 6240 N N . GLN B 1 240 ? -20.094 42.75 7.895 1 96.44 240 GLN B N 1
ATOM 6241 C CA . GLN B 1 240 ? -21.375 43.375 7.582 1 96.44 240 GLN B CA 1
ATOM 6242 C C . GLN B 1 240 ? -21.188 44.812 7.121 1 96.44 240 GLN B C 1
ATOM 6244 O O . GLN B 1 240 ? -21.781 45.25 6.125 1 96.44 240 GLN B O 1
ATOM 6249 N N . THR B 1 241 ? -20.344 45.594 7.816 1 97.19 241 THR B N 1
ATOM 6250 C CA . THR B 1 241 ? -20.266 47.031 7.605 1 97.19 241 THR B CA 1
ATOM 6251 C C . THR B 1 241 ? -19.172 47.375 6.605 1 97.19 241 THR B C 1
ATOM 6253 O O . THR B 1 241 ? -19.172 48.469 6.023 1 97.19 241 THR B O 1
ATOM 6256 N N . GLY B 1 242 ? -18.141 46.594 6.539 1 96 242 GLY B N 1
ATOM 6257 C CA . GLY B 1 242 ? -17.047 46.844 5.633 1 96 242 GLY B CA 1
ATOM 6258 C C . GLY B 1 242 ? -15.969 47.719 6.246 1 96 242 GLY B C 1
ATOM 6259 O O . GLY B 1 242 ? -14.922 47.969 5.637 1 96 242 GLY B O 1
ATOM 6260 N N . GLU B 1 243 ? -16.25 48.188 7.469 1 97.62 243 GLU B N 1
ATOM 6261 C CA . GLU B 1 243 ? -15.25 49 8.164 1 97.62 243 GLU B CA 1
ATOM 6262 C C . GLU B 1 243 ? -13.984 48.188 8.43 1 97.62 243 GLU B C 1
ATOM 6264 O O . GLU B 1 243 ? -14.062 47.031 8.828 1 97.62 243 GLU B O 1
ATOM 6269 N N . VAL B 1 244 ? -12.883 48.781 8.164 1 98 244 VAL B N 1
ATOM 6270 C CA . VAL B 1 244 ? -11.602 48.062 8.273 1 98 244 VAL B CA 1
ATOM 6271 C C . VAL B 1 244 ? -11.047 48.25 9.68 1 98 244 VAL B C 1
ATOM 6273 O O . VAL B 1 244 ? -10.992 49.344 10.211 1 98 244 VAL B O 1
ATOM 6276 N N . PHE B 1 245 ? -10.641 47.125 10.297 1 98.31 245 PHE B N 1
ATOM 6277 C CA . PHE B 1 245 ? -10.094 47.125 11.648 1 98.31 245 PHE B CA 1
ATOM 6278 C C . PHE B 1 245 ? -8.703 46.5 11.672 1 98.31 245 PHE B C 1
ATOM 6280 O O . PHE B 1 245 ? -8.352 45.719 10.781 1 98.31 245 PHE B O 1
ATOM 6287 N N . ASP B 1 246 ? -7.941 46.906 12.648 1 98.25 246 ASP B N 1
ATOM 6288 C CA . ASP B 1 246 ? -6.648 46.281 12.906 1 98.25 246 ASP B CA 1
ATOM 6289 C C . ASP B 1 246 ? -6.801 45.031 13.758 1 98.25 246 ASP B C 1
ATOM 6291 O O . ASP B 1 246 ? -6.988 45.094 14.977 1 98.25 246 ASP B O 1
ATOM 6295 N N . LEU B 1 247 ? -6.652 43.938 13.117 1 98.31 247 LEU B N 1
ATOM 6296 C CA . LEU B 1 247 ? -6.891 42.656 13.805 1 98.31 247 LEU B CA 1
ATOM 6297 C C . LEU B 1 247 ? -5.789 42.375 14.82 1 98.31 247 LEU B C 1
ATOM 6299 O O . LEU B 1 247 ? -6.027 41.719 15.836 1 98.31 247 LEU B O 1
ATOM 6303 N N . LEU B 1 248 ? -4.543 42.781 14.555 1 98.25 248 LEU B N 1
ATOM 6304 C CA . LEU B 1 248 ? -3.455 42.625 15.508 1 98.25 248 LEU B CA 1
ATOM 6305 C C . LEU B 1 248 ? -3.762 43.344 16.812 1 98.25 248 LEU B C 1
ATOM 6307 O O . LEU B 1 248 ? -3.553 42.812 17.891 1 98.25 248 LEU B O 1
ATOM 6311 N N . GLU B 1 249 ? -4.219 44.562 16.703 1 98.25 249 GLU B N 1
ATOM 6312 C CA . GLU B 1 249 ? -4.562 45.344 17.875 1 98.25 249 GLU B CA 1
ATOM 6313 C C . GLU B 1 249 ? -5.676 44.688 18.688 1 98.25 249 GLU B C 1
ATOM 6315 O O . GLU B 1 249 ? -5.578 44.562 19.906 1 98.25 249 GLU B O 1
ATOM 6320 N N . LEU B 1 250 ? -6.73 44.312 17.953 1 98.56 250 LEU B N 1
ATOM 6321 C CA . LEU B 1 250 ? -7.859 43.656 18.625 1 98.56 250 LEU B CA 1
ATOM 6322 C C . LEU B 1 250 ? -7.43 42.344 19.297 1 98.56 250 LEU B C 1
ATOM 6324 O O . LEU B 1 250 ? -7.754 42.125 20.453 1 98.56 250 LEU B O 1
ATOM 6328 N N . ALA B 1 251 ? -6.715 41.5 18.594 1 98.62 251 ALA B N 1
ATOM 6329 C CA . ALA B 1 251 ? -6.281 40.219 19.125 1 98.62 251 ALA B CA 1
ATOM 6330 C C . ALA B 1 251 ? -5.34 40.375 20.312 1 98.62 251 ALA B C 1
ATOM 6332 O O . ALA B 1 251 ? -5.395 39.625 21.266 1 98.62 251 ALA B O 1
ATOM 6333 N N . SER B 1 252 ? -4.461 41.375 20.203 1 98.06 252 SER B N 1
ATOM 6334 C CA . SER B 1 252 ? -3.541 41.656 21.312 1 98.06 252 SER B CA 1
ATOM 6335 C C . SER B 1 252 ? -4.289 42.062 22.562 1 98.06 252 SER B C 1
ATOM 6337 O O . SER B 1 252 ? -3.936 41.656 23.672 1 98.06 252 SER B O 1
ATOM 6339 N N . LYS B 1 253 ? -5.254 42.906 22.406 1 98.19 253 LYS B N 1
ATOM 6340 C CA . LYS B 1 253 ? -6.086 43.312 23.531 1 98.19 253 LYS B CA 1
ATOM 6341 C C . LYS B 1 253 ? -6.766 42.094 24.172 1 98.19 253 LYS B C 1
ATOM 6343 O O . LYS B 1 253 ? -6.789 41.969 25.391 1 98.19 253 LYS B O 1
ATOM 6348 N N . TYR B 1 254 ? -7.301 41.281 23.344 1 98.38 254 TYR B N 1
ATOM 6349 C CA . TYR B 1 254 ? -7.965 40.094 23.859 1 98.38 254 TYR B CA 1
ATOM 6350 C C . TYR B 1 254 ? -6.965 39.125 24.516 1 98.38 254 TYR B C 1
ATOM 6352 O O . TYR B 1 254 ? -7.266 38.5 25.531 1 98.38 254 TYR B O 1
ATOM 6360 N N . ARG B 1 255 ? -5.809 38.906 23.844 1 98 255 ARG B N 1
ATOM 6361 C CA . ARG B 1 255 ? -4.785 38.062 24.406 1 98 255 ARG B CA 1
ATOM 6362 C C . ARG B 1 255 ? -4.465 38.469 25.844 1 98 255 ARG B C 1
ATOM 6364 O O . ARG B 1 255 ? -4.344 37.625 26.734 1 98 255 ARG B O 1
ATOM 6371 N N . ASP B 1 256 ? -4.34 39.781 26.109 1 97.44 256 ASP B N 1
ATOM 6372 C CA . ASP B 1 256 ? -4.062 40.312 27.438 1 97.44 256 ASP B CA 1
ATOM 6373 C C . ASP B 1 256 ? -5.242 40.062 28.375 1 97.44 256 ASP B C 1
ATOM 6375 O O . ASP B 1 256 ? -5.055 39.719 29.547 1 97.44 256 ASP B O 1
ATOM 6379 N N . ALA B 1 257 ? -6.348 40.219 27.891 1 97.5 257 ALA B N 1
ATOM 6380 C CA . ALA B 1 257 ? -7.559 40.188 28.719 1 97.5 257 ALA B CA 1
ATOM 6381 C C . ALA B 1 257 ? -7.875 38.781 29.172 1 97.5 257 ALA B C 1
ATOM 6383 O O . ALA B 1 257 ? -8.406 38.562 30.266 1 97.5 257 ALA B O 1
ATOM 6384 N N . ILE B 1 258 ? -7.492 37.781 28.359 1 97.19 258 ILE B N 1
ATOM 6385 C CA . ILE B 1 258 ? -8.008 36.469 28.672 1 97.19 258 ILE B CA 1
ATOM 6386 C C . ILE B 1 258 ? -6.891 35.594 29.25 1 97.19 258 ILE B C 1
ATOM 6388 O O . ILE B 1 258 ? -7.129 34.469 29.656 1 97.19 258 ILE B O 1
ATOM 6392 N N . ALA B 1 259 ? -5.727 36.031 29.25 1 95.75 259 ALA B N 1
ATOM 6393 C CA . ALA B 1 259 ? -4.586 35.25 29.719 1 95.75 259 ALA B CA 1
ATOM 6394 C C . ALA B 1 259 ? -4.852 34.656 31.094 1 95.75 259 ALA B C 1
ATOM 6396 O O . ALA B 1 259 ? -4.613 33.469 31.328 1 95.75 259 ALA B O 1
ATOM 6397 N N . ASP B 1 260 ? -5.367 35.438 31.969 1 92.19 260 ASP B N 1
ATOM 6398 C CA . ASP B 1 260 ? -5.629 35 33.344 1 92.19 260 ASP B CA 1
ATOM 6399 C C . ASP B 1 260 ? -6.773 33.969 33.375 1 92.19 260 ASP B C 1
ATOM 6401 O O . ASP B 1 260 ? -6.777 33.062 34.219 1 92.19 260 ASP B O 1
ATOM 6405 N N . ASP B 1 261 ? -7.73 34.188 32.594 1 91.31 261 ASP B N 1
ATOM 6406 C CA . ASP B 1 261 ? -8.883 33.281 32.531 1 91.31 261 ASP B CA 1
ATOM 6407 C C . ASP B 1 261 ? -8.445 31.859 32.219 1 91.31 261 ASP B C 1
ATOM 6409 O O . ASP B 1 261 ? -9.102 30.891 32.625 1 91.31 261 ASP B O 1
ATOM 6413 N N . ILE B 1 262 ? -7.328 31.766 31.5 1 90.44 262 ILE B N 1
ATOM 6414 C CA . ILE B 1 262 ? -6.961 30.422 31.062 1 90.44 262 ILE B CA 1
ATOM 6415 C C . ILE B 1 262 ? -5.711 29.953 31.797 1 90.44 262 ILE B C 1
ATOM 6417 O O . ILE B 1 262 ? -5.082 28.969 31.422 1 90.44 262 ILE B O 1
ATOM 6421 N N . GLY B 1 263 ? -5.387 30.719 32.812 1 86.62 263 GLY B N 1
ATOM 6422 C CA . GLY B 1 263 ? -4.246 30.359 33.625 1 86.62 263 GLY B CA 1
ATOM 6423 C C . GLY B 1 263 ? -2.914 30.516 32.938 1 86.62 263 GLY B C 1
ATOM 6424 O O . GLY B 1 263 ? -1.965 29.781 33.188 1 86.62 263 GLY B O 1
ATOM 6425 N N . GLY B 1 264 ? -2.895 31.422 31.969 1 87.44 264 GLY B N 1
ATOM 6426 C CA . GLY B 1 264 ? -1.675 31.625 31.203 1 87.44 264 GLY B CA 1
ATOM 6427 C C . GLY B 1 264 ? -1.026 32.969 31.469 1 87.44 264 GLY B C 1
ATOM 6428 O O . GLY B 1 264 ? -1.556 33.781 32.25 1 87.44 264 GLY B O 1
ATOM 6429 N N . ILE B 1 265 ? 0.209 33.094 30.969 1 89.38 265 ILE B N 1
ATOM 6430 C CA . ILE B 1 265 ? 0.979 34.344 31.016 1 89.38 265 ILE B CA 1
ATOM 6431 C C . ILE B 1 265 ? 1.329 34.781 29.594 1 89.38 265 ILE B C 1
ATOM 6433 O O . ILE B 1 265 ? 1.926 34.031 28.828 1 89.38 265 ILE B O 1
ATOM 6437 N N . VAL B 1 266 ? 0.971 35.969 29.281 1 91.44 266 VAL B N 1
ATOM 6438 C CA . VAL B 1 266 ? 1.107 36.5 27.922 1 91.44 266 VAL B CA 1
ATOM 6439 C C . VAL B 1 266 ? 2.562 36.375 27.469 1 91.44 266 VAL B C 1
ATOM 6441 O O . VAL B 1 266 ? 2.842 36.031 26.312 1 91.44 266 VAL B O 1
ATOM 6444 N N . SER B 1 267 ? 3.453 36.656 28.391 1 89.12 267 SER B N 1
ATOM 6445 C CA . SER B 1 267 ? 4.871 36.688 28.031 1 89.12 267 SER B CA 1
ATOM 6446 C C . SER B 1 267 ? 5.383 35.281 27.672 1 89.12 267 SER B C 1
ATOM 6448 O O . SER B 1 267 ? 6.441 35.156 27.062 1 89.12 267 SER B O 1
ATOM 6450 N N . GLU B 1 268 ? 4.633 34.281 27.953 1 88.44 268 GLU B N 1
ATOM 6451 C CA . GLU B 1 268 ? 5.027 32.906 27.672 1 88.44 268 GLU B CA 1
ATOM 6452 C C . GLU B 1 268 ? 4.508 32.469 26.312 1 88.44 268 GLU B C 1
ATOM 6454 O O . GLU B 1 268 ? 4.977 31.469 25.75 1 88.44 268 GLU B O 1
ATOM 6459 N N . ALA B 1 269 ? 3.602 33.188 25.844 1 92.12 269 ALA B N 1
ATOM 6460 C CA . ALA B 1 269 ? 3.002 32.844 24.562 1 92.12 269 ALA B CA 1
ATOM 6461 C C . ALA B 1 269 ? 3.844 33.344 23.391 1 92.12 269 ALA B C 1
ATOM 6463 O O . ALA B 1 269 ? 4.457 34.406 23.484 1 92.12 269 ALA B O 1
ATOM 6464 N N . SER B 1 270 ? 3.902 32.625 22.359 1 92.19 270 SER B N 1
ATOM 6465 C CA . SER B 1 270 ? 4.715 32.969 21.188 1 92.19 270 SER B CA 1
ATOM 6466 C C . SER B 1 270 ? 4.07 34.094 20.375 1 92.19 270 SER B C 1
ATOM 6468 O O . SER B 1 270 ? 2.941 33.969 19.906 1 92.19 270 SER B O 1
ATOM 6470 N N . ASP B 1 271 ? 4.805 35.188 20.141 1 95.06 271 ASP B N 1
ATOM 6471 C CA . ASP B 1 271 ? 4.348 36.281 19.312 1 95.06 271 ASP B CA 1
ATOM 6472 C C . ASP B 1 271 ? 4.309 35.875 17.844 1 95.06 271 ASP B C 1
ATOM 6474 O O . ASP B 1 271 ? 3.449 36.344 17.078 1 95.06 271 ASP B O 1
ATOM 6478 N N . GLY B 1 272 ? 5.301 35.062 17.453 1 93.75 272 GLY B N 1
ATOM 6479 C CA . GLY B 1 272 ? 5.293 34.531 16.094 1 93.75 272 GLY B CA 1
ATOM 6480 C C . GLY B 1 272 ? 4.059 33.719 15.781 1 93.75 272 GLY B C 1
ATOM 6481 O O . GLY B 1 272 ? 3.525 33.781 14.672 1 93.75 272 GLY B O 1
ATOM 6482 N N . GLU B 1 273 ? 3.67 32.938 16.766 1 95.44 273 GLU B N 1
ATOM 6483 C CA . GLU B 1 273 ? 2.459 32.125 16.594 1 95.44 273 GLU B CA 1
ATOM 6484 C C . GLU B 1 273 ? 1.226 33.031 16.453 1 95.44 273 GLU B C 1
ATOM 6486 O O . GLU B 1 273 ? 0.359 32.781 15.617 1 95.44 273 GLU B O 1
ATOM 6491 N N . LEU B 1 274 ? 1.121 34.062 17.266 1 97.69 274 LEU B N 1
ATOM 6492 C CA . LEU B 1 274 ? 0.015 35 17.156 1 97.69 274 LEU B CA 1
ATOM 6493 C C . LEU B 1 274 ? -0.026 35.625 15.781 1 97.69 274 LEU B C 1
ATOM 6495 O O . LEU B 1 274 ? -1.092 35.719 15.164 1 97.69 274 LEU B O 1
ATOM 6499 N N . ALA B 1 275 ? 1.161 36.062 15.32 1 97.88 275 ALA B N 1
ATOM 6500 C CA . ALA B 1 275 ? 1.261 36.688 14 1 97.88 275 ALA B CA 1
ATOM 6501 C C . ALA B 1 275 ? 0.776 35.719 12.914 1 97.88 275 ALA B C 1
ATOM 6503 O O . ALA B 1 275 ? 0.044 36.125 12.008 1 97.88 275 ALA B O 1
ATOM 6504 N N . ALA B 1 276 ? 1.218 34.5 12.992 1 97.5 276 ALA B N 1
ATOM 6505 C CA . ALA B 1 276 ? 0.836 33.469 12.016 1 97.5 276 ALA B CA 1
ATOM 6506 C C . ALA B 1 276 ? -0.673 33.25 12.023 1 97.5 276 ALA B C 1
ATOM 6508 O O . ALA B 1 276 ? -1.293 33.156 10.961 1 97.5 276 ALA B O 1
ATOM 6509 N N . LEU B 1 277 ? -1.266 33.125 13.203 1 98.25 277 LEU B N 1
ATOM 6510 C CA . LEU B 1 277 ? -2.695 32.875 13.32 1 98.25 277 LEU B CA 1
ATOM 6511 C C . LEU B 1 277 ? -3.512 34.062 12.805 1 98.25 277 LEU B C 1
ATOM 6513 O O . LEU B 1 277 ? -4.543 33.844 12.148 1 98.25 277 LEU B O 1
ATOM 6517 N N . ILE B 1 278 ? -3.061 35.281 13.109 1 98.56 278 ILE B N 1
ATOM 6518 C CA . ILE B 1 278 ? -3.734 36.469 12.594 1 98.56 278 ILE B CA 1
ATOM 6519 C C . ILE B 1 278 ? -3.68 36.469 11.07 1 98.56 278 ILE B C 1
ATOM 6521 O O . ILE B 1 278 ? -4.688 36.719 10.406 1 98.56 278 ILE B O 1
ATOM 6525 N N . SER B 1 279 ? -2.492 36.219 10.547 1 98.12 279 SER B N 1
ATOM 6526 C CA . SER B 1 279 ? -2.316 36.156 9.102 1 98.12 279 SER B CA 1
ATOM 6527 C C . SER B 1 279 ? -3.256 35.156 8.461 1 98.12 279 SER B C 1
ATOM 6529 O O . SER B 1 279 ? -3.871 35.438 7.426 1 98.12 279 SER B O 1
ATOM 6531 N N . TYR B 1 280 ? -3.357 33.969 9.047 1 98 280 TYR B N 1
ATOM 6532 C CA . TYR B 1 280 ? -4.23 32.938 8.516 1 98 280 TYR B CA 1
ATOM 6533 C C . TYR B 1 280 ? -5.695 33.344 8.633 1 98 280 TYR B C 1
ATOM 6535 O O . TYR B 1 280 ? -6.492 33.062 7.734 1 98 280 TYR B O 1
ATOM 6543 N N . ALA B 1 281 ? -6.074 33.969 9.703 1 97.94 281 ALA B N 1
ATOM 6544 C CA . ALA B 1 281 ? -7.438 34.469 9.914 1 97.94 281 ALA B CA 1
ATOM 6545 C C . ALA B 1 281 ? -7.816 35.5 8.867 1 97.94 281 ALA B C 1
ATOM 6547 O O . ALA B 1 281 ? -8.969 35.562 8.43 1 97.94 281 ALA B O 1
ATOM 6548 N N . ILE B 1 282 ? -6.883 36.344 8.562 1 97.62 282 ILE B N 1
ATOM 6549 C CA . ILE B 1 282 ? -7.133 37.375 7.562 1 97.62 282 ILE B CA 1
ATOM 6550 C C . ILE B 1 282 ? -7.371 36.719 6.203 1 97.62 282 ILE B C 1
ATOM 6552 O O . ILE B 1 282 ? -8.25 37.156 5.449 1 97.62 282 ILE B O 1
ATOM 6556 N N . ALA B 1 283 ? -6.617 35.688 5.93 1 96.62 283 ALA B N 1
ATOM 6557 C CA . ALA B 1 283 ? -6.773 34.969 4.672 1 96.62 283 ALA B CA 1
ATOM 6558 C C . ALA B 1 283 ? -8.094 34.219 4.633 1 96.62 283 ALA B C 1
ATOM 6560 O O . ALA B 1 283 ? -8.742 34.125 3.588 1 96.62 283 ALA B O 1
ATOM 6561 N N . PHE B 1 284 ? -8.453 33.625 5.766 1 96.56 284 PHE B N 1
ATOM 6562 C CA . PHE B 1 284 ? -9.648 32.781 5.848 1 96.56 284 PHE B CA 1
ATOM 6563 C C . PHE B 1 284 ? -10.508 33.188 7.047 1 96.56 284 PHE B C 1
ATOM 6565 O O . PHE B 1 284 ? -10.719 32.375 7.953 1 96.56 284 PHE B O 1
ATOM 6572 N N . PRO B 1 285 ? -11.133 34.281 6.996 1 96.5 285 PRO B N 1
ATOM 6573 C CA . PRO B 1 285 ? -11.875 34.75 8.172 1 96.5 285 PRO B CA 1
ATOM 6574 C C . PRO B 1 285 ? -13.102 33.875 8.477 1 96.5 285 PRO B C 1
ATOM 6576 O O . PRO B 1 285 ? -13.531 33.812 9.633 1 96.5 285 PRO B O 1
ATOM 6579 N N . GLU B 1 286 ? -13.633 33.188 7.48 1 95.25 286 GLU B N 1
ATOM 6580 C CA . GLU B 1 286 ? -14.836 32.406 7.691 1 95.25 286 GLU B CA 1
ATOM 6581 C C . GLU B 1 286 ? -14.492 30.922 7.898 1 95.25 286 GLU B C 1
ATOM 6583 O O . GLU B 1 286 ? -15.383 30.109 8.172 1 95.25 286 GLU B O 1
ATOM 6588 N N . ARG B 1 287 ? -13.266 30.562 7.727 1 95.06 287 ARG B N 1
ATOM 6589 C CA . ARG B 1 287 ? -12.836 29.172 7.852 1 95.06 287 ARG B CA 1
ATOM 6590 C C . ARG B 1 287 ? -11.578 29.062 8.711 1 95.06 287 ARG B C 1
ATOM 6592 O O . ARG B 1 287 ? -10.68 28.281 8.406 1 95.06 287 ARG B O 1
ATOM 6599 N N . PHE B 1 288 ? -11.562 29.875 9.711 1 97.19 288 PHE B N 1
ATOM 6600 C CA . PHE B 1 288 ? -10.359 29.953 10.547 1 97.19 288 PHE B CA 1
ATOM 6601 C C . PHE B 1 288 ? -10.273 28.734 11.469 1 97.19 288 PHE B C 1
ATOM 6603 O O . PHE B 1 288 ? -11.109 28.562 12.352 1 97.19 288 PHE B O 1
ATOM 6610 N N . THR B 1 289 ? -9.414 27.812 11.203 1 97.25 289 THR B N 1
ATOM 6611 C CA . THR B 1 289 ? -8.992 26.672 12.008 1 97.25 289 THR B CA 1
ATOM 6612 C C . THR B 1 289 ? -7.484 26.703 12.25 1 97.25 289 THR B C 1
ATOM 6614 O O . THR B 1 289 ? -6.703 26.891 11.312 1 97.25 289 THR B O 1
ATOM 6617 N N . ALA B 1 290 ? -7.086 26.453 13.5 1 97.38 290 ALA B N 1
ATOM 6618 C CA . ALA B 1 290 ? -5.676 26.703 13.789 1 97.38 290 ALA B CA 1
ATOM 6619 C C . ALA B 1 290 ? -5.035 25.484 14.453 1 97.38 290 ALA B C 1
ATOM 6621 O O . ALA B 1 290 ? -5.645 24.844 15.305 1 97.38 290 ALA B O 1
ATOM 6622 N N . LEU B 1 291 ? -3.881 25.141 13.969 1 96.12 291 LEU B N 1
ATOM 6623 C CA . LEU B 1 291 ? -3 24.219 14.672 1 96.12 291 LEU B CA 1
ATOM 6624 C C . LEU B 1 291 ? -2.387 24.891 15.898 1 96.12 291 LEU B C 1
ATOM 6626 O O . LEU B 1 291 ? -1.776 25.953 15.789 1 96.12 291 LEU B O 1
ATOM 6630 N N . VAL B 1 292 ? -2.451 24.234 17.125 1 95.19 292 VAL B N 1
ATOM 6631 C CA . VAL B 1 292 ? -2.166 25.016 18.328 1 95.19 292 VAL B CA 1
ATOM 6632 C C . VAL B 1 292 ? -1.055 24.328 19.141 1 95.19 292 VAL B C 1
ATOM 6634 O O . VAL B 1 292 ? -0.798 24.688 20.281 1 95.19 292 VAL B O 1
ATOM 6637 N N . ASP B 1 293 ? -0.365 23.359 18.531 1 91.62 293 ASP B N 1
ATOM 6638 C CA . ASP B 1 293 ? 0.604 22.609 19.328 1 91.62 293 ASP B CA 1
ATOM 6639 C C . ASP B 1 293 ? 2.021 22.812 18.797 1 91.62 293 ASP B C 1
ATOM 6641 O O . ASP B 1 293 ? 2.889 21.953 18.984 1 91.62 293 ASP B O 1
ATOM 6645 N N . THR B 1 294 ? 2.309 23.844 18.031 1 89.5 294 THR B N 1
ATOM 6646 C CA . THR B 1 294 ? 3.635 24.094 17.484 1 89.5 294 THR B CA 1
ATOM 6647 C C . THR B 1 294 ? 4.641 24.375 18.594 1 89.5 294 THR B C 1
ATOM 6649 O O . THR B 1 294 ? 5.781 23.906 18.547 1 89.5 294 THR B O 1
ATOM 6652 N N . TYR B 1 295 ? 4.238 25.172 19.625 1 87.62 295 TYR B N 1
ATOM 6653 C CA . TYR B 1 295 ? 5.121 25.516 20.734 1 87.62 295 TYR B CA 1
ATOM 6654 C C . TYR B 1 295 ? 4.621 24.906 22.031 1 87.62 295 TYR B C 1
ATOM 6656 O O . TYR B 1 295 ? 5.301 24.062 22.641 1 87.62 295 TYR B O 1
ATOM 6664 N N . ASP B 1 296 ? 3.469 25.312 22.422 1 88.31 296 ASP B N 1
ATOM 6665 C CA . ASP B 1 296 ? 2.764 24.766 23.578 1 88.31 296 ASP B CA 1
ATOM 6666 C C . ASP B 1 296 ? 1.253 24.922 23.422 1 88.31 296 ASP B C 1
ATOM 6668 O O . ASP B 1 296 ? 0.764 26 23.094 1 88.31 296 ASP B O 1
ATOM 6672 N N . VAL B 1 297 ? 0.588 23.859 23.766 1 92.12 297 VAL B N 1
ATOM 6673 C CA . VAL B 1 297 ? -0.848 23.859 23.5 1 92.12 297 VAL B CA 1
ATOM 6674 C C . VAL B 1 297 ? -1.544 24.859 24.422 1 92.12 297 VAL B C 1
ATOM 6676 O O . VAL B 1 297 ? -2.25 25.75 23.953 1 92.12 297 VAL B O 1
ATOM 6679 N N . LYS B 1 298 ? -1.382 24.797 25.703 1 88.62 298 LYS B N 1
ATOM 6680 C CA . LYS B 1 298 ? -2.137 25.562 26.688 1 88.62 298 LYS B CA 1
ATOM 6681 C C . LYS B 1 298 ? -1.549 26.969 26.844 1 88.62 298 LYS B C 1
ATOM 6683 O O . LYS B 1 298 ? -2.277 27.969 26.812 1 88.62 298 LYS B O 1
ATOM 6688 N N . ARG B 1 299 ? -0.239 27.078 26.875 1 88.69 299 ARG B N 1
ATOM 6689 C CA . ARG B 1 299 ? 0.424 28.328 27.25 1 88.69 299 ARG B CA 1
ATOM 6690 C C . ARG B 1 299 ? 0.504 29.281 26.062 1 88.69 299 ARG B C 1
ATOM 6692 O O . ARG B 1 299 ? 0.655 30.484 26.234 1 88.69 299 ARG B O 1
ATOM 6699 N N . SER B 1 300 ? 0.445 28.734 24.906 1 93.38 300 SER B N 1
ATOM 6700 C CA . SER B 1 300 ? 0.623 29.594 23.75 1 93.38 300 SER B CA 1
ATOM 6701 C C . SER B 1 300 ? -0.49 29.391 22.734 1 93.38 300 SER B C 1
ATOM 6703 O O . SER B 1 300 ? -1.229 30.328 22.406 1 93.38 300 SER B O 1
ATOM 6705 N N . GLY B 1 301 ? -0.673 28.188 22.297 1 95.5 301 GLY B N 1
ATOM 6706 C CA . GLY B 1 301 ? -1.562 27.891 21.172 1 95.5 301 GLY B CA 1
ATOM 6707 C C . GLY B 1 301 ? -3.006 28.266 21.453 1 95.5 301 GLY B C 1
ATOM 6708 O O . GLY B 1 301 ? -3.605 29.031 20.688 1 95.5 301 GLY B O 1
ATOM 6709 N N . ILE B 1 302 ? -3.562 27.797 22.516 1 97.44 302 ILE B N 1
ATOM 6710 C CA . ILE B 1 302 ? -4.965 28.016 22.844 1 97.44 302 ILE B CA 1
ATOM 6711 C C . ILE B 1 302 ? -5.191 29.5 23.156 1 97.44 302 ILE B C 1
ATOM 6713 O O . ILE B 1 302 ? -6.188 30.094 22.734 1 97.44 302 ILE B O 1
ATOM 6717 N N . LEU B 1 303 ? -4.281 30.109 23.891 1 97.62 303 LEU B N 1
ATOM 6718 C CA . LEU B 1 303 ? -4.379 31.531 24.203 1 97.62 303 LEU B CA 1
ATOM 6719 C C . LEU B 1 303 ? -4.426 32.375 22.938 1 97.62 303 LEU B C 1
ATOM 6721 O O . LEU B 1 303 ? -5.309 33.219 22.766 1 97.62 303 LEU B O 1
ATOM 6725 N N . ASN B 1 304 ? -3.459 32.125 22.047 1 98.19 304 ASN B N 1
ATOM 6726 C CA . ASN B 1 304 ? -3.375 32.875 20.797 1 98.19 304 ASN B CA 1
ATOM 6727 C C . ASN B 1 304 ? -4.59 32.625 19.922 1 98.19 304 ASN B C 1
ATOM 6729 O O . ASN B 1 304 ? -5.109 33.562 19.297 1 98.19 304 ASN B O 1
ATOM 6733 N N . PHE B 1 305 ? -5.051 31.438 19.859 1 98.5 305 PHE B N 1
ATOM 6734 C CA . PHE B 1 305 ? -6.227 31.125 19.062 1 98.5 305 PHE B CA 1
ATOM 6735 C C . PHE B 1 305 ? -7.453 31.875 19.578 1 98.5 305 PHE B C 1
ATOM 6737 O O . PHE B 1 305 ? -8.172 32.5 18.797 1 98.5 305 PHE B O 1
ATOM 6744 N N . CYS B 1 306 ? -7.707 31.75 20.859 1 98.69 306 CYS B N 1
ATOM 6745 C CA . CYS B 1 306 ? -8.883 32.375 21.453 1 98.69 306 CYS B CA 1
ATOM 6746 C C . CYS B 1 306 ? -8.852 33.875 21.25 1 98.69 306 CYS B C 1
ATOM 6748 O O . CYS B 1 306 ? -9.883 34.5 20.969 1 98.69 306 CYS B O 1
ATOM 6750 N N . ALA B 1 307 ? -7.691 34.469 21.406 1 98.69 307 ALA B N 1
ATOM 6751 C CA . ALA B 1 307 ? -7.547 35.906 21.188 1 98.69 307 ALA B CA 1
ATOM 6752 C C . ALA B 1 307 ? -7.953 36.281 19.766 1 98.69 307 ALA B C 1
ATOM 6754 O O . ALA B 1 307 ? -8.711 37.25 19.578 1 98.69 307 ALA B O 1
ATOM 6755 N N . VAL B 1 308 ? -7.461 35.531 18.812 1 98.81 308 VAL B N 1
ATOM 6756 C CA . VAL B 1 308 ? -7.746 35.812 17.422 1 98.81 308 VAL B CA 1
ATOM 6757 C C . VAL B 1 308 ? -9.219 35.562 17.125 1 98.81 308 VAL B C 1
ATOM 6759 O O . VAL B 1 308 ? -9.867 36.312 16.391 1 98.81 308 VAL B O 1
ATOM 6762 N N . ALA B 1 309 ? -9.742 34.469 17.656 1 98.81 309 ALA B N 1
ATOM 6763 C CA . ALA B 1 309 ? -11.133 34.094 17.438 1 98.81 309 ALA B CA 1
ATOM 6764 C C . ALA B 1 309 ? -12.078 35.156 17.984 1 98.81 309 ALA B C 1
ATOM 6766 O O . ALA B 1 309 ? -13.094 35.469 17.375 1 98.81 309 ALA B O 1
ATOM 6767 N N . LEU B 1 310 ? -11.781 35.688 19.172 1 98.75 310 LEU B N 1
ATOM 6768 C CA . LEU B 1 310 ? -12.586 36.75 19.766 1 98.75 310 LEU B CA 1
ATOM 6769 C C . LEU B 1 310 ? -12.5 38 18.953 1 98.75 310 LEU B C 1
ATOM 6771 O O . LEU B 1 310 ? -13.5 38.719 18.781 1 98.75 310 LEU B O 1
ATOM 6775 N N . ALA B 1 311 ? -11.289 38.312 18.484 1 98.81 311 ALA B N 1
ATOM 6776 C CA . ALA B 1 311 ? -11.133 39.469 17.594 1 98.81 311 ALA B CA 1
ATOM 6777 C C . ALA B 1 311 ? -11.977 39.312 16.344 1 98.81 311 ALA B C 1
ATOM 6779 O O . ALA B 1 311 ? -12.594 40.281 15.875 1 98.81 311 ALA B O 1
ATOM 6780 N N . LEU B 1 312 ? -11.992 38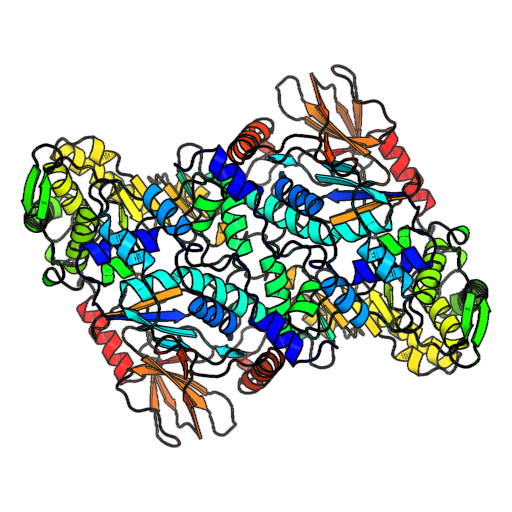.125 15.719 1 98.69 312 LEU B N 1
ATOM 6781 C CA . LEU B 1 312 ? -12.82 37.844 14.555 1 98.69 312 LEU B CA 1
ATOM 6782 C C . LEU B 1 312 ? -14.297 38.062 14.867 1 98.69 312 LEU B C 1
ATOM 6784 O O . LEU B 1 312 ? -15.047 38.562 14.031 1 98.69 312 LEU B O 1
ATOM 6788 N N . ASN B 1 313 ? -14.664 37.594 16.047 1 98.56 313 ASN B N 1
ATOM 6789 C CA . ASN B 1 313 ? -16.047 37.781 16.484 1 98.56 313 ASN B CA 1
ATOM 6790 C C . ASN B 1 313 ? -16.469 39.25 16.469 1 98.56 313 ASN B C 1
ATOM 6792 O O . ASN B 1 313 ? -17.594 39.562 16.094 1 98.56 313 ASN B O 1
ATOM 6796 N N . ASP B 1 314 ? -15.578 40.156 16.891 1 98.25 314 ASP B N 1
ATOM 6797 C CA . ASP B 1 314 ? -15.852 41.594 16.859 1 98.25 314 ASP B CA 1
ATOM 6798 C C . ASP B 1 314 ? -16.172 42.062 15.445 1 98.25 314 ASP B C 1
ATOM 6800 O O . ASP B 1 314 ? -16.812 43.094 15.266 1 98.25 314 ASP B O 1
ATOM 6804 N N . LEU B 1 315 ? -15.664 41.406 14.508 1 98.31 315 LEU B N 1
ATOM 6805 C CA . LEU B 1 315 ? -15.852 41.781 13.109 1 98.31 315 LEU B CA 1
ATOM 6806 C C . LEU B 1 315 ? -16.938 40.938 12.453 1 98.31 315 LEU B C 1
ATOM 6808 O O . LEU B 1 315 ? -17.031 40.875 11.227 1 98.31 315 LEU B O 1
ATOM 6812 N N . ASP B 1 316 ? -17.656 40.125 13.195 1 98 316 ASP B N 1
ATOM 6813 C CA . ASP B 1 316 ? -18.828 39.375 12.812 1 98 316 ASP B CA 1
ATOM 6814 C C . ASP B 1 316 ? -18.422 38.094 12.055 1 98 316 ASP B C 1
ATOM 6816 O O . ASP B 1 316 ? -19.156 37.625 11.18 1 98 316 ASP B O 1
ATOM 6820 N N . TYR B 1 317 ? -17.188 37.656 12.234 1 98 317 TYR B N 1
ATOM 6821 C CA . TYR B 1 317 ? -16.766 36.344 11.75 1 98 317 TYR B CA 1
ATOM 6822 C C . TYR B 1 317 ? -16.781 35.312 12.875 1 98 317 TYR B C 1
ATOM 6824 O O . TYR B 1 317 ? -16.734 35.688 14.055 1 98 317 TYR B O 1
ATOM 6832 N N . LYS B 1 318 ? -16.938 34.094 12.555 1 97.94 318 LYS B N 1
ATOM 6833 C CA . LYS B 1 318 ? -16.891 32.969 13.5 1 97.94 318 LYS B CA 1
ATOM 6834 C C . LYS B 1 318 ? -15.781 32 13.148 1 97.94 318 LYS B C 1
ATOM 6836 O O . LYS B 1 318 ? -15.773 31.422 12.047 1 97.94 318 LYS B O 1
ATOM 6841 N N . ALA B 1 319 ? -14.852 31.875 14.07 1 98.06 319 ALA B N 1
ATOM 6842 C CA . ALA B 1 319 ? -13.828 30.844 13.898 1 98.06 319 ALA B CA 1
ATOM 6843 C C . ALA B 1 319 ? -14.445 29.453 13.883 1 98.06 319 ALA B C 1
ATOM 6845 O O . ALA B 1 319 ? -15.555 29.25 14.375 1 98.06 319 ALA B O 1
ATOM 6846 N N . ILE B 1 320 ? -13.75 28.484 13.305 1 97.5 320 ILE B N 1
ATOM 6847 C CA . ILE B 1 320 ? -14.266 27.125 13.195 1 97.5 320 ILE B CA 1
ATOM 6848 C C . ILE B 1 320 ? -13.758 26.281 14.367 1 97.5 320 ILE B C 1
ATOM 6850 O O . ILE B 1 320 ? -14.5 25.484 14.93 1 97.5 320 ILE B O 1
ATOM 6854 N N . GLY B 1 321 ? -12.438 26.391 14.641 1 98.06 321 GLY B N 1
ATOM 6855 C CA . GLY B 1 321 ? -11.922 25.609 15.742 1 98.06 321 GLY B CA 1
ATOM 6856 C C . GLY B 1 321 ? -10.414 25.422 15.688 1 98.06 321 GLY B C 1
ATOM 6857 O O . GLY B 1 321 ? -9.695 26.266 15.148 1 98.06 321 GLY B O 1
ATOM 6858 N N . ILE B 1 322 ? -9.938 24.328 16.406 1 98.31 322 ILE B N 1
ATOM 6859 C CA . ILE B 1 322 ? -8.5 24.094 16.531 1 98.31 322 ILE B CA 1
ATOM 6860 C C . ILE B 1 322 ? -8.172 22.656 16.156 1 98.31 322 ILE B C 1
ATOM 6862 O O . ILE B 1 322 ? -9.07 21.812 16.031 1 98.31 322 ILE B O 1
ATOM 6866 N N . ARG B 1 323 ? -6.914 22.391 15.898 1 97.69 323 ARG B N 1
ATOM 6867 C CA . ARG B 1 323 ? -6.402 21.047 15.695 1 97.69 323 ARG B CA 1
ATOM 6868 C C . ARG B 1 323 ? -5.285 20.719 16.688 1 97.69 323 ARG B C 1
ATOM 6870 O O . ARG B 1 323 ? -4.375 21.531 16.875 1 97.69 323 ARG B O 1
ATOM 6877 N N . LEU B 1 324 ? -5.441 19.625 17.359 1 96.06 324 LEU B N 1
ATOM 6878 C CA . LEU B 1 324 ? -4.43 19.047 18.234 1 96.06 324 LEU B CA 1
ATOM 6879 C C . LEU B 1 324 ? -3.674 17.922 17.531 1 96.06 324 LEU B C 1
ATOM 6881 O O . LEU B 1 324 ? -4.285 16.984 17.031 1 96.06 324 LEU B O 1
ATOM 6885 N N . ASP B 1 325 ? -2.34 17.953 17.469 1 92.19 325 ASP B N 1
ATOM 6886 C CA . ASP B 1 325 ? -1.555 16.953 16.766 1 92.19 325 ASP B CA 1
ATOM 6887 C C . ASP B 1 325 ? -0.519 16.312 17.672 1 92.19 325 ASP B C 1
ATOM 6889 O O . ASP B 1 325 ? 0.414 15.656 17.203 1 92.19 325 ASP B O 1
ATOM 6893 N N . SER B 1 326 ? -0.568 16.609 18.984 1 89.06 326 SER B N 1
ATOM 6894 C CA . SER B 1 326 ? 0.382 16 19.906 1 89.06 326 SER B CA 1
ATOM 6895 C C . SER B 1 326 ? -0.146 16.047 21.344 1 89.06 326 SER B C 1
ATOM 6897 O O . SER B 1 326 ? -1.165 16.688 21.609 1 89.06 326 SER B O 1
ATOM 6899 N N . GLY B 1 327 ? 0.527 15.297 22.203 1 89.12 327 GLY B N 1
ATOM 6900 C CA . GLY B 1 327 ? 0.202 15.305 23.609 1 89.12 327 GLY B CA 1
ATOM 6901 C C . GLY B 1 327 ? -0.934 14.359 23.969 1 89.12 327 GLY B C 1
ATOM 6902 O O . GLY B 1 327 ? -1.317 13.508 23.172 1 89.12 327 GLY B O 1
ATOM 6903 N N . ASP B 1 328 ? -1.351 14.461 25.203 1 94 328 ASP B N 1
ATOM 6904 C CA . ASP B 1 328 ? -2.488 13.688 25.688 1 94 328 ASP B CA 1
ATOM 6905 C C . ASP B 1 328 ? -3.803 14.25 25.156 1 94 328 ASP B C 1
ATOM 6907 O O . ASP B 1 328 ? -4.406 15.133 25.766 1 94 328 ASP B O 1
ATOM 6911 N N . LEU B 1 329 ? -4.27 13.609 24.141 1 96.31 329 LEU B N 1
ATOM 6912 C CA . LEU B 1 329 ? -5.387 14.156 23.375 1 96.31 329 LEU B CA 1
ATOM 6913 C C . LEU B 1 329 ? -6.645 14.242 24.219 1 96.31 329 LEU B C 1
ATOM 6915 O O . LEU B 1 329 ? -7.43 15.188 24.078 1 96.31 329 LEU B O 1
ATOM 6919 N N . ALA B 1 330 ? -6.918 13.258 25.031 1 97.25 330 ALA B N 1
ATOM 6920 C CA . ALA B 1 330 ? -8.094 13.297 25.906 1 97.25 330 ALA B CA 1
ATOM 6921 C C . ALA B 1 330 ? -8.023 14.477 26.875 1 97.25 330 ALA B C 1
ATOM 6923 O O . ALA B 1 330 ? -8.961 15.273 26.953 1 97.25 330 ALA B O 1
ATOM 6924 N N . TYR B 1 331 ? -6.93 14.609 27.547 1 97.38 331 TYR B N 1
ATOM 6925 C CA . TYR B 1 331 ? -6.738 15.695 28.5 1 97.38 331 TYR B CA 1
ATOM 6926 C C . TYR B 1 331 ? -6.828 17.047 27.812 1 97.38 331 TYR B C 1
ATOM 6928 O O . TYR B 1 331 ? -7.539 17.938 28.281 1 97.38 331 TYR B O 1
ATOM 6936 N N . LEU B 1 332 ? -6.105 17.203 26.719 1 97 332 LEU B N 1
ATOM 6937 C CA . LEU B 1 332 ? -6.023 18.484 26.031 1 97 332 LEU B CA 1
ATOM 6938 C C . LEU B 1 332 ? -7.375 18.875 25.453 1 97 332 LEU B C 1
ATOM 6940 O O . LEU B 1 332 ? -7.727 20.062 25.422 1 97 332 LEU B O 1
ATOM 6944 N N . SER B 1 333 ? -8.133 17.906 24.922 1 98.25 333 SER B N 1
ATOM 6945 C CA . SER B 1 333 ? -9.445 18.219 24.375 1 98.25 333 SER B CA 1
ATOM 6946 C C . SER B 1 333 ? -10.398 18.703 25.453 1 98.25 333 SER B C 1
ATOM 6948 O O . SER B 1 333 ? -11.164 19.641 25.25 1 98.25 333 SER B O 1
ATOM 6950 N N . ASN B 1 334 ? -10.406 18.062 26.609 1 98.31 334 ASN B N 1
ATOM 6951 C CA . ASN B 1 334 ? -11.25 18.469 27.734 1 98.31 334 ASN B CA 1
ATOM 6952 C C . ASN B 1 334 ? -10.867 19.859 28.234 1 98.31 334 ASN B C 1
ATOM 6954 O O . ASN B 1 334 ? -11.734 20.688 28.484 1 98.31 334 ASN B O 1
ATOM 6958 N N . ALA B 1 335 ? -9.547 20.047 28.422 1 97.19 335 ALA B N 1
ATOM 6959 C CA . ALA B 1 335 ? -9.07 21.344 28.875 1 97.19 335 ALA B CA 1
ATOM 6960 C C . ALA B 1 335 ? -9.461 22.453 27.906 1 97.19 335 ALA B C 1
ATOM 6962 O O . ALA B 1 335 ? -9.867 23.531 28.312 1 97.19 335 ALA B O 1
ATOM 6963 N N . THR B 1 336 ? -9.32 22.172 26.656 1 98 336 THR B N 1
ATOM 6964 C CA . THR B 1 336 ? -9.656 23.141 25.609 1 98 336 THR B CA 1
ATOM 6965 C C . THR B 1 336 ? -11.148 23.469 25.625 1 98 336 THR B C 1
ATOM 6967 O O . THR B 1 336 ? -11.539 24.625 25.547 1 98 336 THR B O 1
ATOM 6970 N N . ARG B 1 337 ? -11.992 22.453 25.719 1 98.56 337 ARG B N 1
ATOM 6971 C CA . ARG B 1 337 ? -13.438 22.641 25.766 1 98.56 337 ARG B CA 1
ATOM 6972 C C . ARG B 1 337 ? -13.836 23.5 26.953 1 98.56 337 ARG B C 1
ATOM 6974 O O . ARG B 1 337 ? -14.688 24.391 26.844 1 98.56 337 ARG B O 1
ATOM 6981 N N . ASP B 1 338 ? -13.25 23.25 28.062 1 98.12 338 ASP B N 1
ATOM 6982 C CA . ASP B 1 338 ? -13.516 24.031 29.266 1 98.12 338 ASP B CA 1
ATOM 6983 C C . ASP B 1 338 ? -13.219 25.516 29.031 1 98.12 338 ASP B C 1
ATOM 6985 O O . ASP B 1 338 ? -13.984 26.375 29.453 1 98.12 338 ASP B O 1
ATOM 6989 N N . ILE B 1 339 ? -12.133 25.781 28.406 1 98 339 ILE B N 1
ATOM 6990 C CA . ILE B 1 339 ? -11.727 27.156 28.125 1 98 339 ILE B CA 1
ATOM 6991 C C . ILE B 1 339 ? -12.734 27.797 27.172 1 98 339 ILE B C 1
ATOM 6993 O O . ILE B 1 339 ? -13.148 28.938 27.391 1 98 339 ILE B O 1
ATOM 6997 N N . PHE B 1 340 ? -13.125 27.078 26.109 1 98.5 340 PHE B N 1
ATOM 6998 C CA . PHE B 1 340 ? -14.109 27.594 25.172 1 98.5 340 PHE B CA 1
ATOM 6999 C C . PHE B 1 340 ? -15.406 27.953 25.875 1 98.5 340 PHE B C 1
ATOM 7001 O O . PHE B 1 340 ? -15.984 29.016 25.625 1 98.5 340 PHE B O 1
ATOM 7008 N N . GLU B 1 341 ? -15.844 27.078 26.734 1 98.44 341 GLU B N 1
ATOM 7009 C CA . GLU B 1 341 ? -17.094 27.297 27.469 1 98.44 341 GLU B CA 1
ATOM 7010 C C . GLU B 1 341 ? -16.984 28.484 28.422 1 98.44 341 GLU B C 1
ATOM 7012 O O . GLU B 1 341 ? -17.906 29.297 28.516 1 98.44 341 GLU B O 1
ATOM 7017 N N . LYS B 1 342 ? -15.875 28.562 29.109 1 98.06 342 LYS B N 1
ATOM 7018 C CA . LYS B 1 342 ? -15.641 29.672 30.031 1 98.06 342 LYS B CA 1
ATOM 7019 C C . LYS B 1 342 ? -15.695 31.016 29.297 1 98.06 342 LYS B C 1
ATOM 7021 O O . LYS B 1 342 ? -16.328 31.953 29.75 1 98.06 342 LYS B O 1
ATOM 7026 N N . LEU B 1 343 ? -15.023 31.094 28.172 1 98.19 343 LEU B N 1
ATOM 7027 C CA . LEU B 1 343 ? -14.969 32.344 27.406 1 98.19 343 LEU B CA 1
ATOM 7028 C C . LEU B 1 343 ? -16.312 32.656 26.766 1 98.19 343 LEU B C 1
ATOM 7030 O O . LEU B 1 343 ? -16.703 33.812 26.625 1 98.19 343 LEU B O 1
ATOM 7034 N N . ALA B 1 344 ? -17.031 31.578 26.344 1 98.56 344 ALA B N 1
ATOM 7035 C CA . ALA B 1 344 ? -18.375 31.766 25.812 1 98.56 344 ALA B CA 1
ATOM 7036 C C . ALA B 1 344 ? -19.281 32.469 26.812 1 98.56 344 ALA B C 1
ATOM 7038 O O . ALA B 1 344 ? -20.062 33.344 26.438 1 98.56 344 ALA B O 1
ATOM 7039 N N . VAL B 1 345 ? -19.188 32.125 28.047 1 98.12 345 VAL B N 1
ATOM 7040 C CA . VAL B 1 345 ? -19.984 32.688 29.109 1 98.12 345 VAL B CA 1
ATOM 7041 C C . VAL B 1 345 ? -19.5 34.125 29.391 1 98.12 345 VAL B C 1
ATOM 7043 O O . VAL B 1 345 ? -20.297 35.062 29.453 1 98.12 345 VAL B O 1
ATOM 7046 N N . LYS B 1 346 ? -18.188 34.281 29.547 1 98.06 346 LYS B N 1
ATOM 7047 C CA . LYS B 1 346 ? -17.609 35.562 29.922 1 98.06 346 LYS B CA 1
ATOM 7048 C C . LYS B 1 346 ? -17.984 36.656 28.922 1 98.06 346 LYS B C 1
ATOM 7050 O O . LYS B 1 346 ? -18.281 37.781 29.312 1 98.06 346 LYS B O 1
ATOM 7055 N N . TYR B 1 347 ? -17.969 36.312 27.656 1 98.12 347 TYR B N 1
ATOM 7056 C CA . TYR B 1 347 ? -18.172 37.312 26.625 1 98.12 347 TYR B CA 1
ATOM 7057 C C . TYR B 1 347 ? -19.562 37.188 26.016 1 98.12 347 TYR B C 1
ATOM 7059 O O . TYR B 1 347 ? -19.875 37.875 25.031 1 98.12 347 TYR B O 1
ATOM 7067 N N . ASN B 1 348 ? -20.453 36.344 26.484 1 98.06 348 ASN B N 1
ATOM 7068 C CA . ASN B 1 348 ? -21.828 36.125 26.031 1 98.06 348 ASN B CA 1
ATOM 7069 C C . ASN B 1 348 ? -21.875 35.812 24.547 1 98.06 348 ASN B C 1
ATOM 7071 O O . ASN B 1 348 ? -22.594 36.5 23.797 1 98.06 348 ASN B O 1
ATOM 7075 N N . ILE B 1 349 ? -21.109 34.906 24.078 1 98.19 349 ILE B N 1
ATOM 7076 C CA . ILE B 1 349 ? -21.031 34.406 22.703 1 98.19 349 ILE B CA 1
ATOM 7077 C C . ILE B 1 349 ? -21.188 32.875 22.703 1 98.19 349 ILE B C 1
ATOM 7079 O O . ILE B 1 349 ? -20.219 32.156 22.516 1 98.19 349 ILE B O 1
ATOM 7083 N N . PRO B 1 350 ? -22.359 32.281 22.672 1 97.94 350 PRO B N 1
ATOM 7084 C CA . PRO B 1 350 ? -22.641 30.875 22.875 1 97.94 350 PRO B CA 1
ATOM 7085 C C . PRO B 1 350 ? -21.953 29.984 21.844 1 97.94 350 PRO B C 1
ATOM 7087 O O . PRO B 1 350 ? -21.547 28.859 22.156 1 97.94 350 PRO B O 1
ATOM 7090 N N . TRP B 1 351 ? -21.844 30.422 20.609 1 97.88 351 TRP B N 1
ATOM 7091 C CA . TRP B 1 351 ? -21.266 29.594 19.562 1 97.88 351 TRP B CA 1
ATOM 7092 C C . TRP B 1 351 ? -19.812 29.25 19.875 1 97.88 351 TRP B C 1
ATOM 7094 O O . TRP B 1 351 ? -19.297 28.219 19.406 1 97.88 351 TRP B O 1
ATOM 7104 N N . PHE B 1 352 ? -19.109 30.078 20.656 1 98.56 352 PHE B N 1
ATOM 7105 C CA . PHE B 1 352 ? -17.719 29.875 21 1 98.56 352 PHE B CA 1
ATOM 7106 C C . PHE B 1 352 ? -17.516 28.578 21.766 1 98.56 352 PHE B C 1
ATOM 7108 O O . PHE B 1 352 ? -16.453 27.953 21.672 1 98.56 352 PHE B O 1
ATOM 7115 N N . ALA B 1 353 ? -18.531 28.125 22.516 1 98.38 353 ALA B N 1
ATOM 7116 C CA . ALA B 1 353 ? -18.484 26.906 23.297 1 98.38 353 ALA B CA 1
ATOM 7117 C C . ALA B 1 353 ? -18.5 25.672 22.391 1 98.38 353 ALA B C 1
ATOM 7119 O O . ALA B 1 353 ? -18.109 24.578 22.812 1 98.38 353 ALA B O 1
ATOM 7120 N N . GLN B 1 354 ? -18.875 25.891 21.141 1 97.81 354 GLN B N 1
ATOM 7121 C CA . GLN B 1 354 ? -19.094 24.781 20.234 1 97.81 354 GLN B CA 1
ATOM 7122 C C . GLN B 1 354 ? -17.984 24.703 19.188 1 97.81 354 GLN B C 1
ATOM 7124 O O . GLN B 1 354 ? -18.094 23.953 18.219 1 97.81 354 GLN B O 1
ATOM 7129 N N . LEU B 1 355 ? -16.953 25.469 19.422 1 98.62 355 LEU B N 1
ATOM 7130 C CA . LEU B 1 355 ? -15.812 25.422 18.5 1 98.62 355 LEU B CA 1
ATOM 7131 C C . LEU B 1 355 ? -15.312 23.984 18.328 1 98.62 355 LEU B C 1
ATOM 7133 O O . LEU B 1 355 ? -15.273 23.219 19.281 1 98.62 355 LEU B O 1
ATOM 7137 N N . THR B 1 356 ? -14.977 23.656 17.125 1 98.38 356 THR B N 1
ATOM 7138 C CA . THR B 1 356 ? -14.586 22.297 16.781 1 98.38 356 THR B CA 1
ATOM 7139 C C . THR B 1 356 ? -13.18 22 17.297 1 98.38 356 THR B C 1
ATOM 7141 O O . THR B 1 356 ? -12.273 22.812 17.172 1 98.38 356 THR B O 1
ATOM 7144 N N . ILE B 1 357 ? -12.992 20.859 17.859 1 98.56 357 ILE B N 1
ATOM 7145 C CA . ILE B 1 357 ? -11.688 20.344 18.25 1 98.56 357 ILE B CA 1
ATOM 7146 C C . ILE B 1 357 ? -11.32 19.141 17.391 1 98.56 357 ILE B C 1
ATOM 7148 O O . ILE B 1 357 ? -11.922 18.078 17.516 1 98.56 357 ILE B O 1
ATOM 7152 N N . VAL B 1 358 ? -10.328 19.312 16.547 1 98.06 358 VAL B N 1
ATOM 7153 C CA . VAL B 1 358 ? -9.82 18.25 15.672 1 98.06 358 VAL B CA 1
ATOM 7154 C C . VAL B 1 358 ? -8.594 17.609 16.312 1 98.06 358 VAL B C 1
ATOM 7156 O O . VAL B 1 358 ? -7.738 18.297 16.875 1 98.06 358 VAL B O 1
ATOM 7159 N N . ALA B 1 359 ? -8.547 16.328 16.297 1 97.44 359 ALA B N 1
ATOM 7160 C CA . ALA B 1 359 ? -7.383 15.586 16.781 1 97.44 359 ALA B CA 1
ATOM 7161 C C . ALA B 1 359 ? -6.758 14.758 15.664 1 97.44 359 ALA B C 1
ATOM 7163 O O . ALA B 1 359 ? -7.469 14.133 14.875 1 97.44 359 ALA B O 1
ATOM 7164 N N . SER B 1 360 ? -5.516 14.922 15.586 1 94.25 360 SER B N 1
ATOM 7165 C CA . SER B 1 360 ? -4.727 14.133 14.641 1 94.25 360 SER B CA 1
ATOM 7166 C C . SER B 1 360 ? -3.404 13.695 15.266 1 94.25 360 SER B C 1
ATOM 7168 O O . SER B 1 360 ? -2.881 14.359 16.156 1 94.25 360 SER B O 1
ATOM 7170 N N . ASN B 1 361 ? -2.967 12.43 15.289 1 88.38 361 ASN B N 1
ATOM 7171 C CA . ASN B 1 361 ? -1.693 11.891 15.766 1 88.38 361 ASN B CA 1
ATOM 7172 C C . ASN B 1 361 ? -1.791 10.398 16.062 1 88.38 361 ASN B C 1
ATOM 7174 O O . ASN B 1 361 ? -2.129 10.008 17.188 1 88.38 361 ASN B O 1
ATOM 7178 N N . ASP B 1 362 ? -1.369 9.695 15.07 1 87.31 362 ASP B N 1
ATOM 7179 C CA . ASP B 1 362 ? -1.236 8.25 15.234 1 87.31 362 ASP B CA 1
ATOM 7180 C C . ASP B 1 362 ? -2.531 7.637 15.766 1 87.31 362 ASP B C 1
ATOM 7182 O O . ASP B 1 362 ? -2.508 6.844 16.703 1 87.31 362 ASP B O 1
ATOM 7186 N N . ILE B 1 363 ? -3.627 8.102 15.297 1 95.75 363 ILE B N 1
ATOM 7187 C CA . ILE B 1 363 ? -4.938 7.609 15.703 1 95.75 363 ILE B CA 1
ATOM 7188 C C . ILE B 1 363 ? -5.238 6.289 14.992 1 95.75 363 ILE B C 1
ATOM 7190 O O . ILE B 1 363 ? -5.082 6.188 13.773 1 95.75 363 ILE B O 1
ATOM 7194 N N . ASN B 1 364 ? -5.555 5.277 15.727 1 95.81 364 ASN B N 1
ATOM 7195 C CA . ASN B 1 364 ? -6.07 4.012 15.211 1 95.81 364 ASN B CA 1
ATOM 7196 C C . ASN B 1 364 ? -7.336 3.582 15.953 1 95.81 364 ASN B C 1
ATOM 7198 O O . ASN B 1 364 ? -7.875 4.344 16.766 1 95.81 364 ASN B O 1
ATOM 7202 N N . GLU B 1 365 ? -7.871 2.443 15.648 1 95.81 365 GLU B N 1
ATOM 7203 C CA . GLU B 1 365 ? -9.125 1.964 16.234 1 95.81 365 GLU B CA 1
ATOM 7204 C C . GLU B 1 365 ? -9.031 1.894 17.75 1 95.81 365 GLU B C 1
ATOM 7206 O O . GLU B 1 365 ? -9.922 2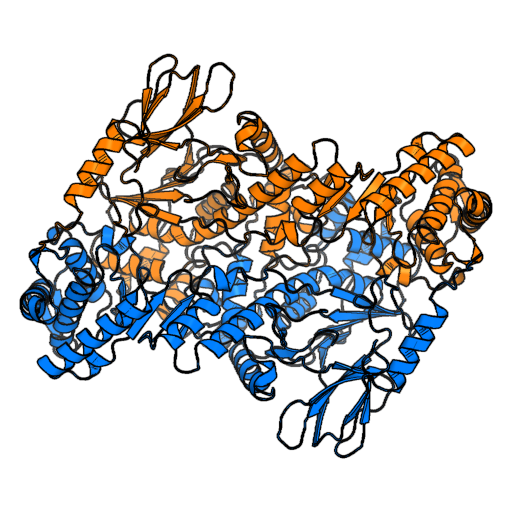.379 18.453 1 95.81 365 GLU B O 1
ATOM 7211 N N . GLU B 1 366 ? -7.996 1.344 18.281 1 95.62 366 GLU B N 1
ATOM 7212 C CA . GLU B 1 366 ? -7.801 1.173 19.719 1 95.62 366 GLU B CA 1
ATOM 7213 C C . GLU B 1 366 ? -7.68 2.52 20.422 1 95.62 366 GLU B C 1
ATOM 7215 O O . GLU B 1 366 ? -8.188 2.695 21.531 1 95.62 366 GLU B O 1
ATOM 7220 N N . THR B 1 367 ? -6.98 3.424 19.797 1 96.31 367 THR B N 1
ATOM 7221 C CA . THR B 1 367 ? -6.824 4.762 20.359 1 96.31 367 THR B CA 1
ATOM 7222 C C . THR B 1 367 ? -8.18 5.449 20.5 1 96.31 367 THR B C 1
ATOM 7224 O O . THR B 1 367 ? -8.445 6.117 21.5 1 96.31 367 THR B O 1
ATOM 7227 N N . ILE B 1 368 ? -9.023 5.312 19.5 1 97.44 368 ILE B N 1
ATOM 7228 C CA . ILE B 1 368 ? -10.336 5.938 19.547 1 97.44 368 ILE B CA 1
ATOM 7229 C C . ILE B 1 368 ? -11.148 5.34 20.688 1 97.44 368 ILE B C 1
ATOM 7231 O O . ILE B 1 368 ? -11.82 6.07 21.438 1 97.44 368 ILE B O 1
ATOM 7235 N N . ILE B 1 369 ? -11.125 4.027 20.844 1 96.31 369 ILE B N 1
ATOM 7236 C CA . ILE B 1 369 ? -11.844 3.355 21.922 1 96.31 369 ILE B CA 1
ATOM 7237 C C . ILE B 1 369 ? -11.359 3.893 23.281 1 96.31 369 ILE B C 1
ATOM 7239 O O . ILE B 1 369 ? -12.172 4.203 24.156 1 96.31 369 ILE B O 1
ATOM 7243 N N . SER B 1 370 ? -10.07 4.012 23.391 1 96.69 370 SER B N 1
ATOM 7244 C CA . SER B 1 370 ? -9.484 4.52 24.625 1 96.69 370 SER B CA 1
ATOM 7245 C C . SER B 1 370 ? -9.922 5.957 24.891 1 96.69 370 SER B C 1
ATOM 7247 O O . SER B 1 370 ? -10.227 6.316 26.031 1 96.69 370 SER B O 1
ATOM 7249 N N . LEU B 1 371 ? -9.891 6.758 23.875 1 97.5 371 LEU B N 1
ATOM 7250 C CA . LEU B 1 371 ? -10.305 8.148 24 1 97.5 371 LEU B CA 1
ATOM 7251 C C . LEU B 1 371 ? -11.773 8.242 24.406 1 97.5 371 LEU B C 1
ATOM 7253 O O . LEU B 1 371 ? -12.141 9.086 25.234 1 97.5 371 LEU B O 1
ATOM 7257 N N . ASN B 1 372 ? -12.594 7.41 23.828 1 96.44 372 ASN B N 1
ATOM 7258 C CA . ASN B 1 372 ? -14 7.367 24.203 1 96.44 372 ASN B CA 1
ATOM 7259 C C . ASN B 1 372 ? -14.172 7.047 25.688 1 96.44 372 ASN B C 1
ATOM 7261 O O . ASN B 1 372 ? -14.984 7.664 26.375 1 96.44 372 ASN B O 1
ATOM 7265 N N . GLU B 1 373 ? -13.438 6.109 26.156 1 96.62 373 GLU B N 1
ATOM 7266 C CA . GLU B 1 373 ? -13.5 5.703 27.562 1 96.62 373 GLU B CA 1
ATOM 7267 C C . GLU B 1 373 ? -13.086 6.848 28.484 1 96.62 373 GLU B C 1
ATOM 7269 O O . GLU B 1 373 ? -13.555 6.93 29.625 1 96.62 373 GLU B O 1
ATOM 7274 N N . GLN B 1 374 ? -12.297 7.684 27.938 1 97.06 374 GLN B N 1
ATOM 7275 C CA . GLN B 1 374 ? -11.789 8.805 28.734 1 97.06 374 GLN B CA 1
ATOM 7276 C C . GLN B 1 374 ? -12.695 10.023 28.609 1 97.06 374 GLN B C 1
ATOM 7278 O O . GLN B 1 374 ? -12.375 11.094 29.109 1 97.06 374 GLN B O 1
ATOM 7283 N N . SER B 1 375 ? -13.75 9.906 27.922 1 96.81 375 SER B N 1
ATOM 7284 C CA . SER B 1 375 ? -14.742 10.969 27.734 1 96.81 375 SER B CA 1
ATOM 7285 C C . SER B 1 375 ? -14.109 12.219 27.141 1 96.81 375 SER B C 1
ATOM 7287 O O . SER B 1 375 ? -14.258 13.312 27.703 1 96.81 375 SER B O 1
ATOM 7289 N N . HIS B 1 376 ? -13.469 12.031 26.109 1 97.75 376 HIS B N 1
ATOM 7290 C CA . HIS B 1 376 ? -12.812 13.133 25.406 1 97.75 376 HIS B CA 1
ATOM 7291 C C . HIS B 1 376 ? -13.828 14.109 24.828 1 97.75 376 HIS B C 1
ATOM 7293 O O . HIS B 1 376 ? -15.031 13.82 24.812 1 97.75 376 HIS B O 1
ATOM 7299 N N . LYS B 1 377 ? -13.398 15.312 24.359 1 98.5 377 LYS B N 1
ATOM 7300 C CA . LYS B 1 377 ? -14.258 16.328 23.766 1 98.5 377 LYS B CA 1
ATOM 7301 C C . LYS B 1 377 ? -13.867 16.609 22.312 1 98.5 377 LYS B C 1
ATOM 7303 O O . LYS B 1 377 ? -14.039 17.719 21.828 1 98.5 377 LYS B O 1
ATOM 7308 N N . ILE B 1 378 ? -13.273 15.633 21.656 1 98.44 378 ILE B N 1
ATOM 7309 C CA . ILE B 1 378 ? -12.867 15.75 20.266 1 98.44 378 ILE B CA 1
ATOM 7310 C C . ILE B 1 378 ? -14.102 15.664 19.359 1 98.44 378 ILE B C 1
ATOM 7312 O O . ILE B 1 378 ? -14.961 14.805 19.562 1 98.44 378 ILE B O 1
ATOM 7316 N N . ASP B 1 379 ? -14.156 16.562 18.359 1 98.44 379 ASP B N 1
ATOM 7317 C CA . ASP B 1 379 ? -15.305 16.609 17.469 1 98.44 379 ASP B CA 1
ATOM 7318 C C . ASP B 1 379 ? -14.969 15.977 16.109 1 98.44 379 ASP B C 1
ATOM 7320 O O . ASP B 1 379 ? -15.867 15.617 15.352 1 98.44 379 ASP B O 1
ATOM 7324 N N . CYS B 1 380 ? -13.711 15.898 15.836 1 98.12 380 CYS B N 1
ATOM 7325 C CA . CYS B 1 380 ? -13.258 15.445 14.523 1 98.12 380 CYS B CA 1
ATOM 7326 C C . CYS B 1 380 ? -11.914 14.734 14.633 1 98.12 380 CYS B C 1
ATOM 7328 O O . CYS B 1 380 ? -11.008 15.211 15.32 1 98.12 380 CYS B O 1
ATOM 7330 N N . PHE B 1 381 ? -11.758 13.562 14.008 1 98.31 381 PHE B N 1
ATOM 7331 C CA . PHE B 1 381 ? -10.484 12.859 13.93 1 98.31 381 PHE B CA 1
ATOM 7332 C C . PHE B 1 381 ? -9.906 12.945 12.523 1 98.31 381 PHE B C 1
ATOM 7334 O O . PHE B 1 381 ? -10.594 12.672 11.539 1 98.31 381 PHE B O 1
ATOM 7341 N N . GLY B 1 382 ? -8.688 13.445 12.352 1 97.69 382 GLY B N 1
ATOM 7342 C CA . GLY B 1 382 ? -7.883 13.242 11.164 1 97.69 382 GLY B CA 1
ATOM 7343 C C . GLY B 1 382 ? -6.977 12.023 11.258 1 97.69 382 GLY B C 1
ATOM 7344 O O . GLY B 1 382 ? -6.035 12.008 12.055 1 97.69 382 GLY B O 1
ATOM 7345 N N . ILE B 1 383 ? -7.227 11.023 10.484 1 98.12 383 ILE B N 1
ATOM 7346 C CA . ILE B 1 383 ? -6.527 9.75 10.617 1 98.12 383 ILE B CA 1
ATOM 7347 C C . ILE B 1 383 ? -5.695 9.484 9.367 1 98.12 383 ILE B C 1
ATOM 7349 O O . ILE B 1 383 ? -6.203 9.555 8.242 1 98.12 383 ILE B O 1
ATOM 7353 N N . GLY B 1 384 ? -4.426 9.141 9.562 1 96.88 384 GLY B N 1
ATOM 7354 C CA . GLY B 1 384 ? -3.52 9.055 8.43 1 96.88 384 GLY B CA 1
ATOM 7355 C C . GLY B 1 384 ? -2.941 7.66 8.242 1 96.88 384 GLY B C 1
ATOM 7356 O O . GLY B 1 384 ? -3.604 6.777 7.695 1 96.88 384 GLY B O 1
ATOM 7357 N N . THR B 1 385 ? -1.773 7.359 8.781 1 97.31 385 THR B N 1
ATOM 7358 C CA . THR B 1 385 ? -0.92 6.211 8.5 1 97.31 385 THR B CA 1
ATOM 7359 C C . THR B 1 385 ? -1.644 4.906 8.828 1 97.31 385 THR B C 1
ATOM 7361 O O . THR B 1 385 ? -1.678 3.986 8.008 1 97.31 385 THR B O 1
ATOM 7364 N N . HIS B 1 386 ? -2.254 4.793 10 1 97.25 386 HIS B N 1
ATOM 7365 C CA . HIS B 1 386 ? -2.881 3.557 10.453 1 97.25 386 HIS B CA 1
ATOM 7366 C C . HIS B 1 386 ? -4.07 3.184 9.578 1 97.25 386 HIS B C 1
ATOM 7368 O O . HIS B 1 386 ? -4.355 2 9.383 1 97.25 386 HIS B O 1
ATOM 7374 N N . LEU B 1 387 ? -4.684 4.211 9.055 1 98.31 387 LEU B N 1
ATOM 7375 C CA . LEU B 1 387 ? -5.84 3.979 8.195 1 98.31 387 LEU B CA 1
ATOM 7376 C C . LEU B 1 387 ? -5.406 3.557 6.801 1 98.31 387 LEU B C 1
ATOM 7378 O O . LEU B 1 387 ? -5.77 2.475 6.332 1 98.31 387 LEU B O 1
ATOM 7382 N N . VAL B 1 388 ? -4.539 4.305 6.133 1 98.19 388 VAL B N 1
ATOM 7383 C CA . VAL B 1 388 ? -4.324 4.176 4.695 1 98.19 388 VAL B CA 1
ATOM 7384 C C . VAL B 1 388 ? -3.455 2.953 4.41 1 98.19 388 VAL B C 1
ATOM 7386 O O . VAL B 1 388 ? -3.531 2.367 3.328 1 98.19 388 VAL B O 1
ATOM 7389 N N . THR B 1 389 ? -2.615 2.506 5.355 1 98.12 389 THR B N 1
ATOM 7390 C CA . THR B 1 389 ? -1.774 1.334 5.145 1 98.12 389 THR B CA 1
ATOM 7391 C C . THR B 1 389 ? -2.441 0.081 5.707 1 98.12 389 THR B C 1
ATOM 7393 O O . THR B 1 389 ? -1.92 -1.026 5.559 1 98.12 389 THR B O 1
ATOM 7396 N N . CYS B 1 390 ? -3.6 0.287 6.34 1 98.06 390 CYS B N 1
ATOM 7397 C CA . CYS B 1 390 ? -4.18 -0.824 7.086 1 98.06 390 CYS B CA 1
ATOM 7398 C C . CYS B 1 390 ? -3.129 -1.503 7.957 1 98.06 390 CYS B C 1
ATOM 7400 O O . CYS B 1 390 ? -2.951 -2.721 7.887 1 98.06 390 CYS B O 1
ATOM 7402 N N . GLN B 1 391 ? -2.555 -0.735 8.812 1 95.94 391 GLN B N 1
ATOM 7403 C CA . GLN B 1 391 ? -1.324 -1.098 9.516 1 95.94 391 GLN B CA 1
ATOM 7404 C C . GLN B 1 391 ? -1.484 -2.42 10.258 1 95.94 391 GLN B C 1
ATOM 7406 O O . GLN B 1 391 ? -0.554 -3.227 10.305 1 95.94 391 GLN B O 1
ATOM 7411 N N . ARG B 1 392 ? -2.621 -2.73 10.828 1 94.75 392 ARG B N 1
ATOM 7412 C CA . ARG B 1 392 ? -2.861 -3.943 11.602 1 94.75 392 ARG B CA 1
ATOM 7413 C C . ARG B 1 392 ? -2.777 -5.184 10.711 1 94.75 392 ARG B C 1
ATOM 7415 O O . ARG B 1 392 ? -2.404 -6.262 11.18 1 94.75 392 ARG B O 1
ATOM 7422 N N . GLN B 1 393 ? -3.223 -5 9.484 1 97.12 393 GLN B N 1
ATOM 7423 C CA . GLN B 1 393 ? -3.242 -6.059 8.477 1 97.12 393 GLN B CA 1
ATOM 7424 C C . GLN B 1 393 ? -3.273 -5.473 7.07 1 97.12 393 GLN B C 1
ATOM 7426 O O . GLN B 1 393 ? -4.348 -5.234 6.516 1 97.12 393 GLN B O 1
ATOM 7431 N N . PRO B 1 394 ? -2.164 -5.434 6.449 1 97.56 394 PRO B N 1
ATOM 7432 C CA . PRO B 1 394 ? -2.062 -4.613 5.242 1 97.56 394 PRO B CA 1
ATOM 7433 C C . PRO B 1 394 ? -2.553 -5.336 3.99 1 97.56 394 PRO B C 1
ATOM 7435 O O . PRO B 1 394 ? -2.461 -4.801 2.883 1 97.56 394 PRO B O 1
ATOM 7438 N N . ALA B 1 395 ? -3.115 -6.602 4.102 1 97.62 395 ALA B N 1
ATOM 7439 C CA . ALA B 1 395 ? -3.707 -7.309 2.969 1 97.62 395 ALA B CA 1
ATOM 7440 C C . ALA B 1 395 ? -4.891 -8.164 3.412 1 97.62 395 ALA B C 1
ATOM 7442 O O . ALA B 1 395 ? -4.863 -8.766 4.488 1 97.62 395 ALA B O 1
ATOM 7443 N N . LEU B 1 396 ? -5.941 -8.211 2.57 1 98 396 LEU B N 1
ATOM 7444 C CA . LEU B 1 396 ? -7.129 -9.008 2.859 1 98 396 LEU B CA 1
ATOM 7445 C C . LEU B 1 396 ? -6.875 -10.484 2.557 1 98 396 LEU B C 1
ATOM 7447 O O . LEU B 1 396 ? -7.41 -11.359 3.238 1 98 396 LEU B O 1
ATOM 7451 N N . GLY B 1 397 ? -6.121 -10.75 1.515 1 96.62 397 GLY B N 1
ATOM 7452 C CA . GLY B 1 397 ? -5.816 -12.125 1.155 1 96.62 397 GLY B CA 1
ATOM 7453 C C . GLY B 1 397 ? -6.859 -12.75 0.248 1 96.62 397 GLY B C 1
ATOM 7454 O O . GLY B 1 397 ? -7.219 -13.914 0.418 1 96.62 397 GLY B O 1
ATOM 7455 N N . CYS B 1 398 ? -7.336 -12.039 -0.704 1 97.75 398 CYS B N 1
ATOM 7456 C CA . CYS B 1 398 ? -8.266 -12.594 -1.683 1 97.75 398 CYS B CA 1
ATOM 7457 C C . CYS B 1 398 ? -7.59 -13.648 -2.543 1 97.75 398 CYS B C 1
ATOM 7459 O O . CYS B 1 398 ? -6.379 -13.586 -2.779 1 97.75 398 CYS B O 1
ATOM 7461 N N . VAL B 1 399 ? -8.367 -14.609 -2.963 1 97 399 VAL B N 1
ATOM 7462 C CA . VAL B 1 399 ? -7.898 -15.664 -3.85 1 97 399 VAL B CA 1
ATOM 7463 C C . VAL B 1 399 ? -8.844 -15.805 -5.039 1 97 399 VAL B C 1
ATOM 7465 O O . VAL B 1 399 ? -9.961 -15.281 -5.016 1 97 399 VAL B O 1
ATOM 7468 N N . TYR B 1 400 ? -8.422 -16.328 -6.051 1 97.69 400 TYR B N 1
ATOM 7469 C CA . TYR B 1 400 ? -9.109 -16.625 -7.305 1 97.69 400 TYR B CA 1
ATOM 7470 C C . TYR B 1 400 ? -8.953 -18.094 -7.68 1 97.69 400 TYR B C 1
ATOM 7472 O O . TYR B 1 400 ? -7.859 -18.531 -8.055 1 97.69 400 TYR B O 1
ATOM 7480 N N . LYS B 1 401 ? -10.078 -18.891 -7.625 1 96.75 401 LYS B N 1
ATOM 7481 C CA . LYS B 1 401 ? -9.961 -20.344 -7.75 1 96.75 401 LYS B CA 1
ATOM 7482 C C . LYS B 1 401 ? -10.938 -20.875 -8.789 1 96.75 401 LYS B C 1
ATOM 7484 O O . LYS B 1 401 ? -12.109 -20.5 -8.812 1 96.75 401 LYS B O 1
ATOM 7489 N N . MET B 1 402 ? -10.445 -21.75 -9.625 1 96.81 402 MET B N 1
ATOM 7490 C CA . MET B 1 402 ? -11.312 -22.453 -10.562 1 96.81 402 MET B CA 1
ATOM 7491 C C . MET B 1 402 ? -12.203 -23.453 -9.82 1 96.81 402 MET B C 1
ATOM 7493 O O . MET B 1 402 ? -11.711 -24.297 -9.078 1 96.81 402 MET B O 1
ATOM 7497 N N . VAL B 1 403 ? -13.5 -23.406 -10.031 1 96.5 403 VAL B N 1
ATOM 7498 C CA . VAL B 1 403 ? -14.398 -24.266 -9.266 1 96.5 403 VAL B CA 1
ATOM 7499 C C . VAL B 1 403 ? -15.133 -25.219 -10.211 1 96.5 403 VAL B C 1
ATOM 7501 O O . VAL B 1 403 ? -15.742 -26.188 -9.773 1 96.5 403 VAL B O 1
ATOM 7504 N N . GLU B 1 404 ? -15.078 -24.891 -11.453 1 96.19 404 GLU B N 1
ATOM 7505 C CA . GLU B 1 404 ? -15.758 -25.719 -12.453 1 96.19 404 GLU B CA 1
ATOM 7506 C C . GLU B 1 404 ? -15.133 -25.531 -13.836 1 96.19 404 GLU B C 1
ATOM 7508 O O . GLU B 1 404 ? -14.68 -24.438 -14.172 1 96.19 404 GLU B O 1
ATOM 7513 N N . ILE B 1 405 ? -15.062 -26.594 -14.656 1 96.12 405 ILE B N 1
ATOM 7514 C CA . ILE B 1 405 ? -14.656 -26.531 -16.047 1 96.12 405 ILE B CA 1
ATOM 7515 C C . ILE B 1 405 ? -15.492 -27.484 -16.891 1 96.12 405 ILE B C 1
ATOM 7517 O O . ILE B 1 405 ? -15.609 -28.672 -16.547 1 96.12 405 ILE B O 1
ATOM 7521 N N . ASN B 1 406 ? -16.109 -27.016 -17.953 1 95.88 406 ASN B N 1
ATOM 7522 C CA . ASN B 1 406 ? -16.984 -27.797 -18.797 1 95.88 406 ASN B CA 1
ATOM 7523 C C . ASN B 1 406 ? -18.031 -28.547 -17.984 1 95.88 406 ASN B C 1
ATOM 7525 O O . ASN B 1 406 ? -18.203 -29.75 -18.156 1 95.88 406 ASN B O 1
ATOM 7529 N N . ASP B 1 407 ? -18.594 -27.891 -17.016 1 93.38 407 ASP B N 1
ATOM 7530 C CA . ASP B 1 407 ? -19.703 -28.344 -16.188 1 93.38 407 ASP B CA 1
ATOM 7531 C C . ASP B 1 407 ? -19.25 -29.438 -15.219 1 93.38 407 ASP B C 1
ATOM 7533 O O . ASP B 1 407 ? -20.078 -30.172 -14.664 1 93.38 407 ASP B O 1
ATOM 7537 N N . GLN B 1 408 ? -18.031 -29.609 -15.109 1 91.88 408 GLN B N 1
ATOM 7538 C CA . GLN B 1 408 ? -17.469 -30.547 -14.141 1 91.88 408 GLN B CA 1
ATOM 7539 C C . GLN B 1 408 ? -16.844 -29.812 -12.961 1 91.88 408 GLN B C 1
ATOM 7541 O O . GLN B 1 408 ? -15.922 -29.016 -13.141 1 91.88 408 GLN B O 1
ATOM 7546 N N . PRO B 1 409 ? -17.312 -30.109 -11.789 1 92.31 409 PRO B N 1
ATOM 7547 C CA . PRO B 1 409 ? -16.75 -29.453 -10.609 1 92.31 409 PRO B CA 1
ATOM 7548 C C . PRO B 1 409 ? -15.281 -29.781 -10.375 1 92.31 409 PRO B C 1
ATOM 7550 O O . PRO B 1 409 ? -14.859 -30.922 -10.617 1 92.31 409 PRO B O 1
ATOM 7553 N N . ARG B 1 410 ? -14.562 -28.797 -9.93 1 88.25 410 ARG B N 1
ATOM 7554 C CA . ARG B 1 410 ? -13.141 -28.953 -9.633 1 88.25 410 ARG B CA 1
ATOM 7555 C C . ARG B 1 410 ? -12.844 -28.609 -8.18 1 88.25 410 ARG B C 1
ATOM 7557 O O . ARG B 1 410 ? -13.438 -27.672 -7.625 1 88.25 410 ARG B O 1
ATOM 7564 N N . ILE B 1 411 ? -11.953 -29.406 -7.543 1 81.69 411 ILE B N 1
ATOM 7565 C CA . ILE B 1 411 ? -11.594 -29.156 -6.152 1 81.69 411 ILE B CA 1
ATOM 7566 C C . ILE B 1 411 ? -10.078 -29.281 -5.984 1 81.69 411 ILE B C 1
ATOM 7568 O O . ILE B 1 411 ? -9.453 -30.141 -6.613 1 81.69 411 ILE B O 1
ATOM 7572 N N . LYS B 1 412 ? -9.453 -28.281 -5.414 1 77.69 412 LYS B N 1
ATOM 7573 C CA . LYS B 1 412 ? -8.07 -28.453 -4.957 1 77.69 412 LYS B CA 1
ATOM 7574 C C . LYS B 1 412 ? -8.023 -29.094 -3.574 1 77.69 412 LYS B C 1
ATOM 7576 O O . LYS B 1 412 ? -8.68 -28.625 -2.641 1 77.69 412 LYS B O 1
ATOM 7581 N N . LEU B 1 413 ? -7.32 -30.234 -3.518 1 73.81 413 LEU B N 1
ATOM 7582 C CA . LEU B 1 413 ? -7.164 -30.875 -2.219 1 73.81 413 LEU B CA 1
ATOM 7583 C C . LEU B 1 413 ? -6.062 -30.203 -1.408 1 73.81 413 LEU B C 1
ATOM 7585 O O . LEU B 1 413 ? -5.059 -29.766 -1.969 1 73.81 413 LEU B O 1
ATOM 7589 N N . SER B 1 414 ? -6.359 -29.781 -0.218 1 66.94 414 SER B N 1
ATOM 7590 C CA . SER B 1 414 ? -5.363 -29.172 0.657 1 66.94 414 SER B CA 1
ATOM 7591 C C . SER B 1 414 ? -5.137 -30.016 1.908 1 66.94 414 SER B C 1
ATOM 7593 O O . SER B 1 414 ? -6.035 -30.734 2.348 1 66.94 414 SER B O 1
ATOM 7595 N N . GLN B 1 415 ? -3.863 -29.922 2.287 1 65.12 415 GLN B N 1
ATOM 7596 C CA . GLN B 1 415 ? -3.561 -30.562 3.564 1 65.12 415 GLN B CA 1
ATOM 7597 C C . GLN B 1 415 ? -4.301 -29.875 4.707 1 65.12 415 GLN B C 1
ATOM 7599 O O . GLN B 1 415 ? -4.566 -30.48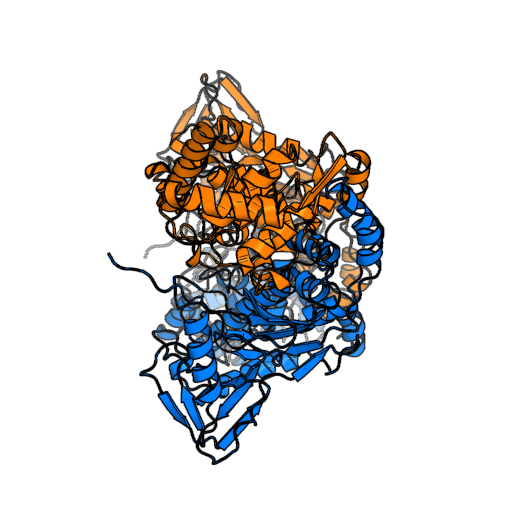4 5.742 1 65.12 415 GLN B O 1
ATOM 7604 N N . GLU B 1 416 ? -4.516 -28.641 4.41 1 68.62 416 GLU B N 1
ATOM 7605 C CA . GLU B 1 416 ? -5.289 -27.875 5.379 1 68.62 416 GLU B CA 1
ATOM 7606 C C . GLU B 1 416 ? -6.738 -27.719 4.93 1 68.62 416 GLU B C 1
ATOM 7608 O O . GLU B 1 416 ? -7.016 -27.031 3.943 1 68.62 416 GLU B O 1
ATOM 7613 N N . VAL B 1 417 ? -7.617 -28.25 5.656 1 68.19 417 VAL B N 1
ATOM 7614 C CA . VAL B 1 417 ? -9.039 -28.234 5.332 1 68.19 417 VAL B CA 1
ATOM 7615 C C . VAL B 1 417 ? -9.516 -26.797 5.133 1 68.19 417 VAL B C 1
ATOM 7617 O O . VAL B 1 417 ? -10.344 -26.516 4.262 1 68.19 417 VAL B O 1
ATOM 7620 N N . GLY B 1 418 ? -8.945 -25.969 5.898 1 72.81 418 GLY B N 1
ATOM 7621 C CA . GLY B 1 418 ? -9.344 -24.562 5.832 1 72.81 418 GLY B CA 1
ATOM 7622 C C . GLY B 1 418 ? -8.992 -23.906 4.512 1 72.81 418 GLY B C 1
ATOM 7623 O O . GLY B 1 418 ? -9.57 -22.875 4.152 1 72.81 418 GLY B O 1
ATOM 7624 N N . LYS B 1 419 ? -8.219 -24.484 3.668 1 77.12 419 LYS B N 1
ATOM 7625 C CA . LYS B 1 419 ? -7.773 -23.891 2.41 1 77.12 419 LYS B CA 1
ATOM 7626 C C . LYS B 1 419 ? -8.461 -24.547 1.22 1 77.12 419 LYS B C 1
ATOM 7628 O O . LYS B 1 419 ? -8.25 -24.156 0.072 1 77.12 419 LYS B O 1
ATOM 7633 N N . MET B 1 420 ? -9.352 -25.344 1.525 1 79.62 420 MET B N 1
ATOM 7634 C CA . MET B 1 420 ? -10.086 -26 0.442 1 79.62 420 MET B CA 1
ATOM 7635 C C . MET B 1 420 ? -11.133 -25.062 -0.151 1 79.62 420 MET B C 1
ATOM 7637 O O . MET B 1 420 ? -11.773 -24.297 0.577 1 79.62 420 MET B O 1
ATOM 7641 N N . ASN B 1 421 ? -11.227 -25.109 -1.419 1 87.19 421 ASN B N 1
ATOM 7642 C CA . ASN B 1 421 ? -12.289 -24.328 -2.043 1 87.19 421 ASN B CA 1
ATOM 7643 C C . ASN B 1 421 ? -13.578 -25.125 -2.186 1 87.19 421 ASN B C 1
ATOM 7645 O O . ASN B 1 421 ? -13.547 -26.359 -2.176 1 87.19 421 ASN B O 1
ATOM 7649 N N . ILE B 1 422 ? -14.672 -24.5 -2.289 1 92.12 422 ILE B N 1
ATOM 7650 C CA . ILE B 1 422 ? -15.969 -25.141 -2.521 1 92.12 422 ILE B CA 1
ATOM 7651 C C . ILE B 1 422 ? -16.188 -25.312 -4.023 1 92.12 422 ILE B C 1
ATOM 7653 O O . ILE B 1 422 ? -16.25 -24.344 -4.77 1 92.12 422 ILE B O 1
ATOM 7657 N N . PRO B 1 423 ? -16.328 -26.516 -4.492 1 93.5 423 PRO B N 1
ATOM 7658 C CA . PRO B 1 423 ? -16.344 -26.812 -5.926 1 93.5 423 PRO B CA 1
ATOM 7659 C C . PRO B 1 423 ? -17.672 -26.469 -6.582 1 93.5 423 PRO B C 1
ATOM 7661 O O . PRO B 1 423 ? -18.688 -26.344 -5.898 1 93.5 423 PRO B O 1
ATOM 7664 N N . GLY B 1 424 ? -17.625 -26.297 -7.926 1 95 424 GLY B N 1
ATOM 7665 C CA . GLY B 1 424 ? -18.828 -26.125 -8.734 1 95 424 GLY B CA 1
ATOM 7666 C C . GLY B 1 424 ? -19.328 -24.703 -8.781 1 95 424 GLY B C 1
ATOM 7667 O O . GLY B 1 424 ? -18.922 -23.859 -7.969 1 95 424 GLY B O 1
ATOM 7668 N N . LYS B 1 425 ? -20.203 -24.5 -9.727 1 96.56 425 LYS B N 1
ATOM 7669 C CA . LYS B 1 425 ? -20.906 -23.219 -9.828 1 96.56 425 LYS B CA 1
ATOM 7670 C C . LYS B 1 425 ? -21.953 -23.078 -8.719 1 96.56 425 LYS B C 1
ATOM 7672 O O . LYS B 1 425 ? -22.75 -23.984 -8.5 1 96.56 425 LYS B O 1
ATOM 7677 N N . LYS B 1 426 ? -21.891 -21.938 -8.039 1 97.38 426 LYS B N 1
ATOM 7678 C CA . LYS B 1 426 ? -22.734 -21.781 -6.867 1 97.38 426 LYS B CA 1
ATOM 7679 C C . LYS B 1 426 ? -23.516 -20.469 -6.922 1 97.38 426 LYS B C 1
ATOM 7681 O O . LYS B 1 426 ? -23.062 -19.5 -7.527 1 97.38 426 LYS B O 1
ATOM 7686 N N . ASN B 1 427 ? -24.656 -20.516 -6.352 1 97.94 427 ASN B N 1
ATOM 7687 C CA . ASN B 1 427 ? -25.406 -19.312 -5.988 1 97.94 427 ASN B CA 1
ATOM 7688 C C . ASN B 1 427 ? -25.344 -19.062 -4.488 1 97.94 427 ASN B C 1
ATOM 7690 O O . ASN B 1 427 ? -25.266 -20 -3.693 1 97.94 427 ASN B O 1
ATOM 7694 N N . ALA B 1 428 ? -25.344 -17.844 -4.133 1 98.56 428 ALA B N 1
ATOM 7695 C CA . ALA B 1 428 ? -25.281 -17.469 -2.721 1 98.56 428 ALA B CA 1
ATOM 7696 C C . ALA B 1 428 ? -26.516 -16.641 -2.324 1 98.56 428 ALA B C 1
ATOM 7698 O O . ALA B 1 428 ? -26.969 -15.797 -3.094 1 98.56 428 ALA B O 1
ATOM 7699 N N . TYR B 1 429 ? -27.094 -16.922 -1.172 1 98.62 429 TYR B N 1
ATOM 7700 C CA . TYR B 1 429 ? -28.234 -16.219 -0.618 1 98.62 429 TYR B CA 1
ATOM 7701 C C . TYR B 1 429 ? -27.984 -15.812 0.829 1 98.62 429 TYR B C 1
ATOM 7703 O O . TYR B 1 429 ? -27.266 -16.5 1.556 1 98.62 429 TYR B O 1
ATOM 7711 N N . ARG B 1 430 ? -28.516 -14.75 1.207 1 98.5 430 ARG B N 1
ATOM 7712 C CA . ARG B 1 430 ? -28.562 -14.344 2.607 1 98.5 430 ARG B CA 1
ATOM 7713 C C . ARG B 1 430 ? -29.969 -14.5 3.184 1 98.5 430 ARG B C 1
ATOM 7715 O O . ARG B 1 430 ? -30.938 -13.984 2.625 1 98.5 430 ARG B O 1
ATOM 7722 N N . LEU B 1 431 ? -30.062 -15.172 4.285 1 98.38 431 LEU B N 1
ATOM 7723 C CA . LEU B 1 431 ? -31.344 -15.414 4.961 1 98.38 431 LEU B CA 1
ATOM 7724 C C . LEU B 1 431 ? -31.484 -14.508 6.18 1 98.38 431 LEU B C 1
ATOM 7726 O O . LEU B 1 431 ? -30.562 -14.398 6.996 1 98.38 431 LEU B O 1
ATOM 7730 N N . TYR B 1 432 ? -32.625 -13.898 6.254 1 97.75 432 TYR B N 1
ATOM 7731 C CA . TYR B 1 432 ? -32.875 -12.969 7.344 1 97.75 432 TYR B CA 1
ATOM 7732 C C . TYR B 1 432 ? -33.938 -13.523 8.297 1 97.75 432 TYR B C 1
ATOM 7734 O O . TYR B 1 432 ? -34.781 -14.32 7.898 1 97.75 432 TYR B O 1
ATOM 7742 N N . GLY B 1 433 ? -33.812 -13.07 9.492 1 95.12 433 GLY B N 1
ATOM 7743 C CA . GLY B 1 433 ? -34.812 -13.406 10.492 1 95.12 433 GLY B CA 1
ATOM 7744 C C . GLY B 1 433 ? -35.938 -12.391 10.57 1 95.12 433 GLY B C 1
ATOM 7745 O O . GLY B 1 433 ? -35.906 -11.383 9.867 1 95.12 433 GLY B O 1
ATOM 7746 N N . ALA B 1 434 ? -36.875 -12.734 11.453 1 93.56 434 ALA B N 1
ATOM 7747 C CA . ALA B 1 434 ? -38.031 -11.883 11.625 1 93.56 434 ALA B CA 1
ATOM 7748 C C . ALA B 1 434 ? -37.656 -10.516 12.195 1 93.56 434 ALA B C 1
ATOM 7750 O O . ALA B 1 434 ? -38.312 -9.516 11.945 1 93.56 434 ALA B O 1
ATOM 7751 N N . ASP B 1 435 ? -36.594 -10.516 12.836 1 93.94 435 ASP B N 1
ATOM 7752 C CA . ASP B 1 435 ? -36.156 -9.281 13.461 1 93.94 435 ASP B CA 1
ATOM 7753 C C . ASP B 1 435 ? -35.406 -8.398 12.453 1 93.94 435 ASP B C 1
ATOM 7755 O O . ASP B 1 435 ? -35 -7.281 12.781 1 93.94 435 ASP B O 1
ATOM 7759 N N . GLY B 1 436 ? -35.156 -8.883 11.289 1 93.12 436 GLY B N 1
ATOM 7760 C CA . GLY B 1 436 ? -34.562 -8.078 10.25 1 93.12 436 GLY B CA 1
ATOM 7761 C C . GLY B 1 436 ? -33.031 -8.266 10.164 1 93.12 436 GLY B C 1
ATOM 7762 O O . GLY B 1 436 ? -32.406 -7.727 9.273 1 93.12 436 GLY B O 1
ATOM 7763 N N . TYR B 1 437 ? -32.531 -9.07 11.086 1 96.56 437 TYR B N 1
ATOM 7764 C CA . TYR B 1 437 ? -31.109 -9.32 11.078 1 96.56 437 TYR B CA 1
ATOM 7765 C C . TYR B 1 437 ? -30.75 -10.453 10.133 1 96.56 437 TYR B C 1
ATOM 7767 O O . TYR B 1 437 ? -31.531 -11.398 9.961 1 96.56 437 TYR B O 1
ATOM 7775 N N . ALA B 1 438 ? -29.578 -10.281 9.516 1 97.5 438 ALA B N 1
ATOM 7776 C CA . ALA B 1 438 ? -29.031 -11.383 8.734 1 97.5 438 ALA B CA 1
ATOM 7777 C C . ALA B 1 438 ? -28.672 -12.562 9.633 1 97.5 438 ALA B C 1
ATOM 7779 O O . ALA B 1 438 ? -28 -12.391 10.656 1 97.5 438 ALA B O 1
ATOM 7780 N N . LEU B 1 439 ? -29.141 -13.703 9.273 1 96.62 439 LEU B N 1
ATOM 7781 C CA . LEU B 1 439 ? -28.922 -14.883 10.102 1 96.62 439 LEU B CA 1
ATOM 7782 C C . LEU B 1 439 ? -27.75 -15.703 9.586 1 96.62 439 LEU B C 1
ATOM 7784 O O . LEU B 1 439 ? -26.938 -16.203 10.367 1 96.62 439 LEU B O 1
ATOM 7788 N N . ILE B 1 440 ? -27.766 -15.875 8.289 1 97.44 440 ILE B N 1
ATOM 7789 C CA . ILE B 1 440 ? -26.812 -16.812 7.715 1 97.44 440 ILE B CA 1
ATOM 7790 C C . ILE B 1 440 ? -26.703 -16.578 6.207 1 97.44 440 ILE B C 1
ATOM 7792 O O . ILE B 1 440 ? -27.672 -16.172 5.566 1 97.44 440 ILE B O 1
ATOM 7796 N N . ASP B 1 441 ? -25.531 -16.672 5.66 1 98.38 441 ASP B N 1
ATOM 7797 C CA . ASP B 1 441 ? -25.344 -16.812 4.219 1 98.38 441 ASP B CA 1
ATOM 7798 C C . ASP B 1 441 ? -25.234 -18.281 3.816 1 98.38 441 ASP B C 1
ATOM 7800 O O . ASP B 1 441 ? -24.594 -19.062 4.508 1 98.38 441 ASP B O 1
ATOM 7804 N N . ILE B 1 442 ? -25.859 -18.625 2.746 1 98.25 442 ILE B N 1
ATOM 7805 C CA . ILE B 1 442 ? -25.875 -20.016 2.336 1 98.25 442 ILE B CA 1
ATOM 7806 C C . ILE B 1 442 ? -25.469 -20.141 0.872 1 98.25 442 ILE B C 1
ATOM 7808 O O . ILE B 1 442 ? -25.891 -19.344 0.033 1 98.25 442 ILE B O 1
ATOM 7812 N N . LEU B 1 443 ? -24.516 -20.984 0.597 1 98.31 443 LEU B N 1
ATOM 7813 C CA . LEU B 1 443 ? -24.125 -21.344 -0.759 1 98.31 443 LEU B CA 1
ATOM 7814 C C . LEU B 1 443 ? -24.875 -22.594 -1.229 1 98.31 443 LEU B C 1
ATOM 7816 O O . LEU B 1 443 ? -25.047 -23.547 -0.468 1 98.31 443 LEU B O 1
ATOM 7820 N N . GLN B 1 444 ? -25.359 -22.5 -2.451 1 97.56 444 GLN B N 1
ATOM 7821 C CA . GLN B 1 444 ? -26.047 -23.625 -3.086 1 97.56 444 GLN B CA 1
ATOM 7822 C C . GLN B 1 444 ? -25.516 -23.875 -4.488 1 97.56 444 GLN B C 1
ATOM 7824 O O . GLN B 1 444 ? -24.953 -22.984 -5.125 1 97.56 444 GLN B O 1
ATOM 7829 N N . ARG B 1 445 ? -25.625 -25.141 -4.879 1 96.19 445 ARG B N 1
ATOM 7830 C CA . ARG B 1 445 ? -25.328 -25.391 -6.289 1 96.19 445 ARG B CA 1
ATOM 7831 C C . ARG B 1 445 ? -26.234 -24.547 -7.191 1 96.19 445 ARG B C 1
ATOM 7833 O O . ARG B 1 445 ? -27.391 -24.312 -6.863 1 96.19 445 ARG B O 1
ATOM 7840 N N . SER B 1 446 ? -25.703 -24.188 -8.312 1 95.25 446 SER B N 1
ATOM 7841 C CA . SER B 1 446 ? -26.438 -23.281 -9.203 1 95.25 446 SER B CA 1
ATOM 7842 C C . SER B 1 446 ? -27.719 -23.938 -9.711 1 95.25 446 SER B C 1
ATOM 7844 O O . SER B 1 446 ? -28.641 -23.234 -10.141 1 95.25 446 SER B O 1
ATOM 7846 N N . THR B 1 447 ? -27.859 -25.234 -9.625 1 94.44 447 THR B N 1
ATOM 7847 C CA . THR B 1 447 ? -29 -25.969 -10.148 1 94.44 447 THR B CA 1
ATOM 7848 C C . THR B 1 447 ? -30.094 -26.062 -9.094 1 94.44 447 THR B C 1
ATOM 7850 O O . THR B 1 447 ? -31.234 -26.469 -9.398 1 94.44 447 THR B O 1
ATOM 7853 N N . GLU B 1 448 ? -29.766 -25.734 -7.859 1 96.38 448 GLU B N 1
ATOM 7854 C CA . GLU B 1 448 ? -30.734 -25.828 -6.773 1 96.38 448 GLU B CA 1
ATOM 7855 C C . GLU B 1 448 ? -31.719 -24.656 -6.809 1 96.38 448 GLU B C 1
ATOM 7857 O O . GLU B 1 448 ? -31.375 -23.562 -7.262 1 96.38 448 GLU B O 1
ATOM 7862 N N . GLU B 1 449 ? -32.906 -24.984 -6.348 1 96.31 449 GLU B N 1
ATOM 7863 C CA . GLU B 1 449 ? -33.875 -23.891 -6.199 1 96.31 449 GLU B CA 1
ATOM 7864 C C . GLU B 1 449 ? -33.469 -22.953 -5.055 1 96.31 449 GLU B C 1
ATOM 7866 O O . GLU B 1 449 ? -32.938 -23.406 -4.043 1 96.31 449 GLU B O 1
ATOM 7871 N N . ALA B 1 450 ? -33.812 -21.719 -5.219 1 97.25 450 ALA B N 1
ATOM 7872 C CA . ALA B 1 450 ? -33.531 -20.734 -4.18 1 97.25 450 ALA B CA 1
ATOM 7873 C C . ALA B 1 450 ? -34.312 -21.031 -2.904 1 97.25 450 ALA B C 1
ATOM 7875 O O . ALA B 1 450 ? -35.438 -21.562 -2.965 1 97.25 450 ALA B O 1
ATOM 7876 N N . PRO B 1 451 ? -33.688 -20.719 -1.729 1 97.25 451 PRO B N 1
ATOM 7877 C CA . PRO B 1 451 ? -34.5 -20.844 -0.501 1 97.25 451 PRO B CA 1
ATOM 7878 C C . PRO B 1 451 ? -35.75 -20 -0.538 1 97.25 451 PRO B C 1
ATOM 7880 O O . PRO B 1 451 ? -35.781 -18.922 -1.134 1 97.25 451 PRO B O 1
ATOM 7883 N N . GLN B 1 452 ? -36.781 -20.531 0.075 1 97.12 452 GLN B N 1
ATOM 7884 C CA . GLN B 1 452 ? -38.062 -19.844 0.083 1 97.12 452 GLN B CA 1
ATOM 7885 C C . GLN B 1 452 ? -38.375 -19.281 1.467 1 97.12 452 GLN B C 1
ATOM 7887 O O . GLN B 1 452 ? -38.031 -19.891 2.482 1 97.12 452 GLN B O 1
ATOM 7892 N N . ILE B 1 453 ? -39.094 -18.188 1.417 1 96.69 453 ILE B N 1
ATOM 7893 C CA . ILE B 1 453 ? -39.5 -17.562 2.658 1 96.69 453 ILE B CA 1
ATOM 7894 C C . ILE B 1 453 ? -40.406 -18.516 3.436 1 96.69 453 ILE B C 1
ATOM 7896 O O . ILE B 1 453 ? -41.25 -19.188 2.848 1 96.69 453 ILE B O 1
ATOM 7900 N N . LYS B 1 454 ? -40.281 -18.609 4.723 1 95.5 454 LYS B N 1
ATOM 7901 C CA . LYS B 1 454 ? -41.094 -19.359 5.668 1 95.5 454 LYS B CA 1
ATOM 7902 C C . LYS B 1 454 ? -40.938 -20.859 5.465 1 95.5 454 LYS B C 1
ATOM 7904 O O . LYS B 1 454 ? -41.719 -21.656 6.02 1 95.5 454 LYS B O 1
ATOM 7909 N N . GLN B 1 455 ? -40.031 -21.266 4.676 1 96.12 455 GLN B N 1
ATOM 7910 C CA . GLN B 1 455 ? -39.719 -22.672 4.508 1 96.12 455 GLN B CA 1
ATOM 7911 C C . GLN B 1 455 ? -38.438 -23.062 5.203 1 96.12 455 GLN B C 1
ATOM 7913 O O . GLN B 1 455 ? -37.438 -22.328 5.109 1 96.12 455 GLN B O 1
ATOM 7918 N N . LYS B 1 456 ? -38.531 -24.125 5.809 1 95.75 456 LYS B N 1
ATOM 7919 C CA . LYS B 1 456 ? -37.375 -24.609 6.551 1 95.75 456 LYS B CA 1
ATOM 7920 C C . LYS B 1 456 ? -36.25 -24.969 5.613 1 95.75 456 LYS B C 1
ATOM 7922 O O . LYS B 1 456 ? -36.438 -25.688 4.633 1 95.75 456 LYS B O 1
ATOM 7927 N N . VAL B 1 457 ? -35.031 -24.469 5.938 1 96 457 VAL B N 1
ATOM 7928 C CA . VAL B 1 457 ? -33.812 -24.703 5.145 1 96 457 VAL B CA 1
ATOM 7929 C C . VAL B 1 457 ? -32.75 -25.344 6.02 1 96 457 VAL B C 1
ATOM 7931 O O . VAL B 1 457 ? -32.375 -24.797 7.07 1 96 457 VAL B O 1
ATOM 7934 N N . LEU B 1 458 ? -32.281 -26.469 5.668 1 96.69 458 LEU B N 1
ATOM 7935 C CA . LEU B 1 458 ? -31.156 -27.094 6.383 1 96.69 458 LEU B CA 1
ATOM 7936 C C . LEU B 1 458 ? -29.828 -26.469 5.965 1 96.69 458 LEU B C 1
ATOM 7938 O O . LEU B 1 458 ? -29.438 -26.562 4.797 1 96.69 458 LEU B O 1
ATOM 7942 N N . CYS B 1 459 ? -29.125 -25.812 6.859 1 97.12 459 CYS B N 1
ATOM 7943 C CA . CYS B 1 459 ? -27.844 -25.156 6.641 1 97.12 459 CYS B CA 1
ATOM 7944 C C . CYS B 1 459 ? -26.703 -25.906 7.328 1 97.12 459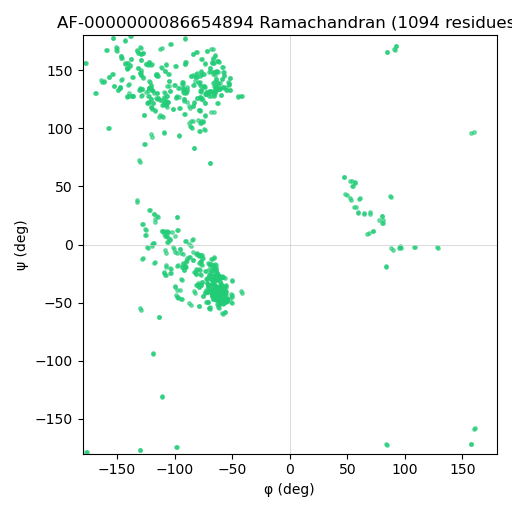 CYS B C 1
ATOM 7946 O O . CYS B 1 459 ? -26.766 -26.156 8.531 1 97.12 459 CYS B O 1
ATOM 7948 N N . ARG B 1 460 ? -25.656 -26.125 6.531 1 96.62 460 ARG B N 1
ATOM 7949 C CA . ARG B 1 460 ? -24.562 -26.922 7.07 1 96.62 460 ARG B CA 1
ATOM 7950 C C . ARG B 1 460 ? -23.219 -26.203 6.906 1 96.62 460 ARG B C 1
ATOM 7952 O O . ARG B 1 460 ? -23 -25.516 5.914 1 96.62 460 ARG B O 1
ATOM 7959 N N . HIS B 1 461 ? -22.375 -26.406 7.93 1 93.88 461 HIS B N 1
ATOM 7960 C CA . HIS B 1 461 ? -21 -25.969 7.73 1 93.88 461 HIS B CA 1
ATOM 7961 C C . HIS B 1 461 ? -20.312 -26.797 6.652 1 93.88 461 HIS B C 1
ATOM 7963 O O . HIS B 1 461 ? -20.453 -28.016 6.609 1 93.88 461 HIS B O 1
ATOM 7969 N N . PRO B 1 462 ? -19.562 -26.141 5.84 1 90.25 462 PRO B N 1
ATOM 7970 C CA . PRO B 1 462 ? -19 -26.875 4.703 1 90.25 462 PRO B CA 1
ATOM 7971 C C . PRO B 1 462 ? -18.031 -27.984 5.133 1 90.25 462 PRO B C 1
ATOM 7973 O O . PRO B 1 462 ? -17.875 -28.984 4.43 1 90.25 462 PRO B O 1
ATOM 7976 N N . PHE B 1 463 ? -17.359 -27.859 6.297 1 87.88 463 PHE B N 1
ATOM 7977 C CA . PHE B 1 463 ? -16.266 -28.766 6.598 1 87.88 463 PHE B CA 1
ATOM 7978 C C . PHE B 1 463 ? -16.438 -29.406 7.969 1 87.88 463 PHE B C 1
ATOM 7980 O O . PHE B 1 463 ? -15.727 -30.344 8.328 1 87.88 463 PHE B O 1
ATOM 7987 N N . GLN B 1 464 ? -17.359 -28.875 8.742 1 89.75 464 GLN B N 1
ATOM 7988 C CA . GLN B 1 464 ? -17.641 -29.438 10.062 1 89.75 464 GLN B CA 1
ATOM 7989 C C . GLN B 1 464 ? -19 -30.109 10.102 1 89.75 464 GLN B C 1
ATOM 7991 O O . GLN B 1 464 ? -20.031 -29.438 10.273 1 89.75 464 GLN B O 1
ATOM 7996 N N . GLU B 1 465 ? -19.047 -31.328 10.188 1 87.12 465 GLU B N 1
ATOM 7997 C CA . GLU B 1 465 ? -20.266 -32.125 10.055 1 87.12 465 GLU B CA 1
ATOM 7998 C C . GLU B 1 465 ? -21.25 -31.844 11.188 1 87.12 465 GLU B C 1
ATOM 8000 O O . GLU B 1 465 ? -22.469 -31.859 10.992 1 87.12 465 GLU B O 1
ATOM 8005 N N . SER B 1 466 ? -20.734 -31.578 12.328 1 90.56 466 SER B N 1
ATOM 8006 C CA . SER B 1 466 ? -21.578 -31.422 13.508 1 90.56 466 SER B CA 1
ATOM 8007 C C . SER B 1 466 ? -22.266 -30.062 13.523 1 90.56 466 SER B C 1
ATOM 8009 O O . SER B 1 466 ? -23.234 -29.859 14.25 1 90.56 466 SER B O 1
ATOM 8011 N N . LYS B 1 467 ? -21.812 -29.234 12.719 1 93.25 467 LYS B N 1
ATOM 8012 C CA . LYS B 1 467 ? -22.359 -27.875 12.719 1 93.25 467 LYS B CA 1
ATOM 8013 C C . LYS B 1 467 ? -23.453 -27.719 11.648 1 93.25 467 LYS B C 1
ATOM 8015 O O . LYS B 1 467 ? -23.141 -27.453 10.492 1 93.25 467 LYS B O 1
ATOM 8020 N N . ARG B 1 468 ? -24.656 -27.922 12.031 1 93.38 468 ARG B N 1
ATOM 8021 C CA . ARG B 1 468 ? -25.812 -27.781 11.156 1 93.38 468 ARG B CA 1
ATOM 8022 C C . ARG B 1 468 ? -26.984 -27.141 11.891 1 93.38 468 ARG B C 1
ATOM 8024 O O . ARG B 1 468 ? -27.062 -27.203 13.117 1 93.38 468 ARG B O 1
ATOM 8031 N N . ALA B 1 469 ? -27.797 -26.484 11.172 1 94.94 469 ALA B N 1
ATOM 8032 C CA . ALA B 1 469 ? -28.953 -25.812 11.75 1 94.94 469 ALA B CA 1
ATOM 8033 C C . ALA B 1 469 ? -30.062 -25.641 10.719 1 94.94 469 ALA B C 1
ATOM 8035 O O . ALA B 1 469 ? -29.797 -25.594 9.516 1 94.94 469 ALA B O 1
ATOM 8036 N N . TYR B 1 470 ? -31.266 -25.703 11.164 1 96.62 470 TYR B N 1
ATOM 8037 C CA . TYR B 1 470 ? -32.406 -25.328 10.336 1 96.62 470 TYR B CA 1
ATOM 8038 C C . TYR B 1 470 ? -32.719 -23.844 10.484 1 96.62 470 TYR B C 1
ATOM 8040 O O . TYR B 1 470 ? -32.75 -23.312 11.602 1 96.62 470 TYR B O 1
ATOM 8048 N N . VAL B 1 471 ? -32.969 -23.172 9.359 1 96.69 471 VAL B N 1
ATOM 8049 C CA . VAL B 1 471 ? -33.281 -21.75 9.359 1 96.69 471 VAL B CA 1
ATOM 8050 C C . VAL B 1 471 ? -34.625 -21.531 8.625 1 96.69 471 VAL B C 1
ATOM 8052 O O . VAL B 1 471 ? -34.844 -22.141 7.57 1 96.69 471 VAL B O 1
ATOM 8055 N N . ILE B 1 472 ? -35.531 -20.797 9.195 1 97.25 472 ILE B N 1
ATOM 8056 C CA . ILE B 1 472 ? -36.75 -20.375 8.547 1 97.25 472 ILE B CA 1
ATOM 8057 C C . ILE B 1 472 ? -36.688 -18.875 8.258 1 97.25 472 ILE B C 1
ATOM 8059 O O . ILE B 1 472 ? -37.094 -18.062 9.102 1 97.25 472 ILE B O 1
ATOM 8063 N N . PRO B 1 473 ? -36.312 -18.562 7.039 1 97.31 473 PRO B N 1
ATOM 8064 C CA . PRO B 1 473 ? -36.062 -17.156 6.75 1 97.31 473 PRO B CA 1
ATOM 8065 C C . PRO B 1 473 ? -37.375 -16.359 6.551 1 97.31 473 PRO B C 1
ATOM 8067 O O . PRO B 1 473 ? -38.312 -16.891 5.973 1 97.31 473 PRO B O 1
ATOM 8070 N N . THR B 1 474 ? -37.375 -15.148 6.961 1 97.5 474 THR B N 1
ATOM 8071 C CA . THR B 1 474 ? -38.469 -14.211 6.684 1 97.5 474 THR B CA 1
ATOM 8072 C C . THR B 1 474 ? -38.188 -13.398 5.426 1 97.5 474 THR B C 1
ATOM 8074 O O . THR B 1 474 ? -39.062 -12.789 4.852 1 97.5 474 THR B O 1
ATOM 8077 N N . HIS B 1 475 ? -36.969 -13.352 5.047 1 97.38 475 HIS B N 1
ATOM 8078 C CA . HIS B 1 475 ? -36.531 -12.703 3.824 1 97.38 475 HIS B CA 1
ATOM 8079 C C . HIS B 1 475 ? -35.312 -13.438 3.234 1 97.38 475 HIS B C 1
ATOM 8081 O O . HIS B 1 475 ? -34.438 -13.891 3.971 1 97.38 475 HIS B O 1
ATOM 8087 N N . VAL B 1 476 ? -35.344 -13.641 1.938 1 98.12 476 VAL B N 1
ATOM 8088 C CA . VAL B 1 476 ? -34.25 -14.289 1.217 1 98.12 476 VAL B CA 1
ATOM 8089 C C . VAL B 1 476 ? -33.656 -13.328 0.175 1 98.12 476 VAL B C 1
ATOM 8091 O O . VAL B 1 476 ? -34.406 -12.828 -0.685 1 98.12 476 VAL B O 1
ATOM 8094 N N . GLU B 1 477 ? -32.375 -13.039 0.276 1 98.06 477 GLU B N 1
ATOM 8095 C CA . GLU B 1 477 ? -31.75 -12.109 -0.65 1 98.06 477 GLU B CA 1
ATOM 8096 C C . GLU B 1 477 ? -30.672 -12.805 -1.481 1 98.06 477 GLU B C 1
ATOM 8098 O O . GLU B 1 477 ? -29.672 -13.289 -0.94 1 98.06 477 GLU B O 1
ATOM 8103 N N . PRO B 1 478 ? -30.906 -12.898 -2.857 1 98.31 478 PRO B N 1
ATOM 8104 C CA . PRO B 1 478 ? -29.766 -13.312 -3.684 1 98.31 478 PRO B CA 1
ATOM 8105 C C . PRO B 1 478 ? -28.594 -12.344 -3.592 1 98.31 478 PRO B C 1
ATOM 8107 O O . PRO B 1 478 ? -28.766 -11.133 -3.668 1 98.31 478 PRO B O 1
ATOM 8110 N N . LEU B 1 479 ? -27.391 -12.867 -3.443 1 98.5 479 LEU B N 1
ATOM 8111 C CA . LEU B 1 479 ? -26.25 -12.008 -3.133 1 98.5 479 LEU B CA 1
ATOM 8112 C C . LEU B 1 479 ? -25.578 -11.539 -4.41 1 98.5 479 LEU B C 1
ATOM 8114 O O . LEU B 1 479 ? -24.797 -10.578 -4.379 1 98.5 479 LEU B O 1
ATOM 8118 N N . HIS B 1 480 ? -25.812 -12.227 -5.559 1 98.44 480 HIS B N 1
ATOM 8119 C CA . HIS B 1 480 ? -25.109 -11.859 -6.785 1 98.44 480 HIS B CA 1
ATOM 8120 C C . HIS B 1 480 ? -26.078 -11.375 -7.855 1 98.44 480 HIS B C 1
ATOM 8122 O O . HIS B 1 480 ? -27.219 -11.836 -7.918 1 98.44 480 HIS B O 1
ATOM 8128 N N . LYS B 1 481 ? -25.641 -10.461 -8.617 1 98 481 LYS B N 1
ATOM 8129 C CA . LYS B 1 481 ? -26.281 -10.008 -9.852 1 98 481 LYS B CA 1
ATOM 8130 C C . LYS B 1 481 ? -25.312 -10.086 -11.031 1 98 481 LYS B C 1
ATOM 8132 O O . LYS B 1 481 ? -24.094 -10.109 -10.836 1 98 481 LYS B O 1
ATOM 8137 N N . VAL B 1 482 ? -25.844 -10.195 -12.219 1 98.56 482 VAL B N 1
ATOM 8138 C CA . VAL B 1 482 ? -25 -10.18 -13.414 1 98.56 482 VAL B CA 1
ATOM 8139 C C . VAL B 1 482 ? -24.594 -8.742 -13.734 1 98.56 482 VAL B C 1
ATOM 8141 O O . VAL B 1 482 ? -25.453 -7.906 -14.055 1 98.56 482 VAL B O 1
ATOM 8144 N N . TYR B 1 483 ? -23.328 -8.43 -13.656 1 98.56 483 TYR B N 1
ATOM 8145 C CA . TYR B 1 483 ? -22.859 -7.07 -13.906 1 98.56 483 TYR B CA 1
ATOM 8146 C C . TYR B 1 483 ? -22.219 -6.961 -15.289 1 98.56 483 TYR B C 1
ATOM 8148 O O . TYR B 1 483 ? -22.141 -5.867 -15.852 1 98.56 483 TYR B O 1
ATOM 8156 N N . TRP B 1 484 ? -21.719 -8.008 -15.852 1 98.62 484 TRP B N 1
ATOM 8157 C CA . TRP B 1 484 ? -21.078 -8.039 -17.172 1 98.62 484 TRP B CA 1
ATOM 8158 C C . TRP B 1 484 ? -21.531 -9.25 -17.969 1 98.62 484 TRP B C 1
ATOM 8160 O O . TRP B 1 484 ? -21.484 -10.383 -17.469 1 98.62 484 TRP B O 1
ATOM 8170 N N . LYS B 1 485 ? -21.969 -9.094 -19.109 1 98.5 485 LYS B N 1
ATOM 8171 C CA . LYS B 1 485 ? -22.406 -10.148 -20.031 1 98.5 485 LYS B CA 1
ATOM 8172 C C . LYS B 1 485 ? -22.438 -9.648 -21.469 1 98.5 485 LYS B C 1
ATOM 8174 O O . LYS B 1 485 ? -22.781 -8.492 -21.719 1 98.5 485 LYS B O 1
ATOM 8179 N N . ASN B 1 486 ? -22.016 -10.469 -22.375 1 97.25 486 ASN B N 1
ATOM 8180 C CA . ASN B 1 486 ? -22.031 -10.148 -23.797 1 97.25 486 ASN B CA 1
ATOM 8181 C C . ASN B 1 486 ? -21.266 -8.859 -24.094 1 97.25 486 ASN B C 1
ATOM 8183 O O . ASN B 1 486 ? -21.719 -8.031 -24.875 1 97.25 486 ASN B O 1
ATOM 8187 N N . GLY B 1 487 ? -20.266 -8.625 -23.328 1 96.62 487 GLY B N 1
ATOM 8188 C CA . GLY B 1 487 ? -19.359 -7.52 -23.594 1 96.62 487 GLY B CA 1
ATOM 8189 C C . GLY B 1 487 ? -19.891 -6.184 -23.109 1 96.62 487 GLY B C 1
ATOM 8190 O O . GLY B 1 487 ? -19.406 -5.129 -23.516 1 96.62 487 GLY B O 1
ATOM 8191 N N . LYS B 1 488 ? -20.844 -6.266 -22.234 1 96.75 488 LYS B N 1
ATOM 8192 C CA . LYS B 1 488 ? -21.438 -5.004 -21.797 1 96.75 488 LYS B CA 1
ATOM 8193 C C . LYS B 1 488 ? -21.797 -5.039 -20.312 1 96.75 488 LYS B C 1
ATOM 8195 O O . LYS B 1 488 ? -22.016 -6.117 -19.75 1 96.75 488 LYS B O 1
ATOM 8200 N N . LEU B 1 489 ? -21.859 -3.846 -19.719 1 97.31 489 LEU B N 1
ATOM 8201 C CA . LEU B 1 489 ? -22.359 -3.662 -18.359 1 97.31 489 LEU B CA 1
ATOM 8202 C C . LEU B 1 489 ? -23.859 -3.928 -18.281 1 97.31 489 LEU B C 1
ATOM 8204 O O . LEU B 1 489 ? -24.625 -3.4 -19.094 1 97.31 489 LEU B O 1
ATOM 8208 N N . CYS B 1 490 ? -24.328 -4.707 -17.344 1 97.62 490 CYS B N 1
ATOM 8209 C CA . CYS B 1 490 ? -25.719 -5.148 -17.312 1 97.62 490 CYS B CA 1
ATOM 8210 C C . CYS B 1 490 ? -26.484 -4.438 -16.203 1 97.62 490 CYS B C 1
ATOM 8212 O O . CYS B 1 490 ? -27.719 -4.418 -16.219 1 97.62 490 CYS B O 1
ATOM 8214 N N . GLU B 1 491 ? -25.859 -4.008 -15.188 1 95.38 491 GLU B N 1
ATOM 8215 C CA . GLU B 1 491 ? -26.438 -3.244 -14.086 1 95.38 491 GLU B CA 1
ATOM 8216 C C . GLU B 1 491 ? -25.766 -1.886 -13.938 1 95.38 491 GLU B C 1
ATOM 8218 O O . GLU B 1 491 ? -24.531 -1.781 -14.07 1 95.38 491 GLU B O 1
ATOM 8223 N N . PRO B 1 492 ? -26.594 -0.881 -13.766 1 94.81 492 PRO B N 1
ATOM 8224 C CA . PRO B 1 492 ? -25.938 0.408 -13.539 1 94.81 492 PRO B CA 1
ATOM 8225 C C . PRO B 1 492 ? -25.031 0.401 -12.312 1 94.81 492 PRO B C 1
ATOM 8227 O O . PRO B 1 492 ? -25.375 -0.219 -11.297 1 94.81 492 PRO B O 1
ATOM 8230 N N . LEU B 1 493 ? -23.938 1.074 -12.422 1 95.62 493 LEU B N 1
ATOM 8231 C CA . LEU B 1 493 ? -23.016 1.198 -11.297 1 95.62 493 LEU B CA 1
ATOM 8232 C C . LEU B 1 493 ? -23.453 2.33 -10.367 1 95.62 493 LEU B C 1
ATOM 8234 O O . LEU B 1 493 ? -23.875 3.393 -10.828 1 95.62 493 LEU B O 1
ATOM 8238 N N . PRO B 1 494 ? -23.391 2.088 -9.125 1 96.31 494 PRO B N 1
ATOM 8239 C CA . PRO B 1 494 ? -23.781 3.119 -8.164 1 96.31 494 PRO B CA 1
ATOM 8240 C C . PRO B 1 494 ? -22.766 4.246 -8.047 1 96.31 494 PRO B C 1
ATOM 8242 O O . PRO B 1 494 ? -21.594 4.062 -8.406 1 96.31 494 PRO B O 1
ATOM 8245 N N . THR B 1 495 ? -23.234 5.391 -7.617 1 95.38 495 THR B N 1
ATOM 8246 C CA . THR B 1 495 ? -22.328 6.477 -7.254 1 95.38 495 THR B CA 1
ATOM 8247 C C . THR B 1 495 ? -21.609 6.16 -5.945 1 95.38 495 THR B C 1
ATOM 8249 O O . THR B 1 495 ? -22 5.238 -5.223 1 95.38 495 THR B O 1
ATOM 8252 N N . LEU B 1 496 ? -20.625 6.918 -5.703 1 96.44 496 LEU B N 1
ATOM 8253 C CA . LEU B 1 496 ? -19.844 6.695 -4.488 1 96.44 496 LEU B CA 1
ATOM 8254 C C . LEU B 1 496 ? -20.703 6.895 -3.248 1 96.44 496 LEU B C 1
ATOM 8256 O O . LEU B 1 496 ? -20.562 6.16 -2.268 1 96.44 496 LEU B O 1
ATOM 8260 N N . ILE B 1 497 ? -21.562 7.867 -3.217 1 96.88 497 ILE B N 1
ATOM 8261 C CA . ILE B 1 497 ? -22.453 8.156 -2.092 1 96.88 497 ILE B CA 1
ATOM 8262 C C . ILE B 1 497 ? -23.422 6.996 -1.888 1 96.88 497 ILE B C 1
ATOM 8264 O O . ILE B 1 497 ? -23.719 6.613 -0.751 1 96.88 497 ILE B O 1
ATOM 8268 N N . GLN B 1 498 ? -23.922 6.453 -3.006 1 97.62 498 GLN B N 1
ATOM 8269 C CA . GLN B 1 498 ? -24.828 5.312 -2.926 1 97.62 498 GLN B CA 1
ATOM 8270 C C . GLN B 1 498 ? -24.125 4.098 -2.318 1 97.62 498 GLN B C 1
ATOM 8272 O O . GLN B 1 498 ? -24.734 3.348 -1.551 1 97.62 498 GLN B O 1
ATOM 8277 N N . ILE B 1 499 ? -22.891 3.881 -2.693 1 98.56 499 ILE B N 1
ATOM 8278 C CA . ILE B 1 499 ? -22.125 2.771 -2.137 1 98.56 499 ILE B CA 1
ATOM 8279 C C . ILE B 1 499 ? -21.922 2.984 -0.639 1 98.56 499 ILE B C 1
ATOM 8281 O O . ILE B 1 499 ? -22.078 2.055 0.155 1 98.56 499 ILE B O 1
ATOM 8285 N N . ARG B 1 500 ? -21.516 4.184 -0.273 1 98.25 500 ARG B N 1
ATOM 8286 C CA . ARG B 1 500 ? -21.328 4.539 1.129 1 98.25 500 ARG B CA 1
ATOM 8287 C C . ARG B 1 500 ? -22.594 4.281 1.934 1 98.25 500 ARG B C 1
ATOM 8289 O O . ARG B 1 500 ? -22.531 3.727 3.033 1 98.25 500 ARG B O 1
ATOM 8296 N N . ASP B 1 501 ? -23.75 4.711 1.438 1 98.06 501 ASP B N 1
ATOM 8297 C CA . ASP B 1 501 ? -25.031 4.484 2.092 1 98.06 501 ASP B CA 1
ATOM 8298 C C . ASP B 1 501 ? -25.312 2.992 2.242 1 98.06 501 ASP B C 1
ATOM 8300 O O . ASP B 1 501 ? -25.844 2.555 3.27 1 98.06 501 ASP B O 1
ATOM 8304 N N . ARG B 1 502 ? -25 2.246 1.222 1 98.31 502 ARG B N 1
ATOM 8305 C CA . ARG B 1 502 ? -25.219 0.804 1.274 1 98.31 502 ARG B CA 1
ATOM 8306 C C . ARG B 1 502 ? -24.375 0.165 2.373 1 98.31 502 ARG B C 1
ATOM 8308 O O . ARG B 1 502 ? -24.812 -0.787 3.023 1 98.31 502 ARG B O 1
ATOM 8315 N N . VAL B 1 503 ? -23.109 0.628 2.535 1 98.69 503 VAL B N 1
ATOM 8316 C CA . VAL B 1 503 ? -22.266 0.125 3.615 1 98.69 503 VAL B CA 1
ATOM 8317 C C . VAL B 1 503 ? -23 0.288 4.953 1 98.69 503 VAL B C 1
ATOM 8319 O O . VAL B 1 503 ? -23.094 -0.661 5.734 1 98.69 503 VAL B O 1
ATOM 8322 N N . GLN B 1 504 ? -23.531 1.443 5.207 1 97.06 504 GLN B N 1
ATOM 8323 C CA . GLN B 1 504 ? -24.219 1.733 6.465 1 97.06 504 GLN B CA 1
ATOM 8324 C C . GLN B 1 504 ? -25.469 0.877 6.625 1 97.06 504 GLN B C 1
ATOM 8326 O O . GLN B 1 504 ? -25.703 0.311 7.691 1 97.06 504 GLN B O 1
ATOM 8331 N N . GLU B 1 505 ? -26.219 0.799 5.566 1 97.25 505 GLU B N 1
ATOM 8332 C CA . GLU B 1 505 ? -27.453 0.024 5.605 1 97.25 505 GLU B CA 1
ATOM 8333 C C . GLU B 1 505 ? -27.172 -1.462 5.809 1 97.25 505 GLU B C 1
ATOM 8335 O O . GLU B 1 505 ? -27.875 -2.137 6.562 1 97.25 505 GLU B O 1
ATOM 8340 N N . SER B 1 506 ? -26.188 -1.908 5.102 1 97.81 506 SER B N 1
ATOM 8341 C CA . SER B 1 506 ? -25.812 -3.318 5.195 1 97.81 506 SER B CA 1
ATOM 8342 C C . SER B 1 506 ? -25.328 -3.67 6.594 1 97.81 506 SER B C 1
ATOM 8344 O O . SER B 1 506 ? -25.641 -4.734 7.121 1 97.81 506 SER B O 1
ATOM 8346 N N . LEU B 1 507 ? -24.562 -2.826 7.199 1 97.81 507 LEU B N 1
ATOM 8347 C CA . LEU B 1 507 ? -24.031 -3.061 8.539 1 97.81 507 LEU B CA 1
ATOM 8348 C C . LEU B 1 507 ? -25.156 -3.094 9.57 1 97.81 507 LEU B C 1
ATOM 8350 O O . LEU B 1 507 ? -25.062 -3.801 10.57 1 97.81 507 LEU B O 1
ATOM 8354 N N . LYS B 1 508 ? -26.203 -2.361 9.312 1 96.31 508 LYS B N 1
ATOM 8355 C CA . LYS B 1 508 ? -27.344 -2.316 10.234 1 96.31 508 LYS B CA 1
ATOM 8356 C C . LYS B 1 508 ? -28.062 -3.662 10.289 1 96.31 508 LYS B C 1
ATOM 8358 O O . LYS B 1 508 ? -28.766 -3.957 11.258 1 96.31 508 LYS B O 1
ATOM 8363 N N . THR B 1 509 ? -27.875 -4.441 9.266 1 96.69 509 THR B N 1
ATOM 8364 C CA . THR B 1 509 ? -28.547 -5.738 9.219 1 96.69 509 THR B CA 1
ATOM 8365 C C . THR B 1 509 ? -27.781 -6.766 10.055 1 96.69 509 THR B C 1
ATOM 8367 O O . THR B 1 509 ? -28.266 -7.875 10.281 1 96.69 509 THR B O 1
ATOM 8370 N N . LEU B 1 510 ? -26.609 -6.492 10.555 1 97.5 510 LEU B N 1
ATOM 8371 C CA . LEU B 1 510 ? -25.828 -7.402 11.391 1 97.5 510 LEU B CA 1
ATOM 8372 C C . LEU B 1 510 ? -26.109 -7.156 12.867 1 97.5 510 LEU B C 1
ATOM 8374 O O . LEU B 1 510 ? -26.25 -6.012 13.297 1 97.5 510 LEU B O 1
ATOM 8378 N N . ARG B 1 511 ? -26.188 -8.195 13.539 1 96.31 511 ARG B N 1
ATOM 8379 C CA . ARG B 1 511 ? -26.297 -8.07 14.992 1 96.31 511 ARG B CA 1
ATOM 8380 C C . ARG B 1 511 ? -25.047 -7.414 15.57 1 96.31 511 ARG B C 1
ATOM 8382 O O . ARG B 1 511 ? -23.953 -7.539 15.016 1 96.31 511 ARG B O 1
ATOM 8389 N N . ASN B 1 512 ? -25.188 -6.867 16.719 1 95.06 512 ASN B N 1
ATOM 8390 C CA . ASN B 1 512 ? -24.094 -6.129 17.359 1 95.06 512 ASN B CA 1
ATOM 8391 C C . ASN B 1 512 ? -22.953 -7.055 17.766 1 95.06 512 ASN B C 1
ATOM 8393 O O . ASN B 1 512 ? -21.797 -6.641 17.766 1 95.06 512 ASN B O 1
ATOM 8397 N N . ASP B 1 513 ? -23.25 -8.25 18.062 1 96.06 513 ASP B N 1
ATOM 8398 C CA . ASP B 1 513 ? -22.203 -9.164 18.531 1 96.06 513 ASP B CA 1
ATOM 8399 C C . ASP B 1 513 ? -21.25 -9.516 17.406 1 96.06 513 ASP B C 1
ATOM 8401 O O . ASP B 1 513 ? -20.109 -9.938 17.656 1 96.06 513 ASP B O 1
ATOM 8405 N N . HIS B 1 514 ? -21.672 -9.367 16.109 1 96.94 514 HIS B N 1
ATOM 8406 C CA . HIS B 1 514 ? -20.797 -9.586 14.977 1 96.94 514 HIS B CA 1
ATOM 8407 C C . HIS B 1 514 ? -19.875 -8.391 14.758 1 96.94 514 HIS B C 1
ATOM 8409 O O . HIS B 1 514 ? -18.828 -8.508 14.102 1 96.94 514 HIS B O 1
ATOM 8415 N N . LYS B 1 515 ? -20.25 -7.227 15.266 1 96.19 515 LYS B N 1
ATOM 8416 C CA . LYS B 1 515 ? -19.578 -5.977 14.93 1 96.19 515 LYS B CA 1
ATOM 8417 C C . LYS B 1 515 ? -18.672 -5.508 16.078 1 96.19 515 LYS B C 1
ATOM 8419 O O . LYS B 1 515 ? -17.969 -4.508 15.938 1 96.19 515 LYS B O 1
ATOM 8424 N N . ARG B 1 516 ? -18.594 -6.328 17.109 1 93.5 516 ARG B N 1
ATOM 8425 C CA . ARG B 1 516 ? -17.797 -5.934 18.266 1 93.5 516 ARG B CA 1
ATOM 8426 C C . ARG B 1 516 ? -16.312 -5.941 17.922 1 93.5 516 ARG B C 1
ATOM 8428 O O . ARG B 1 516 ? -15.859 -6.707 17.062 1 93.5 516 ARG B O 1
ATOM 8435 N N . ASN B 1 517 ? -15.609 -5.086 18.641 1 88.69 517 ASN B N 1
ATOM 8436 C CA . ASN B 1 517 ? -14.172 -4.973 18.438 1 88.69 517 ASN B CA 1
ATOM 8437 C C . ASN B 1 517 ? -13.414 -6.129 19.078 1 88.69 517 ASN B C 1
ATOM 8439 O O . ASN B 1 517 ? -12.367 -6.543 18.578 1 88.69 517 ASN B O 1
ATOM 8443 N N . LEU B 1 518 ? -13.953 -6.539 20.188 1 90.06 518 LEU B N 1
ATOM 8444 C CA . LEU B 1 518 ? -13.273 -7.59 20.938 1 90.06 518 LEU B CA 1
ATOM 8445 C C . LEU B 1 518 ? -14.062 -8.891 20.875 1 90.06 518 LEU B C 1
ATOM 8447 O O . LEU B 1 518 ? -15.227 -8.938 21.297 1 90.06 518 LEU B O 1
ATOM 8451 N N . ASN B 1 519 ? -13.516 -9.93 20.375 1 92.5 519 ASN B N 1
ATOM 8452 C CA . ASN B 1 519 ? -14.07 -11.273 20.312 1 92.5 519 ASN B CA 1
ATOM 8453 C C . ASN B 1 519 ? -15.461 -11.289 19.703 1 92.5 519 ASN B C 1
ATOM 8455 O O . ASN B 1 519 ? -16.406 -11.805 20.297 1 92.5 519 ASN B O 1
ATOM 8459 N N . PRO B 1 520 ? -15.516 -10.75 18.578 1 95.88 520 PRO B N 1
ATOM 8460 C CA . PRO B 1 520 ? -16.828 -10.789 17.922 1 95.88 520 PRO B CA 1
ATOM 8461 C C . PRO B 1 520 ? -17.281 -12.219 17.609 1 95.88 520 PRO B C 1
ATOM 8463 O O . PRO B 1 520 ? -16.453 -13.102 17.391 1 95.88 520 PRO B O 1
ATOM 8466 N N . THR B 1 521 ? -18.609 -12.367 17.656 1 96.19 521 THR B N 1
ATOM 8467 C CA . THR B 1 521 ? -19.188 -13.672 17.328 1 96.19 521 THR B CA 1
ATOM 8468 C C . THR B 1 521 ? -19.078 -13.945 15.828 1 96.19 521 THR B C 1
ATOM 8470 O O . THR B 1 521 ? -19.469 -13.102 15.008 1 96.19 521 THR B O 1
ATOM 8473 N N . PRO B 1 522 ? -18.625 -15.031 15.5 1 94.88 522 PRO B N 1
ATOM 8474 C CA . PRO B 1 522 ? -18.516 -15.359 14.078 1 94.88 522 PRO B CA 1
ATOM 8475 C C . PRO B 1 522 ? -19.875 -15.414 13.383 1 94.88 522 PRO B C 1
ATOM 8477 O O . PRO B 1 522 ? -20.844 -15.914 13.953 1 94.88 522 PRO B O 1
ATOM 8480 N N . TYR B 1 523 ? -19.922 -14.789 12.266 1 95.81 523 TYR B N 1
ATOM 8481 C CA . TYR B 1 523 ? -21.094 -14.914 11.398 1 95.81 523 TYR B CA 1
ATOM 8482 C C . TYR B 1 523 ? -21.109 -16.281 10.711 1 95.81 523 TYR B C 1
ATOM 8484 O O . TYR B 1 523 ? -20.062 -16.828 10.367 1 95.81 523 TYR B O 1
ATOM 8492 N N . LYS B 1 524 ? -22.25 -16.828 10.469 1 94.44 524 LYS B N 1
ATOM 8493 C CA . LYS B 1 524 ? -22.375 -18.188 9.938 1 94.44 524 LYS B CA 1
ATOM 8494 C C . LYS B 1 524 ? -22.438 -18.172 8.414 1 94.44 524 LYS B C 1
ATOM 8496 O O . LYS B 1 524 ? -23.25 -17.438 7.832 1 94.44 524 LYS B O 1
ATOM 8501 N N . VAL B 1 525 ? -21.609 -18.859 7.84 1 96.5 525 VAL B N 1
ATOM 8502 C CA . VAL B 1 525 ? -21.656 -19.172 6.414 1 96.5 525 VAL B CA 1
ATOM 8503 C C . VAL B 1 525 ? -21.844 -20.672 6.227 1 96.5 525 VAL B C 1
ATOM 8505 O O . VAL B 1 525 ? -21.094 -21.484 6.773 1 96.5 525 VAL B O 1
ATOM 8508 N N . ALA B 1 526 ? -22.875 -21.016 5.457 1 97.5 526 ALA B N 1
ATOM 8509 C CA . ALA B 1 526 ? -23.234 -22.422 5.34 1 97.5 526 ALA B CA 1
ATOM 8510 C C . ALA B 1 526 ? -23.375 -22.828 3.875 1 97.5 526 ALA B C 1
ATOM 8512 O O . ALA B 1 526 ? -23.281 -21.984 2.979 1 97.5 526 ALA B O 1
ATOM 8513 N N . VAL B 1 527 ? -23.484 -24.094 3.699 1 97.5 527 VAL B N 1
ATOM 8514 C CA . VAL B 1 527 ? -23.844 -24.672 2.41 1 97.5 527 VAL B CA 1
ATOM 8515 C C . VAL B 1 527 ? -25.141 -25.469 2.541 1 97.5 527 VAL B C 1
ATOM 8517 O O . VAL B 1 527 ? -25.531 -25.859 3.645 1 97.5 527 VAL B O 1
ATOM 8520 N N . SER B 1 528 ? -25.812 -25.594 1.419 1 97.19 528 SER B N 1
ATOM 8521 C CA . SER B 1 528 ? -27.016 -26.438 1.421 1 97.19 528 SER B CA 1
ATOM 8522 C C . SER B 1 528 ? -26.656 -27.906 1.685 1 97.19 528 SER B C 1
ATOM 8524 O O . SER B 1 528 ? -25.484 -28.297 1.564 1 97.19 528 SER B O 1
ATOM 8526 N N . ASP B 1 529 ? -27.688 -28.641 2.057 1 95.25 529 ASP B N 1
ATOM 8527 C CA . ASP B 1 529 ? -27.484 -30.062 2.256 1 95.25 529 ASP B CA 1
ATOM 8528 C C . ASP B 1 529 ? -26.984 -30.734 0.978 1 95.25 529 ASP B C 1
ATOM 8530 O O . ASP B 1 529 ? -26.109 -31.609 1.03 1 95.25 529 ASP B O 1
ATOM 8534 N N . ASN B 1 530 ? -27.547 -30.344 -0.073 1 95.31 530 ASN B N 1
ATOM 8535 C CA . ASN B 1 530 ? -27.141 -30.891 -1.367 1 95.31 530 ASN B CA 1
ATOM 8536 C C . ASN B 1 530 ? -25.688 -30.562 -1.679 1 95.31 530 ASN B C 1
ATOM 8538 O O . ASN B 1 530 ? -24.922 -31.422 -2.104 1 95.31 530 ASN B O 1
ATOM 8542 N N . LEU B 1 531 ? -25.297 -29.359 -1.521 1 95.31 531 LEU B N 1
ATOM 8543 C CA . LEU B 1 531 ? -23.938 -28.938 -1.783 1 95.31 531 LEU B CA 1
ATOM 8544 C C . LEU B 1 531 ? -22.953 -29.609 -0.817 1 95.31 531 LEU B C 1
ATOM 8546 O O . LEU B 1 531 ? -21.844 -29.984 -1.204 1 95.31 531 LEU B O 1
ATOM 8550 N N . TYR B 1 532 ? -23.391 -29.719 0.426 1 94.44 532 TYR B N 1
ATOM 8551 C CA . TYR B 1 532 ? -22.562 -30.406 1.412 1 94.44 532 TYR B CA 1
ATOM 8552 C C . TYR B 1 532 ? -22.234 -31.828 0.956 1 94.44 532 TYR B C 1
ATOM 8554 O O . TYR B 1 532 ? -21.078 -32.25 0.97 1 94.44 532 TYR B O 1
ATOM 8562 N N . SER B 1 533 ? -23.266 -32.531 0.56 1 92.81 533 SER B N 1
ATOM 8563 C CA . SER B 1 533 ? -23.094 -33.906 0.087 1 92.81 533 SER B CA 1
ATOM 8564 C C . SER B 1 533 ? -22.219 -33.938 -1.166 1 92.81 533 SER B C 1
ATOM 8566 O O . SER B 1 533 ? -21.391 -34.844 -1.322 1 92.81 533 SER B O 1
ATOM 8568 N N . PHE B 1 534 ? -22.484 -33.031 -1.939 1 91.19 534 PHE B N 1
ATOM 8569 C CA . PHE B 1 534 ? -21.734 -32.906 -3.18 1 91.19 534 PHE B CA 1
ATOM 8570 C C . PHE B 1 534 ? -20.25 -32.75 -2.893 1 91.19 534 PHE B C 1
ATOM 8572 O O . PHE B 1 534 ? -19.406 -33.406 -3.5 1 91.19 534 PHE B O 1
ATOM 8579 N N . ILE B 1 535 ? -19.859 -31.828 -2.006 1 89.75 535 ILE B N 1
ATOM 8580 C CA . ILE B 1 535 ? -18.484 -31.562 -1.613 1 89.75 535 ILE B CA 1
ATOM 8581 C C . ILE B 1 535 ? -17.844 -32.844 -1.071 1 89.75 535 ILE B C 1
ATOM 8583 O O . ILE B 1 535 ? -16.734 -33.219 -1.466 1 89.75 535 ILE B O 1
ATOM 8587 N N . HIS B 1 536 ? -18.516 -33.469 -0.203 1 86.75 536 HIS B N 1
ATOM 8588 C CA . HIS B 1 536 ? -17.984 -34.656 0.453 1 86.75 536 HIS B CA 1
ATOM 8589 C C . HIS B 1 536 ? -17.797 -35.812 -0.544 1 86.75 536 HIS B C 1
ATOM 8591 O O . HIS B 1 536 ? -16.797 -36.531 -0.467 1 86.75 536 HIS B O 1
ATOM 8597 N N . ASN B 1 537 ? -18.734 -35.969 -1.392 1 87.19 537 ASN B N 1
ATOM 8598 C CA . ASN B 1 537 ? -18.609 -37 -2.418 1 87.19 537 ASN B CA 1
ATOM 8599 C C . ASN B 1 537 ? -17.406 -36.719 -3.328 1 87.19 537 ASN B C 1
ATOM 8601 O O . ASN B 1 537 ? -16.656 -37.656 -3.66 1 87.19 537 ASN B O 1
ATOM 8605 N N . LEU B 1 538 ? -17.281 -35.531 -3.693 1 84.56 538 LEU B N 1
ATOM 8606 C CA . LEU B 1 538 ? -16.172 -35.156 -4.566 1 84.56 538 LEU B CA 1
ATOM 8607 C C . LEU B 1 538 ? -14.836 -35.344 -3.846 1 84.56 538 LEU B C 1
ATOM 8609 O O . LEU B 1 538 ? -13.852 -35.75 -4.457 1 84.56 538 LEU B O 1
ATOM 8613 N N . TRP B 1 539 ? -14.797 -34.938 -2.588 1 80.62 539 TRP B N 1
ATOM 8614 C CA . TRP B 1 539 ? -13.594 -35.094 -1.783 1 80.62 539 TRP B CA 1
ATOM 8615 C C . TRP B 1 539 ? -13.188 -36.531 -1.676 1 80.62 539 TRP B C 1
ATOM 8617 O O . TRP B 1 539 ? -12.008 -36.875 -1.831 1 80.62 539 TRP B O 1
ATOM 8627 N N . LEU B 1 540 ? -14.094 -37.438 -1.465 1 78.19 540 LEU B N 1
ATOM 8628 C CA . LEU B 1 540 ? -13.844 -38.844 -1.335 1 78.19 540 LEU B CA 1
ATOM 8629 C C . LEU B 1 540 ? -13.344 -39.438 -2.65 1 78.19 540 LEU B C 1
ATOM 8631 O O . LEU B 1 540 ? -12.508 -40.344 -2.65 1 78.19 540 LEU B O 1
ATOM 8635 N N . GLN B 1 541 ? -13.812 -38.938 -3.658 1 76.38 541 GLN B N 1
ATOM 8636 C CA . GLN B 1 541 ? -13.43 -39.406 -4.98 1 76.38 541 GLN B CA 1
ATOM 8637 C C . GLN B 1 541 ? -12 -39 -5.324 1 76.38 541 GLN B C 1
ATOM 8639 O O . GLN B 1 541 ? -11.305 -39.688 -6.066 1 76.38 541 GLN B O 1
ATOM 8644 N N . ASN B 1 542 ? -11.57 -37.938 -4.777 1 73.31 542 ASN B N 1
ATOM 8645 C CA . ASN B 1 542 ? -10.289 -37.375 -5.203 1 73.31 542 ASN B CA 1
ATOM 8646 C C . ASN B 1 542 ? -9.211 -37.594 -4.141 1 73.31 542 ASN B C 1
ATOM 8648 O O . ASN B 1 542 ? -8.023 -37.438 -4.426 1 73.31 542 ASN B O 1
ATOM 8652 N N . ALA B 1 543 ? -9.57 -37.875 -2.875 1 69.81 543 ALA B N 1
ATOM 8653 C CA . ALA B 1 543 ? -8.609 -38.062 -1.794 1 69.81 543 ALA B CA 1
ATOM 8654 C C . ALA B 1 543 ? -7.887 -39.375 -1.934 1 69.81 543 ALA B C 1
ATOM 8656 O O . ALA B 1 543 ? -8.523 -40.438 -2.121 1 69.81 543 ALA B O 1
ATOM 8657 N N . PRO B 1 544 ? -6.523 -39.281 -1.849 1 64.19 544 PRO B N 1
ATOM 8658 C CA . PRO B 1 544 ? -5.805 -40.562 -1.918 1 64.19 544 PRO B CA 1
ATOM 8659 C C . PRO B 1 544 ? -6.113 -41.469 -0.738 1 64.19 544 PRO B C 1
ATOM 8661 O O . PRO B 1 544 ? -6.348 -41 0.375 1 64.19 544 PRO B O 1
ATOM 8664 N N . ILE B 1 545 ? -6.383 -42.719 -0.954 1 59.72 545 ILE B N 1
ATOM 8665 C CA . ILE B 1 545 ? -6.551 -43.719 0.094 1 59.72 545 ILE B CA 1
ATOM 8666 C C . ILE B 1 545 ? -5.191 -44.281 0.493 1 59.72 545 ILE B C 1
ATOM 8668 O O . ILE B 1 545 ? -4.484 -44.875 -0.336 1 59.72 545 ILE B O 1
ATOM 8672 N N . GLY B 1 546 ? -4.691 -43.719 1.654 1 58.41 546 GLY B N 1
ATOM 8673 C CA . GLY B 1 546 ? -3.406 -44.219 2.129 1 58.41 546 GLY B CA 1
ATOM 8674 C C . GLY B 1 546 ? -3.436 -45.656 2.549 1 58.41 546 GLY B C 1
ATOM 8675 O O . GLY B 1 546 ? -4.488 -46.188 2.914 1 58.41 546 GLY B O 1
ATOM 8676 N N . GLU B 1 547 ? -2.396 -46.438 2.012 1 53.66 547 GLU B N 1
ATOM 8677 C CA . GLU B 1 547 ? -2.217 -47.812 2.51 1 53.66 547 GLU B CA 1
ATOM 8678 C C . GLU B 1 547 ? -1.328 -47.812 3.75 1 53.66 547 GLU B C 1
ATOM 8680 O O . GLU B 1 547 ? -0.263 -47.188 3.768 1 53.66 547 GLU B O 1
ATOM 8685 N N . LEU B 1 548 ? -1.942 -47.938 4.887 1 54.69 548 LEU B N 1
ATOM 8686 C CA . LEU B 1 548 ? -1.139 -48.125 6.09 1 54.69 548 LEU B CA 1
ATOM 8687 C C . LEU B 1 548 ? -0.633 -49.562 6.172 1 54.69 548 LEU B C 1
ATOM 8689 O O . LEU B 1 548 ? -1.392 -50.531 5.941 1 54.69 548 LEU B O 1
ATOM 8693 N N . SER B 1 549 ? 0.691 -49.719 5.906 1 45.81 549 SER B N 1
ATOM 8694 C CA . SER B 1 549 ? 1.255 -51.031 6.234 1 45.81 549 SER B CA 1
ATOM 8695 C C . SER B 1 549 ? 1.903 -51 7.613 1 45.81 549 SER B C 1
ATOM 8697 O O . SER B 1 549 ? 2.373 -49.969 8.078 1 45.81 549 SER B O 1
#

Nearest PDB structures (foldseek):
  4yub-assembly1_A  TM=9.362E-01  e=1.084E-52  Homo sapiens
  4yub-assembly1_B  TM=9.195E-01  e=2.548E-53  Homo sapiens
  4mzy-assembly1_A  TM=9.119E-01  e=2.539E-47  Enterococcus faecalis V583
  2i14-assembly1_E  TM=8.134E-01  e=1.409E-22  Pyrococcus furiosus
  5huo-assembly2_H-2  TM=5.953E-01  e=8.004E-08  Streptococcus pyogenes GA06023

pLDDT: mean 93.88, std 10.41, range [30.28, 98.94]

Foldseek 3Di:
DPPPVNLCVLQLPDDDPCLALVLFDLVLVVVLLVCVVVVLQQWKFKKFWFFQAFPLPFFKWFWALVSVLVSHLLPYAQDPVNLVVNCVVDDPPRDPVVSVVRRPDHCLFKWKKAFFGLFIDGGQPGRIMIMGRPSNSSSSFGSSCVRTKQLGLLLRQLLLLDVLLDDQFAEEEEACVQADDNVLSLSNQLSSVLNPHQAYCDVVNCSNFVGDHDDADDLVLLVVFQALVVQPDQWAAQPPPRDIDGLLVQLVVQLVVCQVVLPEDSVQAGRSNLSSQSNQCRVPVQEREEEQPSPHNRHYRLSSNVSSQVSSVVSVHHYQAYEYADDDQQVSQVSSLVSQCSVCVVVVPVVSSVRAYEYEYQDHSVNSNVSVVSVGNHRYYHYHNCSSCVVSDNTSHIGMDTQDMPQHGDWDDDPDPSPIHQHAAWWKKWFAAPVLATAEIEIEHPPDDFDDAQDWFWWAALRDHPDIDIDHGNDMGTRIDTQDHSSDGDDDHDRSVVSSVSNVVNVVNHDVQSSDSPPRDHHHYTYGPVSSVVRVVVCVVPDDDDDDD/DPDPVVLCVLQVPDDDPCLALVLFDLVLVVVLLVCVVVVLQQWKFKKFWFFQAFPLPFFKWFWALVSVLQSHLLPYAQDPVNLVVNCVVDDPPRDPVVSVVRRPDHCLFKWKKAFFGLFIDGGQPGRIMIMGRPSNSSSSFGSSCVRTKQLGLLLRQLLLLDVLLDDQFAEEEEACVQADDNVLSLSNQLSSVLNPHQAYCDVVNCSNFVGDHDDADDLCLLVVFQALVVQPDQWAAQPPPRHIDGLLVQLVVQLVVCQVVLPEDSVQAGRSNLSSQSNVCRVPVQEREEEQPSPHNRHYRLSSNVSSQVSSVVSVHHYQAYEYADDDQQVSQVSSLVSQCSVCVVVVPVCSSVRAYEYEYQDHSVNSNVSVVSVGNHRYYHYHNCSSCVVSDNTSHIGMDTQDMPQHGDWDDDPDPSPIHQHAAWWKKWFAAPVLATAEIEIEHPPDDFDDAQDWFWWAALRDHVDIDIDHGNDMGTRIDTQDHSSDGDDDHDRSVVSSVSNVVNVVNHDVQSSDSPPRDHHHYTYGPVSSVVRVVVCVVPDDDDDDD

Radius of gyration: 31.63 Å; Cα contacts (8 Å, |Δi|>4): 2400; chains: 2; bounding box: 84×100×77 Å

Organism: Vespula vulgaris (NCBI:txid7454)

Sequence (1098 aa):
MMSDDDCKTWCQLRQNAVVQPLLTDLYQITMAYAYWKSGKINDYAVFDLFFRKNPFQGEFTIFAGLEECIKFLEKFQYSNSDIKYIKSTMPATVDPAFFDYLKNVNLNDVTIYAMQEGSVTFPRIPLLRVEGPLIIVQLLETTLLTLVNYASLMATNAARYRLVAGKNITLLEFGLRRAQGPDGGLSASKYSYVGGFDGTSNVLAGKLFNIPVSGTHAHSYITSFISIDDLKAKTLAHKQTGEVFDLLELASKYRDAIADDIGGIVSEASDGELAALISYAIAFPERFTALVDTYDVKRSGILNFCAVALALNDLDYKAIGIRLDSGDLAYLSNATRDIFEKLAVKYNIPWFAQLTIVASNDINEETIISLNEQSHKIDCFGIGTHLVTCQRQPALGCVYKMVEINDQPRIKLSQEVGKMNIPGKKNAYRLYGADGYALIDILQRSTEEAPQIKQKVLCRHPFQESKRAYVIPTHVEPLHKVYWKNGKLCEPLPTLIQIRDRVQESLKTLRNDHKRNLNPTPYKVAVSDNLYSFIHNLWLQNAPIGELSMMSDDDCKTWCQLRQNAVVQPLLTDLYQITMAYAYWKSGKINDYAVFDLFFRKNPFQGEFTIFAGLEECIKFLEKFQYSNSDIKYIKSTMPATVDPAFFDYLKNVNLNDVTIYAMQEGSVTFPRIPLLRVEGPLIIVQLLETTLLTLVNYASLMATNAARYRLVAGKNITLLEFGLRRAQGPDGGLSASKYSYVGGFDGTSNVLAGKLFNIPVSGTHAHSYITSFISIDDLKAKTLAHKQTGEVFDLLELASKYRDAIADDIGGIVSEASDGELAALISYAIAFPERFTALVDTYDVKRSGILNFCAVALALNDLDYKAIGIRLDSGDLAYLSNATRDIFEKLAVKYNIPWFAQLTIVASNDINEETIISLNEQSHKIDCFGIGTHLVTCQRQPALGCVYKMVEINDQPRIKLSQEVGKMNIPGKKNAYRLYGADGYALIDILQRSTEEAPQIKQKVLCRHPFQESKRAYVIPTHVEPLHKVYWKNGKLCEPLPTLIQIRDRVQESLKTLRNDHKRNLNPTPYKVAVSDNLYSFIHNLWLQNAPIGELS

Secondary structure (DSSP, 8-state):
---HHHHHHHHHH---TT-STTSSBHHHHHHHHHHHHTT-TT-EEEEEEE-SS-STT-S-EE---HHHHHHHHHT----HHHHHHHHHHS-TTS-HHHHHHHHT--STT-EEEEPPTT-EE-TTS-SEEEEEEHHHHHHTHHHHHHHHHHHHHHHHHHHHHHHHH-TTSEEEE--GGGSSSHHHHHHHHHHHHHTT--EESBHHHHHHH---B-----HHHHHT--SGGG----EEE-TTT--EEEHHHHHHHHHHHHTGGGT--GGGS-HHHHHHHHHHHHH-TTS-EEE--SS-IIIIIIHHHHHHHHHHHHTT----EEEE-SS-HHHHHHHHHHHHHHHHHHTT-GGGGG-EEEEESS--HHHHHHHHHTT----EEEE-HHHHTTTT-S----EEEEEEETTEE-----SSGGGPPPPS-EEEEEEE-TTS-EEEEEEEETTSPPP-TTS-EEEE-SS-TT-EEEE--SEEEE--EEEEETTEE-SPPPPHHHHHHHHHHHHHTS-HHHH-SSSPPPPPEEEEHHHHHHHHHHHHHHS------/---HHHHHHHHHH---TT-STTSSBHHHHHHHHHHHHTT-TT-EEEEEEE-SS-STT-S-EE---HHHHHHHHHT----HHHHHHHHHHS-TTS-HHHHHHHHT--STT-EEEEPPTT-EE-TTS-SEEEEEEHHHHHHTHHHHHHHHHHHHHHHHHHHHHHHHH-TTSEEEE--GGGSSSHHHHHHHHHHHHHTT--EESBHHHHHHH---B-----HHHHHT--SGGG----EEE-TTT--EEEHHHHHHHHHHHHTGGGT--GGGS-HHHHHHHHHHHHH-TTS-EEE--SS-IIIIIIHHHHHHHHHHHHTT----EEEE-SS-HHHHHHHHHHHHHHHHHHTT-GGGGG-EEEEESS--HHHHHHHHHTT----EEEE-HHHHTTTT-S----EEEEEEETTEE-----SSGGGPPPPS-EEEEEEE-TTS-EEEEEEEETTSPPP-TTS-EEEE-SS-TT-EEEE--SEEEE--EEEEETTEE-SPPPPHHHHHHHHHHHHHTS-HHHH-SSSPPPPPEEEEHHHHHHHHHHHHHHS------

InterPro domains:
  IPR006405 Nicotinate phosphoribosyltransferase pncB-type [TIGR01513] (21-531)
  IPR007229 Nicotinate phosphoribosyltransferase family [PIRSF000484] (15-543)
  IPR007229 Nicotinate phosphoribosyltransferase family [PTHR11098] (8-549)
  IPR013785 Aldolase-type TIM barrel [G3DSA:3.20.20.70] (171-260)
  IPR036068 Nicotinate phosphoribosyltransferase-like, C-terminal [SSF51690] (155-547)
  IPR040727 Nicotinate phosphoribosyltransferase, N-terminal domain [PF17767] (22-149)
  IPR041525 Nicotinate/nicotinamide phosphoribosyltransferase [PF04095] (321-420)
  IPR041619 Nicotinate phosphoribosyltransferase C-terminal domain [PF17956] (425-534)

Solvent-accessible surface area (backbone atoms only — not comparable to full-atom values): 55798 Å² total; per-residue (Å²): 110,80,50,70,66,56,40,42,55,58,30,72,67,56,67,67,78,69,67,46,73,50,44,26,45,39,25,43,56,52,43,34,49,28,39,48,74,44,66,38,63,79,39,38,27,34,31,36,32,28,32,75,53,46,51,86,72,38,44,52,34,29,41,33,32,56,69,62,45,52,54,43,61,75,62,54,55,58,49,72,67,52,52,54,49,51,56,58,73,44,66,85,82,56,62,69,65,53,56,56,49,54,53,65,50,67,57,46,69,32,38,32,32,29,44,61,56,21,32,66,43,57,53,68,50,56,50,32,38,41,34,20,37,36,48,61,55,53,56,44,46,39,44,47,36,17,43,29,23,36,34,15,40,38,16,30,53,28,31,52,43,36,66,68,61,36,89,82,39,46,36,31,41,55,18,50,44,46,7,41,25,62,44,18,22,45,50,34,48,55,23,24,38,32,18,56,33,66,30,22,18,42,39,39,44,20,70,52,67,72,41,52,65,46,66,57,55,58,64,57,60,36,62,70,20,76,35,54,81,62,45,69,60,47,60,44,56,22,69,86,81,55,53,74,39,54,47,59,62,45,16,50,53,38,33,63,68,43,22,64,80,68,75,35,50,65,87,62,27,53,51,8,48,37,26,28,52,47,39,42,31,61,61,30,47,74,65,25,47,42,67,25,55,55,76,35,44,70,51,20,24,49,45,41,47,50,11,41,36,53,36,37,41,76,33,71,30,54,54,47,33,39,34,42,61,67,80,62,57,43,60,52,28,42,54,49,46,51,50,31,39,51,50,13,61,76,68,71,39,71,70,48,45,64,46,37,30,30,38,33,64,91,43,43,66,67,52,47,49,51,34,57,74,62,63,41,53,63,41,28,40,42,31,20,56,46,55,46,33,30,50,93,52,47,56,47,61,60,47,73,44,61,12,22,45,72,90,38,65,28,70,59,57,50,94,46,72,88,69,43,61,77,52,32,63,64,41,46,34,37,30,17,37,87,85,57,31,59,62,35,37,38,38,31,43,60,85,54,78,77,83,50,66,74,38,81,37,62,37,25,37,77,84,43,85,85,45,60,47,77,44,60,21,64,39,68,39,75,47,59,44,63,41,32,43,71,61,36,77,65,49,88,79,75,52,66,68,55,24,21,50,36,29,57,56,40,54,66,26,46,54,67,57,34,70,35,83,70,82,34,43,76,67,51,58,27,19,27,60,68,39,40,51,48,50,53,52,52,48,61,72,66,50,72,81,79,80,84,128,111,79,49,71,68,56,39,42,55,58,32,73,68,57,68,67,80,69,68,45,73,50,44,27,45,38,25,41,56,53,42,33,50,30,38,49,72,45,66,38,62,79,39,39,26,33,32,36,32,27,32,75,54,47,55,85,72,38,43,51,35,29,40,34,34,56,68,61,45,52,54,42,61,76,62,53,57,56,49,73,68,50,50,54,49,51,57,58,73,43,66,86,82,56,62,68,66,52,57,56,50,54,54,65,51,67,56,45,70,30,36,32,33,27,44,60,55,21,32,67,43,55,54,70,49,55,50,32,38,40,32,20,38,36,48,60,56,52,54,44,45,40,44,49,35,18,44,28,24,34,33,14,42,38,17,30,53,26,31,52,42,35,66,67,60,36,88,82,38,46,36,32,41,54,18,50,44,45,7,40,27,63,44,17,22,45,49,32,49,55,21,24,39,32,20,56,35,67,30,21,18,42,40,37,43,20,68,51,67,70,41,52,64,46,67,57,55,58,62,58,60,36,64,71,21,75,34,54,83,62,43,70,59,46,60,43,56,22,69,86,78,56,53,73,39,54,46,58,61,44,16,50,53,38,32,64,68,43,21,65,81,68,75,36,50,64,88,62,27,54,50,8,48,39,27,29,51,48,39,43,31,61,61,29,47,74,65,25,48,41,66,24,53,54,76,34,44,70,50,20,24,48,46,41,47,50,11,41,36,51,36,36,41,77,34,69,30,53,54,44,33,38,34,42,61,65,80,61,58,40,60,52,29,42,54,49,46,52,51,30,40,51,50,13,60,76,68,71,39,70,69,50,45,64,46,39,31,30,39,33,63,92,43,42,66,68,52,47,50,52,34,57,76,62,63,41,54,64,42,27,41,43,31,20,58,46,55,48,34,30,52,94,52,47,57,47,61,60,48,74,45,61,13,21,46,70,90,36,65,28,72,58,56,48,96,46,72,89,70,42,61,77,53,33,63,66,41,46,34,39,30,18,36,86,84,57,31,59,63,35,37,36,38,32,44,62,86,54,79,78,82,51,64,74,36,81,38,61,36,25,38,77,84,43,85,84,46,62,48,76,44,62,22,64,39,69,41,74,47,58,45,64,41,32,44,71,60,37,77,66,49,87,79,74,54,67,69,55,25,22,51,36,28,55,54,39,54,67,26,46,54,67,55,35,69,34,82,70,82,32,44,75,67,53,59,26,20,27,59,67,41,41,52,49,50,52,53,52,47,62,72,68,51,74,80,82,80,87,127